Protein 6XYV (pdb70)

Structure (mmCIF, N/CA/C/O backbone):
data_6XYV
#
_entry.id   6XYV
#
loop_
_entity.id
_entity.type
_entity.pdbx_description
1 polymer PioC
2 non-polymer 'IRON/SULFUR CLUSTER'
#
loop_
_atom_site.group_PDB
_atom_site.id
_atom_site.type_symbol
_atom_site.label_atom_id
_atom_site.label_alt_id
_atom_site.label_comp_id
_atom_site.label_asym_id
_atom_site.label_entity_id
_atom_site.label_seq_id
_atom_site.pdbx_PDB_ins_code
_atom_site.Cartn_x
_atom_site.Cartn_y
_atom_site.Cartn_z
_atom_site.occupancy
_atom_site.B_iso_or_equiv
_atom_site.auth_seq_id
_atom_site.auth_comp_id
_atom_site.auth_asym_id
_atom_site.auth_atom_id
_atom_site.pdbx_PDB_model_num
ATOM 1 N N . VAL A 1 1 ? -11.434 7.835 -17.657 1.00 7.44 1 VAL A N 1
ATOM 2 C CA . VAL A 1 1 ? -10.139 8.031 -16.960 1.00 6.32 1 VAL A CA 1
ATOM 3 C C . VAL A 1 1 ? -9.618 6.710 -16.405 1.00 5.45 1 VAL A C 1
ATOM 4 O O . VAL A 1 1 ? -10.368 5.961 -15.780 1.00 5.52 1 VAL A O 1
ATOM 19 N N . THR A 1 2 ? -8.343 6.393 -16.645 1.00 4.90 2 THR A N 1
ATOM 20 C CA . THR A 1 2 ? -7.742 5.077 -16.345 1.00 4.23 2 THR A CA 1
ATOM 21 C C . THR A 1 2 ? -7.628 4.811 -14.831 1.00 3.71 2 THR A C 1
ATOM 22 O O . THR A 1 2 ? -7.323 5.722 -14.054 1.00 4.01 2 THR A O 1
ATOM 33 N N . LYS A 1 3 ? -7.850 3.563 -14.394 1.00 3.18 3 LYS A N 1
ATOM 34 C CA . LYS A 1 3 ? -7.799 3.110 -12.983 1.00 2.72 3 LYS A CA 1
ATOM 35 C C . LYS A 1 3 ? -6.459 2.432 -12.633 1.00 2.19 3 LYS A C 1
ATOM 36 O O . LYS A 1 3 ? -5.819 1.840 -13.513 1.00 2.15 3 LYS A O 1
ATOM 55 N N . LYS A 1 4 ? -6.029 2.455 -11.361 1.00 1.96 4 LYS A N 1
ATOM 56 C CA . LYS A 1 4 ? -4.911 1.620 -10.864 1.00 1.60 4 LYS A CA 1
ATOM 57 C C . LYS A 1 4 ? -5.315 0.158 -10.698 1.00 1.32 4 LYS A C 1
ATOM 58 O O . LYS A 1 4 ? -6.473 -0.229 -1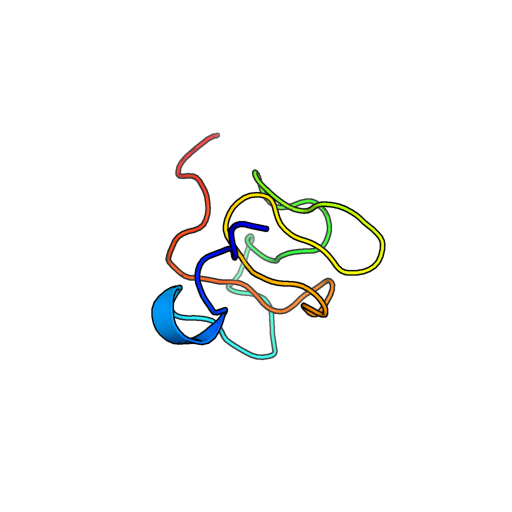0.872 1.00 1.37 4 LYS A O 1
ATOM 77 N N . ALA A 1 5 ? -4.323 -0.647 -10.349 1.00 1.14 5 ALA A N 1
ATOM 78 C CA . ALA A 1 5 ? -4.564 -1.982 -9.797 1.00 0.93 5 ALA A CA 1
ATOM 79 C C . ALA A 1 5 ? -5.307 -1.874 -8.450 1.00 0.81 5 ALA A C 1
ATOM 80 O O . ALA A 1 5 ? -5.022 -0.974 -7.651 1.00 0.82 5 ALA A O 1
ATOM 87 N N . SER A 1 6 ? -6.247 -2.783 -8.180 1.00 0.78 6 SER A N 1
ATOM 88 C CA . SER A 1 6 ? -6.866 -2.869 -6.854 1.00 0.73 6 SER A CA 1
ATOM 89 C C . SER A 1 6 ? -5.852 -3.351 -5.813 1.00 0.55 6 SER A C 1
ATOM 90 O O . SER A 1 6 ? -4.920 -4.094 -6.120 1.00 0.43 6 SER A O 1
ATOM 98 N N . HIS A 1 7 ? -6.040 -2.947 -4.556 1.00 0.63 7 HIS A N 1
ATOM 99 C CA . HIS A 1 7 ? -5.203 -3.390 -3.427 1.00 0.57 7 HIS A CA 1
ATOM 100 C C . HIS A 1 7 ? -5.232 -4.925 -3.289 1.00 0.51 7 HIS A C 1
ATOM 101 O O . HIS A 1 7 ? -4.215 -5.562 -3.010 1.00 0.60 7 HIS A O 1
ATOM 115 N N . LYS A 1 8 ? -6.382 -5.522 -3.615 1.00 0.63 8 LYS A N 1
ATOM 116 C CA . LYS A 1 8 ? -6.611 -6.965 -3.772 1.00 0.67 8 LYS A CA 1
ATOM 117 C C . LYS A 1 8 ? -5.743 -7.607 -4.850 1.00 0.54 8 LYS A C 1
ATOM 118 O O . LYS A 1 8 ? -4.977 -8.519 -4.546 1.00 0.61 8 LYS A O 1
ATOM 137 N N . ASP A 1 9 ? -5.822 -7.127 -6.089 1.00 0.49 9 ASP A N 1
ATOM 138 C CA . ASP A 1 9 ? -4.976 -7.561 -7.202 1.00 0.56 9 ASP A CA 1
ATOM 139 C C . ASP A 1 9 ? -3.475 -7.299 -6.948 1.00 0.62 9 ASP A C 1
ATOM 140 O O . ASP A 1 9 ? -2.627 -7.960 -7.555 1.00 1.03 9 ASP A O 1
ATOM 149 N N . ALA A 1 10 ? -3.139 -6.400 -6.016 1.00 0.41 10 ALA A N 1
ATOM 150 C CA . ALA A 1 10 ? -1.784 -6.136 -5.531 1.00 0.43 10 ALA A CA 1
ATOM 151 C C . ALA A 1 10 ? -1.353 -6.939 -4.285 1.00 0.47 10 ALA A C 1
ATOM 152 O O . ALA A 1 10 ? -0.218 -6.797 -3.831 1.00 0.60 10 ALA A O 1
ATOM 159 N N . GLY A 1 11 ? -2.212 -7.800 -3.735 1.00 0.54 11 GLY A N 1
ATOM 160 C CA . GLY A 1 11 ? -1.849 -8.756 -2.683 1.00 0.82 11 GLY A CA 1
ATOM 161 C C . GLY A 1 11 ? -1.722 -8.181 -1.275 1.00 0.83 11 GLY A C 1
ATOM 162 O O . GLY A 1 11 ? -0.858 -8.617 -0.511 1.00 0.97 11 GLY A O 1
ATOM 166 N N . TYR A 1 12 ? -2.543 -7.182 -0.947 1.00 0.81 12 TYR A N 1
ATOM 167 C CA . TYR A 1 12 ? -2.439 -6.422 0.301 1.00 0.89 12 TYR A CA 1
ATOM 168 C C . TYR A 1 12 ? -2.931 -7.096 1.593 1.00 1.02 12 TYR A C 1
ATOM 169 O O . TYR A 1 12 ? -3.638 -8.111 1.589 1.00 1.29 12 TYR A O 1
ATOM 187 N N . GLN A 1 13 ? -2.539 -6.487 2.713 1.00 0.87 13 GLN A N 1
ATOM 188 C CA . GLN A 1 13 ? -2.969 -6.782 4.082 1.00 0.87 13 GLN A CA 1
ATOM 189 C C . GLN A 1 13 ? -3.332 -5.491 4.841 1.00 0.79 13 GLN A C 1
ATOM 190 O O . GLN A 1 13 ? -3.064 -4.378 4.400 1.00 0.78 13 GLN A O 1
ATOM 204 N N . GLU A 1 14 ? -3.961 -5.635 6.005 1.00 0.82 14 GLU A N 1
ATOM 205 C CA . GLU A 1 14 ? -4.403 -4.519 6.866 1.00 0.81 14 GLU A CA 1
ATOM 206 C C . GLU A 1 14 ? -3.341 -3.984 7.843 1.00 0.71 14 GLU A C 1
ATOM 207 O O . GLU A 1 14 ? -3.615 -3.069 8.624 1.00 0.76 14 GLU A O 1
ATOM 219 N N . SER A 1 15 ? -2.147 -4.572 7.814 1.00 0.64 15 SER A N 1
ATOM 220 C CA . SER A 1 15 ? -0.988 -4.182 8.630 1.00 0.53 15 SER A CA 1
ATOM 221 C C . SER A 1 15 ? 0.338 -4.254 7.858 1.00 0.50 15 SER A C 1
ATOM 222 O O . SER A 1 15 ? 0.409 -4.898 6.807 1.00 0.69 15 SER A O 1
ATOM 230 N N . PRO A 1 16 ? 1.419 -3.640 8.378 1.00 0.38 16 PRO A N 1
ATOM 231 C CA . PRO A 1 16 ? 2.761 -3.784 7.819 1.00 0.33 16 PRO A CA 1
ATOM 232 C C . PRO A 1 16 ? 3.271 -5.234 7.804 1.00 0.35 16 PRO A C 1
ATOM 233 O O . PRO A 1 16 ? 2.793 -6.104 8.532 1.00 0.44 16 PRO A O 1
ATOM 244 N N . ASN A 1 17 ? 4.308 -5.469 7.011 1.00 0.46 17 ASN A N 1
ATOM 245 C CA . ASN A 1 17 ? 5.081 -6.701 6.909 1.00 0.53 17 ASN A CA 1
ATOM 246 C C . ASN A 1 17 ? 6.531 -6.402 7.346 1.00 0.57 17 ASN A C 1
ATOM 247 O O . ASN A 1 17 ? 7.376 -6.035 6.528 1.00 0.57 17 ASN A O 1
ATOM 258 N N . GLY A 1 18 ? 6.811 -6.516 8.650 1.00 0.77 18 GLY A N 1
ATOM 259 C CA . GLY A 1 18 ? 8.148 -6.308 9.223 1.00 0.92 18 GLY A CA 1
ATOM 260 C C . GLY A 1 18 ? 8.659 -4.880 9.019 1.00 0.88 18 GLY A C 1
ATOM 261 O O . GLY A 1 18 ? 8.197 -3.949 9.679 1.00 1.00 18 GLY A O 1
ATOM 265 N N . ALA A 1 19 ? 9.602 -4.699 8.090 1.00 0.89 19 ALA A N 1
ATOM 266 C CA . ALA A 1 19 ? 10.111 -3.380 7.706 1.00 0.97 19 ALA A CA 1
ATOM 267 C C . ALA A 1 19 ? 9.206 -2.614 6.717 1.00 0.81 19 ALA A C 1
ATOM 268 O O . ALA A 1 19 ? 9.386 -1.403 6.539 1.00 1.05 19 ALA A O 1
ATOM 275 N N . LYS A 1 20 ? 8.268 -3.284 6.033 1.00 0.54 20 LYS A N 1
ATOM 276 C CA . LYS A 1 20 ? 7.559 -2.744 4.859 1.00 0.51 20 LYS A CA 1
ATOM 277 C C . LYS A 1 20 ? 6.088 -2.439 5.159 1.00 0.40 20 LYS A C 1
ATOM 278 O O . LYS A 1 20 ? 5.342 -3.320 5.578 1.00 0.36 20 LYS A O 1
ATOM 297 N N . ARG A 1 21 ? 5.653 -1.203 4.911 1.00 0.43 21 ARG A N 1
ATOM 298 C CA . ARG A 1 21 ? 4.243 -0.762 4.926 1.00 0.43 21 ARG A CA 1
ATOM 299 C C . ARG A 1 21 ? 3.941 0.097 3.700 1.00 0.55 21 ARG A C 1
ATOM 300 O O . ARG A 1 21 ? 4.844 0.324 2.896 1.00 0.80 21 ARG A O 1
ATOM 321 N N . CYS A 1 22 ? 2.715 0.604 3.580 1.00 0.50 22 CYS A N 1
ATOM 322 C CA . CYS A 1 22 ? 2.442 1.830 2.831 1.00 0.60 22 CYS A CA 1
ATOM 323 C C . CYS A 1 22 ? 3.169 3.043 3.474 1.00 0.95 22 CYS A C 1
ATOM 324 O O . CYS A 1 22 ? 4.383 2.998 3.636 1.00 1.66 22 CYS A O 1
ATOM 331 N N . GLY A 1 23 ? 2.481 4.100 3.906 1.00 1.14 23 GLY A N 1
ATOM 332 C CA . GLY A 1 23 ? 3.025 5.212 4.721 1.00 1.44 23 GLY A CA 1
ATOM 333 C C . GLY A 1 23 ? 4.014 6.146 4.008 1.00 2.04 23 GLY A C 1
ATOM 334 O O . GLY A 1 23 ? 3.735 7.334 3.835 1.00 2.79 23 GLY A O 1
ATOM 338 N N . THR A 1 24 ? 5.137 5.597 3.553 1.00 2.07 24 THR A N 1
ATOM 339 C CA . THR A 1 24 ? 6.021 6.131 2.502 1.00 2.93 24 THR A CA 1
ATOM 340 C C . THR A 1 24 ? 6.340 5.034 1.464 1.00 2.64 24 THR A C 1
ATOM 341 O O . THR A 1 24 ? 6.398 5.322 0.263 1.00 3.63 24 THR A O 1
ATOM 352 N N . CYS A 1 25 ? 6.462 3.762 1.884 1.00 1.61 25 CYS A N 1
ATOM 353 C CA . CYS A 1 25 ? 6.794 2.601 1.047 1.00 1.31 25 CYS A CA 1
ATOM 354 C C . CYS A 1 25 ? 8.049 2.877 0.200 1.00 1.14 25 CYS A C 1
ATOM 355 O O . CYS A 1 25 ? 8.956 3.620 0.588 1.00 2.23 25 CYS A O 1
ATOM 362 N N . ARG A 1 26 ? 8.086 2.293 -0.989 1.00 1.21 26 ARG A N 1
ATOM 363 C CA . ARG A 1 26 ? 8.800 2.798 -2.169 1.00 1.69 26 ARG A CA 1
ATOM 364 C C . ARG A 1 26 ? 7.833 3.467 -3.161 1.00 1.41 26 ARG A C 1
ATOM 365 O O . ARG A 1 26 ? 8.283 3.949 -4.202 1.00 1.97 26 ARG A O 1
ATOM 386 N N . GLN A 1 27 ? 6.526 3.480 -2.855 1.00 0.82 27 GLN A N 1
ATOM 387 C CA . GLN A 1 27 ? 5.425 3.788 -3.784 1.00 1.01 27 GLN A CA 1
ATOM 388 C C . GLN A 1 27 ? 4.235 4.586 -3.188 1.00 0.99 27 GLN A C 1
ATOM 389 O O . GLN A 1 27 ? 3.287 4.859 -3.921 1.00 1.84 27 GLN A O 1
ATOM 403 N N . PHE A 1 28 ? 4.211 4.973 -1.904 1.00 0.79 28 PHE A N 1
ATOM 404 C CA . PHE A 1 28 ? 3.003 5.599 -1.326 1.00 0.70 28 PHE A CA 1
ATOM 405 C C . PHE A 1 28 ? 2.806 7.056 -1.792 1.00 0.73 28 PHE A C 1
ATOM 406 O O . PHE A 1 28 ? 3.777 7.774 -2.058 1.00 0.92 28 PHE A O 1
ATOM 423 N N . ARG A 1 29 ? 1.547 7.508 -1.860 1.00 0.68 29 ARG A N 1
ATOM 424 C CA . ARG A 1 29 ? 1.130 8.835 -2.350 1.00 0.71 29 ARG A CA 1
ATOM 425 C C . ARG A 1 29 ? 0.128 9.470 -1.355 1.00 0.72 29 ARG A C 1
ATOM 426 O O . ARG A 1 29 ? -1.085 9.368 -1.556 1.00 0.87 29 ARG A O 1
ATOM 447 N N . PRO A 1 30 ? 0.604 10.079 -0.248 1.00 0.80 30 PRO A N 1
ATOM 448 C CA . PRO A 1 30 ? -0.246 10.638 0.808 1.00 0.87 30 PRO A CA 1
ATOM 449 C C . PRO A 1 30 ? -1.386 11.573 0.341 1.00 0.90 30 PRO A C 1
ATOM 450 O O . PRO A 1 30 ? -1.254 12.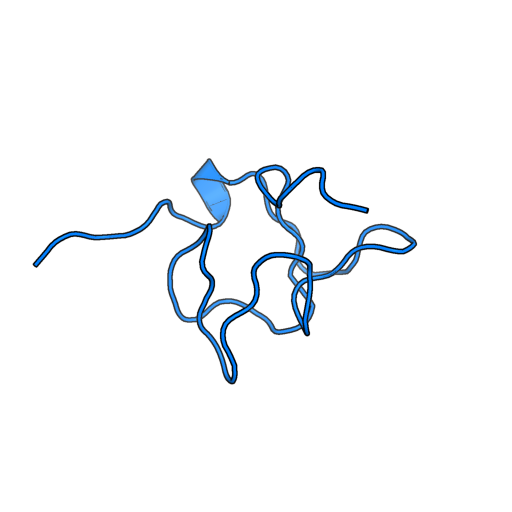265 -0.677 1.00 0.93 30 PRO A O 1
ATOM 461 N N . PRO A 1 31 ? -2.496 11.667 1.101 1.00 0.96 31 PRO A N 1
ATOM 462 C CA . PRO A 1 31 ? -2.747 10.987 2.380 1.00 0.99 31 PRO A CA 1
ATOM 463 C C . PRO A 1 31 ? -3.332 9.566 2.249 1.00 0.82 31 PRO A C 1
ATOM 464 O O . PRO A 1 31 ? -3.415 8.857 3.250 1.00 0.80 31 PRO A O 1
ATOM 475 N N . SER A 1 32 ? -3.764 9.143 1.054 1.00 0.87 32 SER A N 1
ATOM 476 C CA . SER A 1 32 ? -4.550 7.905 0.879 1.00 0.85 32 SER A CA 1
ATOM 477 C C . SER A 1 32 ? -4.456 7.255 -0.513 1.00 0.88 32 SER A C 1
ATOM 478 O O . SER A 1 32 ? -5.325 6.462 -0.879 1.00 1.00 32 SER A O 1
ATOM 486 N N . SER A 1 33 ? -3.457 7.599 -1.329 1.00 0.84 33 SER A N 1
ATOM 487 C CA . SER A 1 33 ? -3.248 7.045 -2.679 1.00 0.85 33 SER A CA 1
ATOM 488 C C . SER A 1 33 ? -1.942 6.244 -2.760 1.00 0.73 33 SER A C 1
ATOM 489 O O . SER A 1 33 ? -1.096 6.314 -1.866 1.00 0.69 33 SER A O 1
ATOM 497 N N . CYS A 1 34 ? -1.743 5.497 -3.848 1.00 0.70 34 CYS A N 1
ATOM 498 C CA . CYS A 1 34 ? -0.506 4.757 -4.105 1.00 0.57 34 CYS A CA 1
ATOM 499 C C . CYS A 1 34 ? -0.097 4.796 -5.588 1.00 0.72 34 CYS A C 1
ATOM 500 O O . CYS A 1 34 ? -0.929 4.936 -6.486 1.00 1.01 34 CYS A O 1
ATOM 507 N N . ILE A 1 35 ? 1.208 4.684 -5.841 1.00 0.70 35 ILE A N 1
ATOM 508 C CA . ILE A 1 35 ? 1.815 4.612 -7.180 1.00 0.88 35 ILE A CA 1
ATOM 509 C C . ILE A 1 35 ? 1.683 3.184 -7.744 1.00 0.71 35 ILE A C 1
ATOM 510 O O . ILE A 1 35 ? 1.669 3.006 -8.964 1.00 0.88 35 ILE A O 1
ATOM 526 N N . THR A 1 36 ? 1.487 2.166 -6.901 1.00 0.59 36 THR A N 1
ATOM 527 C CA . THR A 1 36 ? 1.115 0.803 -7.329 1.00 0.73 36 THR A CA 1
ATOM 528 C C . THR A 1 36 ? -0.409 0.621 -7.370 1.00 0.68 36 THR A C 1
ATOM 529 O O . THR A 1 36 ? -0.936 0.032 -8.318 1.00 1.00 36 THR A O 1
ATOM 540 N N . VAL A 1 37 ? -1.109 1.141 -6.355 1.00 0.55 37 VAL A N 1
ATOM 541 C CA . VAL A 1 37 ? -2.454 0.709 -5.927 1.00 0.66 37 VAL A CA 1
ATOM 542 C C . VAL A 1 37 ? -3.489 1.849 -5.929 1.00 0.68 37 VAL A C 1
ATOM 543 O O . VAL A 1 37 ? -3.152 3.027 -5.827 1.00 0.69 37 VAL A O 1
ATOM 556 N N . GLU A 1 38 ? -4.772 1.503 -6.065 1.00 0.75 38 GLU A N 1
ATOM 557 C CA . GLU A 1 38 ? -5.919 2.420 -5.953 1.00 0.81 38 GLU A CA 1
ATOM 558 C C . GLU A 1 38 ? -6.064 3.154 -4.603 1.00 0.79 38 GLU A C 1
ATOM 559 O O . GLU A 1 38 ? -5.650 2.680 -3.552 1.00 0.89 38 GLU A O 1
ATOM 571 N N . SER A 1 39 ? -6.782 4.277 -4.639 1.00 0.87 39 SER A N 1
ATOM 572 C CA . SER A 1 39 ? -7.197 5.096 -3.495 1.00 0.98 39 SER A CA 1
ATOM 573 C C . SER A 1 39 ? -8.705 4.944 -3.208 1.00 1.23 39 SER A C 1
ATOM 574 O O . SER A 1 39 ? -9.479 4.879 -4.173 1.00 1.53 39 SER A O 1
ATOM 582 N N . PRO A 1 40 ? -9.173 4.946 -1.941 1.00 1.20 40 PRO A N 1
ATOM 583 C CA . PRO A 1 40 ? -8.392 5.062 -0.707 1.00 0.97 40 PRO A CA 1
ATOM 584 C C . PRO A 1 40 ? -7.705 3.750 -0.295 1.00 0.78 40 PRO A C 1
ATOM 585 O O . PRO A 1 40 ? -8.351 2.703 -0.193 1.00 1.09 40 PRO A O 1
ATOM 596 N N . ILE A 1 41 ? -6.411 3.840 0.018 1.00 0.57 41 ILE A N 1
ATOM 597 C CA . ILE A 1 41 ? -5.558 2.787 0.597 1.00 0.59 41 ILE A CA 1
ATOM 598 C C . ILE A 1 41 ? -5.033 3.249 1.969 1.00 0.60 41 ILE A C 1
ATOM 599 O O . ILE A 1 41 ? -4.768 4.437 2.177 1.00 0.76 41 ILE A O 1
ATOM 615 N N . SER A 1 42 ? -4.929 2.325 2.926 1.00 0.80 42 SER A N 1
ATOM 616 C CA . SER A 1 42 ? -4.437 2.579 4.286 1.00 0.94 42 SER A CA 1
ATOM 617 C C . SER A 1 42 ? -2.969 2.997 4.293 1.00 0.84 42 SER A C 1
ATOM 618 O O . SER A 1 42 ? -2.143 2.423 3.591 1.00 0.72 42 SER A O 1
ATOM 626 N N . GLU A 1 43 ? -2.590 3.920 5.175 1.00 0.95 43 GLU A N 1
ATOM 627 C CA . GLU A 1 43 ? -1.198 4.362 5.311 1.00 0.91 43 GLU A CA 1
ATOM 628 C C . GLU A 1 43 ? -0.272 3.329 5.990 1.00 0.76 43 GLU A C 1
ATOM 629 O O . GLU A 1 43 ? 0.907 3.593 6.224 1.00 0.88 43 GLU A O 1
ATOM 641 N N . ASN A 1 44 ? -0.783 2.134 6.287 1.00 0.68 44 ASN A N 1
ATOM 642 C CA . ASN A 1 44 ? 0.005 0.976 6.716 1.00 0.60 44 ASN A CA 1
ATOM 643 C C . ASN A 1 44 ? -0.347 -0.350 5.996 1.00 0.69 44 ASN A C 1
ATOM 644 O O . ASN A 1 44 ? 0.247 -1.380 6.311 1.00 1.36 44 ASN A O 1
ATOM 655 N N . GLY A 1 45 ? -1.263 -0.327 5.020 1.00 0.81 45 GLY A N 1
ATOM 656 C CA . GLY A 1 45 ? -1.875 -1.507 4.389 1.00 0.92 45 GLY A CA 1
ATOM 657 C C . GLY A 1 45 ? -1.049 -2.225 3.313 1.00 1.17 45 GLY A C 1
ATOM 658 O O . GLY A 1 45 ? -1.540 -2.388 2.199 1.00 2.32 45 GLY A O 1
ATOM 662 N N . TRP A 1 46 ? 0.179 -2.644 3.645 1.00 0.70 46 TRP A N 1
ATOM 663 C CA . TRP A 1 46 ? 1.198 -3.155 2.708 1.00 0.54 46 TRP A CA 1
ATOM 664 C C . TRP A 1 46 ? 0.675 -4.106 1.615 1.00 0.43 46 TRP A C 1
ATOM 665 O O . TRP A 1 46 ? -0.027 -5.073 1.926 1.00 0.46 46 TRP A O 1
ATOM 686 N N . CYS A 1 47 ? 1.114 -3.900 0.364 1.00 0.48 47 CYS A N 1
ATOM 687 C CA . CYS A 1 47 ? 0.847 -4.771 -0.782 1.00 0.43 47 CYS A CA 1
ATOM 688 C C . CYS A 1 47 ? 2.079 -5.550 -1.261 1.00 0.39 47 CYS A C 1
ATOM 689 O O . CYS A 1 47 ? 3.227 -5.126 -1.131 1.00 0.42 47 CYS A O 1
ATOM 696 N N . ARG A 1 48 ? 1.831 -6.705 -1.882 1.00 0.43 48 ARG A N 1
ATOM 697 C CA . ARG A 1 48 ? 2.870 -7.577 -2.441 1.00 0.55 48 ARG A CA 1
ATOM 698 C C . ARG A 1 48 ? 3.501 -6.997 -3.707 1.00 0.58 48 ARG A C 1
ATOM 699 O O . ARG A 1 48 ? 4.642 -7.340 -4.011 1.00 0.80 48 ARG A O 1
ATOM 720 N N . LEU A 1 49 ? 2.797 -6.134 -4.445 1.00 0.67 49 LEU A N 1
ATOM 721 C CA . LEU A 1 49 ? 3.302 -5.547 -5.695 1.00 0.80 49 LEU A CA 1
ATOM 722 C C . LEU A 1 49 ? 4.138 -4.276 -5.505 1.00 0.87 49 LEU A C 1
ATOM 723 O O . LEU A 1 49 ? 4.612 -3.717 -6.500 1.00 1.15 49 LEU A O 1
ATOM 739 N N . TYR A 1 50 ? 4.370 -3.845 -4.263 1.00 0.79 50 TYR A N 1
ATOM 740 C CA . TYR A 1 50 ? 5.278 -2.751 -3.923 1.00 0.90 50 TYR A CA 1
ATOM 741 C C . TYR A 1 50 ? 6.695 -2.918 -4.524 1.00 1.23 50 TYR A C 1
ATOM 742 O O . TYR A 1 50 ? 7.157 -4.022 -4.839 1.00 1.80 50 TYR A O 1
ATOM 760 N N . ALA A 1 51 ? 7.395 -1.795 -4.698 1.00 1.38 51 ALA A N 1
ATOM 761 C CA . ALA A 1 51 ? 8.642 -1.760 -5.455 1.00 2.02 51 ALA A CA 1
ATOM 762 C C . ALA A 1 51 ? 9.830 -2.389 -4.697 1.00 2.42 51 ALA A C 1
ATOM 763 O O . ALA A 1 51 ? 10.141 -2.009 -3.564 1.00 2.45 51 ALA A O 1
ATOM 770 N N . GLY A 1 52 ? 10.572 -3.279 -5.368 1.00 3.47 52 GLY A N 1
ATOM 771 C CA . GLY A 1 52 ? 11.742 -4.004 -4.832 1.00 4.40 52 GLY A CA 1
ATOM 772 C C . GLY A 1 52 ? 12.972 -3.153 -4.469 1.00 4.58 52 GLY A C 1
ATOM 773 O O . GLY A 1 52 ? 13.997 -3.674 -4.016 1.00 5.61 52 GLY A O 1
ATOM 777 N N . LYS A 1 53 ? 12.864 -1.839 -4.667 1.00 4.16 53 LYS A N 1
ATOM 778 C CA . LYS A 1 53 ? 13.826 -0.777 -4.423 1.00 4.33 53 LYS A CA 1
ATOM 779 C C . LYS A 1 53 ? 14.318 -0.771 -2.982 1.00 4.52 53 LYS A C 1
ATOM 780 O O . LYS A 1 53 ? 13.585 -1.058 -2.035 1.00 4.85 53 LYS A O 1
ATOM 799 N N . ALA A 1 54 ? 15.585 -0.412 -2.887 1.00 5.07 54 ALA A N 1
ATOM 800 C CA . ALA A 1 54 ? 16.405 -0.360 -1.670 1.00 6.03 54 ALA A CA 1
ATOM 801 C C . ALA A 1 54 ? 15.807 0.546 -0.586 1.00 7.04 54 ALA A C 1
ATOM 802 O O . ALA A 1 54 ? 15.624 0.077 0.563 1.00 7.93 54 ALA A O 1
ATOM 817 N N . VAL A 1 1 ? -7.049 10.506 -16.620 1.00 5.54 1 VAL A N 2
ATOM 818 C CA . VAL A 1 1 ? -6.026 9.448 -16.449 1.00 4.74 1 VAL A CA 2
ATOM 819 C C . VAL A 1 1 ? -6.687 8.105 -16.181 1.00 4.31 1 VAL A C 2
ATOM 820 O O . VAL A 1 1 ? -7.768 8.063 -15.591 1.00 4.60 1 VAL A O 2
ATOM 835 N N . THR A 1 2 ? -6.066 7.000 -16.603 1.00 3.96 2 THR A N 2
ATOM 836 C CA . THR A 1 2 ? -6.634 5.650 -16.423 1.00 3.80 2 THR A CA 2
ATOM 837 C C . THR A 1 2 ? -6.552 5.214 -14.958 1.00 3.26 2 THR A C 2
ATOM 838 O O . THR A 1 2 ? -5.501 5.352 -14.328 1.00 3.14 2 THR A O 2
ATOM 849 N N . LYS A 1 3 ? -7.642 4.663 -14.412 1.00 3.25 3 LYS A N 2
ATOM 850 C CA . LYS A 1 3 ? -7.739 4.251 -12.999 1.00 2.89 3 LYS A CA 2
ATOM 851 C C . LYS A 1 3 ? -6.683 3.199 -12.623 1.00 2.52 3 LYS A C 2
ATOM 852 O O . LYS A 1 3 ? -6.428 2.270 -13.403 1.00 2.56 3 LYS A O 2
ATOM 871 N N . LYS A 1 4 ? -6.111 3.326 -11.420 1.00 2.28 4 LYS A N 2
ATOM 872 C CA . LYS A 1 4 ? -5.121 2.388 -10.863 1.00 2.02 4 LYS A CA 2
ATOM 873 C C . LYS A 1 4 ? -5.675 0.981 -10.693 1.00 1.84 4 LYS A C 2
ATOM 874 O O . LYS A 1 4 ? -6.885 0.746 -10.604 1.00 1.95 4 LYS A O 2
ATOM 893 N N . ALA A 1 5 ? -4.715 0.077 -10.600 1.00 1.68 5 ALA A N 2
ATOM 894 C CA . ALA A 1 5 ? -4.933 -1.325 -10.235 1.00 1.44 5 ALA A CA 2
ATOM 895 C C . ALA A 1 5 ? -5.553 -1.450 -8.832 1.00 1.11 5 ALA A C 2
ATOM 896 O O . ALA A 1 5 ? -5.319 -0.600 -7.968 1.00 1.10 5 ALA A O 2
ATOM 903 N N . SER A 1 6 ? -6.316 -2.516 -8.571 1.00 0.90 6 SER A N 2
ATOM 904 C CA . SER A 1 6 ? -6.848 -2.735 -7.222 1.00 0.70 6 SER A CA 2
ATOM 905 C C . SER A 1 6 ? -5.734 -3.127 -6.247 1.00 0.61 6 SER A C 2
ATOM 906 O O . SER A 1 6 ? -4.790 -3.847 -6.576 1.00 0.65 6 SER A O 2
ATOM 914 N N . HIS A 1 7 ? -5.854 -2.679 -5.000 1.00 0.65 7 HIS A N 2
ATOM 915 C CA . HIS A 1 7 ? -4.965 -3.115 -3.911 1.00 0.76 7 HIS A CA 2
ATOM 916 C C . HIS A 1 7 ? -5.096 -4.620 -3.631 1.00 0.65 7 HIS A C 2
ATOM 917 O O . HIS A 1 7 ? -4.138 -5.279 -3.223 1.00 0.70 7 HIS A O 2
ATOM 931 N N . LYS A 1 8 ? -6.262 -5.175 -3.960 1.00 0.70 8 LYS A N 2
ATOM 932 C CA . LYS A 1 8 ? -6.565 -6.611 -4.042 1.00 0.75 8 LYS A CA 2
ATOM 933 C C . LYS A 1 8 ? -5.701 -7.338 -5.064 1.00 0.65 8 LYS A C 2
ATOM 934 O O . LYS A 1 8 ? -4.979 -8.254 -4.674 1.00 0.71 8 LYS A O 2
ATOM 953 N N . ASP A 1 9 ? -5.727 -6.893 -6.323 1.00 0.62 9 ASP A N 2
ATOM 954 C CA . ASP A 1 9 ? -4.825 -7.379 -7.392 1.00 0.68 9 ASP A CA 2
ATOM 955 C C . ASP A 1 9 ? -3.369 -7.427 -6.908 1.00 0.54 9 ASP A C 2
ATOM 956 O O . ASP A 1 9 ? -2.710 -8.463 -7.008 1.00 0.66 9 ASP A O 2
ATOM 965 N N . ALA A 1 10 ? -2.910 -6.331 -6.303 1.00 0.50 10 ALA A N 2
ATOM 966 C CA . ALA A 1 10 ? -1.559 -6.181 -5.759 1.00 0.53 10 ALA A CA 2
ATOM 967 C C . ALA A 1 10 ? -1.261 -6.992 -4.478 1.00 0.57 10 ALA A C 2
ATOM 968 O O . ALA A 1 10 ? -0.091 -7.134 -4.120 1.00 0.79 10 ALA A O 2
ATOM 975 N N . GLY A 1 11 ? -2.266 -7.556 -3.798 1.00 0.54 11 GLY A N 2
ATOM 976 C CA . GLY A 1 11 ? -2.102 -8.497 -2.680 1.00 0.69 11 GLY A CA 2
ATOM 977 C C . GLY A 1 11 ? -2.162 -7.914 -1.258 1.00 0.63 11 GLY A C 2
ATOM 978 O O . GLY A 1 11 ? -1.681 -8.564 -0.325 1.00 0.87 11 GLY A O 2
ATOM 982 N N . TYR A 1 12 ? -2.703 -6.704 -1.084 1.00 0.53 12 TYR A N 2
ATOM 983 C CA . TYR A 1 12 ? -2.638 -5.935 0.176 1.00 0.55 12 TYR A CA 2
ATOM 984 C C . TYR A 1 12 ? -3.333 -6.549 1.412 1.00 0.63 12 TYR A C 2
ATOM 985 O O . TYR A 1 12 ? -4.183 -7.438 1.302 1.00 0.79 12 TYR A O 2
ATOM 1003 N N . GLN A 1 13 ? -2.938 -6.046 2.587 1.00 0.60 13 GLN A N 2
ATOM 1004 C CA . GLN A 1 13 ? -3.389 -6.411 3.939 1.00 0.62 13 GLN A CA 2
ATOM 1005 C C . GLN A 1 13 ? -3.656 -5.170 4.814 1.00 0.60 13 GLN A C 2
ATOM 1006 O O . GLN A 1 13 ? -3.281 -4.056 4.457 1.00 0.65 13 GLN A O 2
ATOM 1020 N N . GLU A 1 14 ? -4.279 -5.346 5.985 1.00 0.64 14 GLU A N 2
ATOM 1021 C CA . GLU A 1 14 ? -4.603 -4.217 6.876 1.00 0.67 14 GLU A CA 2
ATOM 1022 C C . GLU A 1 14 ? -3.383 -3.606 7.595 1.00 0.60 14 GLU A C 2
ATOM 1023 O O . GLU A 1 14 ? -3.536 -2.563 8.239 1.00 0.72 14 GLU A O 2
ATOM 1035 N N . SER A 1 15 ? -2.215 -4.267 7.568 1.00 0.52 15 SER A N 2
ATOM 1036 C CA . SER A 1 15 ? -1.106 -3.945 8.488 1.00 0.46 15 SER A CA 2
ATOM 1037 C C . SER A 1 15 ? 0.299 -4.332 7.988 1.00 0.55 15 SER A C 2
ATOM 1038 O O . SER A 1 15 ? 0.439 -5.327 7.273 1.00 0.97 15 SER A O 2
ATOM 1046 N N . PRO A 1 16 ? 1.364 -3.631 8.434 1.00 0.38 16 PRO A N 2
ATOM 1047 C CA . PRO A 1 16 ? 2.711 -3.759 7.872 1.00 0.32 16 PRO A CA 2
ATOM 1048 C C . PRO A 1 16 ? 3.288 -5.183 7.879 1.00 0.38 16 PRO A C 2
ATOM 1049 O O . PRO A 1 16 ? 3.199 -5.907 8.872 1.00 0.73 16 PRO A O 2
ATOM 1060 N N . ASN A 1 17 ? 3.971 -5.548 6.793 1.00 0.32 17 ASN A N 2
ATOM 1061 C CA . ASN A 1 17 ? 4.826 -6.732 6.693 1.00 0.38 17 ASN A CA 2
ATOM 1062 C C . ASN A 1 17 ? 6.194 -6.407 7.326 1.00 0.42 17 ASN A C 2
ATOM 1063 O O . ASN A 1 17 ? 7.169 -6.093 6.638 1.00 0.46 17 ASN A O 2
ATOM 1074 N N . GLY A 1 18 ? 6.224 -6.416 8.664 1.00 0.67 18 GLY A N 2
ATOM 1075 C CA . GLY A 1 18 ? 7.398 -6.133 9.493 1.00 0.89 18 GLY A CA 2
ATOM 1076 C C . GLY A 1 18 ? 8.005 -4.754 9.218 1.00 0.82 18 GLY A C 2
ATOM 1077 O O . GLY A 1 18 ? 7.481 -3.734 9.668 1.00 0.99 18 GLY A O 2
ATOM 1081 N N . ALA A 1 19 ? 9.115 -4.716 8.478 1.00 0.74 19 ALA A N 2
ATOM 1082 C CA . ALA A 1 19 ? 9.795 -3.482 8.074 1.00 0.79 19 ALA A CA 2
ATOM 1083 C C . ALA A 1 19 ? 9.126 -2.735 6.897 1.00 0.70 19 ALA A C 2
ATOM 1084 O O . ALA A 1 19 ? 9.400 -1.546 6.701 1.00 0.95 19 ALA A O 2
ATOM 1091 N N . LYS A 1 20 ? 8.279 -3.406 6.099 1.00 0.46 20 LYS A N 2
ATOM 1092 C CA . LYS A 1 20 ? 7.604 -2.835 4.923 1.00 0.45 20 LYS A CA 2
ATOM 1093 C C . LYS A 1 20 ? 6.154 -2.477 5.248 1.00 0.34 20 LYS A C 2
ATOM 1094 O O . LYS A 1 20 ? 5.385 -3.323 5.706 1.00 0.28 20 LYS A O 2
ATOM 1113 N N . ARG A 1 21 ? 5.769 -1.237 4.960 1.00 0.37 21 ARG A N 2
ATOM 1114 C CA . ARG A 1 21 ? 4.387 -0.735 5.007 1.00 0.34 21 ARG A CA 2
ATOM 1115 C C . ARG A 1 21 ? 4.085 0.006 3.699 1.00 0.49 21 ARG A C 2
ATOM 1116 O O . ARG A 1 21 ? 4.946 0.078 2.826 1.00 0.90 21 ARG A O 2
ATOM 1137 N N . CYS A 1 22 ? 2.889 0.576 3.578 1.00 0.39 22 CYS A N 2
ATOM 1138 C CA . CYS A 1 22 ? 2.678 1.729 2.699 1.00 0.41 22 CYS A CA 2
ATOM 1139 C C . CYS A 1 22 ? 3.426 2.962 3.274 1.00 0.72 22 CYS A C 2
ATOM 1140 O O . CYS A 1 22 ? 4.631 2.889 3.469 1.00 1.55 22 CYS A O 2
ATOM 1147 N N . GLY A 1 23 ? 2.746 4.051 3.639 1.00 0.93 23 GLY A N 2
ATOM 1148 C CA . GLY A 1 23 ? 3.265 5.202 4.418 1.00 1.19 23 GLY A CA 2
ATOM 1149 C C . GLY A 1 23 ? 4.379 6.037 3.771 1.00 1.76 23 GLY A C 2
ATOM 1150 O O . GLY A 1 23 ? 4.190 7.220 3.475 1.00 2.45 23 GLY A O 2
ATOM 1154 N N . THR A 1 24 ? 5.528 5.410 3.542 1.00 1.79 24 THR A N 2
ATOM 1155 C CA . THR A 1 24 ? 6.561 5.794 2.574 1.00 2.49 24 THR A CA 2
ATOM 1156 C C . THR A 1 24 ? 6.565 4.810 1.396 1.00 2.42 24 THR A C 2
ATOM 1157 O O . THR A 1 24 ? 6.345 5.230 0.254 1.00 3.62 24 THR A O 2
ATOM 1168 N N . CYS A 1 25 ? 6.767 3.507 1.656 1.00 1.31 25 CYS A N 2
ATOM 1169 C CA . CYS A 1 25 ? 7.050 2.463 0.655 1.00 1.03 25 CYS A CA 2
ATOM 1170 C C . CYS A 1 25 ? 8.147 2.936 -0.322 1.00 0.91 25 CYS A C 2
ATOM 1171 O O . CYS A 1 25 ? 8.897 3.878 -0.049 1.00 2.04 25 CYS A O 2
ATOM 1178 N N . ARG A 1 26 ? 8.220 2.343 -1.508 1.00 1.24 26 ARG A N 2
ATOM 1179 C CA . ARG A 1 26 ? 8.713 3.033 -2.709 1.00 1.62 26 ARG A CA 2
ATOM 1180 C C . ARG A 1 26 ? 7.612 3.879 -3.367 1.00 1.17 26 ARG A C 2
ATOM 1181 O O . ARG A 1 26 ? 7.934 4.802 -4.117 1.00 1.48 26 ARG A O 2
ATOM 1202 N N . GLN A 1 27 ? 6.339 3.574 -3.092 1.00 0.71 27 GLN A N 2
ATOM 1203 C CA . GLN A 1 27 ? 5.209 3.907 -3.970 1.00 0.93 27 GLN A CA 2
ATOM 1204 C C . GLN A 1 27 ? 4.069 4.712 -3.319 1.00 0.96 27 GLN A C 2
ATOM 1205 O O . GLN A 1 27 ? 3.142 5.099 -4.030 1.00 1.84 27 GLN A O 2
ATOM 1219 N N . PHE A 1 28 ? 4.075 4.964 -2.004 1.00 0.70 28 PHE A N 2
ATOM 1220 C CA . PHE A 1 28 ? 2.906 5.572 -1.351 1.00 0.63 28 PHE A CA 2
ATOM 1221 C C . PHE A 1 28 ? 2.657 7.018 -1.814 1.00 0.63 28 PHE A C 2
ATOM 1222 O O . PHE A 1 28 ? 3.603 7.768 -2.076 1.00 0.82 28 PHE A O 2
ATOM 1239 N N . ARG A 1 29 ? 1.382 7.420 -1.886 1.00 0.58 29 ARG A N 2
ATOM 1240 C CA . ARG A 1 29 ? 0.939 8.750 -2.323 1.00 0.58 29 ARG A CA 2
ATOM 1241 C C . ARG A 1 29 ? -0.047 9.329 -1.290 1.00 0.61 29 ARG A C 2
ATOM 1242 O O . ARG A 1 29 ? -1.226 8.970 -1.308 1.00 0.67 29 ARG A O 2
ATOM 1263 N N . PRO A 1 30 ? 0.397 10.209 -0.371 1.00 0.66 30 PRO A N 2
ATOM 1264 C CA . PRO A 1 30 ? -0.472 10.774 0.664 1.00 0.72 30 PRO A CA 2
ATOM 1265 C C . PRO A 1 30 ? -1.711 11.491 0.085 1.00 0.76 30 PRO A C 2
ATOM 1266 O O . PRO A 1 30 ? -1.602 12.118 -0.977 1.00 0.78 30 PRO A O 2
ATOM 1277 N N . PRO A 1 31 ? -2.877 11.453 0.763 1.00 0.86 31 PRO A N 2
ATOM 1278 C CA . PRO A 1 31 ? -3.078 10.951 2.127 1.00 0.87 31 PRO A CA 2
ATOM 1279 C C . PRO A 1 31 ? -3.411 9.453 2.237 1.00 0.83 31 PRO A C 2
ATOM 1280 O O . PRO A 1 31 ? -3.182 8.878 3.303 1.00 0.85 31 PRO A O 2
ATOM 1291 N N . SER A 1 32 ? -3.960 8.830 1.188 1.00 0.86 32 SER A N 2
ATOM 1292 C CA . SER A 1 32 ? -4.469 7.442 1.182 1.00 0.96 32 SER A CA 2
ATOM 1293 C C . SER A 1 32 ? -4.497 6.810 -0.226 1.00 0.89 32 SER A C 2
ATOM 1294 O O . SER A 1 32 ? -5.385 6.011 -0.540 1.00 1.05 32 SER A O 2
ATOM 1302 N N . SER A 1 33 ? -3.565 7.198 -1.099 1.00 0.71 33 SER A N 2
ATOM 1303 C CA . SER A 1 33 ? -3.410 6.730 -2.488 1.00 0.67 33 SER A CA 2
ATOM 1304 C C . SER A 1 33 ? -2.051 6.039 -2.682 1.00 0.61 33 SER A C 2
ATOM 1305 O O . SER A 1 33 ? -1.203 6.028 -1.788 1.00 0.57 33 SER A O 2
ATOM 1313 N N . CYS A 1 34 ? -1.810 5.464 -3.863 1.00 0.66 34 CYS A N 2
ATOM 1314 C CA . CYS A 1 34 ? -0.540 4.807 -4.190 1.00 0.58 34 CYS A CA 2
ATOM 1315 C C . CYS A 1 34 ? -0.169 4.934 -5.678 1.00 0.68 34 CYS A C 2
ATOM 1316 O O . CYS A 1 34 ? -1.022 5.173 -6.538 1.00 0.89 34 CYS A O 2
ATOM 1323 N N . ILE A 1 35 ? 1.118 4.790 -5.993 1.00 0.66 35 ILE A N 2
ATOM 1324 C CA . ILE A 1 35 ? 1.640 4.696 -7.368 1.00 0.77 35 ILE A CA 2
ATOM 1325 C C . ILE A 1 35 ? 1.388 3.281 -7.932 1.00 0.58 35 ILE A C 2
ATOM 1326 O O . ILE A 1 35 ? 1.223 3.119 -9.145 1.00 0.76 35 ILE A O 2
ATOM 1342 N N . THR A 1 36 ? 1.246 2.269 -7.070 1.00 0.53 36 THR A N 2
ATOM 1343 C CA . THR A 1 36 ? 0.827 0.910 -7.447 1.00 0.77 36 THR A CA 2
ATOM 1344 C C . THR A 1 36 ? -0.696 0.764 -7.456 1.00 0.82 36 THR A C 2
ATOM 1345 O O . THR A 1 36 ? -1.242 0.264 -8.442 1.00 1.21 36 THR A O 2
ATOM 1356 N N . VAL A 1 37 ? -1.385 1.182 -6.384 1.00 0.65 37 VAL A N 2
ATOM 1357 C CA . VAL A 1 37 ? -2.767 0.740 -6.090 1.00 0.75 37 VAL A CA 2
ATOM 1358 C C . VAL A 1 37 ? -3.808 1.858 -5.941 1.00 0.76 37 VAL A C 2
ATOM 1359 O O . VAL A 1 37 ? -3.494 3.036 -5.779 1.00 0.77 37 VAL A O 2
ATOM 1372 N N . GLU A 1 38 ? -5.079 1.462 -5.992 1.00 0.84 38 GLU A N 2
ATOM 1373 C CA . GLU A 1 38 ? -6.254 2.278 -5.673 1.00 0.91 38 GLU A CA 2
ATOM 1374 C C . GLU A 1 38 ? -6.228 2.980 -4.308 1.00 0.89 38 GLU A C 2
ATOM 1375 O O . GLU A 1 38 ? -5.607 2.528 -3.351 1.00 0.94 38 GLU A O 2
ATOM 1387 N N . SER A 1 39 ? -7.032 4.039 -4.218 1.00 0.96 39 SER A N 2
ATOM 1388 C CA . SER A 1 39 ? -7.420 4.706 -2.972 1.00 1.08 39 SER A CA 2
ATOM 1389 C C . SER A 1 39 ? -8.870 4.325 -2.597 1.00 1.24 39 SER A C 2
ATOM 1390 O O . SER A 1 39 ? -9.692 4.186 -3.512 1.00 1.40 39 SER A O 2
ATOM 1398 N N . PRO A 1 40 ? -9.247 4.187 -1.311 1.00 1.28 40 PRO A N 2
ATOM 1399 C CA . PRO A 1 40 ? -8.405 4.296 -0.123 1.00 1.23 40 PRO A CA 2
ATOM 1400 C C . PRO A 1 40 ? -7.580 3.026 0.141 1.00 1.04 40 PRO A C 2
ATOM 1401 O O . PRO A 1 40 ? -8.124 1.938 0.346 1.00 1.32 40 PRO A O 2
ATOM 1412 N N . ILE A 1 41 ? -6.260 3.208 0.200 1.00 0.89 41 ILE A N 2
ATOM 1413 C CA . ILE A 1 41 ? -5.277 2.259 0.738 1.00 0.92 41 ILE A CA 2
ATOM 1414 C C . ILE A 1 41 ? -4.784 2.788 2.093 1.00 0.95 41 ILE A C 2
ATOM 1415 O O . ILE A 1 41 ? -4.609 3.999 2.273 1.00 1.07 41 ILE A O 2
ATOM 1431 N N . SER A 1 42 ? -4.599 1.901 3.074 1.00 1.00 42 SER A N 2
ATOM 1432 C CA . SER A 1 42 ? -4.110 2.282 4.403 1.00 1.05 42 SER A CA 2
ATOM 1433 C C . SER A 1 42 ? -2.679 2.779 4.339 1.00 0.85 42 SER A C 2
ATOM 1434 O O . SER A 1 42 ? -1.818 2.158 3.722 1.00 0.79 42 SER A O 2
ATOM 1442 N N . GLU A 1 43 ? -2.373 3.839 5.078 1.00 0.84 43 GLU A N 2
ATOM 1443 C CA . GLU A 1 43 ? -1.014 4.371 5.141 1.00 0.75 43 GLU A CA 2
ATOM 1444 C C . GLU A 1 43 ? -0.043 3.482 5.941 1.00 0.59 43 GLU A C 2
ATOM 1445 O O . GLU A 1 43 ? 1.146 3.778 6.003 1.00 0.71 43 GLU A O 2
ATOM 1457 N N . ASN A 1 44 ? -0.513 2.353 6.479 1.00 0.53 44 ASN A N 2
ATOM 1458 C CA . ASN A 1 44 ? 0.300 1.262 7.025 1.00 0.53 44 ASN A CA 2
ATOM 1459 C C . ASN A 1 44 ? 0.178 -0.077 6.253 1.00 0.64 44 ASN A C 2
ATOM 1460 O O . ASN A 1 44 ? 0.802 -1.049 6.667 1.00 1.41 44 ASN A O 2
ATOM 1471 N N . GLY A 1 45 ? -0.602 -0.151 5.166 1.00 0.69 45 GLY A N 2
ATOM 1472 C CA . GLY A 1 45 ? -1.131 -1.415 4.622 1.00 0.72 45 GLY A CA 2
ATOM 1473 C C . GLY A 1 45 ? -0.101 -2.465 4.195 1.00 1.09 45 GLY A C 2
ATOM 1474 O O . GLY A 1 45 ? -0.123 -3.590 4.687 1.00 2.66 45 GLY A O 2
ATOM 1478 N N . TRP A 1 46 ? 0.818 -2.069 3.312 1.00 0.74 46 TRP A N 2
ATOM 1479 C CA . TRP A 1 46 ? 1.612 -2.941 2.438 1.00 0.52 46 TRP A CA 2
ATOM 1480 C C . TRP A 1 46 ? 0.771 -3.718 1.409 1.00 0.52 46 TRP A C 2
ATOM 1481 O O . TRP A 1 46 ? -0.079 -4.541 1.765 1.00 0.49 46 TRP A O 2
ATOM 1502 N N . CYS A 1 47 ? 1.058 -3.518 0.118 1.00 0.72 47 CYS A N 2
ATOM 1503 C CA . CYS A 1 47 ? 0.711 -4.461 -0.941 1.00 0.67 47 CYS A CA 2
ATOM 1504 C C . CYS A 1 47 ? 1.904 -5.353 -1.272 1.00 0.52 47 CYS A C 2
ATOM 1505 O O . CYS A 1 47 ? 3.070 -5.012 -1.089 1.00 0.51 47 CYS A O 2
ATOM 1512 N N . ARG A 1 48 ? 1.592 -6.525 -1.808 1.00 0.58 48 ARG A N 2
ATOM 1513 C CA . ARG A 1 48 ? 2.552 -7.598 -2.051 1.00 0.87 48 ARG A CA 2
ATOM 1514 C C . ARG A 1 48 ? 3.453 -7.350 -3.274 1.00 0.94 48 ARG A C 2
ATOM 1515 O O . ARG A 1 48 ? 4.344 -8.157 -3.560 1.00 1.37 48 ARG A O 2
ATOM 1536 N N . LEU A 1 49 ? 3.207 -6.262 -4.007 1.00 0.79 49 LEU A N 2
ATOM 1537 C CA . LEU A 1 49 ? 3.916 -5.887 -5.232 1.00 1.15 49 LEU A CA 2
ATOM 1538 C C . LEU A 1 49 ? 5.239 -5.161 -4.930 1.00 1.73 49 LEU A C 2
ATOM 1539 O O . LEU A 1 49 ? 6.214 -5.328 -5.663 1.00 2.67 49 LEU A O 2
ATOM 1555 N N . TYR A 1 50 ? 5.286 -4.380 -3.847 1.00 1.27 50 TYR A N 2
ATOM 1556 C CA . TYR A 1 50 ? 6.381 -3.448 -3.558 1.00 1.45 50 TYR A CA 2
ATOM 1557 C C . TYR A 1 50 ? 6.978 -3.606 -2.148 1.00 2.71 50 TYR A C 2
ATOM 1558 O O . TYR A 1 50 ? 6.843 -4.651 -1.504 1.00 3.93 50 TYR A O 2
ATOM 1576 N N . ALA A 1 51 ? 7.804 -2.645 -1.734 1.00 3.26 51 ALA A N 2
ATOM 1577 C CA . ALA A 1 51 ? 8.710 -2.754 -0.598 1.00 5.16 51 ALA A CA 2
ATOM 1578 C C . ALA A 1 51 ? 9.052 -1.378 -0.003 1.00 5.28 51 ALA A C 2
ATOM 1579 O O . ALA A 1 51 ? 8.992 -0.364 -0.698 1.00 4.18 51 ALA A O 2
ATOM 1586 N N . GLY A 1 52 ? 9.496 -1.362 1.255 1.00 7.27 52 GLY A N 2
ATOM 1587 C CA . GLY A 1 52 ? 10.087 -0.190 1.893 1.00 8.17 52 GLY A CA 2
ATOM 1588 C C . GLY A 1 52 ? 11.466 0.196 1.335 1.00 7.37 52 GLY A C 2
ATOM 1589 O O . GLY A 1 52 ? 12.094 -0.565 0.595 1.00 7.36 52 GLY A O 2
ATOM 1593 N N . LYS A 1 53 ? 11.977 1.366 1.731 1.00 7.04 53 LYS A N 2
ATOM 1594 C CA . LYS A 1 53 ? 13.344 1.812 1.456 1.00 6.52 53 LYS A CA 2
ATOM 1595 C C . LYS A 1 53 ? 14.343 0.953 2.227 1.00 7.29 53 LYS A C 2
ATOM 1596 O O . LYS A 1 53 ? 14.336 0.894 3.460 1.00 8.13 53 LYS A O 2
ATOM 1615 N N . ALA A 1 54 ? 15.229 0.348 1.455 1.00 7.30 54 ALA A N 2
ATOM 1616 C CA . ALA A 1 54 ? 16.489 -0.272 1.895 1.00 8.16 54 ALA A CA 2
ATOM 1617 C C . ALA A 1 54 ? 17.615 0.760 2.105 1.00 8.92 54 ALA A C 2
ATOM 1618 O O . ALA A 1 54 ? 17.466 1.920 1.655 1.00 8.92 54 ALA A O 2
ATOM 1633 N N . VAL A 1 1 ? -8.168 8.767 -18.547 1.00 5.48 1 VAL A N 3
ATOM 1634 C CA . VAL A 1 1 ? -8.306 7.417 -19.156 1.00 5.58 1 VAL A CA 3
ATOM 1635 C C . VAL A 1 1 ? -7.610 6.308 -18.360 1.00 4.62 1 VAL A C 3
ATOM 1636 O O . VAL A 1 1 ? -8.157 5.209 -18.249 1.00 4.76 1 VAL A O 3
ATOM 1651 N N . THR A 1 2 ? -6.405 6.543 -17.834 1.00 4.14 2 THR A N 3
ATOM 1652 C CA . THR A 1 2 ? -5.548 5.549 -17.157 1.00 3.66 2 THR A CA 3
ATOM 1653 C C . THR A 1 2 ? -5.967 5.312 -15.696 1.00 3.23 2 THR A C 3
ATOM 1654 O O . THR A 1 2 ? -6.421 6.243 -15.026 1.00 3.76 2 THR A O 3
ATOM 1665 N N . LYS A 1 3 ? -5.794 4.075 -15.203 1.00 2.80 3 LYS A N 3
ATOM 1666 C CA . LYS A 1 3 ? -6.043 3.668 -13.804 1.00 2.38 3 LYS A CA 3
ATOM 1667 C C . LYS A 1 3 ? -5.048 2.595 -13.332 1.00 2.02 3 LYS A C 3
ATOM 1668 O O . LYS A 1 3 ? -4.815 1.625 -14.066 1.00 2.04 3 LYS A O 3
ATOM 1687 N N . LYS A 1 4 ? -4.517 2.693 -12.104 1.00 1.82 4 LYS A N 3
ATOM 1688 C CA . LYS A 1 4 ? -3.671 1.655 -11.474 1.00 1.52 4 LYS A CA 3
ATOM 1689 C C . LYS A 1 4 ? -4.408 0.352 -11.196 1.00 1.30 4 LYS A C 3
ATOM 1690 O O . LYS A 1 4 ? -5.627 0.242 -11.333 1.00 1.39 4 LYS A O 3
ATOM 1709 N N . ALA A 1 5 ? -3.613 -0.634 -10.805 1.00 1.12 5 ALA A N 3
ATOM 1710 C CA . ALA A 1 5 ? -4.094 -1.933 -10.320 1.00 0.94 5 ALA A CA 3
ATOM 1711 C C . ALA A 1 5 ? -4.888 -1.788 -9.011 1.00 0.82 5 ALA A C 3
ATOM 1712 O O . ALA A 1 5 ? -4.650 -0.855 -8.236 1.00 0.85 5 ALA A O 3
ATOM 1719 N N . SER A 1 6 ? -5.797 -2.724 -8.719 1.00 0.76 6 SER A N 3
ATOM 1720 C CA . SER A 1 6 ? -6.424 -2.737 -7.398 1.00 0.74 6 SER A CA 3
ATOM 1721 C C . SER A 1 6 ? -5.443 -3.224 -6.330 1.00 0.66 6 SER A C 3
ATOM 1722 O O . SER A 1 6 ? -4.591 -4.089 -6.543 1.00 0.56 6 SER A O 3
ATOM 1730 N N . HIS A 1 7 ? -5.595 -2.650 -5.145 1.00 0.81 7 HIS A N 3
ATOM 1731 C CA . HIS A 1 7 ? -4.913 -3.029 -3.902 1.00 0.81 7 HIS A CA 3
ATOM 1732 C C . HIS A 1 7 ? -5.120 -4.514 -3.557 1.00 0.65 7 HIS A C 3
ATOM 1733 O O . HIS A 1 7 ? -4.197 -5.197 -3.111 1.00 0.65 7 HIS A O 3
ATOM 1747 N N . LYS A 1 8 ? -6.309 -5.035 -3.867 1.00 0.75 8 LYS A N 3
ATOM 1748 C CA . LYS A 1 8 ? -6.674 -6.455 -3.809 1.00 0.81 8 LYS A CA 3
ATOM 1749 C C . LYS A 1 8 ? -5.830 -7.331 -4.739 1.00 0.64 8 LYS A C 3
ATOM 1750 O O . LYS A 1 8 ? -5.195 -8.274 -4.266 1.00 0.70 8 LYS A O 3
ATOM 1769 N N . ASP A 1 9 ? -5.790 -7.015 -6.035 1.00 0.53 9 ASP A N 3
ATOM 1770 C CA . ASP A 1 9 ? -4.929 -7.683 -7.038 1.00 0.52 9 ASP A CA 3
ATOM 1771 C C . ASP A 1 9 ? -3.448 -7.697 -6.600 1.00 0.52 9 ASP A C 3
ATOM 1772 O O . ASP A 1 9 ? -2.761 -8.722 -6.664 1.00 0.79 9 ASP A O 3
ATOM 1781 N N . ALA A 1 10 ? -2.991 -6.565 -6.058 1.00 0.39 10 ALA A N 3
ATOM 1782 C CA . ALA A 1 10 ? -1.657 -6.343 -5.507 1.00 0.43 10 ALA A CA 3
ATOM 1783 C C . ALA A 1 10 ? -1.379 -7.021 -4.148 1.00 0.45 10 ALA A C 3
ATOM 1784 O O . ALA A 1 10 ? -0.284 -6.875 -3.602 1.00 0.56 10 ALA A O 3
ATOM 1791 N N . GLY A 1 11 ? -2.338 -7.757 -3.580 1.00 0.48 11 GLY A N 3
ATOM 1792 C CA . GLY A 1 11 ? -2.141 -8.523 -2.351 1.00 0.63 11 GLY A CA 3
ATOM 1793 C C . GLY A 1 11 ? -1.975 -7.671 -1.092 1.00 0.57 11 GLY A C 3
ATOM 1794 O O . GLY A 1 11 ? -1.120 -7.979 -0.258 1.00 0.70 11 GLY A O 3
ATOM 1798 N N . TYR A 1 12 ? -2.752 -6.594 -0.947 1.00 0.50 12 TYR A N 3
ATOM 1799 C CA . TYR A 1 12 ? -2.767 -5.782 0.278 1.00 0.53 12 TYR A CA 3
ATOM 1800 C C . TYR A 1 12 ? -3.364 -6.472 1.511 1.00 0.61 12 TYR A C 3
ATOM 1801 O O . TYR A 1 12 ? -4.156 -7.419 1.416 1.00 0.78 12 TYR A O 3
ATOM 1819 N N . GLN A 1 13 ? -2.959 -5.973 2.677 1.00 0.59 13 GLN A N 3
ATOM 1820 C CA . GLN A 1 13 ? -3.480 -6.325 4.001 1.00 0.63 13 GLN A CA 3
ATOM 1821 C C . GLN A 1 13 ? -3.793 -5.058 4.821 1.00 0.62 13 GLN A C 3
ATOM 1822 O O . GLN A 1 13 ? -3.527 -3.932 4.393 1.00 0.73 13 GLN A O 3
ATOM 1836 N N . GLU A 1 14 ? -4.356 -5.221 6.019 1.00 0.63 14 GLU A N 3
ATOM 1837 C CA . GLU A 1 14 ? -4.655 -4.108 6.943 1.00 0.67 14 GLU A CA 3
ATOM 1838 C C . GLU A 1 14 ? -3.419 -3.564 7.699 1.00 0.58 14 GLU A C 3
ATOM 1839 O O . GLU A 1 14 ? -3.527 -2.604 8.469 1.00 0.67 14 GLU A O 3
ATOM 1851 N N . SER A 1 15 ? -2.253 -4.184 7.500 1.00 0.53 15 SER A N 3
ATOM 1852 C CA . SER A 1 15 ? -1.070 -4.073 8.370 1.00 0.48 15 SER A CA 3
ATOM 1853 C C . SER A 1 15 ? 0.280 -3.934 7.641 1.00 0.56 15 SER A C 3
ATOM 1854 O O . SER A 1 15 ? 0.421 -4.318 6.477 1.00 0.96 15 SER A O 3
ATOM 1862 N N . PRO A 1 16 ? 1.328 -3.470 8.346 1.00 0.37 16 PRO A N 3
ATOM 1863 C CA . PRO A 1 16 ? 2.713 -3.636 7.913 1.00 0.36 16 PRO A CA 3
ATOM 1864 C C . PRO A 1 16 ? 3.148 -5.109 7.956 1.00 0.39 16 PRO A C 3
ATOM 1865 O O . PRO A 1 16 ? 2.670 -5.898 8.783 1.00 0.50 16 PRO A O 3
ATOM 1876 N N . ASN A 1 17 ? 4.113 -5.464 7.110 1.00 0.43 17 ASN A N 3
ATOM 1877 C CA . ASN A 1 17 ? 4.806 -6.750 7.105 1.00 0.51 17 ASN A CA 3
ATOM 1878 C C . ASN A 1 17 ? 6.303 -6.514 7.353 1.00 0.41 17 ASN A C 3
ATOM 1879 O O . ASN A 1 17 ? 7.015 -6.117 6.434 1.00 0.46 17 ASN A O 3
ATOM 1890 N N . GLY A 1 18 ? 6.776 -6.732 8.583 1.00 0.68 18 GLY A N 3
ATOM 1891 C CA . GLY A 1 18 ? 8.185 -6.584 8.955 1.00 0.92 18 GLY A CA 3
ATOM 1892 C C . GLY A 1 18 ? 8.789 -5.246 8.514 1.00 1.07 18 GLY A C 3
ATOM 1893 O O . GLY A 1 18 ? 8.349 -4.176 8.943 1.00 1.29 18 GLY A O 3
ATOM 1897 N N . ALA A 1 19 ? 9.776 -5.297 7.623 1.00 1.13 19 ALA A N 3
ATOM 1898 C CA . ALA A 1 19 ? 10.470 -4.128 7.083 1.00 1.41 19 ALA A CA 3
ATOM 1899 C C . ALA A 1 19 ? 9.659 -3.323 6.037 1.00 1.32 19 ALA A C 3
ATOM 1900 O O . ALA A 1 19 ? 10.185 -2.347 5.496 1.00 1.87 19 ALA A O 3
ATOM 1907 N N . LYS A 1 20 ? 8.411 -3.711 5.719 1.00 0.71 20 LYS A N 3
ATOM 1908 C CA . LYS A 1 20 ? 7.606 -3.115 4.644 1.00 0.68 20 LYS A CA 3
ATOM 1909 C C . LYS A 1 20 ? 6.232 -2.634 5.134 1.00 0.44 20 LYS A C 3
ATOM 1910 O O . LYS A 1 20 ? 5.509 -3.351 5.826 1.00 0.28 20 LYS A O 3
ATOM 1929 N N . ARG A 1 21 ? 5.847 -1.423 4.724 1.00 0.52 21 ARG A N 3
ATOM 1930 C CA . ARG A 1 21 ? 4.508 -0.816 4.889 1.00 0.37 21 ARG A CA 3
ATOM 1931 C C . ARG A 1 21 ? 4.216 0.080 3.683 1.00 0.42 21 ARG A C 3
ATOM 1932 O O . ARG A 1 21 ? 5.124 0.321 2.886 1.00 0.70 21 ARG A O 3
ATOM 1953 N N . CYS A 1 22 ? 3.009 0.638 3.586 1.00 0.33 22 CYS A N 3
ATOM 1954 C CA . CYS A 1 22 ? 2.770 1.859 2.815 1.00 0.45 22 CYS A CA 3
ATOM 1955 C C . CYS A 1 22 ? 3.548 3.061 3.418 1.00 0.78 22 CYS A C 3
ATOM 1956 O O . CYS A 1 22 ? 4.766 2.991 3.544 1.00 1.60 22 CYS A O 3
ATOM 1963 N N . GLY A 1 23 ? 2.883 4.137 3.845 1.00 0.87 23 GLY A N 3
ATOM 1964 C CA . GLY A 1 23 ? 3.428 5.295 4.593 1.00 1.14 23 GLY A CA 3
ATOM 1965 C C . GLY A 1 23 ? 4.414 6.214 3.847 1.00 1.82 23 GLY A C 3
ATOM 1966 O O . GLY A 1 23 ? 4.233 7.429 3.787 1.00 2.50 23 GLY A O 3
ATOM 1970 N N . THR A 1 24 ? 5.425 5.608 3.236 1.00 1.99 24 THR A N 3
ATOM 1971 C CA . THR A 1 24 ? 6.300 6.135 2.180 1.00 2.89 24 THR A CA 3
ATOM 1972 C C . THR A 1 24 ? 6.546 5.050 1.125 1.00 2.63 24 THR A C 3
ATOM 1973 O O . THR A 1 24 ? 6.476 5.347 -0.072 1.00 3.70 24 THR A O 3
ATOM 1984 N N . CYS A 1 25 ? 6.741 3.789 1.552 1.00 1.49 25 CYS A N 3
ATOM 1985 C CA . CYS A 1 25 ? 7.054 2.622 0.716 1.00 1.13 25 CYS A CA 3
ATOM 1986 C C . CYS A 1 25 ? 8.265 2.953 -0.179 1.00 0.98 25 CYS A C 3
ATOM 1987 O O . CYS A 1 25 ? 9.171 3.676 0.250 1.00 2.09 25 CYS A O 3
ATOM 1994 N N . ARG A 1 26 ? 8.257 2.515 -1.435 1.00 1.19 26 ARG A N 3
ATOM 1995 C CA . ARG A 1 26 ? 8.646 3.417 -2.538 1.00 1.46 26 ARG A CA 3
ATOM 1996 C C . ARG A 1 26 ? 7.425 4.166 -3.090 1.00 1.05 26 ARG A C 3
ATOM 1997 O O . ARG A 1 26 ? 7.571 5.207 -3.723 1.00 1.39 26 ARG A O 3
ATOM 2018 N N . GLN A 1 27 ? 6.221 3.639 -2.865 1.00 0.68 27 GLN A N 3
ATOM 2019 C CA . GLN A 1 27 ? 5.061 3.885 -3.721 1.00 0.93 27 GLN A CA 3
ATOM 2020 C C . GLN A 1 27 ? 3.864 4.547 -3.013 1.00 0.96 27 GLN A C 3
ATOM 2021 O O . GLN A 1 27 ? 2.849 4.764 -3.664 1.00 1.90 27 GLN A O 3
ATOM 2035 N N . PHE A 1 28 ? 3.926 4.901 -1.723 1.00 0.65 28 PHE A N 3
ATOM 2036 C CA . PHE A 1 28 ? 2.754 5.486 -1.053 1.00 0.59 28 PHE A CA 3
ATOM 2037 C C . PHE A 1 28 ? 2.515 6.938 -1.486 1.00 0.60 28 PHE A C 3
ATOM 2038 O O . PHE A 1 28 ? 3.469 7.673 -1.754 1.00 0.82 28 PHE A O 3
ATOM 2055 N N . ARG A 1 29 ? 1.251 7.374 -1.512 1.00 0.50 29 ARG A N 3
ATOM 2056 C CA . ARG A 1 29 ? 0.857 8.732 -1.905 1.00 0.57 29 ARG A CA 3
ATOM 2057 C C . ARG A 1 29 ? -0.218 9.281 -0.944 1.00 0.58 29 ARG A C 3
ATOM 2058 O O . ARG A 1 29 ? -1.409 9.052 -1.163 1.00 0.60 29 ARG A O 3
ATOM 2079 N N . PRO A 1 30 ? 0.168 9.983 0.143 1.00 0.80 30 PRO A N 3
ATOM 2080 C CA . PRO A 1 30 ? -0.766 10.431 1.181 1.00 0.93 30 PRO A CA 3
ATOM 2081 C C . PRO A 1 30 ? -1.884 11.355 0.655 1.00 0.91 30 PRO A C 3
ATOM 2082 O O . PRO A 1 30 ? -1.644 12.095 -0.305 1.00 0.96 30 PRO A O 3
ATOM 2093 N N . PRO A 1 31 ? -3.074 11.391 1.292 1.00 0.93 31 PRO A N 3
ATOM 2094 C CA . PRO A 1 31 ? -3.446 10.624 2.484 1.00 1.04 31 PRO A CA 3
ATOM 2095 C C . PRO A 1 31 ? -3.892 9.176 2.216 1.00 0.96 31 PRO A C 3
ATOM 2096 O O . PRO A 1 31 ? -3.776 8.357 3.127 1.00 1.14 31 PRO A O 3
ATOM 2107 N N . SER A 1 32 ? -4.392 8.823 1.024 1.00 0.84 32 SER A N 3
ATOM 2108 C CA . SER A 1 32 ? -4.973 7.485 0.778 1.00 0.95 32 SER A CA 3
ATOM 2109 C C . SER A 1 32 ? -4.781 6.918 -0.640 1.00 0.90 32 SER A C 3
ATOM 2110 O O . SER A 1 32 ? -5.533 6.036 -1.050 1.00 1.13 32 SER A O 3
ATOM 2118 N N . SER A 1 33 ? -3.761 7.362 -1.381 1.00 0.76 33 SER A N 3
ATOM 2119 C CA . SER A 1 33 ? -3.414 6.877 -2.731 1.00 0.79 33 SER A CA 3
ATOM 2120 C C . SER A 1 33 ? -2.086 6.102 -2.769 1.00 0.65 33 SER A C 3
ATOM 2121 O O . SER A 1 33 ? -1.334 6.066 -1.792 1.00 0.52 33 SER A O 3
ATOM 2129 N N . CYS A 1 34 ? -1.772 5.491 -3.916 1.00 0.73 34 CYS A N 3
ATOM 2130 C CA . CYS A 1 34 ? -0.500 4.805 -4.169 1.00 0.61 34 CYS A CA 3
ATOM 2131 C C . CYS A 1 34 ? -0.044 4.936 -5.634 1.00 0.76 34 CYS A C 3
ATOM 2132 O O . CYS A 1 34 ? -0.804 5.346 -6.515 1.00 0.97 34 CYS A O 3
ATOM 2139 N N . ILE A 1 35 ? 1.222 4.609 -5.882 1.00 0.74 35 ILE A N 3
ATOM 2140 C CA . ILE A 1 35 ? 1.890 4.559 -7.193 1.00 0.97 35 ILE A CA 3
ATOM 2141 C C . ILE A 1 35 ? 1.939 3.112 -7.729 1.00 0.93 35 ILE A C 3
ATOM 2142 O O . ILE A 1 35 ? 2.156 2.901 -8.920 1.00 1.25 35 ILE A O 3
ATOM 2158 N N . THR A 1 36 ? 1.655 2.103 -6.896 1.00 0.71 36 THR A N 3
ATOM 2159 C CA . THR A 1 36 ? 1.349 0.732 -7.351 1.00 0.79 36 THR A CA 3
ATOM 2160 C C . THR A 1 36 ? -0.160 0.507 -7.476 1.00 0.68 36 THR A C 3
ATOM 2161 O O . THR A 1 36 ? -0.597 -0.121 -8.446 1.00 0.95 36 THR A O 3
ATOM 2172 N N . VAL A 1 37 ? -0.944 1.005 -6.508 1.00 0.54 37 VAL A N 3
ATOM 2173 C CA . VAL A 1 37 ? -2.356 0.622 -6.314 1.00 0.62 37 VAL A CA 3
ATOM 2174 C C . VAL A 1 37 ? -3.338 1.800 -6.247 1.00 0.63 37 VAL A C 3
ATOM 2175 O O . VAL A 1 37 ? -2.959 2.967 -6.161 1.00 0.67 37 VAL A O 3
ATOM 2188 N N . GLU A 1 38 ? -4.625 1.473 -6.310 1.00 0.70 38 GLU A N 3
ATOM 2189 C CA . GLU A 1 38 ? -5.773 2.380 -6.179 1.00 0.78 38 GLU A CA 3
ATOM 2190 C C . GLU A 1 38 ? -5.964 3.065 -4.808 1.00 0.71 38 GLU A C 3
ATOM 2191 O O . GLU A 1 38 ? -5.362 2.684 -3.809 1.00 0.82 38 GLU A O 3
ATOM 2203 N N . SER A 1 39 ? -6.879 4.043 -4.763 1.00 0.71 39 SER A N 3
ATOM 2204 C CA . SER A 1 39 ? -7.369 4.751 -3.565 1.00 0.79 39 SER A CA 3
ATOM 2205 C C . SER A 1 39 ? -8.854 4.441 -3.271 1.00 0.99 39 SER A C 3
ATOM 2206 O O . SER A 1 39 ? -9.604 4.162 -4.215 1.00 1.16 39 SER A O 3
ATOM 2214 N N . PRO A 1 40 ? -9.337 4.514 -2.011 1.00 1.03 40 PRO A N 3
ATOM 2215 C CA . PRO A 1 40 ? -8.594 4.809 -0.781 1.00 0.89 40 PRO A CA 3
ATOM 2216 C C . PRO A 1 40 ? -7.917 3.572 -0.153 1.00 0.84 40 PRO A C 3
ATOM 2217 O O . PRO A 1 40 ? -8.557 2.535 0.050 1.00 1.24 40 PRO A O 3
ATOM 2228 N N . ILE A 1 41 ? -6.646 3.711 0.238 1.00 0.59 41 ILE A N 3
ATOM 2229 C CA . ILE A 1 41 ? -5.863 2.741 1.030 1.00 0.73 41 ILE A CA 3
ATOM 2230 C C . ILE A 1 41 ? -5.333 3.339 2.348 1.00 0.68 41 ILE A C 3
ATOM 2231 O O . ILE A 1 41 ? -5.385 4.553 2.579 1.00 0.75 41 ILE A O 3
ATOM 2247 N N . SER A 1 42 ? -4.799 2.479 3.219 1.00 0.69 42 SER A N 3
ATOM 2248 C CA . SER A 1 42 ? -4.207 2.856 4.507 1.00 0.72 42 SER A CA 3
ATOM 2249 C C . SER A 1 42 ? -2.723 3.210 4.395 1.00 0.63 42 SER A C 3
ATOM 2250 O O . SER A 1 42 ? -2.003 2.668 3.558 1.00 0.58 42 SER A O 3
ATOM 2258 N N . GLU A 1 43 ? -2.218 4.046 5.300 1.00 0.71 43 GLU A N 3
ATOM 2259 C CA . GLU A 1 43 ? -0.800 4.430 5.355 1.00 0.65 43 GLU A CA 3
ATOM 2260 C C . GLU A 1 43 ? 0.116 3.383 6.017 1.00 0.55 43 GLU A C 3
ATOM 2261 O O . GLU A 1 43 ? 1.325 3.588 6.120 1.00 0.62 43 GLU A O 3
ATOM 2273 N N . ASN A 1 44 ? -0.434 2.253 6.460 1.00 0.53 44 ASN A N 3
ATOM 2274 C CA . ASN A 1 44 ? 0.298 1.122 7.044 1.00 0.54 44 ASN A CA 3
ATOM 2275 C C . ASN A 1 44 ? 0.130 -0.203 6.268 1.00 0.64 44 ASN A C 3
ATOM 2276 O O . ASN A 1 44 ? 1.020 -1.049 6.331 1.00 1.45 44 ASN A O 3
ATOM 2287 N N . GLY A 1 45 ? -0.971 -0.383 5.535 1.00 0.69 45 GLY A N 3
ATOM 2288 C CA . GLY A 1 45 ? -1.391 -1.650 4.927 1.00 0.78 45 GLY A CA 3
ATOM 2289 C C . GLY A 1 45 ? -0.669 -2.073 3.652 1.00 0.93 45 GLY A C 3
ATOM 2290 O O . GLY A 1 45 ? -1.246 -1.988 2.570 1.00 2.14 45 GLY A O 3
ATOM 2294 N N . TRP A 1 46 ? 0.561 -2.562 3.820 1.00 0.58 46 TRP A N 3
ATOM 2295 C CA . TRP A 1 46 ? 1.438 -3.102 2.776 1.00 0.44 46 TRP A CA 3
ATOM 2296 C C . TRP A 1 46 ? 0.712 -3.951 1.719 1.00 0.40 46 TRP A C 3
ATOM 2297 O O . TRP A 1 46 ? -0.093 -4.822 2.067 1.00 0.38 46 TRP A O 3
ATOM 2318 N N . CYS A 1 47 ? 1.070 -3.767 0.444 1.00 0.53 47 CYS A N 3
ATOM 2319 C CA . CYS A 1 47 ? 0.732 -4.683 -0.642 1.00 0.49 47 CYS A CA 3
ATOM 2320 C C . CYS A 1 47 ? 1.921 -5.559 -1.029 1.00 0.52 47 CYS A C 3
ATOM 2321 O O . CYS A 1 47 ? 3.079 -5.142 -1.021 1.00 0.50 47 CYS A O 3
ATOM 2328 N N . ARG A 1 48 ? 1.640 -6.797 -1.433 1.00 0.77 48 ARG A N 3
ATOM 2329 C CA . ARG A 1 48 ? 2.676 -7.720 -1.901 1.00 0.96 48 ARG A CA 3
ATOM 2330 C C . ARG A 1 48 ? 3.342 -7.241 -3.200 1.00 0.97 48 ARG A C 3
ATOM 2331 O O . ARG A 1 48 ? 4.465 -7.660 -3.489 1.00 1.18 48 ARG A O 3
ATOM 2352 N N . LEU A 1 49 ? 2.712 -6.322 -3.937 1.00 0.92 49 LEU A N 3
ATOM 2353 C CA . LEU A 1 49 ? 3.209 -5.721 -5.182 1.00 1.01 49 LEU A CA 3
ATOM 2354 C C . LEU A 1 49 ? 4.043 -4.431 -4.972 1.00 0.99 49 LEU A C 3
ATOM 2355 O O . LEU A 1 49 ? 4.440 -3.797 -5.954 1.00 1.20 49 LEU A O 3
ATOM 2371 N N . TYR A 1 50 ? 4.354 -4.062 -3.721 1.00 0.94 50 TYR A N 3
ATOM 2372 C CA . TYR A 1 50 ? 5.263 -2.962 -3.351 1.00 0.93 50 TYR A CA 3
ATOM 2373 C C . TYR A 1 50 ? 6.612 -2.977 -4.103 1.00 1.25 50 TYR A C 3
ATOM 2374 O O . TYR A 1 50 ? 7.006 -3.984 -4.703 1.00 1.79 50 TYR A O 3
ATOM 2392 N N . ALA A 1 51 ? 7.359 -1.874 -4.025 1.00 1.40 51 ALA A N 3
ATOM 2393 C CA . ALA A 1 51 ? 8.744 -1.787 -4.499 1.00 2.05 51 ALA A CA 3
ATOM 2394 C C . ALA A 1 51 ? 9.683 -1.327 -3.368 1.00 2.49 51 ALA A C 3
ATOM 2395 O O . ALA A 1 51 ? 9.298 -0.505 -2.535 1.00 2.73 51 ALA A O 3
ATOM 2402 N N . GLY A 1 52 ? 10.906 -1.867 -3.334 1.00 3.55 52 GLY A N 3
ATOM 2403 C CA . GLY A 1 52 ? 11.877 -1.631 -2.259 1.00 4.60 52 GLY A CA 3
ATOM 2404 C C . GLY A 1 52 ? 12.412 -0.194 -2.174 1.00 4.55 52 GLY A C 3
ATOM 2405 O O . GLY A 1 52 ? 12.466 0.527 -3.178 1.00 4.66 52 GLY A O 3
ATOM 2409 N N . LYS A 1 53 ? 12.857 0.213 -0.979 1.00 4.77 53 LYS A N 3
ATOM 2410 C CA . LYS A 1 53 ? 13.507 1.486 -0.686 1.00 4.89 53 LYS A CA 3
ATOM 2411 C C . LYS A 1 53 ? 14.886 1.549 -1.346 1.00 4.97 53 LYS A C 3
ATOM 2412 O O . LYS A 1 53 ? 15.525 0.536 -1.653 1.00 4.94 53 LYS A O 3
ATOM 2431 N N . ALA A 1 54 ? 15.302 2.794 -1.495 1.00 5.74 54 ALA A N 3
ATOM 2432 C CA . ALA A 1 54 ? 16.601 3.291 -1.983 1.00 6.53 54 ALA A CA 3
ATOM 2433 C C . ALA A 1 54 ? 17.101 2.651 -3.300 1.00 6.69 54 ALA A C 3
ATOM 2434 O O . ALA A 1 54 ? 16.275 2.471 -4.226 1.00 6.92 54 ALA A O 3
ATOM 2449 N N . VAL A 1 1 ? 2.186 7.747 -18.858 1.00 9.85 1 VAL A N 4
ATOM 2450 C CA . VAL A 1 1 ? 1.516 7.250 -17.634 1.00 8.68 1 VAL A CA 4
ATOM 2451 C C . VAL A 1 1 ? 0.628 6.064 -17.982 1.00 7.96 1 VAL A C 4
ATOM 2452 O O . VAL A 1 1 ? -0.076 6.099 -18.992 1.00 8.37 1 VAL A O 4
ATOM 2467 N N . THR A 1 2 ? 0.642 5.014 -17.158 1.00 7.19 2 THR A N 4
ATOM 2468 C CA . THR A 1 2 ? -0.152 3.781 -17.317 1.00 6.54 2 THR A CA 4
ATOM 2469 C C . THR A 1 2 ? -0.869 3.390 -16.014 1.00 5.78 2 THR A C 4
ATOM 2470 O O . THR A 1 2 ? -0.372 3.673 -14.919 1.00 5.76 2 THR A O 4
ATOM 2481 N N . LYS A 1 3 ? -2.037 2.733 -16.102 1.00 5.31 3 LYS A N 4
ATOM 2482 C CA . LYS A 1 3 ? -2.822 2.310 -14.927 1.00 4.67 3 LYS A CA 4
ATOM 2483 C C . LYS A 1 3 ? -2.187 1.112 -14.223 1.00 4.21 3 LYS A C 4
ATOM 2484 O O . LYS A 1 3 ? -1.813 0.132 -14.876 1.00 4.29 3 LYS A O 4
ATOM 2503 N N . LYS A 1 4 ? -2.111 1.180 -12.894 1.00 3.77 4 LYS A N 4
ATOM 2504 C CA . LYS A 1 4 ? -1.524 0.156 -12.014 1.00 3.36 4 LYS A CA 4
ATOM 2505 C C . LYS A 1 4 ? -2.446 -1.032 -11.726 1.00 2.92 4 LYS A C 4
ATOM 2506 O O . LYS A 1 4 ? -3.628 -1.043 -12.077 1.00 2.93 4 LYS A O 4
ATOM 2525 N N . ALA A 1 5 ? -1.871 -2.040 -11.080 1.00 2.61 5 ALA A N 4
ATOM 2526 C CA . ALA A 1 5 ? -2.605 -3.126 -10.430 1.00 2.12 5 ALA A CA 4
ATOM 2527 C C . ALA A 1 5 ? -3.508 -2.587 -9.303 1.00 1.85 5 ALA A C 4
ATOM 2528 O O . ALA A 1 5 ? -3.162 -1.597 -8.651 1.00 1.96 5 ALA A O 4
ATOM 2535 N N . SER A 1 6 ? -4.647 -3.235 -9.038 1.00 1.60 6 SER A N 4
ATOM 2536 C CA . SER A 1 6 ? -5.511 -2.819 -7.933 1.00 1.53 6 SER A CA 4
ATOM 2537 C C . SER A 1 6 ? -4.958 -3.231 -6.571 1.00 1.08 6 SER A C 4
ATOM 2538 O O . SER A 1 6 ? -4.295 -4.256 -6.426 1.00 0.67 6 SER A O 4
ATOM 2546 N N . HIS A 1 7 ? -5.311 -2.454 -5.548 1.00 1.25 7 HIS A N 4
ATOM 2547 C CA . HIS A 1 7 ? -5.138 -2.782 -4.125 1.00 0.95 7 HIS A CA 4
ATOM 2548 C C . HIS A 1 7 ? -5.669 -4.185 -3.761 1.00 0.95 7 HIS A C 4
ATOM 2549 O O . HIS A 1 7 ? -5.121 -4.848 -2.879 1.00 1.05 7 HIS A O 4
ATOM 2563 N N . LYS A 1 8 ? -6.701 -4.650 -4.476 1.00 1.26 8 LYS A N 4
ATOM 2564 C CA . LYS A 1 8 ? -7.334 -5.968 -4.331 1.00 1.44 8 LYS A CA 4
ATOM 2565 C C . LYS A 1 8 ? -6.489 -7.101 -4.910 1.00 1.10 8 LYS A C 4
ATOM 2566 O O . LYS A 1 8 ? -6.139 -8.024 -4.179 1.00 1.43 8 LYS A O 4
ATOM 2585 N N . ASP A 1 9 ? -6.121 -7.017 -6.187 1.00 0.69 9 ASP A N 4
ATOM 2586 C CA . ASP A 1 9 ? -5.189 -7.929 -6.864 1.00 0.73 9 ASP A CA 4
ATOM 2587 C C . ASP A 1 9 ? -3.813 -7.980 -6.156 1.00 1.00 9 ASP A C 4
ATOM 2588 O O . ASP A 1 9 ? -3.232 -9.054 -5.973 1.00 1.53 9 ASP A O 4
ATOM 2597 N N . ALA A 1 10 ? -3.322 -6.833 -5.675 1.00 0.74 10 ALA A N 4
ATOM 2598 C CA . ALA A 1 10 ? -2.107 -6.707 -4.863 1.00 1.01 10 ALA A CA 4
ATOM 2599 C C . ALA A 1 10 ? -2.262 -7.180 -3.405 1.00 1.30 10 ALA A C 4
ATOM 2600 O O . ALA A 1 10 ? -1.282 -7.214 -2.660 1.00 1.61 10 ALA A O 4
ATOM 2607 N N . GLY A 1 11 ? -3.474 -7.542 -2.987 1.00 1.41 11 GLY A N 4
ATOM 2608 C CA . GLY A 1 11 ? -3.775 -8.136 -1.689 1.00 1.95 11 GLY A CA 4
ATOM 2609 C C . GLY A 1 11 ? -3.369 -7.313 -0.477 1.00 1.68 11 GLY A C 4
ATOM 2610 O O . GLY A 1 11 ? -2.822 -7.867 0.480 1.00 1.88 11 GLY A O 4
ATOM 2614 N N . TYR A 1 12 ? -3.643 -6.007 -0.509 1.00 1.34 12 TYR A N 4
ATOM 2615 C CA . TYR A 1 12 ? -3.333 -5.092 0.591 1.00 1.18 12 TYR A CA 4
ATOM 2616 C C . TYR A 1 12 ? -3.949 -5.566 1.925 1.00 1.34 12 TYR A C 4
ATOM 2617 O O . TYR A 1 12 ? -5.114 -5.980 1.974 1.00 1.92 12 TYR A O 4
ATOM 2635 N N . GLN A 1 13 ? -3.173 -5.516 3.010 1.00 0.89 13 GLN A N 4
ATOM 2636 C CA . GLN A 1 13 ? -3.619 -5.840 4.376 1.00 0.94 13 GLN A CA 4
ATOM 2637 C C . GLN A 1 13 ? -3.737 -4.574 5.228 1.00 0.90 13 GLN A C 4
ATOM 2638 O O . GLN A 1 13 ? -3.304 -3.500 4.830 1.00 0.87 13 GLN A O 4
ATOM 2652 N N . GLU A 1 14 ? -4.295 -4.689 6.431 1.00 0.99 14 GLU A N 4
ATOM 2653 C CA . GLU A 1 14 ? -4.486 -3.544 7.335 1.00 1.05 14 GLU A CA 4
ATOM 2654 C C . GLU A 1 14 ? -3.253 -3.176 8.179 1.00 0.92 14 GLU A C 4
ATOM 2655 O O . GLU A 1 14 ? -3.347 -2.307 9.050 1.00 1.01 14 GLU A O 4
ATOM 2667 N N . SER A 1 15 ? -2.116 -3.837 7.935 1.00 0.78 15 SER A N 4
ATOM 2668 C CA . SER A 1 15 ? -0.861 -3.651 8.699 1.00 0.70 15 SER A CA 4
ATOM 2669 C C . SER A 1 15 ? 0.455 -3.757 7.896 1.00 0.70 15 SER A C 4
ATOM 2670 O O . SER A 1 15 ? 0.500 -4.340 6.810 1.00 0.90 15 SER A O 4
ATOM 2678 N N . PRO A 1 16 ? 1.581 -3.266 8.449 1.00 0.59 16 PRO A N 4
ATOM 2679 C CA . PRO A 1 16 ? 2.921 -3.505 7.906 1.00 0.51 16 PRO A CA 4
ATOM 2680 C C . PRO A 1 16 ? 3.309 -4.994 7.892 1.00 0.45 16 PRO A C 4
ATOM 2681 O O . PRO A 1 16 ? 2.824 -5.784 8.709 1.00 0.52 16 PRO A O 4
ATOM 2692 N N . ASN A 1 17 ? 4.236 -5.365 7.011 1.00 0.44 17 ASN A N 4
ATOM 2693 C CA . ASN A 1 17 ? 4.778 -6.715 6.841 1.00 0.38 17 ASN A CA 4
ATOM 2694 C C . ASN A 1 17 ? 6.297 -6.696 7.067 1.00 0.47 17 ASN A C 4
ATOM 2695 O O . ASN A 1 17 ? 7.043 -6.241 6.200 1.00 0.58 17 ASN A O 4
ATOM 2706 N N . GLY A 1 18 ? 6.762 -7.163 8.230 1.00 0.83 18 GLY A N 4
ATOM 2707 C CA . GLY A 1 18 ? 8.177 -7.124 8.608 1.00 1.18 18 GLY A CA 4
ATOM 2708 C C . GLY A 1 18 ? 8.749 -5.710 8.481 1.00 1.15 18 GLY A C 4
ATOM 2709 O O . GLY A 1 18 ? 8.262 -4.774 9.117 1.00 1.20 18 GLY A O 4
ATOM 2713 N N . ALA A 1 19 ? 9.740 -5.549 7.608 1.00 1.20 19 ALA A N 4
ATOM 2714 C CA . ALA A 1 19 ? 10.389 -4.269 7.306 1.00 1.26 19 ALA A CA 4
ATOM 2715 C C . ALA A 1 19 ? 9.659 -3.381 6.262 1.00 1.17 19 ALA A C 4
ATOM 2716 O O . ALA A 1 19 ? 10.216 -2.361 5.841 1.00 1.65 19 ALA A O 4
ATOM 2723 N N . LYS A 1 20 ? 8.449 -3.747 5.800 1.00 0.67 20 LYS A N 4
ATOM 2724 C CA . LYS A 1 20 ? 7.714 -3.070 4.715 1.00 0.62 20 LYS A CA 4
ATOM 2725 C C . LYS A 1 20 ? 6.375 -2.476 5.167 1.00 0.41 20 LYS A C 4
ATOM 2726 O O . LYS A 1 20 ? 5.572 -3.161 5.798 1.00 0.31 20 LYS A O 4
ATOM 2745 N N . ARG A 1 21 ? 6.078 -1.240 4.750 1.00 0.51 21 ARG A N 4
ATOM 2746 C CA . ARG A 1 21 ? 4.723 -0.655 4.757 1.00 0.47 21 ARG A CA 4
ATOM 2747 C C . ARG A 1 21 ? 4.552 0.340 3.604 1.00 0.50 21 ARG A C 4
ATOM 2748 O O . ARG A 1 21 ? 5.531 0.704 2.959 1.00 0.66 21 ARG A O 4
ATOM 2769 N N . CYS A 1 22 ? 3.345 0.858 3.410 1.00 0.46 22 CYS A N 4
ATOM 2770 C CA . CYS A 1 22 ? 3.058 1.909 2.441 1.00 0.48 22 CYS A CA 4
ATOM 2771 C C . CYS A 1 22 ? 3.843 3.213 2.642 1.00 0.68 22 CYS A C 4
ATOM 2772 O O . CYS A 1 22 ? 4.543 3.678 1.745 1.00 1.30 22 CYS A O 4
ATOM 2779 N N . GLY A 1 23 ? 3.792 3.780 3.847 1.00 0.83 23 GLY A N 4
ATOM 2780 C CA . GLY A 1 23 ? 4.576 4.943 4.270 1.00 1.01 23 GLY A CA 4
ATOM 2781 C C . GLY A 1 23 ? 6.107 4.813 4.142 1.00 1.59 23 GLY A C 4
ATOM 2782 O O . GLY A 1 23 ? 6.803 5.821 4.284 1.00 2.30 23 GLY A O 4
ATOM 2786 N N . THR A 1 24 ? 6.633 3.620 3.827 1.00 1.62 24 THR A N 4
ATOM 2787 C CA . THR A 1 24 ? 7.966 3.438 3.229 1.00 2.21 24 THR A CA 4
ATOM 2788 C C . THR A 1 24 ? 7.837 3.214 1.716 1.00 1.75 24 THR A C 4
ATOM 2789 O O . THR A 1 24 ? 7.939 4.186 0.965 1.00 2.48 24 THR A O 4
ATOM 2800 N N . CYS A 1 25 ? 7.539 1.983 1.274 1.00 1.42 25 CYS A N 4
ATOM 2801 C CA . CYS A 1 25 ? 7.278 1.545 -0.116 1.00 1.07 25 CYS A CA 4
ATOM 2802 C C . CYS A 1 25 ? 8.110 2.268 -1.191 1.00 1.05 25 CYS A C 4
ATOM 2803 O O . CYS A 1 25 ? 9.247 2.667 -0.953 1.00 1.64 25 CYS A O 4
ATOM 2810 N N . ARG A 1 26 ? 7.527 2.488 -2.366 1.00 1.67 26 ARG A N 4
ATOM 2811 C CA . ARG A 1 26 ? 7.979 3.429 -3.385 1.00 1.86 26 ARG A CA 4
ATOM 2812 C C . ARG A 1 26 ? 6.985 4.578 -3.535 1.00 1.24 26 ARG A C 4
ATOM 2813 O O . ARG A 1 26 ? 7.444 5.719 -3.586 1.00 1.55 26 ARG A O 4
ATOM 2834 N N . GLN A 1 27 ? 5.665 4.319 -3.588 1.00 1.12 27 GLN A N 4
ATOM 2835 C CA . GLN A 1 27 ? 4.692 5.382 -3.928 1.00 1.41 27 GLN A CA 4
ATOM 2836 C C . GLN A 1 27 ? 3.332 5.315 -3.194 1.00 1.19 27 GLN A C 4
ATOM 2837 O O . GLN A 1 27 ? 2.276 5.359 -3.828 1.00 2.08 27 GLN A O 4
ATOM 2851 N N . PHE A 1 28 ? 3.322 5.334 -1.856 1.00 0.76 28 PHE A N 4
ATOM 2852 C CA . PHE A 1 28 ? 2.101 5.697 -1.111 1.00 0.67 28 PHE A CA 4
ATOM 2853 C C . PHE A 1 28 ? 1.684 7.146 -1.417 1.00 0.85 28 PHE A C 4
ATOM 2854 O O . PHE A 1 28 ? 2.542 8.017 -1.607 1.00 1.12 28 PHE A O 4
ATOM 2871 N N . ARG A 1 29 ? 0.375 7.431 -1.430 1.00 0.85 29 ARG A N 4
ATOM 2872 C CA . ARG A 1 29 ? -0.206 8.734 -1.788 1.00 1.04 29 ARG A CA 4
ATOM 2873 C C . ARG A 1 29 ? -1.150 9.237 -0.675 1.00 1.10 29 ARG A C 4
ATOM 2874 O O . ARG A 1 29 ? -2.340 8.920 -0.683 1.00 1.15 29 ARG A O 4
ATOM 2895 N N . PRO A 1 30 ? -0.649 10.032 0.289 1.00 1.16 30 PRO A N 4
ATOM 2896 C CA . PRO A 1 30 ? -1.475 10.642 1.332 1.00 1.18 30 PRO A CA 4
ATOM 2897 C C . PRO A 1 30 ? -2.631 11.493 0.761 1.00 1.16 30 PRO A C 4
ATOM 2898 O O . PRO A 1 30 ? -2.446 12.120 -0.293 1.00 1.15 30 PRO A O 4
ATOM 2909 N N . PRO A 1 31 ? -3.787 11.586 1.450 1.00 1.20 31 PRO A N 4
ATOM 2910 C CA . PRO A 1 31 ? -4.065 11.014 2.772 1.00 1.24 31 PRO A CA 4
ATOM 2911 C C . PRO A 1 31 ? -4.541 9.548 2.792 1.00 1.24 31 PRO A C 4
ATOM 2912 O O . PRO A 1 31 ? -4.467 8.940 3.863 1.00 1.36 31 PRO A O 4
ATOM 2923 N N . SER A 1 32 ? -5.036 8.978 1.681 1.00 1.16 32 SER A N 4
ATOM 2924 C CA . SER A 1 32 ? -5.717 7.663 1.689 1.00 1.21 32 SER A CA 4
ATOM 2925 C C . SER A 1 32 ? -5.614 6.857 0.381 1.00 1.19 32 SER A C 4
ATOM 2926 O O . SER A 1 32 ? -6.558 6.160 -0.005 1.00 1.24 32 SER A O 4
ATOM 2934 N N . SER A 1 33 ? -4.498 6.960 -0.342 1.00 1.17 33 SER A N 4
ATOM 2935 C CA . SER A 1 33 ? -4.348 6.415 -1.699 1.00 1.14 33 SER A CA 4
ATOM 2936 C C . SER A 1 33 ? -2.963 5.807 -1.940 1.00 0.94 33 SER A C 4
ATOM 2937 O O . SER A 1 33 ? -2.059 5.931 -1.119 1.00 0.86 33 SER A O 4
ATOM 2945 N N . CYS A 1 34 ? -2.775 5.147 -3.084 1.00 0.90 34 CYS A N 4
ATOM 2946 C CA . CYS A 1 34 ? -1.475 4.668 -3.552 1.00 0.76 34 CYS A CA 4
ATOM 2947 C C . CYS A 1 34 ? -1.255 5.044 -5.023 1.00 0.89 34 CYS A C 4
ATOM 2948 O O . CYS A 1 34 ? -2.214 5.356 -5.734 1.00 1.10 34 CYS A O 4
ATOM 2955 N N . ILE A 1 35 ? 0.003 5.033 -5.461 1.00 0.88 35 ILE A N 4
ATOM 2956 C CA . ILE A 1 35 ? 0.445 5.163 -6.860 1.00 1.01 35 ILE A CA 4
ATOM 2957 C C . ILE A 1 35 ? 1.389 3.997 -7.250 1.00 0.90 35 ILE A C 4
ATOM 2958 O O . ILE A 1 35 ? 1.704 3.830 -8.430 1.00 1.10 35 ILE A O 4
ATOM 2974 N N . THR A 1 36 ? 1.782 3.123 -6.313 1.00 1.18 36 THR A N 4
ATOM 2975 C CA . THR A 1 36 ? 2.341 1.785 -6.619 1.00 1.76 36 THR A CA 4
ATOM 2976 C C . THR A 1 36 ? 1.248 0.708 -6.758 1.00 1.80 36 THR A C 4
ATOM 2977 O O . THR A 1 36 ? 1.454 -0.269 -7.483 1.00 2.45 36 THR A O 4
ATOM 2988 N N . VAL A 1 37 ? 0.042 0.957 -6.231 1.00 1.26 37 VAL A N 4
ATOM 2989 C CA . VAL A 1 37 ? -1.237 0.302 -6.594 1.00 1.40 37 VAL A CA 4
ATOM 2990 C C . VAL A 1 37 ? -2.356 1.338 -6.794 1.00 1.45 37 VAL A C 4
ATOM 2991 O O . VAL A 1 37 ? -2.125 2.542 -6.680 1.00 1.41 37 VAL A O 4
ATOM 3004 N N . GLU A 1 38 ? -3.575 0.913 -7.136 1.00 1.60 38 GLU A N 4
ATOM 3005 C CA . GLU A 1 38 ? -4.759 1.785 -7.104 1.00 1.69 38 GLU A CA 4
ATOM 3006 C C . GLU A 1 38 ? -5.160 2.231 -5.687 1.00 1.49 38 GLU A C 4
ATOM 3007 O O . GLU A 1 38 ? -4.897 1.567 -4.688 1.00 1.54 38 GLU A O 4
ATOM 3019 N N . SER A 1 39 ? -5.894 3.336 -5.629 1.00 1.51 39 SER A N 4
ATOM 3020 C CA . SER A 1 39 ? -6.600 3.850 -4.447 1.00 1.47 39 SER A CA 4
ATOM 3021 C C . SER A 1 39 ? -7.928 3.111 -4.180 1.00 1.89 39 SER A C 4
ATOM 3022 O O . SER A 1 39 ? -8.528 2.588 -5.129 1.00 2.18 39 SER A O 4
ATOM 3030 N N . PRO A 1 40 ? -8.459 3.105 -2.936 1.00 1.95 40 PRO A N 4
ATOM 3031 C CA . PRO A 1 40 ? -7.911 3.682 -1.697 1.00 1.63 40 PRO A CA 4
ATOM 3032 C C . PRO A 1 40 ? -7.010 2.707 -0.906 1.00 1.36 40 PRO A C 4
ATOM 3033 O O . PRO A 1 40 ? -7.195 1.489 -0.968 1.00 1.56 40 PRO A O 4
ATOM 3044 N N . ILE A 1 41 ? -6.060 3.267 -0.144 1.00 0.98 41 ILE A N 4
ATOM 3045 C CA . ILE A 1 41 ? -5.012 2.593 0.659 1.00 0.81 41 ILE A CA 4
ATOM 3046 C C . ILE A 1 41 ? -4.759 3.385 1.968 1.00 0.60 41 ILE A C 4
ATOM 3047 O O . ILE A 1 41 ? -5.274 4.490 2.141 1.00 0.72 41 ILE A O 4
ATOM 3063 N N . SER A 1 42 ? -3.998 2.832 2.917 1.00 0.79 42 SER A N 4
ATOM 3064 C CA . SER A 1 42 ? -3.605 3.448 4.200 1.00 0.81 42 SER A CA 4
ATOM 3065 C C . SER A 1 42 ? -2.078 3.548 4.311 1.00 0.70 42 SER A C 4
ATOM 3066 O O . SER A 1 42 ? -1.388 2.710 3.743 1.00 0.69 42 SER A O 4
ATOM 3074 N N . GLU A 1 43 ? -1.508 4.476 5.093 1.00 0.76 43 GLU A N 4
ATOM 3075 C CA . GLU A 1 43 ? -0.038 4.567 5.250 1.00 0.75 43 GLU A CA 4
ATOM 3076 C C . GLU A 1 43 ? 0.606 3.328 5.912 1.00 0.62 43 GLU A C 4
ATOM 3077 O O . GLU A 1 43 ? 1.826 3.158 5.866 1.00 0.75 43 GLU A O 4
ATOM 3089 N N . ASN A 1 44 ? -0.215 2.447 6.489 1.00 0.55 44 ASN A N 4
ATOM 3090 C CA . ASN A 1 44 ? 0.158 1.150 7.053 1.00 0.52 44 ASN A CA 4
ATOM 3091 C C . ASN A 1 44 ? -0.304 -0.056 6.202 1.00 0.59 44 ASN A C 4
ATOM 3092 O O . ASN A 1 44 ? -0.081 -1.194 6.604 1.00 1.40 44 ASN A O 4
ATOM 3103 N N . GLY A 1 45 ? -0.957 0.175 5.060 1.00 0.82 45 GLY A N 4
ATOM 3104 C CA . GLY A 1 45 ? -1.768 -0.800 4.325 1.00 1.10 45 GLY A CA 4
ATOM 3105 C C . GLY A 1 45 ? -1.023 -1.756 3.383 1.00 1.22 45 GLY A C 4
ATOM 3106 O O . GLY A 1 45 ? -1.434 -1.891 2.234 1.00 2.36 45 GLY A O 4
ATOM 3110 N N . TRP A 1 46 ? 0.066 -2.396 3.822 1.00 0.77 46 TRP A N 4
ATOM 3111 C CA . TRP A 1 46 ? 1.029 -3.043 2.915 1.00 0.70 46 TRP A CA 4
ATOM 3112 C C . TRP A 1 46 ? 0.412 -4.020 1.891 1.00 0.64 46 TRP A C 4
ATOM 3113 O O . TRP A 1 46 ? -0.350 -4.934 2.242 1.00 0.60 46 TRP A O 4
ATOM 3134 N N . CYS A 1 47 ? 0.828 -3.890 0.628 1.00 0.71 47 CYS A N 4
ATOM 3135 C CA . CYS A 1 47 ? 0.453 -4.771 -0.475 1.00 0.71 47 CYS A CA 4
ATOM 3136 C C . CYS A 1 47 ? 1.672 -5.432 -1.135 1.00 0.69 47 CYS A C 4
ATOM 3137 O O . CYS A 1 47 ? 2.818 -5.000 -1.008 1.00 0.71 47 CYS A O 4
ATOM 3144 N N . ARG A 1 48 ? 1.403 -6.474 -1.924 1.00 0.74 48 ARG A N 4
ATOM 3145 C CA . ARG A 1 48 ? 2.409 -7.251 -2.662 1.00 0.83 48 ARG A CA 4
ATOM 3146 C C . ARG A 1 48 ? 3.100 -6.463 -3.780 1.00 0.86 48 ARG A C 4
ATOM 3147 O O . ARG A 1 48 ? 4.122 -6.922 -4.296 1.00 1.00 48 ARG A O 4
ATOM 3168 N N . LEU A 1 49 ? 2.558 -5.311 -4.181 1.00 0.87 49 LEU A N 4
ATOM 3169 C CA . LEU A 1 49 ? 3.107 -4.452 -5.237 1.00 1.03 49 LEU A CA 4
ATOM 3170 C C . LEU A 1 49 ? 4.000 -3.324 -4.694 1.00 1.16 49 LEU A C 4
ATOM 3171 O O . LEU A 1 49 ? 4.588 -2.590 -5.490 1.00 1.48 49 LEU A O 4
ATOM 3187 N N . TYR A 1 50 ? 4.223 -3.279 -3.376 1.00 1.06 50 TYR A N 4
ATOM 3188 C CA . TYR A 1 50 ? 5.392 -2.655 -2.748 1.00 1.14 50 TYR A CA 4
ATOM 3189 C C . TYR A 1 50 ? 6.674 -2.847 -3.584 1.00 1.35 50 TYR A C 4
ATOM 3190 O O . TYR A 1 50 ? 6.911 -3.928 -4.146 1.00 1.86 50 TYR A O 4
ATOM 3208 N N . ALA A 1 51 ? 7.533 -1.828 -3.618 1.00 1.55 51 ALA A N 4
ATOM 3209 C CA . ALA A 1 51 ? 8.860 -1.895 -4.230 1.00 2.20 51 ALA A CA 4
ATOM 3210 C C . ALA A 1 51 ? 9.924 -1.237 -3.333 1.00 2.54 51 ALA A C 4
ATOM 3211 O O . ALA A 1 51 ? 9.628 -0.306 -2.584 1.00 2.74 51 ALA A O 4
ATOM 3218 N N . GLY A 1 52 ? 11.162 -1.735 -3.398 1.00 3.56 52 GLY A N 4
ATOM 3219 C CA . GLY A 1 52 ? 12.258 -1.325 -2.523 1.00 4.50 52 GLY A CA 4
ATOM 3220 C C . GLY A 1 52 ? 12.850 0.050 -2.850 1.00 4.24 52 GLY A C 4
ATOM 3221 O O . GLY A 1 52 ? 12.681 0.582 -3.952 1.00 4.33 52 GLY A O 4
ATOM 3225 N N . LYS A 1 53 ? 13.568 0.621 -1.880 1.00 4.39 53 LYS A N 4
ATOM 3226 C CA . LYS A 1 53 ? 14.180 1.957 -1.895 1.00 4.42 53 LYS A CA 4
ATOM 3227 C C . LYS A 1 53 ? 15.601 1.927 -2.492 1.00 4.83 53 LYS A C 4
ATOM 3228 O O . LYS A 1 53 ? 16.570 1.598 -1.797 1.00 5.47 53 LYS A O 4
ATOM 3247 N N . ALA A 1 54 ? 15.699 2.243 -3.787 1.00 5.04 54 ALA A N 4
ATOM 3248 C CA . ALA A 1 54 ? 16.921 2.206 -4.615 1.00 5.91 54 ALA A CA 4
ATOM 3249 C C . ALA A 1 54 ? 16.807 3.037 -5.906 1.00 7.05 54 ALA A C 4
ATOM 3250 O O . ALA A 1 54 ? 17.513 4.063 -6.039 1.00 8.10 54 ALA A O 4
ATOM 3265 N N . VAL A 1 1 ? -7.421 9.188 -15.489 1.00 5.63 1 VAL A N 5
ATOM 3266 C CA . VAL A 1 1 ? -8.587 8.819 -16.333 1.00 5.46 1 VAL A CA 5
ATOM 3267 C C . VAL A 1 1 ? -9.175 7.447 -16.000 1.00 5.28 1 VAL A C 5
ATOM 3268 O O . VAL A 1 1 ? -10.401 7.309 -15.995 1.00 5.61 1 VAL A O 5
ATOM 3283 N N . THR A 1 2 ? -8.356 6.421 -15.740 1.00 5.02 2 THR A N 5
ATOM 3284 C CA . THR A 1 2 ? -8.801 5.055 -15.393 1.00 5.03 2 THR A CA 5
ATOM 3285 C C . THR A 1 2 ? -8.229 4.593 -14.043 1.00 4.21 2 THR A C 5
ATOM 3286 O O . THR A 1 2 ? -7.510 5.345 -13.377 1.00 4.17 2 THR A O 5
ATOM 3297 N N . LYS A 1 3 ? -8.589 3.388 -13.592 1.00 3.79 3 LYS A N 5
ATOM 3298 C CA . LYS A 1 3 ? -8.341 2.880 -12.231 1.00 3.26 3 LYS A CA 5
ATOM 3299 C C . LYS A 1 3 ? -7.023 2.094 -12.113 1.00 2.62 3 LYS A C 5
ATOM 3300 O O . LYS A 1 3 ? -6.567 1.453 -13.065 1.00 2.54 3 LYS A O 5
ATOM 3319 N N . LYS A 1 4 ? -6.413 2.126 -10.925 1.00 2.30 4 LYS A N 5
ATOM 3320 C CA . LYS A 1 4 ? -5.246 1.305 -10.552 1.00 1.84 4 LYS A CA 5
ATOM 3321 C C . LYS A 1 4 ? -5.616 -0.166 -10.364 1.00 1.56 4 LYS A C 5
ATOM 3322 O O . LYS A 1 4 ? -6.776 -0.565 -10.502 1.00 1.64 4 LYS A O 5
ATOM 3341 N N . ALA A 1 5 ? -4.606 -0.975 -10.073 1.00 1.31 5 ALA A N 5
ATOM 3342 C CA . ALA A 1 5 ? -4.807 -2.359 -9.650 1.00 1.05 5 ALA A CA 5
ATOM 3343 C C . ALA A 1 5 ? -5.528 -2.390 -8.291 1.00 0.97 5 ALA A C 5
ATOM 3344 O O . ALA A 1 5 ? -5.352 -1.481 -7.471 1.00 1.04 5 ALA A O 5
ATOM 3351 N N . SER A 1 6 ? -6.332 -3.423 -8.027 1.00 0.93 6 SER A N 5
ATOM 3352 C CA . SER A 1 6 ? -6.892 -3.579 -6.686 1.00 0.98 6 SER A CA 5
ATOM 3353 C C . SER A 1 6 ? -5.789 -3.852 -5.662 1.00 0.74 6 SER A C 5
ATOM 3354 O O . SER A 1 6 ? -4.726 -4.398 -5.962 1.00 0.49 6 SER A O 5
ATOM 3362 N N . HIS A 1 7 ? -6.078 -3.473 -4.425 1.00 0.89 7 HIS A N 5
ATOM 3363 C CA . HIS A 1 7 ? -5.316 -3.806 -3.216 1.00 0.81 7 HIS A CA 5
ATOM 3364 C C . HIS A 1 7 ? -4.941 -5.295 -3.207 1.00 0.83 7 HIS A C 5
ATOM 3365 O O . HIS A 1 7 ? -3.764 -5.643 -3.204 1.00 0.96 7 HIS A O 5
ATOM 3379 N N . LYS A 1 8 ? -5.941 -6.167 -3.297 1.00 1.18 8 LYS A N 5
ATOM 3380 C CA . LYS A 1 8 ? -5.803 -7.630 -3.410 1.00 1.41 8 LYS A CA 5
ATOM 3381 C C . LYS A 1 8 ? -4.903 -8.063 -4.571 1.00 1.14 8 LYS A C 5
ATOM 3382 O O . LYS A 1 8 ? -3.971 -8.834 -4.363 1.00 1.29 8 LYS A O 5
ATOM 3401 N N . ASP A 1 9 ? -5.166 -7.565 -5.773 1.00 0.88 9 ASP A N 5
ATOM 3402 C CA . ASP A 1 9 ? -4.384 -7.837 -6.996 1.00 0.69 9 ASP A CA 5
ATOM 3403 C C . ASP A 1 9 ? -2.894 -7.461 -6.856 1.00 0.70 9 ASP A C 5
ATOM 3404 O O . ASP A 1 9 ? -2.011 -8.136 -7.384 1.00 1.02 9 ASP A O 5
ATOM 3413 N N . ALA A 1 10 ? -2.614 -6.407 -6.090 1.00 0.57 10 ALA A N 5
ATOM 3414 C CA . ALA A 1 10 ? -1.270 -5.984 -5.686 1.00 0.70 10 ALA A CA 5
ATOM 3415 C C . ALA A 1 10 ? -0.705 -6.725 -4.452 1.00 0.94 10 ALA A C 5
ATOM 3416 O O . ALA A 1 10 ? 0.458 -6.534 -4.101 1.00 1.13 10 ALA A O 5
ATOM 3423 N N . GLY A 1 11 ? -1.496 -7.554 -3.767 1.00 1.05 11 GLY A N 5
ATOM 3424 C CA . GLY A 1 11 ? -1.107 -8.287 -2.556 1.00 1.32 11 GLY A CA 5
ATOM 3425 C C . GLY A 1 11 ? -1.217 -7.499 -1.241 1.00 1.07 11 GLY A C 5
ATOM 3426 O O . GLY A 1 11 ? -0.608 -7.909 -0.252 1.00 1.02 11 GLY A O 5
ATOM 3430 N N . TYR A 1 12 ? -1.952 -6.380 -1.214 1.00 0.98 12 TYR A N 5
ATOM 3431 C CA . TYR A 1 12 ? -2.182 -5.540 -0.028 1.00 0.77 12 TYR A CA 5
ATOM 3432 C C . TYR A 1 12 ? -2.996 -6.254 1.062 1.00 0.79 12 TYR A C 5
ATOM 3433 O O . TYR A 1 12 ? -3.862 -7.092 0.783 1.00 1.04 12 TYR A O 5
ATOM 3451 N N . GLN A 1 13 ? -2.726 -5.882 2.312 1.00 0.67 13 GLN A N 5
ATOM 3452 C CA . GLN A 1 13 ? -3.280 -6.458 3.538 1.00 0.77 13 GLN A CA 5
ATOM 3453 C C . GLN A 1 13 ? -3.630 -5.387 4.571 1.00 0.74 13 GLN A C 5
ATOM 3454 O O . GLN A 1 13 ? -3.099 -4.280 4.556 1.00 0.74 13 GLN A O 5
ATOM 3468 N N . GLU A 1 14 ? -4.472 -5.756 5.534 1.00 0.96 14 GLU A N 5
ATOM 3469 C CA . GLU A 1 14 ? -4.902 -4.880 6.630 1.00 1.10 14 GLU A CA 5
ATOM 3470 C C . GLU A 1 14 ? -3.780 -4.294 7.506 1.00 0.99 14 GLU A C 5
ATOM 3471 O O . GLU A 1 14 ? -3.999 -3.278 8.176 1.00 1.02 14 GLU A O 5
ATOM 3483 N N . SER A 1 15 ? -2.605 -4.926 7.561 1.00 0.92 15 SER A N 5
ATOM 3484 C CA . SER A 1 15 ? -1.529 -4.511 8.470 1.00 0.80 15 SER A CA 5
ATOM 3485 C C . SER A 1 15 ? -0.106 -4.852 7.986 1.00 0.93 15 SER A C 5
ATOM 3486 O O . SER A 1 15 ? 0.064 -5.874 7.323 1.00 1.37 15 SER A O 5
ATOM 3494 N N . PRO A 1 16 ? 0.911 -4.036 8.347 1.00 0.70 16 PRO A N 5
ATOM 3495 C CA . PRO A 1 16 ? 2.292 -4.115 7.843 1.00 0.59 16 PRO A CA 5
ATOM 3496 C C . PRO A 1 16 ? 2.989 -5.485 7.903 1.00 0.47 16 PRO A C 5
ATOM 3497 O O . PRO A 1 16 ? 2.758 -6.286 8.819 1.00 0.57 16 PRO A O 5
ATOM 3508 N N . ASN A 1 17 ? 3.942 -5.687 6.984 1.00 0.39 17 ASN A N 5
ATOM 3509 C CA . ASN A 1 17 ? 4.823 -6.855 6.894 1.00 0.41 17 ASN A CA 5
ATOM 3510 C C . ASN A 1 17 ? 6.221 -6.519 7.440 1.00 0.41 17 ASN A C 5
ATOM 3511 O O . ASN A 1 17 ? 7.018 -5.890 6.742 1.00 0.56 17 ASN A O 5
ATOM 3522 N N . GLY A 1 18 ? 6.530 -6.942 8.672 1.00 0.57 18 GLY A N 5
ATOM 3523 C CA . GLY A 1 18 ? 7.859 -6.803 9.279 1.00 0.70 18 GLY A CA 5
ATOM 3524 C C . GLY A 1 18 ? 8.385 -5.363 9.272 1.00 0.64 18 GLY A C 5
ATOM 3525 O O . GLY A 1 18 ? 7.947 -4.528 10.071 1.00 0.88 18 GLY A O 5
ATOM 3529 N N . ALA A 1 19 ? 9.314 -5.075 8.358 1.00 0.60 19 ALA A N 5
ATOM 3530 C CA . ALA A 1 19 ? 9.953 -3.770 8.196 1.00 0.70 19 ALA A CA 5
ATOM 3531 C C . ALA A 1 19 ? 9.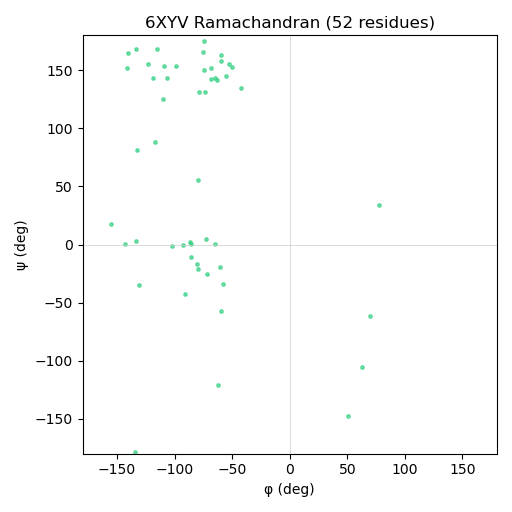244 -2.811 7.209 1.00 0.69 19 ALA A C 5
ATOM 3532 O O . ALA A 1 19 ? 9.658 -1.649 7.108 1.00 0.93 19 ALA A O 5
ATOM 3539 N N . LYS A 1 20 ? 8.202 -3.244 6.478 1.00 0.57 20 LYS A N 5
ATOM 3540 C CA . LYS A 1 20 ? 7.513 -2.448 5.440 1.00 0.70 20 LYS A CA 5
ATOM 3541 C C . LYS A 1 20 ? 6.023 -2.221 5.728 1.00 0.56 20 LYS A C 5
ATOM 3542 O O . LYS A 1 20 ? 5.290 -3.152 6.068 1.00 0.38 20 LYS A O 5
ATOM 3561 N N . ARG A 1 21 ? 5.555 -0.998 5.462 1.00 0.67 21 ARG A N 5
ATOM 3562 C CA . ARG A 1 21 ? 4.142 -0.621 5.256 1.00 0.53 21 ARG A CA 5
ATOM 3563 C C . ARG A 1 21 ? 4.036 0.305 4.041 1.00 0.51 21 ARG A C 5
ATOM 3564 O O . ARG A 1 21 ? 5.056 0.788 3.572 1.00 0.74 21 ARG A O 5
ATOM 3585 N N . CYS A 1 22 ? 2.828 0.643 3.593 1.00 0.41 22 CYS A N 5
ATOM 3586 C CA . CYS A 1 22 ? 2.580 1.640 2.545 1.00 0.45 22 CYS A CA 5
ATOM 3587 C C . CYS A 1 22 ? 3.380 2.949 2.721 1.00 0.63 22 CYS A C 5
ATOM 3588 O O . CYS A 1 22 ? 4.232 3.292 1.906 1.00 1.18 22 CYS A O 5
ATOM 3595 N N . GLY A 1 23 ? 3.220 3.629 3.855 1.00 0.72 23 GLY A N 5
ATOM 3596 C CA . GLY A 1 23 ? 3.995 4.808 4.262 1.00 0.86 23 GLY A CA 5
ATOM 3597 C C . GLY A 1 23 ? 5.523 4.641 4.356 1.00 1.52 23 GLY A C 5
ATOM 3598 O O . GLY A 1 23 ? 6.203 5.618 4.661 1.00 2.24 23 GLY A O 5
ATOM 3602 N N . THR A 1 24 ? 6.081 3.453 4.097 1.00 1.68 24 THR A N 5
ATOM 3603 C CA . THR A 1 24 ? 7.528 3.180 3.976 1.00 2.45 24 THR A CA 5
ATOM 3604 C C . THR A 1 24 ? 7.889 2.327 2.742 1.00 2.32 24 THR A C 5
ATOM 3605 O O . THR A 1 24 ? 9.031 1.879 2.609 1.00 3.41 24 THR A O 5
ATOM 3616 N N . CYS A 1 25 ? 6.949 2.100 1.814 1.00 1.25 25 CYS A N 5
ATOM 3617 C CA . CYS A 1 25 ? 7.099 1.229 0.643 1.00 1.08 25 CYS A CA 5
ATOM 3618 C C . CYS A 1 25 ? 7.716 1.915 -0.587 1.00 1.03 25 CYS A C 5
ATOM 3619 O O . CYS A 1 25 ? 8.077 1.231 -1.541 1.00 2.45 25 CYS A O 5
ATOM 3626 N N . ARG A 1 26 ? 7.840 3.252 -0.576 1.00 1.32 26 ARG A N 5
ATOM 3627 C CA . ARG A 1 26 ? 8.307 4.114 -1.687 1.00 1.56 26 ARG A CA 5
ATOM 3628 C C . ARG A 1 26 ? 7.364 4.170 -2.900 1.00 1.05 26 ARG A C 5
ATOM 3629 O O . ARG A 1 26 ? 7.777 4.600 -3.982 1.00 1.48 26 ARG A O 5
ATOM 3650 N N . GLN A 1 27 ? 6.117 3.735 -2.731 1.00 0.69 27 GLN A N 5
ATOM 3651 C CA . GLN A 1 27 ? 5.070 3.676 -3.759 1.00 1.03 27 GLN A CA 5
ATOM 3652 C C . GLN A 1 27 ? 3.727 4.276 -3.277 1.00 1.15 27 GLN A C 5
ATOM 3653 O O . GLN A 1 27 ? 2.882 4.621 -4.101 1.00 2.05 27 GLN A O 5
ATOM 3667 N N . PHE A 1 28 ? 3.554 4.521 -1.970 1.00 0.69 28 PHE A N 5
ATOM 3668 C CA . PHE A 1 28 ? 2.459 5.333 -1.413 1.00 0.57 28 PHE A CA 5
ATOM 3669 C C . PHE A 1 28 ? 2.414 6.761 -1.987 1.00 0.62 28 PHE A C 5
ATOM 3670 O O . PHE A 1 28 ? 3.448 7.338 -2.356 1.00 0.87 28 PHE A O 5
ATOM 3687 N N . ARG A 1 29 ? 1.213 7.353 -2.020 1.00 0.57 29 ARG A N 5
ATOM 3688 C CA . ARG A 1 29 ? 0.919 8.676 -2.586 1.00 0.69 29 ARG A CA 5
ATOM 3689 C C . ARG A 1 29 ? 0.083 9.516 -1.588 1.00 0.78 29 ARG A C 5
ATOM 3690 O O . ARG A 1 29 ? -1.147 9.427 -1.586 1.00 0.86 29 ARG A O 5
ATOM 3711 N N . PRO A 1 30 ? 0.722 10.318 -0.712 1.00 0.93 30 PRO A N 5
ATOM 3712 C CA . PRO A 1 30 ? 0.035 11.027 0.375 1.00 1.06 30 PRO A CA 5
ATOM 3713 C C . PRO A 1 30 ? -1.026 12.041 -0.102 1.00 1.20 30 PRO A C 5
ATOM 3714 O O . PRO A 1 30 ? -0.797 12.726 -1.105 1.00 1.31 30 PRO A O 5
ATOM 3725 N N . PRO A 1 31 ? -2.145 12.231 0.629 1.00 1.27 31 PRO A N 5
ATOM 3726 C CA . PRO A 1 31 ? -2.447 11.667 1.952 1.00 1.24 31 PRO A CA 5
ATOM 3727 C C . PRO A 1 31 ? -3.260 10.358 1.940 1.00 1.05 31 PRO A C 5
ATOM 3728 O O . PRO A 1 31 ? -3.431 9.750 3.000 1.00 1.00 31 PRO A O 5
ATOM 3739 N N . SER A 1 32 ? -3.816 9.941 0.796 1.00 1.15 32 SER A N 5
ATOM 3740 C CA . SER A 1 32 ? -4.837 8.875 0.738 1.00 1.27 32 SER A CA 5
ATOM 3741 C C . SER A 1 32 ? -4.818 8.007 -0.529 1.00 1.09 32 SER A C 5
ATOM 3742 O O . SER A 1 32 ? -5.798 7.317 -0.803 1.00 1.11 32 SER A O 5
ATOM 3750 N N . SER A 1 33 ? -3.730 8.007 -1.300 1.00 0.93 33 SER A N 5
ATOM 3751 C CA . SER A 1 33 ? -3.608 7.256 -2.560 1.00 0.77 33 SER A CA 5
ATOM 3752 C C . SER A 1 33 ? -2.352 6.377 -2.594 1.00 0.57 33 SER A C 5
ATOM 3753 O O . SER A 1 33 ? -1.490 6.434 -1.717 1.00 0.54 33 SER A O 5
ATOM 3761 N N . CYS A 1 34 ? -2.228 5.561 -3.638 1.00 0.48 34 CYS A N 5
ATOM 3762 C CA . CYS A 1 34 ? -1.051 4.743 -3.940 1.00 0.37 34 CYS A CA 5
ATOM 3763 C C . CYS A 1 34 ? -0.665 4.856 -5.430 1.00 0.47 34 CYS A C 5
ATOM 3764 O O . CYS A 1 34 ? -1.485 5.260 -6.262 1.00 0.65 34 CYS A O 5
ATOM 3771 N N . ILE A 1 35 ? 0.583 4.543 -5.783 1.00 0.47 35 ILE A N 5
ATOM 3772 C CA . ILE A 1 35 ? 1.059 4.485 -7.182 1.00 0.64 35 ILE A CA 5
ATOM 3773 C C . ILE A 1 35 ? 0.871 3.068 -7.760 1.00 0.76 35 ILE A C 5
ATOM 3774 O O . ILE A 1 35 ? 0.860 2.909 -8.978 1.00 0.90 35 ILE A O 5
ATOM 3790 N N . THR A 1 36 ? 0.596 2.052 -6.932 1.00 0.95 36 THR A N 5
ATOM 3791 C CA . THR A 1 36 ? 0.196 0.703 -7.381 1.00 1.25 36 THR A CA 5
ATOM 3792 C C . THR A 1 36 ? -1.289 0.407 -7.141 1.00 1.29 36 THR A C 5
ATOM 3793 O O . THR A 1 36 ? -1.934 -0.160 -8.023 1.00 1.64 36 THR A O 5
ATOM 3804 N N . VAL A 1 37 ? -1.854 0.805 -5.997 1.00 1.10 37 VAL A N 5
ATOM 3805 C CA . VAL A 1 37 ? -3.195 0.384 -5.541 1.00 1.20 37 VAL A CA 5
ATOM 3806 C C . VAL A 1 37 ? -4.276 1.460 -5.740 1.00 1.10 37 VAL A C 5
ATOM 3807 O O . VAL A 1 37 ? -3.983 2.654 -5.781 1.00 1.04 37 VAL A O 5
ATOM 3820 N N . GLU A 1 38 ? -5.542 1.036 -5.847 1.00 1.15 38 GLU A N 5
ATOM 3821 C CA . GLU A 1 38 ? -6.758 1.870 -5.759 1.00 1.14 38 GLU A CA 5
ATOM 3822 C C . GLU A 1 38 ? -6.716 2.934 -4.647 1.00 0.98 38 GLU A C 5
ATOM 3823 O O . GLU A 1 38 ? -6.167 2.716 -3.566 1.00 1.14 38 GLU A O 5
ATOM 3835 N N . SER A 1 39 ? -7.440 4.033 -4.857 1.00 0.90 39 SER A N 5
ATOM 3836 C CA . SER A 1 39 ? -7.713 5.059 -3.833 1.00 1.00 39 SER A CA 5
ATOM 3837 C C . SER A 1 39 ? -9.214 5.122 -3.467 1.00 1.41 39 SER A C 5
ATOM 3838 O O . SER A 1 39 ? -10.056 4.869 -4.339 1.00 1.61 39 SER A O 5
ATOM 3846 N N . PRO A 1 40 ? -9.588 5.493 -2.224 1.00 1.61 40 PRO A N 5
ATOM 3847 C CA . PRO A 1 40 ? -8.704 5.842 -1.111 1.00 1.50 40 PRO A CA 5
ATOM 3848 C C . PRO A 1 40 ? -8.021 4.616 -0.484 1.00 1.40 40 PRO A C 5
ATOM 3849 O O . PRO A 1 40 ? -8.554 3.504 -0.521 1.00 1.59 40 PRO A O 5
ATOM 3860 N N . ILE A 1 41 ? -6.839 4.821 0.093 1.00 1.18 41 ILE A N 5
ATOM 3861 C CA . ILE A 1 41 ? -6.032 3.807 0.789 1.00 1.13 41 ILE A CA 5
ATOM 3862 C C . ILE A 1 41 ? -5.423 4.395 2.073 1.00 1.09 41 ILE A C 5
ATOM 3863 O O . ILE A 1 41 ? -5.356 5.617 2.252 1.00 1.15 41 ILE A O 5
ATOM 3879 N N . SER A 1 42 ? -4.983 3.522 2.976 1.00 1.10 42 SER A N 5
ATOM 3880 C CA . SER A 1 42 ? -4.302 3.883 4.223 1.00 1.06 42 SER A CA 5
ATOM 3881 C C . SER A 1 42 ? -2.794 4.103 4.033 1.00 0.98 42 SER A C 5
ATOM 3882 O O . SER A 1 42 ? -2.198 3.568 3.103 1.00 1.20 42 SER A O 5
ATOM 3890 N N . GLU A 1 43 ? -2.133 4.797 4.966 1.00 0.77 43 GLU A N 5
ATOM 3891 C CA . GLU A 1 43 ? -0.663 4.826 5.038 1.00 0.61 43 GLU A CA 5
ATOM 3892 C C . GLU A 1 43 ? -0.045 3.553 5.650 1.00 0.60 43 GLU A C 5
ATOM 3893 O O . GLU A 1 43 ? 1.175 3.444 5.782 1.00 0.64 43 GLU A O 5
ATOM 3905 N N . ASN A 1 44 ? -0.873 2.581 6.032 1.00 0.75 44 ASN A N 5
ATOM 3906 C CA . ASN A 1 44 ? -0.478 1.280 6.561 1.00 0.91 44 ASN A CA 5
ATOM 3907 C C . ASN A 1 44 ? -1.077 0.112 5.755 1.00 1.21 44 ASN A C 5
ATOM 3908 O O . ASN A 1 44 ? -2.134 0.241 5.139 1.00 3.26 44 ASN A O 5
ATOM 3919 N N . GLY A 1 45 ? -0.375 -1.025 5.754 1.00 1.21 45 GLY A N 5
ATOM 3920 C CA . GLY A 1 45 ? -0.735 -2.211 4.969 1.00 1.27 45 GLY A CA 5
ATOM 3921 C C . GLY A 1 45 ? 0.463 -2.981 4.424 1.00 1.67 45 GLY A C 5
ATOM 3922 O O . GLY A 1 45 ? 0.769 -4.054 4.938 1.00 3.33 45 GLY A O 5
ATOM 3926 N N . TRP A 1 46 ? 1.192 -2.380 3.476 1.00 0.83 46 TRP A N 5
ATOM 3927 C CA . TRP A 1 46 ? 2.114 -3.068 2.550 1.00 0.77 46 TRP A CA 5
ATOM 3928 C C . TRP A 1 46 ? 1.386 -3.931 1.511 1.00 0.68 46 TRP A C 5
ATOM 3929 O O . TRP A 1 46 ? 0.420 -4.620 1.839 1.00 0.61 46 TRP A O 5
ATOM 3950 N N . CYS A 1 47 ? 1.891 -3.935 0.277 1.00 0.74 47 CYS A N 5
ATOM 3951 C CA . CYS A 1 47 ? 1.510 -4.827 -0.811 1.00 0.69 47 CYS A CA 5
ATOM 3952 C C . CYS A 1 47 ? 2.754 -5.443 -1.464 1.00 0.73 47 CYS A C 5
ATOM 3953 O O . CYS A 1 47 ? 3.875 -4.956 -1.315 1.00 0.75 47 CYS A O 5
ATOM 3960 N N . ARG A 1 48 ? 2.561 -6.513 -2.234 1.00 0.82 48 ARG A N 5
ATOM 3961 C CA . ARG A 1 48 ? 3.646 -7.221 -2.927 1.00 0.98 48 ARG A CA 5
ATOM 3962 C C . ARG A 1 48 ? 4.123 -6.496 -4.191 1.00 0.95 48 ARG A C 5
ATOM 3963 O O . ARG A 1 48 ? 5.249 -6.737 -4.623 1.00 1.25 48 ARG A O 5
ATOM 3984 N N . LEU A 1 49 ? 3.318 -5.599 -4.769 1.00 0.77 49 LEU A N 5
ATOM 3985 C CA . LEU A 1 49 ? 3.635 -4.835 -5.992 1.00 0.85 49 LEU A CA 5
ATOM 3986 C C . LEU A 1 49 ? 4.082 -3.380 -5.696 1.00 1.06 49 LEU A C 5
ATOM 3987 O O . LEU A 1 49 ? 4.038 -2.503 -6.569 1.00 1.67 49 LEU A O 5
ATOM 4003 N N . TYR A 1 50 ? 4.574 -3.148 -4.477 1.00 0.91 50 TYR A N 5
ATOM 4004 C CA . TYR A 1 50 ? 5.287 -1.945 -4.043 1.00 1.15 50 TYR A CA 5
ATOM 4005 C C . TYR A 1 50 ? 6.604 -1.685 -4.810 1.00 1.43 50 TYR A C 5
ATOM 4006 O O . TYR A 1 50 ? 6.970 -2.425 -5.736 1.00 2.08 50 TYR A O 5
ATOM 4024 N N . ALA A 1 51 ? 7.321 -0.614 -4.443 1.00 1.46 51 ALA A N 5
ATOM 4025 C CA . ALA A 1 51 ? 8.508 -0.137 -5.155 1.00 2.05 51 ALA A CA 5
ATOM 4026 C C . ALA A 1 51 ? 9.616 -1.193 -5.314 1.00 2.14 51 ALA A C 5
ATOM 4027 O O . ALA A 1 51 ? 9.746 -2.124 -4.518 1.00 2.42 51 ALA A O 5
ATOM 4034 N N . GLY A 1 52 ? 10.478 -1.002 -6.315 1.00 3.07 52 GLY A N 5
ATOM 4035 C CA . GLY A 1 52 ? 11.521 -1.954 -6.709 1.00 3.92 52 GLY A CA 5
ATOM 4036 C C . GLY A 1 52 ? 12.676 -2.196 -5.727 1.00 4.09 52 GLY A C 5
ATOM 4037 O O . GLY A 1 52 ? 13.604 -2.942 -6.050 1.00 4.89 52 GLY A O 5
ATOM 4041 N N . LYS A 1 53 ? 12.637 -1.577 -4.545 1.00 3.98 53 LYS A N 5
ATOM 4042 C CA . LYS A 1 53 ? 13.544 -1.753 -3.408 1.00 4.73 53 LYS A CA 5
ATOM 4043 C C . LYS A 1 53 ? 13.872 -3.229 -3.151 1.00 5.78 53 LYS A C 5
ATOM 4044 O O . LYS A 1 53 ? 12.974 -4.041 -2.903 1.00 6.33 53 LYS A O 5
ATOM 4063 N N . ALA A 1 54 ? 15.180 -3.486 -3.184 1.00 6.48 54 ALA A N 5
ATOM 4064 C CA . ALA A 1 54 ? 15.928 -4.725 -2.895 1.00 7.69 54 ALA A CA 5
ATOM 4065 C C . ALA A 1 54 ? 15.609 -5.972 -3.744 1.00 9.04 54 ALA A C 5
ATOM 4066 O O . ALA A 1 54 ? 14.430 -6.342 -3.943 1.00 9.59 54 ALA A O 5
ATOM 4081 N N . VAL A 1 1 ? -5.463 11.096 -15.631 1.00 5.99 1 VAL A N 6
ATOM 4082 C CA . VAL A 1 1 ? -4.979 9.696 -15.619 1.00 5.07 1 VAL A CA 6
ATOM 4083 C C . VAL A 1 1 ? -6.027 8.734 -15.078 1.00 4.79 1 VAL A C 6
ATOM 4084 O O . VAL A 1 1 ? -6.860 9.091 -14.246 1.00 5.44 1 VAL A O 6
ATOM 4099 N N . THR A 1 2 ? -5.961 7.489 -15.547 1.00 4.24 2 THR A N 6
ATOM 4100 C CA . THR A 1 2 ? -6.867 6.384 -15.212 1.00 4.27 2 THR A CA 6
ATOM 4101 C C . THR A 1 2 ? -6.704 5.856 -13.775 1.00 3.73 2 THR A C 6
ATOM 4102 O O . THR A 1 2 ? -5.715 6.148 -13.087 1.00 3.62 2 THR A O 6
ATOM 4113 N N . LYS A 1 3 ? -7.675 5.053 -13.322 1.00 3.64 3 LYS A N 6
ATOM 4114 C CA . LYS A 1 3 ? -7.664 4.337 -12.042 1.00 3.14 3 LYS A CA 6
ATOM 4115 C C . LYS A 1 3 ? -6.515 3.319 -11.982 1.00 2.63 3 LYS A C 6
ATOM 4116 O O . LYS A 1 3 ? -6.251 2.635 -12.972 1.00 2.70 3 LYS A O 6
ATOM 4135 N N . LYS A 1 4 ? -5.855 3.195 -10.827 1.00 2.25 4 LYS A N 6
ATOM 4136 C CA . LYS A 1 4 ? -4.779 2.213 -10.587 1.00 1.83 4 LYS A CA 6
ATOM 4137 C C . LYS A 1 4 ? -5.283 0.768 -10.541 1.00 1.57 4 LYS A C 6
ATOM 4138 O O . LYS A 1 4 ? -6.483 0.498 -10.458 1.00 1.68 4 LYS A O 6
ATOM 4157 N N . ALA A 1 5 ? -4.326 -0.153 -10.551 1.00 1.37 5 ALA A N 6
ATOM 4158 C CA . ALA A 1 5 ? -4.550 -1.575 -10.276 1.00 1.14 5 ALA A CA 6
ATOM 4159 C C . ALA A 1 5 ? -5.191 -1.787 -8.891 1.00 0.80 5 ALA A C 6
ATOM 4160 O O . ALA A 1 5 ? -5.047 -0.950 -7.996 1.00 0.80 5 ALA A O 6
ATOM 4167 N N . SER A 1 6 ? -5.908 -2.891 -8.680 1.00 0.68 6 SER A N 6
ATOM 4168 C CA . SER A 1 6 ? -6.611 -3.086 -7.410 1.00 0.64 6 SER A CA 6
ATOM 4169 C C . SER A 1 6 ? -5.669 -3.465 -6.259 1.00 0.52 6 SER A C 6
ATOM 4170 O O . SER A 1 6 ? -4.686 -4.191 -6.411 1.00 0.44 6 SER A O 6
ATOM 4178 N N . HIS A 1 7 ? -6.018 -2.989 -5.065 1.00 0.59 7 HIS A N 6
ATOM 4179 C CA . HIS A 1 7 ? -5.456 -3.401 -3.767 1.00 0.55 7 HIS A CA 6
ATOM 4180 C C . HIS A 1 7 ? -5.424 -4.936 -3.600 1.00 0.52 7 HIS A C 6
ATOM 4181 O O . HIS A 1 7 ? -4.454 -5.516 -3.114 1.00 0.56 7 HIS A O 6
ATOM 4195 N N . LYS A 1 8 ? -6.472 -5.583 -4.110 1.00 0.66 8 LYS A N 6
ATOM 4196 C CA . LYS A 1 8 ? -6.649 -7.028 -4.288 1.00 0.78 8 LYS A CA 6
ATOM 4197 C C . LYS A 1 8 ? -5.568 -7.637 -5.177 1.00 0.66 8 LYS A C 6
ATOM 4198 O O . LYS A 1 8 ? -4.891 -8.566 -4.749 1.00 0.70 8 LYS A O 6
ATOM 4217 N N . ASP A 1 9 ? -5.391 -7.119 -6.388 1.00 0.65 9 ASP A N 6
ATOM 4218 C CA . ASP A 1 9 ? -4.436 -7.606 -7.387 1.00 0.70 9 ASP A CA 6
ATOM 4219 C C . ASP A 1 9 ? -2.978 -7.481 -6.905 1.00 0.64 9 ASP A C 6
ATOM 4220 O O . ASP A 1 9 ? -2.129 -8.309 -7.255 1.00 0.84 9 ASP A O 6
ATOM 4229 N N . ALA A 1 10 ? -2.690 -6.499 -6.049 1.00 0.49 10 ALA A N 6
ATOM 4230 C CA . ALA A 1 10 ? -1.409 -6.352 -5.358 1.00 0.53 10 ALA A CA 6
ATOM 4231 C C . ALA A 1 10 ? -1.279 -7.182 -4.062 1.00 0.53 10 ALA A C 6
ATOM 4232 O O . ALA A 1 10 ? -0.224 -7.174 -3.431 1.00 0.67 10 ALA A O 6
ATOM 4239 N N . GLY A 1 11 ? -2.323 -7.898 -3.637 1.00 0.53 11 GLY A N 6
ATOM 4240 C CA . GLY A 1 11 ? -2.296 -8.757 -2.449 1.00 0.70 11 GLY A CA 6
ATOM 4241 C C . GLY A 1 11 ? -2.195 -8.001 -1.121 1.00 0.66 11 GLY A C 6
ATOM 4242 O O . GLY A 1 11 ? -1.462 -8.439 -0.233 1.00 0.73 11 GLY A O 6
ATOM 4246 N N . TYR A 1 12 ? -2.873 -6.855 -0.980 1.00 0.60 12 TYR A N 6
ATOM 4247 C CA . TYR A 1 12 ? -2.753 -6.004 0.213 1.00 0.59 12 TYR A CA 6
ATOM 4248 C C . TYR A 1 12 ? -3.353 -6.592 1.505 1.00 0.64 12 TYR A C 6
ATOM 4249 O O . TYR A 1 12 ? -4.211 -7.484 1.468 1.00 0.81 12 TYR A O 6
ATOM 4267 N N . GLN A 1 13 ? -2.888 -6.084 2.648 1.00 0.60 13 GLN A N 6
ATOM 4268 C CA . GLN A 1 13 ? -3.336 -6.414 4.008 1.00 0.62 13 GLN A CA 6
ATOM 4269 C C . GLN A 1 13 ? -3.582 -5.143 4.840 1.00 0.60 13 GLN A C 6
ATOM 4270 O O . GLN A 1 13 ? -3.255 -4.031 4.429 1.00 0.65 13 GLN A O 6
ATOM 4284 N N . GLU A 1 14 ? -4.223 -5.271 6.002 1.00 0.63 14 GLU A N 6
ATOM 4285 C CA . GLU A 1 14 ? -4.538 -4.143 6.901 1.00 0.67 14 GLU A CA 6
ATOM 4286 C C . GLU A 1 14 ? -3.330 -3.628 7.710 1.00 0.60 14 GLU A C 6
ATOM 4287 O O . GLU A 1 14 ? -3.443 -2.640 8.443 1.00 0.69 14 GLU A O 6
ATOM 4299 N N . SER A 1 15 ? -2.184 -4.291 7.570 1.00 0.53 15 SER A N 6
ATOM 4300 C CA . SER A 1 15 ? -0.980 -4.106 8.385 1.00 0.51 15 SER A CA 6
ATOM 4301 C C . SER A 1 15 ? 0.321 -4.027 7.577 1.00 0.55 15 SER A C 6
ATOM 4302 O O . SER A 1 15 ? 0.386 -4.477 6.431 1.00 0.89 15 SER A O 6
ATOM 4310 N N . PRO A 1 16 ? 1.410 -3.534 8.192 1.00 0.40 16 PRO A N 6
ATOM 4311 C CA . PRO A 1 16 ? 2.766 -3.738 7.693 1.00 0.34 16 PRO A CA 6
ATOM 4312 C C . PRO A 1 16 ? 3.159 -5.230 7.667 1.00 0.33 16 PRO A C 6
ATOM 4313 O O . PRO A 1 16 ? 2.555 -6.066 8.346 1.00 0.52 16 PRO A O 6
ATOM 4324 N N . ASN A 1 17 ? 4.209 -5.569 6.916 1.00 0.37 17 ASN A N 6
ATOM 4325 C CA . ASN A 1 17 ? 4.819 -6.903 6.871 1.00 0.41 17 ASN A CA 6
ATOM 4326 C C . ASN A 1 17 ? 6.283 -6.834 7.331 1.00 0.46 17 ASN A C 6
ATOM 4327 O O . ASN A 1 17 ? 7.135 -6.319 6.608 1.00 0.43 17 ASN A O 6
ATOM 4338 N N . GLY A 1 18 ? 6.588 -7.369 8.516 1.00 0.80 18 GLY A N 6
ATOM 4339 C CA . GLY A 1 18 ? 7.939 -7.331 9.080 1.00 0.99 18 GLY A CA 6
ATOM 4340 C C . GLY A 1 18 ? 8.372 -5.885 9.320 1.00 0.88 18 GLY A C 6
ATOM 4341 O O . GLY A 1 18 ? 7.816 -5.198 10.184 1.00 1.23 18 GLY A O 6
ATOM 4345 N N . ALA A 1 19 ? 9.322 -5.397 8.527 1.00 0.67 19 ALA A N 6
ATOM 4346 C CA . ALA A 1 19 ? 9.690 -3.985 8.500 1.00 0.82 19 ALA A CA 6
ATOM 4347 C C . ALA A 1 19 ? 8.844 -3.135 7.528 1.00 0.89 19 ALA A C 6
ATOM 4348 O O . ALA A 1 19 ? 8.810 -1.913 7.678 1.00 1.38 19 ALA A O 6
ATOM 4355 N N . LYS A 1 20 ? 8.180 -3.725 6.524 1.00 0.54 20 LYS A N 6
ATOM 4356 C CA . LYS A 1 20 ? 7.740 -3.027 5.306 1.00 0.50 20 LYS A CA 6
ATOM 4357 C C . LYS A 1 20 ? 6.321 -2.476 5.410 1.00 0.33 20 LYS A C 6
ATOM 4358 O O . LYS A 1 20 ? 5.425 -3.173 5.885 1.00 0.27 20 LYS A O 6
ATOM 4377 N N . ARG A 1 21 ? 6.095 -1.251 4.923 1.00 0.44 21 ARG A N 6
ATOM 4378 C CA . ARG A 1 21 ? 4.759 -0.633 4.827 1.00 0.45 21 ARG A CA 6
ATOM 4379 C C . ARG A 1 21 ? 4.682 0.391 3.695 1.00 0.56 21 ARG A C 6
ATOM 4380 O O . ARG A 1 21 ? 5.705 0.937 3.288 1.00 0.80 21 ARG A O 6
ATOM 4401 N N . CYS A 1 22 ? 3.470 0.740 3.272 1.00 0.56 22 CYS A N 6
ATOM 4402 C CA . CYS A 1 22 ? 3.183 1.736 2.244 1.00 0.61 22 CYS A CA 6
ATOM 4403 C C . CYS A 1 22 ? 3.998 3.045 2.336 1.00 0.87 22 CYS A C 6
ATOM 4404 O O . CYS A 1 22 ? 4.649 3.453 1.374 1.00 1.48 22 CYS A O 6
ATOM 4411 N N . GLY A 1 23 ? 4.033 3.683 3.507 1.00 1.02 23 GLY A N 6
ATOM 4412 C CA . GLY A 1 23 ? 4.814 4.900 3.746 1.00 1.27 23 GLY A CA 6
ATOM 4413 C C . GLY A 1 23 ? 6.315 4.789 3.419 1.00 1.74 23 GLY A C 6
ATOM 4414 O O . GLY A 1 23 ? 6.895 5.732 2.879 1.00 2.43 23 GLY A O 6
ATOM 4418 N N . THR A 1 24 ? 6.951 3.638 3.674 1.00 1.73 24 THR A N 6
ATOM 4419 C CA . THR A 1 24 ? 8.390 3.413 3.403 1.00 2.40 24 THR A CA 6
ATOM 4420 C C . THR A 1 24 ? 8.660 2.702 2.074 1.00 2.21 24 THR A C 6
ATOM 4421 O O . THR A 1 24 ? 9.753 2.854 1.524 1.00 2.98 24 THR A O 6
ATOM 4432 N N . CYS A 1 25 ? 7.645 2.040 1.500 1.00 1.39 25 CYS A N 6
ATOM 4433 C CA . CYS A 1 25 ? 7.568 1.544 0.114 1.00 1.03 25 CYS A CA 6
ATOM 4434 C C . CYS A 1 25 ? 7.779 2.635 -0.952 1.00 0.90 25 CYS A C 6
ATOM 4435 O O . CYS A 1 25 ? 7.982 2.322 -2.120 1.00 2.28 25 CYS A O 6
ATOM 4442 N N . ARG A 1 26 ? 7.761 3.922 -0.575 1.00 1.68 26 ARG A N 6
ATOM 4443 C CA . ARG A 1 26 ? 7.825 5.108 -1.462 1.00 2.24 26 ARG A CA 6
ATOM 4444 C C . ARG A 1 26 ? 6.563 5.315 -2.307 1.00 1.88 26 ARG A C 6
ATOM 4445 O O . ARG A 1 26 ? 6.237 6.457 -2.631 1.00 2.72 26 ARG A O 6
ATOM 4466 N N . GLN A 1 27 ? 5.838 4.243 -2.628 1.00 0.89 27 GLN A N 6
ATOM 4467 C CA . GLN A 1 27 ? 4.686 4.279 -3.532 1.00 0.94 27 GLN A CA 6
ATOM 4468 C C . GLN A 1 27 ? 3.400 4.800 -2.864 1.00 1.07 27 GLN A C 6
ATOM 4469 O O . GLN A 1 27 ? 2.474 5.168 -3.584 1.00 1.94 27 GLN A O 6
ATOM 4483 N N . PHE A 1 28 ? 3.342 4.940 -1.532 1.00 0.75 28 PHE A N 6
ATOM 4484 C CA . PHE A 1 28 ? 2.220 5.621 -0.877 1.00 0.69 28 PHE A CA 6
ATOM 4485 C C . PHE A 1 28 ? 2.145 7.101 -1.263 1.00 0.69 28 PHE A C 6
ATOM 4486 O O . PHE A 1 28 ? 3.160 7.810 -1.294 1.00 1.07 28 PHE A O 6
ATOM 4503 N N . ARG A 1 29 ? 0.922 7.566 -1.514 1.00 0.48 29 ARG A N 6
ATOM 4504 C CA . ARG A 1 29 ? 0.600 8.864 -2.102 1.00 0.47 29 ARG A CA 6
ATOM 4505 C C . ARG A 1 29 ? -0.476 9.553 -1.241 1.00 0.56 29 ARG A C 6
ATOM 4506 O O . ARG A 1 29 ? -1.656 9.229 -1.374 1.00 0.66 29 ARG A O 6
ATOM 4527 N N . PRO A 1 30 ? -0.110 10.487 -0.340 1.00 0.64 30 PRO A N 6
ATOM 4528 C CA . PRO A 1 30 ? -1.068 11.182 0.525 1.00 0.81 30 PRO A CA 6
ATOM 4529 C C . PRO A 1 30 ? -2.215 11.858 -0.255 1.00 0.90 30 PRO A C 6
ATOM 4530 O O . PRO A 1 30 ? -1.970 12.348 -1.367 1.00 0.90 30 PRO A O 6
ATOM 4541 N N . PRO A 1 31 ? -3.444 11.930 0.299 1.00 1.07 31 PRO A N 6
ATOM 4542 C CA . PRO A 1 31 ? -3.838 11.477 1.642 1.00 1.18 31 PRO A CA 6
ATOM 4543 C C . PRO A 1 31 ? -4.159 9.975 1.762 1.00 1.02 31 PRO A C 6
ATOM 4544 O O . PRO A 1 31 ? -4.073 9.425 2.865 1.00 1.08 31 PRO A O 6
ATOM 4555 N N . SER A 1 32 ? -4.559 9.313 0.672 1.00 0.93 32 SER A N 6
ATOM 4556 C CA . SER A 1 32 ? -5.080 7.936 0.699 1.00 0.89 32 SER A CA 6
ATOM 4557 C C . SER A 1 32 ? -4.968 7.200 -0.646 1.00 0.84 32 SER A C 6
ATOM 4558 O O . SER A 1 32 ? -5.777 6.328 -0.957 1.00 0.92 32 SER A O 6
ATOM 4566 N N . SER A 1 33 ? -3.960 7.526 -1.452 1.00 0.81 33 SER A N 6
ATOM 4567 C CA . SER A 1 33 ? -3.680 6.904 -2.749 1.00 0.75 33 SER A CA 6
ATOM 4568 C C . SER A 1 33 ? -2.385 6.087 -2.724 1.00 0.55 33 SER A C 6
ATOM 4569 O O . SER A 1 33 ? -1.594 6.142 -1.779 1.00 0.49 33 SER A O 6
ATOM 4577 N N . CYS A 1 34 ? -2.133 5.361 -3.809 1.00 0.52 34 CYS A N 6
ATOM 4578 C CA . CYS A 1 34 ? -0.877 4.666 -4.068 1.00 0.39 34 CYS A CA 6
ATOM 4579 C C . CYS A 1 34 ? -0.451 4.770 -5.545 1.00 0.55 34 CYS A C 6
ATOM 4580 O O . CYS A 1 34 ? -1.262 5.017 -6.444 1.00 0.84 34 CYS A O 6
ATOM 4587 N N . ILE A 1 35 ? 0.845 4.597 -5.794 1.00 0.49 35 ILE A N 6
ATOM 4588 C CA . ILE A 1 35 ? 1.464 4.505 -7.126 1.00 0.70 35 ILE A CA 6
ATOM 4589 C C . ILE A 1 35 ? 1.467 3.047 -7.634 1.00 0.70 35 ILE A C 6
ATOM 4590 O O . ILE A 1 35 ? 1.644 2.812 -8.829 1.00 0.97 35 ILE A O 6
ATOM 4606 N N . THR A 1 36 ? 1.156 2.065 -6.781 1.00 0.66 36 THR A N 6
ATOM 4607 C CA . THR A 1 36 ? 0.762 0.710 -7.205 1.00 0.89 36 THR A CA 6
ATOM 4608 C C . THR A 1 36 ? -0.755 0.574 -7.306 1.00 0.84 36 THR A C 6
ATOM 4609 O O . THR A 1 36 ? -1.236 0.128 -8.349 1.00 1.15 36 THR A O 6
ATOM 4620 N N . VAL A 1 37 ? -1.498 0.939 -6.250 1.00 0.72 37 VAL A N 6
ATOM 4621 C CA . VAL A 1 37 ? -2.902 0.515 -6.066 1.00 0.79 37 VAL A CA 6
ATOM 4622 C C . VAL A 1 37 ? -3.938 1.643 -6.023 1.00 0.76 37 VAL A C 6
ATOM 4623 O O . VAL A 1 37 ? -3.620 2.816 -5.838 1.00 0.76 37 VAL A O 6
ATOM 4636 N N . GLU A 1 38 ? -5.203 1.263 -6.202 1.00 0.80 38 GLU A N 6
ATOM 4637 C CA . GLU A 1 38 ? -6.414 2.057 -5.960 1.00 0.83 38 GLU A CA 6
ATOM 4638 C C . GLU A 1 38 ? -6.470 2.794 -4.604 1.00 0.80 38 GLU A C 6
ATOM 4639 O O . GLU A 1 38 ? -5.935 2.344 -3.587 1.00 0.95 38 GLU A O 6
ATOM 4651 N N . SER A 1 39 ? -7.284 3.851 -4.573 1.00 0.81 39 SER A N 6
ATOM 4652 C CA . SER A 1 39 ? -7.694 4.622 -3.384 1.00 0.90 39 SER A CA 6
ATOM 4653 C C . SER A 1 39 ? -9.137 4.279 -2.934 1.00 1.11 39 SER A C 6
ATOM 4654 O O . SER A 1 39 ? -9.958 3.896 -3.780 1.00 1.29 39 SER A O 6
ATOM 4662 N N . PRO A 1 40 ? -9.513 4.430 -1.645 1.00 1.14 40 PRO A N 6
ATOM 4663 C CA . PRO A 1 40 ? -8.685 4.844 -0.512 1.00 0.99 40 PRO A CA 6
ATOM 4664 C C . PRO A 1 40 ? -7.781 3.717 0.020 1.00 0.88 40 PRO A C 6
ATOM 4665 O O . PRO A 1 40 ? -8.138 2.534 0.003 1.00 1.05 40 PRO A O 6
ATOM 4676 N N . ILE A 1 41 ? -6.596 4.088 0.498 1.00 0.68 41 ILE A N 6
ATOM 4677 C CA . ILE A 1 41 ? -5.560 3.199 1.030 1.00 0.62 41 ILE A CA 6
ATOM 4678 C C . ILE A 1 41 ? -4.920 3.829 2.281 1.00 0.61 41 ILE A C 6
ATOM 4679 O O . ILE A 1 41 ? -4.885 5.055 2.442 1.00 0.74 41 ILE A O 6
ATOM 4695 N N . SER A 1 42 ? -4.402 2.984 3.169 1.00 0.65 42 SER A N 6
ATOM 4696 C CA . SER A 1 42 ? -3.668 3.394 4.365 1.00 0.74 42 SER A CA 6
ATOM 4697 C C . SER A 1 42 ? -2.175 3.561 4.092 1.00 0.65 42 SER A C 6
ATOM 4698 O O . SER A 1 42 ? -1.573 2.752 3.395 1.00 0.57 42 SER A O 6
ATOM 4706 N N . GLU A 1 43 ? -1.533 4.514 4.764 1.00 0.79 43 GLU A N 6
ATOM 4707 C CA . GLU A 1 43 ? -0.066 4.662 4.787 1.00 0.79 43 GLU A CA 6
ATOM 4708 C C . GLU A 1 43 ? 0.682 3.484 5.452 1.00 0.74 43 GLU A C 6
ATOM 4709 O O . GLU A 1 43 ? 1.913 3.438 5.446 1.00 0.84 43 GLU A O 6
ATOM 4721 N N . ASN A 1 44 ? -0.060 2.511 5.987 1.00 0.67 44 ASN A N 6
ATOM 4722 C CA . ASN A 1 44 ? 0.414 1.241 6.545 1.00 0.63 44 ASN A CA 6
ATOM 4723 C C . ASN A 1 44 ? -0.245 -0.022 5.930 1.00 0.61 44 ASN A C 6
ATOM 4724 O O . ASN A 1 44 ? -0.010 -1.120 6.430 1.00 1.33 44 ASN A O 6
ATOM 4735 N N . GLY A 1 45 ? -1.050 0.106 4.868 1.00 0.88 45 GLY A N 6
ATOM 4736 C CA . GLY A 1 45 ? -1.848 -0.980 4.266 1.00 1.06 45 GLY A CA 6
ATOM 4737 C C . GLY A 1 45 ? -1.103 -1.899 3.286 1.00 1.25 45 GLY A C 6
ATOM 4738 O O . GLY A 1 45 ? -1.602 -2.116 2.183 1.00 2.39 45 GLY A O 6
ATOM 4742 N N . TRP A 1 46 ? 0.075 -2.400 3.675 1.00 0.73 46 TRP A N 6
ATOM 4743 C CA . TRP A 1 46 ? 1.090 -3.003 2.791 1.00 0.62 46 TRP A CA 6
ATOM 4744 C C . TRP A 1 46 ? 0.560 -4.028 1.772 1.00 0.49 46 TRP A C 6
ATOM 4745 O O . TRP A 1 46 ? -0.265 -4.888 2.101 1.00 0.48 46 TRP A O 6
ATOM 4766 N N . CYS A 1 47 ? 1.123 -4.008 0.558 1.00 0.50 47 CYS A N 6
ATOM 4767 C CA . CYS A 1 47 ? 0.872 -4.979 -0.507 1.00 0.46 47 CYS A CA 6
ATOM 4768 C C . CYS A 1 47 ? 2.159 -5.625 -1.043 1.00 0.43 47 CYS A C 6
ATOM 4769 O O . CYS A 1 47 ? 3.275 -5.155 -0.830 1.00 0.50 47 CYS A O 6
ATOM 4776 N N . ARG A 1 48 ? 2.013 -6.725 -1.785 1.00 0.46 48 ARG A N 6
ATOM 4777 C CA . ARG A 1 48 ? 3.126 -7.558 -2.277 1.00 0.62 48 ARG A CA 6
ATOM 4778 C C . ARG A 1 48 ? 3.894 -6.899 -3.435 1.00 0.74 48 ARG A C 6
ATOM 4779 O O . ARG A 1 48 ? 4.991 -7.354 -3.771 1.00 1.01 48 ARG A O 6
ATOM 4800 N N . LEU A 1 49 ? 3.371 -5.811 -4.015 1.00 0.68 49 LEU A N 6
ATOM 4801 C CA . LEU A 1 49 ? 3.954 -5.057 -5.144 1.00 0.88 49 LEU A CA 6
ATOM 4802 C C . LEU A 1 49 ? 4.652 -3.743 -4.713 1.00 0.96 49 LEU A C 6
ATOM 4803 O O . LEU A 1 49 ? 5.162 -2.995 -5.553 1.00 1.28 49 LEU A O 6
ATOM 4819 N N . TYR A 1 50 ? 4.771 -3.515 -3.403 1.00 0.92 50 TYR A N 6
ATOM 4820 C CA . TYR A 1 50 ? 5.631 -2.511 -2.765 1.00 1.11 50 TYR A CA 6
ATOM 4821 C C . TYR A 1 50 ? 7.100 -2.496 -3.276 1.00 1.50 50 TYR A C 6
ATOM 4822 O O . TYR A 1 50 ? 7.575 -3.487 -3.850 1.00 1.86 50 TYR A O 6
ATOM 4840 N N . ALA A 1 51 ? 7.846 -1.404 -3.058 1.00 1.87 51 ALA A N 6
ATOM 4841 C CA . ALA A 1 51 ? 9.266 -1.297 -3.450 1.00 2.56 51 ALA A CA 6
ATOM 4842 C C . ALA A 1 51 ? 10.230 -1.999 -2.467 1.00 3.31 51 ALA A C 6
ATOM 4843 O O . ALA A 1 51 ? 9.923 -2.164 -1.291 1.00 3.74 51 ALA A O 6
ATOM 4850 N N . GLY A 1 52 ? 11.448 -2.338 -2.908 1.00 4.05 52 GLY A N 6
ATOM 4851 C CA . GLY A 1 52 ? 12.471 -3.124 -2.180 1.00 5.06 52 GLY A CA 6
ATOM 4852 C C . GLY A 1 52 ? 13.092 -2.530 -0.906 1.00 5.89 52 GLY A C 6
ATOM 4853 O O . GLY A 1 52 ? 14.097 -3.033 -0.391 1.00 7.25 52 GLY A O 6
ATOM 4857 N N . LYS A 1 53 ? 12.489 -1.450 -0.425 1.00 5.37 53 LYS A N 6
ATOM 4858 C CA . LYS A 1 53 ? 12.777 -0.668 0.769 1.00 6.17 53 LYS A CA 6
ATOM 4859 C C . LYS A 1 53 ? 12.223 -1.378 2.003 1.00 7.63 53 LYS A C 6
ATOM 4860 O O . LYS A 1 53 ? 11.134 -1.959 1.975 1.00 7.89 53 LYS A O 6
ATOM 4879 N N . ALA A 1 54 ? 12.985 -1.233 3.075 1.00 9.02 54 ALA A N 6
ATOM 4880 C CA . ALA A 1 54 ? 12.837 -1.820 4.422 1.00 10.83 54 ALA A CA 6
ATOM 4881 C C . ALA A 1 54 ? 13.179 -3.311 4.549 1.00 11.67 54 ALA A C 6
ATOM 4882 O O . ALA A 1 54 ? 12.827 -4.118 3.655 1.00 11.47 54 ALA A O 6
ATOM 4897 N N . VAL A 1 1 ? -3.233 8.281 -17.434 1.00 5.67 1 VAL A N 7
ATOM 4898 C CA . VAL A 1 1 ? -4.693 8.281 -17.692 1.00 4.59 1 VAL A CA 7
ATOM 4899 C C . VAL A 1 1 ? -5.387 7.093 -17.026 1.00 4.03 1 VAL A C 7
ATOM 4900 O O . VAL A 1 1 ? -6.328 7.295 -16.263 1.00 4.18 1 VAL A O 7
ATOM 4915 N N . THR A 1 2 ? -4.975 5.858 -17.325 1.00 3.80 2 THR A N 7
ATOM 4916 C CA . THR A 1 2 ? -5.667 4.617 -16.911 1.00 3.53 2 THR A CA 7
ATOM 4917 C C . THR A 1 2 ? -5.611 4.366 -15.390 1.00 2.99 2 THR A C 7
ATOM 4918 O O . THR A 1 2 ? -4.701 4.839 -14.698 1.00 3.09 2 THR A O 7
ATOM 4929 N N . LYS A 1 3 ? -6.591 3.626 -14.851 1.00 2.71 3 LYS A N 7
ATOM 4930 C CA . LYS A 1 3 ? -6.694 3.269 -13.422 1.00 2.29 3 LYS A CA 7
ATOM 4931 C C . LYS A 1 3 ? -5.655 2.214 -13.005 1.00 1.90 3 LYS A C 7
ATOM 4932 O O . LYS A 1 3 ? -5.327 1.326 -13.796 1.00 1.98 3 LYS A O 7
ATOM 4951 N N . LYS A 1 4 ? -5.153 2.306 -11.768 1.00 1.63 4 LYS A N 7
ATOM 4952 C CA . LYS A 1 4 ? -4.124 1.418 -11.184 1.00 1.35 4 LYS A CA 7
ATOM 4953 C C . LYS A 1 4 ? -4.613 -0.010 -10.967 1.00 1.15 4 LYS A C 7
ATOM 4954 O O . LYS A 1 4 ? -5.789 -0.340 -11.123 1.00 1.23 4 LYS A O 7
ATOM 4973 N N . ALA A 1 5 ? -3.668 -0.831 -10.534 1.00 1.03 5 ALA A N 7
ATOM 4974 C CA . ALA A 1 5 ? -3.927 -2.166 -9.978 1.00 0.88 5 ALA A CA 7
ATOM 4975 C C . ALA A 1 5 ? -4.866 -2.090 -8.761 1.00 0.69 5 ALA A C 7
ATOM 4976 O O . ALA A 1 5 ? -4.686 -1.220 -7.907 1.00 0.68 5 ALA A O 7
ATOM 4983 N N . SER A 1 6 ? -5.838 -2.998 -8.637 1.00 0.66 6 SER A N 7
ATOM 4984 C CA . SER A 1 6 ? -6.689 -3.069 -7.443 1.00 0.65 6 SER A CA 7
ATOM 4985 C C . SER A 1 6 ? -5.878 -3.406 -6.184 1.00 0.51 6 SER A C 7
ATOM 4986 O O . SER A 1 6 ? -4.788 -3.983 -6.258 1.00 0.45 6 SER A O 7
ATOM 4994 N N . HIS A 1 7 ? -6.414 -3.073 -5.004 1.00 0.71 7 HIS A N 7
ATOM 4995 C CA . HIS A 1 7 ? -5.774 -3.396 -3.715 1.00 0.67 7 HIS A CA 7
ATOM 4996 C C . HIS A 1 7 ? -5.495 -4.915 -3.607 1.00 0.53 7 HIS A C 7
ATOM 4997 O O . HIS A 1 7 ? -4.472 -5.363 -3.089 1.00 0.55 7 HIS A O 7
ATOM 5011 N N . LYS A 1 8 ? -6.406 -5.696 -4.185 1.00 0.72 8 LYS A N 7
ATOM 5012 C CA . LYS A 1 8 ? -6.412 -7.156 -4.350 1.00 0.88 8 LYS A CA 7
ATOM 5013 C C . LYS A 1 8 ? -5.350 -7.670 -5.325 1.00 0.83 8 LYS A C 7
ATOM 5014 O O . LYS A 1 8 ? -4.561 -8.527 -4.938 1.00 0.93 8 LYS A O 7
ATOM 5033 N N . ASP A 1 9 ? -5.313 -7.148 -6.549 1.00 0.78 9 ASP A N 7
ATOM 5034 C CA . ASP A 1 9 ? -4.288 -7.430 -7.579 1.00 0.93 9 ASP A CA 7
ATOM 5035 C C . ASP A 1 9 ? -2.867 -7.260 -7.009 1.00 0.82 9 ASP A C 7
ATOM 5036 O O . ASP A 1 9 ? -2.001 -8.124 -7.184 1.00 0.95 9 ASP A O 7
ATOM 5045 N N . ALA A 1 10 ? -2.679 -6.178 -6.248 1.00 0.63 10 ALA A N 7
ATOM 5046 C CA . ALA A 1 10 ? -1.447 -5.851 -5.531 1.00 0.62 10 ALA A CA 7
ATOM 5047 C C . ALA A 1 10 ? -1.147 -6.750 -4.311 1.00 0.59 10 ALA A C 7
ATOM 5048 O O . ALA A 1 10 ? 0.022 -6.957 -3.971 1.00 0.72 10 ALA A O 7
ATOM 5055 N N . GLY A 1 11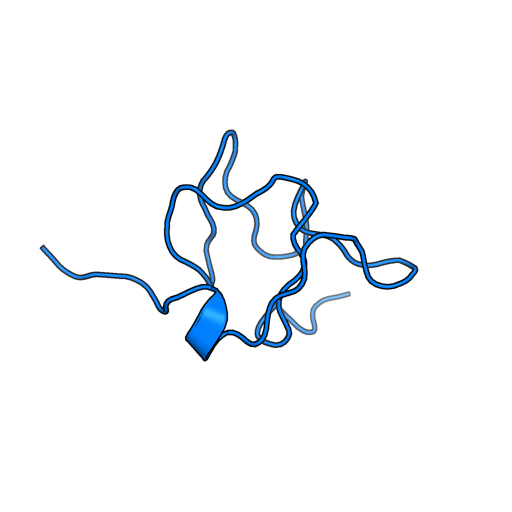 ? -2.170 -7.319 -3.667 1.00 0.64 11 GLY A N 7
ATOM 5056 C CA . GLY A 1 11 ? -2.039 -8.210 -2.505 1.00 0.72 11 GLY A CA 7
ATOM 5057 C C . GLY A 1 11 ? -2.016 -7.497 -1.148 1.00 0.62 11 GLY A C 7
ATOM 5058 O O . GLY A 1 11 ? -1.280 -7.912 -0.252 1.00 0.71 11 GLY A O 7
ATOM 5062 N N . TYR A 1 12 ? -2.770 -6.401 -1.010 1.00 0.54 12 TYR A N 7
ATOM 5063 C CA . TYR A 1 12 ? -2.820 -5.573 0.207 1.00 0.57 12 TYR A CA 7
ATOM 5064 C C . TYR A 1 12 ? -3.418 -6.255 1.458 1.00 0.63 12 TYR A C 7
ATOM 5065 O O . TYR A 1 12 ? -4.186 -7.222 1.362 1.00 0.76 12 TYR A O 7
ATOM 5083 N N . GLN A 1 13 ? -3.089 -5.699 2.626 1.00 0.67 13 GLN A N 7
ATOM 5084 C CA . GLN A 1 13 ? -3.621 -6.040 3.952 1.00 0.73 13 GLN A CA 7
ATOM 5085 C C . GLN A 1 13 ? -3.927 -4.778 4.788 1.00 0.74 13 GLN A C 7
ATOM 5086 O O . GLN A 1 13 ? -3.590 -3.652 4.418 1.00 0.82 13 GLN A O 7
ATOM 5100 N N . GLU A 1 14 ? -4.572 -4.954 5.943 1.00 0.74 14 GLU A N 7
ATOM 5101 C CA . GLU A 1 14 ? -4.930 -3.875 6.883 1.00 0.78 14 GLU A CA 7
ATOM 5102 C C . GLU A 1 14 ? -3.747 -3.296 7.685 1.00 0.74 14 GLU A C 7
ATOM 5103 O O . GLU A 1 14 ? -3.918 -2.335 8.444 1.00 0.80 14 GLU A O 7
ATOM 5115 N N . SER A 1 15 ? -2.555 -3.885 7.553 1.00 0.70 15 SER A N 7
ATOM 5116 C CA . SER A 1 15 ? -1.392 -3.612 8.411 1.00 0.67 15 SER A CA 7
ATOM 5117 C C . SER A 1 15 ? -0.041 -3.686 7.687 1.00 0.73 15 SER A C 7
ATOM 5118 O O . SER A 1 15 ? 0.050 -4.223 6.576 1.00 1.00 15 SER A O 7
ATOM 5126 N N . PRO A 1 16 ? 1.040 -3.177 8.313 1.00 0.60 16 PRO A N 7
ATOM 5127 C CA . PRO A 1 16 ? 2.402 -3.394 7.842 1.00 0.53 16 PRO A CA 7
ATOM 5128 C C . PRO A 1 16 ? 2.751 -4.882 7.765 1.00 0.58 16 PRO A C 7
ATOM 5129 O O . PRO A 1 16 ? 2.132 -5.731 8.412 1.00 0.81 16 PRO A O 7
ATOM 5140 N N . ASN A 1 17 ? 3.790 -5.205 7.004 1.00 0.53 17 ASN A N 7
ATOM 5141 C CA . ASN A 1 17 ? 4.385 -6.532 6.960 1.00 0.61 17 ASN A CA 7
ATOM 5142 C C . ASN A 1 17 ? 5.812 -6.466 7.527 1.00 0.56 17 ASN A C 7
ATOM 5143 O O . ASN A 1 17 ? 6.799 -6.507 6.790 1.00 0.60 17 ASN A O 7
ATOM 5154 N N . GLY A 1 18 ? 5.926 -6.321 8.851 1.00 0.87 18 GLY A N 7
ATOM 5155 C CA . GLY A 1 18 ? 7.199 -6.302 9.571 1.00 0.89 18 GLY A CA 7
ATOM 5156 C C . GLY A 1 18 ? 8.061 -5.101 9.197 1.00 0.62 18 GLY A C 7
ATOM 5157 O O . GLY A 1 18 ? 7.780 -3.985 9.636 1.00 0.83 18 GLY A O 7
ATOM 5161 N N . ALA A 1 19 ? 9.084 -5.334 8.372 1.00 0.63 19 ALA A N 7
ATOM 5162 C CA . ALA A 1 19 ? 10.035 -4.335 7.889 1.00 0.87 19 ALA A CA 7
ATOM 5163 C C . ALA A 1 19 ? 9.546 -3.475 6.704 1.00 0.92 19 ALA A C 7
ATOM 5164 O O . ALA A 1 19 ? 10.289 -2.594 6.262 1.00 1.54 19 ALA A O 7
ATOM 5171 N N . LYS A 1 20 ? 8.350 -3.750 6.159 1.00 0.48 20 LYS A N 7
ATOM 5172 C CA . LYS A 1 20 ? 7.775 -3.062 4.995 1.00 0.49 20 LYS A CA 7
ATOM 5173 C C . LYS A 1 20 ? 6.360 -2.539 5.268 1.00 0.37 20 LYS A C 7
ATOM 5174 O O . LYS A 1 20 ? 5.517 -3.275 5.787 1.00 0.27 20 LYS A O 7
ATOM 5193 N N . ARG A 1 21 ? 6.067 -1.306 4.846 1.00 0.46 21 ARG A N 7
ATOM 5194 C CA . ARG A 1 21 ? 4.719 -0.704 4.816 1.00 0.44 21 ARG A CA 7
ATOM 5195 C C . ARG A 1 21 ? 4.613 0.332 3.692 1.00 0.50 21 ARG A C 7
ATOM 5196 O O . ARG A 1 21 ? 5.628 0.763 3.157 1.00 0.69 21 ARG A O 7
ATOM 5217 N N . CYS A 1 22 ? 3.415 0.809 3.369 1.00 0.50 22 CYS A N 7
ATOM 5218 C CA . CYS A 1 22 ? 3.214 1.858 2.366 1.00 0.58 22 CYS A CA 7
ATOM 5219 C C . CYS A 1 22 ? 4.086 3.109 2.576 1.00 0.80 22 CYS A C 7
ATOM 5220 O O . CYS A 1 22 ? 4.795 3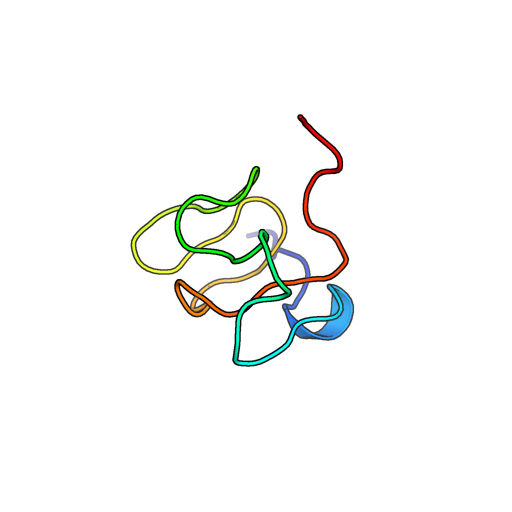.562 1.677 1.00 1.33 22 CYS A O 7
ATOM 5227 N N . GLY A 1 23 ? 4.123 3.620 3.802 1.00 1.08 23 GLY A N 7
ATOM 5228 C CA . GLY A 1 23 ? 5.001 4.702 4.241 1.00 1.33 23 GLY A CA 7
ATOM 5229 C C . GLY A 1 23 ? 6.524 4.480 4.093 1.00 1.95 23 GLY A C 7
ATOM 5230 O O . GLY A 1 23 ? 7.283 5.449 4.153 1.00 2.67 23 GLY A O 7
ATOM 5234 N N . THR A 1 24 ? 6.986 3.248 3.841 1.00 1.96 24 THR A N 7
ATOM 5235 C CA . THR A 1 24 ? 8.390 2.881 3.528 1.00 2.70 24 THR A CA 7
ATOM 5236 C C . THR A 1 24 ? 8.571 2.310 2.107 1.00 2.36 24 THR A C 7
ATOM 5237 O O . THR A 1 24 ? 9.677 1.917 1.726 1.00 3.34 24 THR A O 7
ATOM 5248 N N . CYS A 1 25 ? 7.495 2.298 1.309 1.00 1.23 25 CYS A N 7
ATOM 5249 C CA . CYS A 1 25 ? 7.415 1.789 -0.063 1.00 1.00 25 CYS A CA 7
ATOM 5250 C C . CYS A 1 25 ? 8.025 2.736 -1.104 1.00 0.97 25 CYS A C 7
ATOM 5251 O O . CYS A 1 25 ? 8.214 3.929 -0.855 1.00 2.02 25 CYS A O 7
ATOM 5258 N N . ARG A 1 26 ? 8.245 2.217 -2.316 1.00 1.70 26 ARG A N 7
ATOM 5259 C CA . ARG A 1 26 ? 8.601 2.968 -3.536 1.00 2.04 26 ARG A CA 7
ATOM 5260 C C . ARG A 1 26 ? 7.579 4.043 -3.902 1.00 1.37 26 ARG A C 7
ATOM 5261 O O . ARG A 1 26 ? 7.943 4.988 -4.600 1.00 1.64 26 ARG A O 7
ATOM 5282 N N . GLN A 1 27 ? 6.333 3.889 -3.447 1.00 0.79 27 GLN A N 7
ATOM 5283 C CA . GLN A 1 27 ? 5.212 4.781 -3.748 1.00 0.91 27 GLN A CA 7
ATOM 5284 C C . GLN A 1 27 ? 4.507 5.274 -2.462 1.00 1.21 27 GLN A C 7
ATOM 5285 O O . GLN A 1 27 ? 5.136 6.002 -1.689 1.00 3.04 27 GLN A O 7
ATOM 5299 N N . PHE A 1 28 ? 3.238 4.897 -2.233 1.00 0.76 28 PHE A N 7
ATOM 5300 C CA . PHE A 1 28 ? 2.230 5.572 -1.387 1.00 0.59 28 PHE A CA 7
ATOM 5301 C C . PHE A 1 28 ? 1.892 7.019 -1.811 1.00 0.65 28 PHE A C 7
ATOM 5302 O O . PHE A 1 28 ? 2.758 7.771 -2.265 1.00 0.87 28 PHE A O 7
ATOM 5319 N N . ARG A 1 29 ? 0.624 7.426 -1.640 1.00 0.62 29 ARG A N 7
ATOM 5320 C CA . ARG A 1 29 ? 0.103 8.741 -2.040 1.00 0.74 29 ARG A CA 7
ATOM 5321 C C . ARG A 1 29 ? -0.817 9.357 -0.960 1.00 0.75 29 ARG A C 7
ATOM 5322 O O . ARG A 1 29 ? -1.896 8.819 -0.710 1.00 0.89 29 ARG A O 7
ATOM 5343 N N . PRO A 1 30 ? -0.459 10.507 -0.358 1.00 0.85 30 PRO A N 7
ATOM 5344 C CA . PRO A 1 30 ? -1.344 11.237 0.556 1.00 0.98 30 PRO A CA 7
ATOM 5345 C C . PRO A 1 30 ? -2.666 11.697 -0.100 1.00 1.08 30 PRO A C 7
ATOM 5346 O O . PRO A 1 30 ? -2.656 12.070 -1.277 1.00 1.25 30 PRO A O 7
ATOM 5357 N N . PRO A 1 31 ? -3.791 11.757 0.644 1.00 1.11 31 PRO A N 7
ATOM 5358 C CA . PRO A 1 31 ? -3.908 11.451 2.073 1.00 1.05 31 PRO A CA 7
ATOM 5359 C C . PRO A 1 31 ? -4.011 9.947 2.382 1.00 0.79 31 PRO A C 7
ATOM 5360 O O . PRO A 1 31 ? -3.380 9.491 3.336 1.00 0.83 31 PRO A O 7
ATOM 5371 N N . SER A 1 32 ? -4.749 9.168 1.584 1.00 0.93 32 SER A N 7
ATOM 5372 C CA . SER A 1 32 ? -4.870 7.710 1.738 1.00 0.91 32 SER A CA 7
ATOM 5373 C C . SER A 1 32 ? -5.132 7.013 0.395 1.00 0.94 32 SER A C 7
ATOM 5374 O O . SER A 1 32 ? -6.215 6.476 0.150 1.00 1.10 32 SER A O 7
ATOM 5382 N N . SER A 1 33 ? -4.130 7.039 -0.480 1.00 0.90 33 SER A N 7
ATOM 5383 C CA . SER A 1 33 ? -4.109 6.436 -1.817 1.00 0.95 33 SER A CA 7
ATOM 5384 C C . SER A 1 33 ? -2.732 5.807 -2.089 1.00 0.73 33 SER A C 7
ATOM 5385 O O . SER A 1 33 ? -1.822 5.888 -1.265 1.00 0.66 33 SER A O 7
ATOM 5393 N N . CYS A 1 34 ? -2.531 5.196 -3.260 1.00 0.66 34 CYS A N 7
ATOM 5394 C CA . CYS A 1 34 ? -1.199 4.779 -3.712 1.00 0.49 34 CYS A CA 7
ATOM 5395 C C . CYS A 1 34 ? -0.868 5.291 -5.123 1.00 0.65 34 CYS A C 7
ATOM 5396 O O . CYS A 1 34 ? -1.702 5.883 -5.810 1.00 0.88 34 CYS A O 7
ATOM 5403 N N . ILE A 1 35 ? 0.373 5.047 -5.541 1.00 0.62 35 ILE A N 7
ATOM 5404 C CA . ILE A 1 35 ? 0.886 5.288 -6.902 1.00 0.80 35 ILE A CA 7
ATOM 5405 C C . ILE A 1 35 ? 1.296 3.962 -7.576 1.00 0.74 35 ILE A C 7
ATOM 5406 O O . ILE A 1 35 ? 1.578 3.946 -8.768 1.00 1.01 35 ILE A O 7
ATOM 5422 N N . THR A 1 36 ? 1.257 2.828 -6.867 1.00 0.65 36 THR A N 7
ATOM 5423 C CA . THR A 1 36 ? 1.260 1.479 -7.475 1.00 0.80 36 THR A CA 7
ATOM 5424 C C . THR A 1 36 ? -0.130 0.833 -7.465 1.00 0.72 36 THR A C 7
ATOM 5425 O O . THR A 1 36 ? -0.353 -0.122 -8.205 1.00 0.96 36 THR A O 7
ATOM 5436 N N . VAL A 1 37 ? -1.073 1.358 -6.670 1.00 0.68 37 VAL A N 7
ATOM 5437 C CA . VAL A 1 37 ? -2.348 0.698 -6.318 1.00 0.65 37 VAL A CA 7
ATOM 5438 C C . VAL A 1 37 ? -3.535 1.685 -6.343 1.00 0.62 37 VAL A C 7
ATOM 5439 O O . VAL A 1 37 ? -3.353 2.900 -6.229 1.00 0.64 37 VAL A O 7
ATOM 5452 N N . GLU A 1 38 ? -4.753 1.163 -6.503 1.00 0.65 38 GLU A N 7
ATOM 5453 C CA . GLU A 1 38 ? -6.056 1.831 -6.325 1.00 0.68 38 GLU A CA 7
ATOM 5454 C C . GLU A 1 38 ? -6.219 2.523 -4.947 1.00 0.69 38 GLU A C 7
ATOM 5455 O O . GLU A 1 38 ? -5.397 2.364 -4.048 1.00 0.79 38 GLU A O 7
ATOM 5467 N N . SER A 1 39 ? -7.309 3.278 -4.757 1.00 0.91 39 SER A N 7
ATOM 5468 C CA . SER A 1 39 ? -7.641 4.007 -3.519 1.00 0.99 39 SER A CA 7
ATOM 5469 C C . SER A 1 39 ? -9.038 3.622 -2.991 1.00 1.21 39 SER A C 7
ATOM 5470 O O . SER A 1 39 ? -9.883 3.206 -3.791 1.00 1.44 39 SER A O 7
ATOM 5478 N N . PRO A 1 40 ? -9.317 3.734 -1.678 1.00 1.23 40 PRO A N 7
ATOM 5479 C CA . PRO A 1 40 ? -8.411 4.179 -0.618 1.00 1.03 40 PRO A CA 7
ATOM 5480 C C . PRO A 1 40 ? -7.371 3.117 -0.216 1.00 0.88 40 PRO A C 7
ATOM 5481 O O . PRO A 1 40 ? -7.665 1.921 -0.194 1.00 1.08 40 PRO A O 7
ATOM 5492 N N . ILE A 1 41 ? -6.171 3.576 0.143 1.00 0.69 41 ILE A N 7
ATOM 5493 C CA . ILE A 1 41 ? -5.053 2.790 0.692 1.00 0.71 41 ILE A CA 7
ATOM 5494 C C . ILE A 1 41 ? -4.521 3.509 1.936 1.00 0.72 41 ILE A C 7
ATOM 5495 O O . ILE A 1 41 ? -4.277 4.712 1.915 1.00 1.10 41 ILE A O 7
ATOM 5511 N N . SER A 1 42 ? -4.331 2.780 3.032 1.00 0.59 42 SER A N 7
ATOM 5512 C CA . SER A 1 42 ? -3.773 3.327 4.272 1.00 0.68 42 SER A CA 7
ATOM 5513 C C . SER A 1 42 ? -2.251 3.388 4.227 1.00 0.58 42 SER A C 7
ATOM 5514 O O . SER A 1 42 ? -1.617 2.481 3.694 1.00 0.61 42 SER A O 7
ATOM 5522 N N . GLU A 1 43 ? -1.652 4.386 4.880 1.00 0.66 43 GLU A N 7
ATOM 5523 C CA . GLU A 1 43 ? -0.193 4.618 4.881 1.00 0.68 43 GLU A CA 7
ATOM 5524 C C . GLU A 1 43 ? 0.627 3.555 5.644 1.00 0.64 43 GLU A C 7
ATOM 5525 O O . GLU A 1 43 ? 1.861 3.567 5.628 1.00 0.72 43 GLU A O 7
ATOM 5537 N N . ASN A 1 44 ? -0.058 2.589 6.257 1.00 0.62 44 ASN A N 7
ATOM 5538 C CA . ASN A 1 44 ? 0.507 1.412 6.906 1.00 0.61 44 ASN A CA 7
ATOM 5539 C C . ASN A 1 44 ? 0.150 0.074 6.221 1.00 0.64 44 ASN A C 7
ATOM 5540 O O . ASN A 1 44 ? 0.851 -0.909 6.442 1.00 1.37 44 ASN A O 7
ATOM 5551 N N . GLY A 1 45 ? -0.908 0.000 5.411 1.00 0.69 45 GLY A N 7
ATOM 5552 C CA . GLY A 1 45 ? -1.491 -1.263 4.932 1.00 0.79 45 GLY A CA 7
ATOM 5553 C C . GLY A 1 45 ? -0.840 -1.855 3.681 1.00 1.04 45 GLY A C 7
ATOM 5554 O O . GLY A 1 45 ? -1.437 -1.833 2.605 1.00 2.24 45 GLY A O 7
ATOM 5558 N N . TRP A 1 46 ? 0.373 -2.378 3.862 1.00 0.62 46 TRP A N 7
ATOM 5559 C CA . TRP A 1 46 ? 1.252 -2.957 2.839 1.00 0.53 46 TRP A CA 7
ATOM 5560 C C . TRP A 1 46 ? 0.557 -3.884 1.826 1.00 0.52 46 TRP A C 7
ATOM 5561 O O . TRP A 1 46 ? -0.318 -4.672 2.192 1.00 0.54 46 TRP A O 7
ATOM 5582 N N . CYS A 1 47 ? 1.045 -3.887 0.584 1.00 0.55 47 CYS A N 7
ATOM 5583 C CA . CYS A 1 47 ? 0.745 -4.880 -0.445 1.00 0.51 47 CYS A CA 7
ATOM 5584 C C . CYS A 1 47 ? 2.030 -5.487 -1.022 1.00 0.48 47 CYS A C 7
ATOM 5585 O O . CYS A 1 47 ? 3.111 -4.907 -0.937 1.00 0.56 47 CYS A O 7
ATOM 5592 N N . ARG A 1 48 ? 1.937 -6.666 -1.643 1.00 0.52 48 ARG A N 7
ATOM 5593 C CA . ARG A 1 48 ? 3.120 -7.375 -2.162 1.00 0.69 48 ARG A CA 7
ATOM 5594 C C . ARG A 1 48 ? 3.707 -6.738 -3.431 1.00 0.69 48 ARG A C 7
ATOM 5595 O O . ARG A 1 48 ? 4.856 -7.033 -3.777 1.00 1.01 48 ARG A O 7
ATOM 5616 N N . LEU A 1 49 ? 2.984 -5.816 -4.074 1.00 0.56 49 LEU A N 7
ATOM 5617 C CA . LEU A 1 49 ? 3.479 -4.984 -5.181 1.00 0.72 49 LEU A CA 7
ATOM 5618 C C . LEU A 1 49 ? 4.509 -3.924 -4.724 1.00 0.90 49 LEU A C 7
ATOM 5619 O O . LEU A 1 49 ? 5.227 -3.372 -5.559 1.00 1.23 49 LEU A O 7
ATOM 5635 N N . TYR A 1 50 ? 4.648 -3.702 -3.411 1.00 0.91 50 TYR A N 7
ATOM 5636 C CA . TYR A 1 50 ? 5.734 -2.957 -2.762 1.00 1.19 50 TYR A CA 7
ATOM 5637 C C . TYR A 1 50 ? 7.126 -3.226 -3.358 1.00 1.68 50 TYR A C 7
ATOM 5638 O O . TYR A 1 50 ? 7.464 -4.363 -3.714 1.00 2.24 50 TYR A O 7
ATOM 5656 N N . ALA A 1 51 ? 7.972 -2.198 -3.348 1.00 1.94 51 ALA A N 7
ATOM 5657 C CA . ALA A 1 51 ? 9.422 -2.310 -3.490 1.00 2.89 51 ALA A CA 7
ATOM 5658 C C . ALA A 1 51 ? 10.118 -1.335 -2.522 1.00 3.13 51 ALA A C 7
ATOM 5659 O O . ALA A 1 51 ? 9.702 -0.185 -2.395 1.00 2.90 51 ALA A O 7
ATOM 5666 N N . GLY A 1 52 ? 11.163 -1.787 -1.827 1.00 4.62 52 GLY A N 7
ATOM 5667 C CA . GLY A 1 52 ? 11.856 -1.019 -0.795 1.00 5.68 52 GLY A CA 7
ATOM 5668 C C . GLY A 1 52 ? 12.805 0.057 -1.329 1.00 5.18 52 GLY A C 7
ATOM 5669 O O . GLY A 1 52 ? 13.195 0.049 -2.502 1.00 5.03 52 GLY A O 7
ATOM 5673 N N . LYS A 1 53 ? 13.216 0.966 -0.441 1.00 5.27 53 LYS A N 7
ATOM 5674 C CA . LYS A 1 53 ? 14.232 2.001 -0.679 1.00 5.08 53 LYS A CA 7
ATOM 5675 C C . LYS A 1 53 ? 15.637 1.431 -0.398 1.00 5.62 53 LYS A C 7
ATOM 5676 O O . LYS A 1 53 ? 16.021 1.271 0.765 1.00 6.37 53 LYS A O 7
ATOM 5695 N N . ALA A 1 54 ? 16.390 1.154 -1.466 1.00 5.63 54 ALA A N 7
ATOM 5696 C CA . ALA A 1 54 ? 17.774 0.631 -1.505 1.00 6.36 54 ALA A CA 7
ATOM 5697 C C . ALA A 1 54 ? 18.079 -0.538 -0.542 1.00 7.51 54 ALA A C 7
ATOM 5698 O O . ALA A 1 54 ? 17.458 -1.618 -0.700 1.00 7.75 54 ALA A O 7
ATOM 5713 N N . VAL A 1 1 ? -6.611 10.519 -16.231 1.00 5.57 1 VAL A N 8
ATOM 5714 C CA . VAL A 1 1 ? -6.088 9.759 -15.075 1.00 5.24 1 VAL A CA 8
ATOM 5715 C C . VAL A 1 1 ? -6.440 8.287 -15.202 1.00 4.59 1 VAL A C 8
ATOM 5716 O O . VAL A 1 1 ? -7.612 7.914 -15.255 1.00 4.61 1 VAL A O 8
ATOM 5731 N N . THR A 1 2 ? -5.420 7.432 -15.266 1.00 4.25 2 THR A N 8
ATOM 5732 C CA . THR A 1 2 ? -5.592 5.985 -15.451 1.00 3.78 2 THR A CA 8
ATOM 5733 C C . THR A 1 2 ? -5.862 5.329 -14.098 1.00 3.25 2 THR A C 8
ATOM 5734 O O . THR A 1 2 ? -5.137 5.577 -13.134 1.00 3.35 2 THR A O 8
ATOM 5745 N N . LYS A 1 3 ? -6.881 4.471 -14.012 1.00 2.95 3 LYS A N 8
ATOM 5746 C CA . LYS A 1 3 ? -7.224 3.717 -12.798 1.00 2.54 3 LYS A CA 8
ATOM 5747 C C . LYS A 1 3 ? -6.087 2.759 -12.418 1.00 2.13 3 LYS A C 8
ATOM 5748 O O . LYS A 1 3 ? -5.442 2.160 -13.292 1.00 2.17 3 LYS A O 8
ATOM 5767 N N . LYS A 1 4 ? -5.835 2.590 -11.121 1.00 1.94 4 LYS A N 8
ATOM 5768 C CA . LYS A 1 4 ? -4.818 1.669 -10.593 1.00 1.63 4 LYS A CA 8
ATOM 5769 C C . LYS A 1 4 ? -5.372 0.267 -10.391 1.00 1.44 4 LYS A C 8
ATOM 5770 O O . LYS A 1 4 ? -6.582 0.015 -10.460 1.00 1.55 4 LYS A O 8
ATOM 5789 N N . ALA A 1 5 ? -4.441 -0.648 -10.176 1.00 1.23 5 ALA A N 8
ATOM 5790 C CA . ALA A 1 5 ? -4.728 -2.019 -9.773 1.00 1.00 5 ALA A CA 8
ATOM 5791 C C . ALA A 1 5 ? -5.379 -2.027 -8.385 1.00 0.83 5 ALA A C 8
ATOM 5792 O O . ALA A 1 5 ? -5.082 -1.168 -7.547 1.00 0.84 5 ALA A O 8
ATOM 5799 N N . SER A 1 6 ? -6.260 -2.991 -8.119 1.00 0.77 6 SER A N 8
ATOM 5800 C CA . SER A 1 6 ? -6.814 -3.108 -6.770 1.00 0.74 6 SER A CA 8
ATOM 5801 C C . SER A 1 6 ? -5.732 -3.528 -5.771 1.00 0.55 6 SER A C 8
ATOM 5802 O O . SER A 1 6 ? -4.768 -4.226 -6.091 1.00 0.40 6 SER A O 8
ATOM 5810 N N . HIS A 1 7 ? -5.925 -3.117 -4.524 1.00 0.67 7 HIS A N 8
ATOM 5811 C CA . HIS A 1 7 ? -5.141 -3.553 -3.364 1.00 0.65 7 HIS A CA 8
ATOM 5812 C C . HIS A 1 7 ? -5.132 -5.091 -3.231 1.00 0.61 7 HIS A C 8
ATOM 5813 O O . HIS A 1 7 ? -4.103 -5.688 -2.924 1.00 0.69 7 HIS A O 8
ATOM 5827 N N . LYS A 1 8 ? -6.242 -5.746 -3.579 1.00 0.72 8 LYS A N 8
ATOM 5828 C CA . LYS A 1 8 ? -6.387 -7.212 -3.688 1.00 0.80 8 LYS A CA 8
ATOM 5829 C C . LYS A 1 8 ? -5.445 -7.838 -4.718 1.00 0.66 8 LYS A C 8
ATOM 5830 O O . LYS A 1 8 ? -4.696 -8.754 -4.380 1.00 0.73 8 LYS A O 8
ATOM 5849 N N . ASP A 1 9 ? -5.481 -7.338 -5.954 1.00 0.56 9 ASP A N 8
ATOM 5850 C CA . ASP A 1 9 ? -4.596 -7.734 -7.074 1.00 0.54 9 ASP A CA 8
ATOM 5851 C C . ASP A 1 9 ? -3.107 -7.539 -6.714 1.00 0.54 9 ASP A C 8
ATOM 5852 O O . ASP A 1 9 ? -2.263 -8.411 -6.942 1.00 0.70 9 ASP A O 8
ATOM 5861 N N . ALA A 1 10 ? -2.803 -6.423 -6.047 1.00 0.43 10 ALA A N 8
ATOM 5862 C CA . ALA A 1 10 ? -1.488 -6.107 -5.485 1.00 0.48 10 ALA A CA 8
ATOM 5863 C C . ALA A 1 10 ? -1.104 -6.935 -4.237 1.00 0.55 10 ALA A C 8
ATOM 5864 O O . ALA A 1 10 ? 0.004 -6.792 -3.720 1.00 0.65 10 ALA A O 8
ATOM 5871 N N . GLY A 1 11 ? -1.988 -7.806 -3.743 1.00 0.65 11 GLY A N 8
ATOM 5872 C CA . GLY A 1 11 ? -1.713 -8.733 -2.644 1.00 0.87 11 GLY A CA 8
ATOM 5873 C C . GLY A 1 11 ? -1.685 -8.108 -1.252 1.00 0.80 11 GLY A C 8
ATOM 5874 O O . GLY A 1 11 ? -0.931 -8.578 -0.399 1.00 0.89 11 GLY A O 8
ATOM 5878 N N . TYR A 1 12 ? -2.461 -7.046 -1.018 1.00 0.73 12 TYR A N 8
ATOM 5879 C CA . TYR A 1 12 ? -2.427 -6.295 0.237 1.00 0.79 12 TYR A CA 8
ATOM 5880 C C . TYR A 1 12 ? -3.024 -7.012 1.448 1.00 0.92 12 TYR A C 8
ATOM 5881 O O . TYR A 1 12 ? -3.834 -7.939 1.329 1.00 1.09 12 TYR A O 8
ATOM 5899 N N . GLN A 1 13 ? -2.616 -6.537 2.620 1.00 0.89 13 GLN A N 8
ATOM 5900 C CA . GLN A 1 13 ? -3.109 -6.934 3.934 1.00 0.92 13 GLN A CA 8
ATOM 5901 C C . GLN A 1 13 ? -3.409 -5.708 4.798 1.00 0.92 13 GLN A C 8
ATOM 5902 O O . GLN A 1 13 ? -2.920 -4.607 4.557 1.00 0.96 13 GLN A O 8
ATOM 5916 N N . GLU A 1 14 ? -4.186 -5.919 5.857 1.00 0.96 14 GLU A N 8
ATOM 5917 C CA . GLU A 1 14 ? -4.590 -4.869 6.797 1.00 1.01 14 GLU A CA 8
ATOM 5918 C C . GLU A 1 14 ? -3.448 -4.231 7.604 1.00 0.86 14 GLU A C 8
ATOM 5919 O O . GLU A 1 14 ? -3.700 -3.265 8.332 1.00 0.89 14 GLU A O 8
ATOM 5931 N N . SER A 1 15 ? -2.226 -4.761 7.527 1.00 0.73 15 SER A N 8
ATOM 5932 C CA . SER A 1 15 ? -1.103 -4.319 8.365 1.00 0.57 15 SER A CA 8
ATOM 5933 C C . SER A 1 15 ? 0.279 -4.460 7.701 1.00 0.57 15 SER A C 8
ATOM 5934 O O . SER A 1 15 ? 0.431 -5.195 6.724 1.00 0.78 15 SER A O 8
ATOM 5942 N N . PRO A 1 16 ? 1.318 -3.791 8.242 1.00 0.42 16 PRO A N 8
ATOM 5943 C CA . PRO A 1 16 ? 2.697 -3.926 7.772 1.00 0.36 16 PRO A CA 8
ATOM 5944 C C . PRO A 1 16 ? 3.213 -5.373 7.823 1.00 0.38 16 PRO A C 8
ATOM 5945 O O . PRO A 1 16 ? 2.893 -6.119 8.749 1.00 0.50 16 PRO A O 8
ATOM 5956 N N . ASN A 1 17 ? 4.061 -5.749 6.868 1.00 0.39 17 ASN A N 8
ATOM 5957 C CA . ASN A 1 17 ? 4.790 -7.017 6.848 1.00 0.45 17 ASN A CA 8
ATOM 5958 C C . ASN A 1 17 ? 6.219 -6.776 7.355 1.00 0.42 17 ASN A C 8
ATOM 5959 O O . ASN A 1 17 ? 7.096 -6.371 6.587 1.00 0.44 17 ASN A O 8
ATOM 5970 N N . GLY A 1 18 ? 6.447 -6.992 8.654 1.00 0.55 18 GLY A N 8
ATOM 5971 C CA . GLY A 1 18 ? 7.750 -6.778 9.291 1.00 0.65 18 GLY A CA 8
ATOM 5972 C C . GLY A 1 18 ? 8.242 -5.341 9.094 1.00 0.59 18 GLY A C 8
ATOM 5973 O O . GLY A 1 18 ? 7.642 -4.400 9.623 1.00 0.72 18 GLY A O 8
ATOM 5977 N N . ALA A 1 19 ? 9.296 -5.179 8.291 1.00 0.60 19 ALA A N 8
ATOM 5978 C CA . ALA A 1 19 ? 9.902 -3.894 7.944 1.00 0.70 19 ALA A CA 8
ATOM 5979 C C . ALA A 1 19 ? 9.089 -3.039 6.943 1.00 0.63 19 ALA A C 8
ATOM 5980 O O . ALA A 1 19 ? 9.342 -1.837 6.834 1.00 0.87 19 ALA A O 8
ATOM 5987 N N . LYS A 1 20 ? 8.147 -3.626 6.185 1.00 0.44 20 LYS A N 8
ATOM 5988 C CA . LYS A 1 20 ? 7.492 -2.963 5.043 1.00 0.46 20 LYS A CA 8
ATOM 5989 C C . LYS A 1 20 ? 6.040 -2.584 5.329 1.00 0.38 20 LYS A C 8
ATOM 5990 O O . LYS A 1 20 ? 5.248 -3.404 5.789 1.00 0.33 20 LYS A O 8
ATOM 6009 N N . ARG A 1 21 ? 5.676 -1.353 4.969 1.00 0.43 21 ARG A N 8
ATOM 6010 C CA . ARG A 1 21 ? 4.294 -0.836 4.928 1.00 0.42 21 ARG A CA 8
ATOM 6011 C C . ARG A 1 21 ? 4.077 0.040 3.689 1.00 0.49 21 ARG A C 8
ATOM 6012 O O . ARG A 1 21 ? 5.012 0.221 2.901 1.00 0.76 21 ARG A O 8
ATOM 6033 N N . CYS A 1 22 ? 2.881 0.608 3.557 1.00 0.38 22 CYS A N 8
ATOM 6034 C CA . CYS A 1 22 ? 2.644 1.831 2.795 1.00 0.47 22 CYS A CA 8
ATOM 6035 C C . CYS A 1 22 ? 3.394 3.029 3.425 1.00 0.82 22 CYS A C 8
ATOM 6036 O O . CYS A 1 22 ? 4.616 2.987 3.508 1.00 1.56 22 CYS A O 8
ATOM 6043 N N . GLY A 1 23 ? 2.712 4.066 3.917 1.00 0.97 23 GLY A N 8
ATOM 6044 C CA . GLY A 1 23 ? 3.279 5.185 4.704 1.00 1.26 23 GLY A CA 8
ATOM 6045 C C . GLY A 1 23 ? 4.161 6.156 3.911 1.00 1.94 23 GLY A C 8
ATOM 6046 O O . GLY A 1 23 ? 3.841 7.335 3.769 1.00 2.71 23 GLY A O 8
ATOM 6050 N N . THR A 1 24 ? 5.247 5.635 3.349 1.00 2.06 24 THR A N 8
ATOM 6051 C CA . THR A 1 24 ? 6.021 6.224 2.246 1.00 3.04 24 THR A CA 8
ATOM 6052 C C . THR A 1 24 ? 6.418 5.154 1.210 1.00 2.73 24 THR A C 8
ATOM 6053 O O . THR A 1 24 ? 6.419 5.441 0.009 1.00 3.76 24 THR A O 8
ATOM 6064 N N . CYS A 1 25 ? 6.622 3.892 1.633 1.00 1.61 25 CYS A N 8
ATOM 6065 C CA . CYS A 1 25 ? 6.934 2.738 0.778 1.00 1.26 25 CYS A CA 8
ATOM 6066 C C . CYS A 1 25 ? 8.137 3.060 -0.133 1.00 1.04 25 CYS A C 8
ATOM 6067 O O . CYS A 1 25 ? 9.086 3.725 0.287 1.00 2.13 25 CYS A O 8
ATOM 6074 N N . ARG A 1 26 ? 8.099 2.608 -1.382 1.00 1.10 26 ARG A N 8
ATOM 6075 C CA . ARG A 1 26 ? 8.616 3.397 -2.519 1.00 1.44 26 ARG A CA 8
ATOM 6076 C C . ARG A 1 26 ? 7.472 4.021 -3.329 1.00 1.10 26 ARG A C 8
ATOM 6077 O O . ARG A 1 26 ? 7.732 4.765 -4.272 1.00 1.50 26 ARG A O 8
ATOM 6098 N N . GLN A 1 27 ? 6.218 3.687 -3.010 1.00 0.65 27 GLN A N 8
ATOM 6099 C CA . GLN A 1 27 ? 5.053 3.932 -3.867 1.00 0.90 27 GLN A CA 8
ATOM 6100 C C . GLN A 1 27 ? 3.844 4.550 -3.142 1.00 0.97 27 GLN A C 8
ATOM 6101 O O . GLN A 1 27 ? 2.836 4.791 -3.798 1.00 1.92 27 GLN A O 8
ATOM 6115 N N . PHE A 1 28 ? 3.905 4.869 -1.843 1.00 0.61 28 PHE A N 8
ATOM 6116 C CA . PHE A 1 28 ? 2.769 5.540 -1.193 1.00 0.55 28 PHE A CA 8
ATOM 6117 C C . PHE A 1 28 ? 2.655 6.990 -1.681 1.00 0.62 28 PHE A C 8
ATOM 6118 O O . PHE A 1 28 ? 3.667 7.626 -1.994 1.00 0.86 28 PHE A O 8
ATOM 6135 N N . ARG A 1 29 ? 1.430 7.516 -1.749 1.00 0.57 29 ARG A N 8
ATOM 6136 C CA . ARG A 1 29 ? 1.129 8.821 -2.341 1.00 0.70 29 ARG A CA 8
ATOM 6137 C C . ARG A 1 29 ? 0.157 9.604 -1.435 1.00 0.78 29 ARG A C 8
ATOM 6138 O O . ARG A 1 29 ? -1.059 9.433 -1.546 1.00 0.90 29 ARG A O 8
ATOM 6159 N N . PRO A 1 30 ? 0.669 10.428 -0.498 1.00 0.83 30 PRO A N 8
ATOM 6160 C CA . PRO A 1 30 ? -0.146 11.070 0.538 1.00 0.91 30 PRO A CA 8
ATOM 6161 C C . PRO A 1 30 ? -1.288 11.968 0.011 1.00 0.99 30 PRO A C 8
ATOM 6162 O O . PRO A 1 30 ? -1.157 12.560 -1.070 1.00 1.02 30 PRO A O 8
ATOM 6173 N N . PRO A 1 31 ? -2.394 12.127 0.771 1.00 1.06 31 PRO A N 8
ATOM 6174 C CA . PRO A 1 31 ? -2.625 11.561 2.107 1.00 1.08 31 PRO A CA 8
ATOM 6175 C C . PRO A 1 31 ? -3.054 10.081 2.139 1.00 1.01 31 PRO A C 8
ATOM 6176 O O . PRO A 1 31 ? -2.822 9.429 3.157 1.00 1.06 31 PRO A O 8
ATOM 6187 N N . SER A 1 32 ? -3.678 9.542 1.084 1.00 0.97 32 SER A N 8
ATOM 6188 C CA . SER A 1 32 ? -4.329 8.216 1.122 1.00 0.96 32 SER A CA 8
ATOM 6189 C C . SER A 1 32 ? -4.392 7.484 -0.229 1.00 0.87 32 SER A C 8
ATOM 6190 O O . SER A 1 32 ? -5.296 6.681 -0.448 1.00 0.95 32 SER A O 8
ATOM 6198 N N . SER A 1 33 ? -3.459 7.749 -1.146 1.00 0.82 33 SER A N 8
ATOM 6199 C CA . SER A 1 33 ? -3.359 7.097 -2.462 1.00 0.73 33 SER A CA 8
ATOM 6200 C C . SER A 1 33 ? -2.053 6.302 -2.600 1.00 0.62 33 SER A C 8
ATOM 6201 O O . SER A 1 33 ? -1.174 6.353 -1.739 1.00 0.60 33 SER A O 8
ATOM 6209 N N . CYS A 1 34 ? -1.902 5.572 -3.706 1.00 0.57 34 CYS A N 8
ATOM 6210 C CA . CYS A 1 34 ? -0.679 4.844 -4.049 1.00 0.44 34 CYS A CA 8
ATOM 6211 C C . CYS A 1 34 ? -0.305 4.966 -5.541 1.00 0.54 34 CYS A C 8
ATOM 6212 O O . CYS A 1 34 ? -1.130 5.289 -6.407 1.00 0.75 34 CYS A O 8
ATOM 6219 N N . ILE A 1 35 ? 0.970 4.727 -5.834 1.00 0.52 35 ILE A N 8
ATOM 6220 C CA . ILE A 1 35 ? 1.561 4.647 -7.179 1.00 0.69 35 ILE A CA 8
ATOM 6221 C C . ILE A 1 35 ? 1.456 3.202 -7.708 1.00 0.60 35 ILE A C 8
ATOM 6222 O O . ILE A 1 35 ? 1.460 2.988 -8.917 1.00 0.80 35 ILE A O 8
ATOM 6238 N N . THR A 1 36 ? 1.253 2.207 -6.838 1.00 0.55 36 THR A N 8
ATOM 6239 C CA . THR A 1 36 ? 0.944 0.812 -7.213 1.00 0.78 36 THR A CA 8
ATOM 6240 C C . THR A 1 36 ? -0.559 0.528 -7.207 1.00 0.76 36 THR A C 8
ATOM 6241 O O . THR A 1 36 ? -1.064 -0.164 -8.093 1.00 1.03 36 THR A O 8
ATOM 6252 N N . VAL A 1 37 ? -1.268 1.054 -6.206 1.00 0.62 37 VAL A N 8
ATOM 6253 C CA . VAL A 1 37 ? -2.596 0.587 -5.778 1.00 0.73 37 VAL A CA 8
ATOM 6254 C C . VAL A 1 37 ? -3.676 1.670 -5.906 1.00 0.67 37 VAL A C 8
ATOM 6255 O O . VAL A 1 37 ? -3.381 2.861 -5.983 1.00 0.62 37 VAL A O 8
ATOM 6268 N N . GLU A 1 38 ? -4.934 1.230 -5.938 1.00 0.75 38 GLU A N 8
ATOM 6269 C CA . GLU A 1 38 ? -6.178 2.004 -5.786 1.00 0.77 38 GLU A CA 8
ATOM 6270 C C . GLU A 1 38 ? -6.174 3.069 -4.672 1.00 0.74 38 GLU A C 8
ATOM 6271 O O . GLU A 1 38 ? -5.306 3.109 -3.802 1.00 1.06 38 GLU A O 8
ATOM 6283 N N . SER A 1 39 ? -7.210 3.911 -4.675 1.00 0.75 39 SER A N 8
ATOM 6284 C CA . SER A 1 39 ? -7.425 4.952 -3.666 1.00 0.87 39 SER A CA 8
ATOM 6285 C C . SER A 1 39 ? -8.894 4.973 -3.184 1.00 1.26 39 SER A C 8
ATOM 6286 O O . SER A 1 39 ? -9.800 4.844 -4.015 1.00 1.55 39 SER A O 8
ATOM 6294 N N . PRO A 1 40 ? -9.180 5.156 -1.879 1.00 1.33 40 PRO A N 8
ATOM 6295 C CA . PRO A 1 40 ? -8.220 5.242 -0.786 1.00 1.07 40 PRO A CA 8
ATOM 6296 C C . PRO A 1 40 ? -7.540 3.900 -0.477 1.00 0.83 40 PRO A C 8
ATOM 6297 O O . PRO A 1 40 ? -8.113 2.827 -0.687 1.00 1.05 40 PRO A O 8
ATOM 6308 N N . ILE A 1 41 ? -6.327 4.001 0.062 1.00 0.59 41 ILE A N 8
ATOM 6309 C CA . ILE A 1 41 ? -5.510 2.925 0.636 1.00 0.54 41 ILE A CA 8
ATOM 6310 C C . ILE A 1 41 ? -4.826 3.449 1.909 1.00 0.58 41 ILE A C 8
ATOM 6311 O O . ILE A 1 41 ? -4.549 4.647 2.035 1.00 0.87 41 ILE A O 8
ATOM 6327 N N . SER A 1 42 ? -4.629 2.583 2.904 1.00 0.59 42 SER A N 8
ATOM 6328 C CA . SER A 1 42 ? -4.129 2.980 4.225 1.00 0.65 42 SER A CA 8
ATOM 6329 C C . SER A 1 42 ? -2.635 3.282 4.227 1.00 0.56 42 SER A C 8
ATOM 6330 O O . SER A 1 42 ? -1.852 2.555 3.627 1.00 0.57 42 SER A O 8
ATOM 6338 N N . GLU A 1 43 ? -2.197 4.247 5.039 1.00 0.61 43 GLU A N 8
ATOM 6339 C CA . GLU A 1 43 ? -0.770 4.476 5.306 1.00 0.62 43 GLU A CA 8
ATOM 6340 C C . GLU A 1 43 ? -0.054 3.314 6.040 1.00 0.64 43 GLU A C 8
ATOM 6341 O O . GLU A 1 43 ? 1.144 3.398 6.311 1.00 0.79 43 GLU A O 8
ATOM 6353 N N . ASN A 1 44 ? -0.756 2.219 6.350 1.00 0.64 44 ASN A N 8
ATOM 6354 C CA . ASN A 1 44 ? -0.207 0.981 6.919 1.00 0.69 44 ASN A CA 8
ATOM 6355 C C . ASN A 1 44 ? -0.504 -0.307 6.104 1.00 0.73 44 ASN A C 8
ATOM 6356 O O . ASN A 1 44 ? -0.046 -1.380 6.501 1.00 1.43 44 ASN A O 8
ATOM 6367 N N . GLY A 1 45 ? -1.260 -0.226 5.001 1.00 0.81 45 GLY A N 8
ATOM 6368 C CA . GLY A 1 45 ? -1.873 -1.372 4.308 1.00 0.94 45 GLY A CA 8
ATOM 6369 C C . GLY A 1 45 ? -0.989 -2.087 3.279 1.00 1.16 45 GLY A C 8
ATOM 6370 O O . GLY A 1 45 ? -1.373 -2.158 2.116 1.00 2.33 45 GLY A O 8
ATOM 6374 N N . TRP A 1 46 ? 0.177 -2.597 3.694 1.00 0.69 46 TRP A N 8
ATOM 6375 C CA . TRP A 1 46 ? 1.216 -3.143 2.800 1.00 0.54 46 TRP A CA 8
ATOM 6376 C C . TRP A 1 46 ? 0.693 -4.067 1.685 1.00 0.41 46 TRP A C 8
ATOM 6377 O O . TRP A 1 46 ? -0.072 -4.996 1.965 1.00 0.42 46 TRP A O 8
ATOM 6398 N N . CYS A 1 47 ? 1.211 -3.904 0.460 1.00 0.44 47 CYS A N 8
ATOM 6399 C CA . CYS A 1 47 ? 0.982 -4.798 -0.676 1.00 0.38 47 CYS A CA 8
ATOM 6400 C C . CYS A 1 47 ? 2.253 -5.521 -1.148 1.00 0.39 47 CYS A C 8
ATOM 6401 O O . CYS A 1 47 ? 3.378 -5.036 -1.030 1.00 0.43 47 CYS A O 8
ATOM 6408 N N . ARG A 1 48 ? 2.067 -6.699 -1.751 1.00 0.47 48 ARG A N 8
ATOM 6409 C CA . ARG A 1 48 ? 3.148 -7.514 -2.329 1.00 0.59 48 ARG A CA 8
ATOM 6410 C C . ARG A 1 48 ? 3.733 -6.918 -3.607 1.00 0.61 48 ARG A C 8
ATOM 6411 O O . ARG A 1 48 ? 4.836 -7.314 -3.992 1.00 0.85 48 ARG A O 8
ATOM 6432 N N . LEU A 1 49 ? 3.013 -6.013 -4.272 1.00 0.55 49 LEU A N 8
ATOM 6433 C CA . LEU A 1 49 ? 3.385 -5.408 -5.556 1.00 0.70 49 LEU A CA 8
ATOM 6434 C C . LEU A 1 49 ? 4.214 -4.114 -5.406 1.00 0.76 49 LEU A C 8
ATOM 6435 O O . LEU A 1 49 ? 4.629 -3.524 -6.411 1.00 1.08 49 LEU A O 8
ATOM 6451 N N . TYR A 1 50 ? 4.506 -3.705 -4.165 1.00 0.69 50 TYR A N 8
ATOM 6452 C CA . TYR A 1 50 ? 5.382 -2.583 -3.829 1.00 0.82 50 TYR A CA 8
ATOM 6453 C C . TYR A 1 50 ? 6.713 -2.598 -4.605 1.00 1.15 50 TYR A C 8
ATOM 6454 O O . TYR A 1 50 ? 7.281 -3.657 -4.910 1.00 1.66 50 TYR A O 8
ATOM 6472 N N . ALA A 1 51 ? 7.235 -1.408 -4.912 1.00 1.39 51 ALA A N 8
ATOM 6473 C CA . ALA A 1 51 ? 8.519 -1.276 -5.593 1.00 1.92 51 ALA A CA 8
ATOM 6474 C C . ALA A 1 51 ? 9.693 -1.517 -4.624 1.00 2.09 51 ALA A C 8
ATOM 6475 O O . ALA A 1 51 ? 9.666 -1.060 -3.478 1.00 2.22 51 ALA A O 8
ATOM 6482 N N . GLY A 1 52 ? 10.730 -2.226 -5.081 1.00 3.01 52 GLY A N 8
ATOM 6483 C CA . GLY A 1 52 ? 11.896 -2.573 -4.261 1.00 3.83 52 GLY A CA 8
ATOM 6484 C C . GLY A 1 52 ? 12.603 -1.347 -3.667 1.00 3.91 52 GLY A C 8
ATOM 6485 O O . GLY A 1 52 ? 12.741 -0.318 -4.337 1.00 4.10 52 GLY A O 8
ATOM 6489 N N . LYS A 1 53 ? 13.056 -1.446 -2.408 1.00 4.29 53 LYS A N 8
ATOM 6490 C CA . LYS A 1 53 ? 13.750 -0.359 -1.695 1.00 4.54 53 LYS A CA 8
ATOM 6491 C C . LYS A 1 53 ? 15.165 -0.180 -2.249 1.00 4.65 53 LYS A C 8
ATOM 6492 O O . LYS A 1 53 ? 16.104 -0.893 -1.879 1.00 5.15 53 LYS A O 8
ATOM 6511 N N . ALA A 1 54 ? 15.266 0.792 -3.148 1.00 4.82 54 ALA A N 8
ATOM 6512 C CA . ALA A 1 54 ? 16.487 1.299 -3.775 1.00 5.58 54 ALA A CA 8
ATOM 6513 C C . ALA A 1 54 ? 16.336 2.795 -4.057 1.00 6.62 54 ALA A C 8
ATOM 6514 O O . ALA A 1 54 ? 17.080 3.601 -3.452 1.00 7.47 54 ALA A O 8
ATOM 6529 N N . VAL A 1 1 ? -5.945 10.731 -16.573 1.00 5.54 1 VAL A N 9
ATOM 6530 C CA . VAL A 1 1 ? -5.546 9.880 -15.433 1.00 5.14 1 VAL A CA 9
ATOM 6531 C C . VAL A 1 1 ? -5.653 8.409 -15.809 1.00 4.44 1 VAL A C 9
ATOM 6532 O O . VAL A 1 1 ? -6.572 8.031 -16.538 1.00 4.38 1 VAL A O 9
ATOM 6547 N N . THR A 1 2 ? -4.734 7.564 -15.328 1.00 4.31 2 THR A N 9
ATOM 6548 C CA . THR A 1 2 ? -4.805 6.101 -15.515 1.00 3.85 2 THR A CA 9
ATOM 6549 C C . THR A 1 2 ? -5.403 5.377 -14.302 1.00 3.18 2 THR A C 9
ATOM 6550 O O . THR A 1 2 ? -5.111 5.724 -13.152 1.00 3.37 2 THR A O 9
ATOM 6561 N N . LYS A 1 3 ? -6.221 4.346 -14.553 1.00 2.76 3 LYS A N 9
ATOM 6562 C CA . LYS A 1 3 ? -6.767 3.448 -13.525 1.00 2.32 3 LYS A CA 9
ATOM 6563 C C . LYS A 1 3 ? -5.739 2.377 -13.148 1.00 1.94 3 LYS A C 9
ATOM 6564 O O . LYS A 1 3 ? -5.194 1.677 -14.006 1.00 2.03 3 LYS A O 9
ATOM 6583 N N . LYS A 1 4 ? -5.495 2.234 -11.849 1.00 1.70 4 LYS A N 9
ATOM 6584 C CA . LYS A 1 4 ? -4.432 1.384 -11.289 1.00 1.39 4 LYS A CA 9
ATOM 6585 C C . LYS A 1 4 ? -4.816 -0.085 -11.270 1.00 1.21 4 LYS A C 9
ATOM 6586 O O . LYS A 1 4 ? -5.957 -0.487 -11.526 1.00 1.34 4 LYS A O 9
ATOM 6605 N N . ALA A 1 5 ? -3.820 -0.862 -10.888 1.00 1.08 5 ALA A N 9
ATOM 6606 C CA . ALA A 1 5 ? -4.034 -2.202 -10.331 1.00 0.90 5 ALA A CA 9
ATOM 6607 C C . ALA A 1 5 ? -4.806 -2.085 -9.003 1.00 0.77 5 ALA A C 9
ATOM 6608 O O . ALA A 1 5 ? -4.517 -1.183 -8.215 1.00 0.79 5 ALA A O 9
ATOM 6615 N N . SER A 1 6 ? -5.787 -2.948 -8.722 1.00 0.70 6 SER A N 9
ATOM 6616 C CA . SER A 1 6 ? -6.500 -2.858 -7.439 1.00 0.69 6 SER A CA 9
ATOM 6617 C C . SER A 1 6 ? -5.610 -3.261 -6.260 1.00 0.57 6 SER A C 9
ATOM 6618 O O . SER A 1 6 ? -4.749 -4.132 -6.367 1.00 0.42 6 SER A O 9
ATOM 6626 N N . HIS A 1 7 ? -5.840 -2.638 -5.102 1.00 0.71 7 HIS A N 9
ATOM 6627 C CA . HIS A 1 7 ? -5.188 -2.997 -3.830 1.00 0.68 7 HIS A CA 9
ATOM 6628 C C . HIS A 1 7 ? -5.398 -4.488 -3.490 1.00 0.60 7 HIS A C 9
ATOM 6629 O O . HIS A 1 7 ? -4.495 -5.166 -3.000 1.00 0.59 7 HIS A O 9
ATOM 6643 N N . LYS A 1 8 ? -6.557 -5.026 -3.877 1.00 0.76 8 LYS A N 9
ATOM 6644 C CA . LYS A 1 8 ? -6.917 -6.450 -3.850 1.00 0.85 8 LYS A CA 9
ATOM 6645 C C . LYS A 1 8 ? -6.006 -7.318 -4.720 1.00 0.70 8 LYS A C 9
ATOM 6646 O O . LYS A 1 8 ? -5.364 -8.229 -4.205 1.00 0.80 8 LYS A O 9
ATOM 6665 N N . ASP A 1 9 ? -5.900 -7.025 -6.012 1.00 0.55 9 ASP A N 9
ATOM 6666 C CA . ASP A 1 9 ? -4.971 -7.677 -6.950 1.00 0.56 9 ASP A CA 9
ATOM 6667 C C . ASP A 1 9 ? -3.497 -7.571 -6.515 1.00 0.55 9 ASP A C 9
ATOM 6668 O O . ASP A 1 9 ? -2.695 -8.475 -6.764 1.00 0.68 9 ASP A O 9
ATOM 6677 N N . ALA A 1 10 ? -3.144 -6.487 -5.827 1.00 0.46 10 ALA A N 9
ATOM 6678 C CA . ALA A 1 10 ? -1.830 -6.263 -5.236 1.00 0.50 10 ALA A CA 9
ATOM 6679 C C . ALA A 1 10 ? -1.601 -7.008 -3.906 1.00 0.57 10 ALA A C 9
ATOM 6680 O O . ALA A 1 10 ? -0.491 -6.993 -3.379 1.00 0.68 10 ALA A O 9
ATOM 6687 N N . GLY A 1 11 ? -2.626 -7.648 -3.340 1.00 0.61 11 GLY A N 9
ATOM 6688 C CA . GLY A 1 11 ? -2.516 -8.411 -2.097 1.00 0.79 11 GLY A CA 9
ATOM 6689 C C . GLY A 1 11 ? -2.285 -7.542 -0.861 1.00 0.70 11 GLY A C 9
ATOM 6690 O O . GLY A 1 11 ? -1.526 -7.937 0.025 1.00 0.78 11 GLY A O 9
ATOM 6694 N N . TYR A 1 12 ? -2.910 -6.361 -0.809 1.00 0.61 12 TYR A N 9
ATOM 6695 C CA . TYR A 1 12 ? -2.832 -5.447 0.335 1.00 0.64 12 TYR A CA 9
ATOM 6696 C C . TYR A 1 12 ? -3.425 -6.034 1.631 1.00 0.72 12 TYR A C 9
ATOM 6697 O O . TYR A 1 12 ? -4.121 -7.061 1.618 1.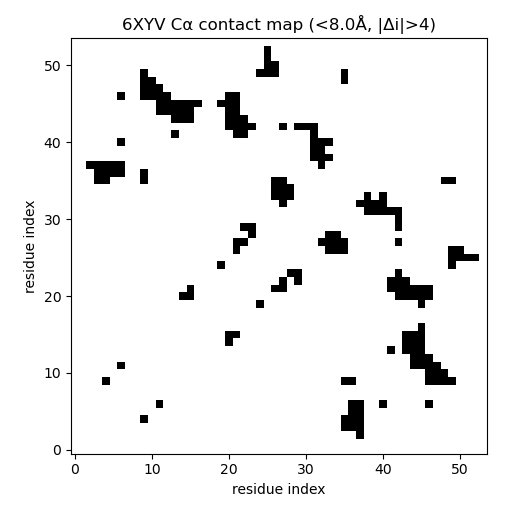00 0.81 12 TYR A O 9
ATOM 6715 N N . GLN A 1 13 ? -3.145 -5.378 2.757 1.00 0.87 13 GLN A N 9
ATOM 6716 C CA . GLN A 1 13 ? -3.633 -5.737 4.096 1.00 0.90 13 GLN A CA 9
ATOM 6717 C C . GLN A 1 13 ? -3.857 -4.483 4.961 1.00 0.89 13 GLN A C 9
ATOM 6718 O O . GLN A 1 13 ? -3.517 -3.364 4.572 1.00 0.94 13 GLN A O 9
ATOM 6732 N N . GLU A 1 14 ? -4.462 -4.633 6.141 1.00 0.92 14 GLU A N 9
ATOM 6733 C CA . GLU A 1 14 ? -4.707 -3.502 7.052 1.00 0.96 14 GLU A CA 9
ATOM 6734 C C . GLU A 1 14 ? -3.449 -2.997 7.780 1.00 0.88 14 GLU A C 9
ATOM 6735 O O . GLU A 1 14 ? -3.483 -1.915 8.373 1.00 1.06 14 GLU A O 9
ATOM 6747 N N . SER A 1 15 ? -2.369 -3.784 7.768 1.00 0.73 15 SER A N 9
ATOM 6748 C CA . SER A 1 15 ? -1.157 -3.583 8.569 1.00 0.64 15 SER A CA 9
ATOM 6749 C C . SER A 1 15 ? 0.129 -3.974 7.818 1.00 0.52 15 SER A C 9
ATOM 6750 O O . SER A 1 15 ? 0.073 -4.729 6.843 1.00 0.73 15 SER A O 9
ATOM 6758 N N . PRO A 1 16 ? 1.305 -3.499 8.278 1.00 0.36 16 PRO A N 9
ATOM 6759 C CA . PRO A 1 16 ? 2.599 -3.792 7.658 1.00 0.33 16 PRO A CA 9
ATOM 6760 C C . PRO A 1 16 ? 2.944 -5.287 7.556 1.00 0.41 16 PRO A C 9
ATOM 6761 O O . PRO A 1 16 ? 2.432 -6.125 8.305 1.00 0.59 16 PRO A O 9
ATOM 6772 N N . ASN A 1 17 ? 3.901 -5.600 6.681 1.00 0.38 17 ASN A N 9
ATOM 6773 C CA . ASN A 1 17 ? 4.594 -6.887 6.599 1.00 0.44 17 ASN A CA 9
ATOM 6774 C C . ASN A 1 17 ? 5.983 -6.741 7.253 1.00 0.44 17 ASN A C 9
ATOM 6775 O O . ASN A 1 17 ? 6.976 -6.457 6.579 1.00 0.48 17 ASN A O 9
ATOM 6786 N N . GLY A 1 18 ? 6.044 -6.899 8.579 1.00 0.59 18 GLY A N 9
ATOM 6787 C CA . GLY A 1 18 ? 7.279 -6.874 9.369 1.00 0.74 18 GLY A CA 9
ATOM 6788 C C . GLY A 1 18 ? 8.050 -5.559 9.242 1.00 0.66 18 GLY A C 9
ATOM 6789 O O . GLY A 1 18 ? 7.684 -4.552 9.855 1.00 0.76 18 GLY A O 9
ATOM 6793 N N . ALA A 1 19 ? 9.119 -5.567 8.445 1.00 0.74 19 ALA A N 9
ATOM 6794 C CA . ALA A 1 19 ? 9.916 -4.385 8.125 1.00 0.85 19 ALA A CA 9
ATOM 6795 C C . ALA A 1 19 ? 9.274 -3.454 7.073 1.00 0.77 19 ALA A C 9
ATOM 6796 O O . ALA A 1 19 ? 9.660 -2.286 7.003 1.00 0.98 19 ALA A O 9
ATOM 6803 N N . LYS A 1 20 ? 8.324 -3.926 6.249 1.00 0.57 20 LYS A N 9
ATOM 6804 C CA . LYS A 1 20 ? 7.791 -3.200 5.078 1.00 0.56 20 LYS A CA 9
ATOM 6805 C C . LYS A 1 20 ? 6.389 -2.624 5.311 1.00 0.40 20 LYS A C 9
ATOM 6806 O O . LYS A 1 20 ? 5.478 -3.358 5.701 1.00 0.30 20 LYS A O 9
ATOM 6825 N N . ARG A 1 21 ? 6.174 -1.345 4.973 1.00 0.50 21 ARG A N 9
ATOM 6826 C CA . ARG A 1 21 ? 4.841 -0.704 4.918 1.00 0.48 21 ARG A CA 9
ATOM 6827 C C . ARG A 1 21 ? 4.727 0.262 3.733 1.00 0.56 21 ARG A C 9
ATOM 6828 O O . ARG A 1 21 ? 5.743 0.661 3.178 1.00 0.74 21 ARG A O 9
ATOM 6849 N N . CYS A 1 22 ? 3.520 0.710 3.389 1.00 0.56 22 CYS A N 9
ATOM 6850 C CA . CYS A 1 22 ? 3.278 1.672 2.309 1.00 0.64 22 CYS A CA 9
ATOM 6851 C C . CYS A 1 22 ? 4.108 2.974 2.370 1.00 0.91 22 CYS A C 9
ATOM 6852 O O . CYS A 1 22 ? 4.663 3.426 1.369 1.00 1.48 22 CYS A O 9
ATOM 6859 N N . GLY A 1 23 ? 4.273 3.555 3.557 1.00 1.22 23 GLY A N 9
ATOM 6860 C CA . GLY A 1 23 ? 5.189 4.672 3.784 1.00 1.56 23 GLY A CA 9
ATOM 6861 C C . GLY A 1 23 ? 6.651 4.390 3.382 1.00 2.11 23 GLY A C 9
ATOM 6862 O O . GLY A 1 23 ? 7.231 5.155 2.608 1.00 2.93 23 GLY A O 9
ATOM 6866 N N . THR A 1 24 ? 7.227 3.259 3.818 1.00 2.08 24 THR A N 9
ATOM 6867 C CA . THR A 1 24 ? 8.624 2.866 3.512 1.00 2.82 24 THR A CA 9
ATOM 6868 C C . THR A 1 24 ? 8.801 2.220 2.132 1.00 2.52 24 THR A C 9
ATOM 6869 O O . THR A 1 24 ? 9.916 2.189 1.603 1.00 3.31 24 THR A O 9
ATOM 6880 N N . CYS A 1 25 ? 7.700 1.776 1.518 1.00 1.58 25 CYS A N 9
ATOM 6881 C CA . CYS A 1 25 ? 7.565 1.484 0.089 1.00 1.06 25 CYS A CA 9
ATOM 6882 C C . CYS A 1 25 ? 7.772 2.738 -0.775 1.00 0.85 25 CYS A C 9
ATOM 6883 O O . CYS A 1 25 ? 8.317 2.674 -1.876 1.00 1.99 25 CYS A O 9
ATOM 6890 N N . ARG A 1 26 ? 7.371 3.909 -0.258 1.00 1.89 26 ARG A N 9
ATOM 6891 C CA . ARG A 1 26 ? 7.430 5.214 -0.944 1.00 2.66 26 ARG A CA 9
ATOM 6892 C C . ARG A 1 26 ? 6.556 5.301 -2.200 1.00 1.92 26 ARG A C 9
ATOM 6893 O O . ARG A 1 26 ? 6.699 6.242 -2.978 1.00 2.23 26 ARG A O 9
ATOM 6914 N N . GLN A 1 27 ? 5.659 4.334 -2.399 1.00 1.13 27 GLN A N 9
ATOM 6915 C CA . GLN A 1 27 ? 4.593 4.396 -3.404 1.00 1.03 27 GLN A CA 9
ATOM 6916 C C . GLN A 1 27 ? 3.294 4.972 -2.817 1.00 1.14 27 GLN A C 9
ATOM 6917 O O . GLN A 1 27 ? 2.444 5.429 -3.577 1.00 1.95 27 GLN A O 9
ATOM 6931 N N . PHE A 1 28 ? 3.159 5.028 -1.485 1.00 0.88 28 PHE A N 9
ATOM 6932 C CA . PHE A 1 28 ? 2.051 5.704 -0.809 1.00 0.83 28 PHE A CA 9
ATOM 6933 C C . PHE A 1 28 ? 1.923 7.165 -1.254 1.00 0.79 28 PHE A C 9
ATOM 6934 O O . PHE A 1 28 ? 2.920 7.875 -1.408 1.00 1.03 28 PHE A O 9
ATOM 6951 N N . ARG A 1 29 ? 0.681 7.617 -1.430 1.00 0.64 29 ARG A N 9
ATOM 6952 C CA . ARG A 1 29 ? 0.336 8.926 -1.982 1.00 0.60 29 ARG A CA 9
ATOM 6953 C C . ARG A 1 29 ? -0.826 9.522 -1.161 1.00 0.73 29 ARG A C 9
ATOM 6954 O O . ARG A 1 29 ? -1.952 9.041 -1.276 1.00 0.76 29 ARG A O 9
ATOM 6975 N N . PRO A 1 30 ? -0.591 10.524 -0.293 1.00 0.94 30 PRO A N 9
ATOM 6976 C CA . PRO A 1 30 ? -1.605 10.986 0.658 1.00 1.11 30 PRO A CA 9
ATOM 6977 C C . PRO A 1 30 ? -2.825 11.636 -0.033 1.00 1.19 30 PRO A C 9
ATOM 6978 O O . PRO A 1 30 ? -2.678 12.201 -1.120 1.00 1.20 30 PRO A O 9
ATOM 6989 N N . PRO A 1 31 ? -4.022 11.604 0.592 1.00 1.31 31 PRO A N 9
ATOM 6990 C CA . PRO A 1 31 ? -4.303 11.068 1.932 1.00 1.36 31 PRO A CA 9
ATOM 6991 C C . PRO A 1 31 ? -4.477 9.538 1.995 1.00 1.13 31 PRO A C 9
ATOM 6992 O O . PRO A 1 31 ? -4.153 8.938 3.021 1.00 1.06 31 PRO A O 9
ATOM 7003 N N . SER A 1 32 ? -4.981 8.905 0.928 1.00 1.10 32 SER A N 9
ATOM 7004 C CA . SER A 1 32 ? -5.380 7.487 0.922 1.00 1.01 32 SER A CA 9
ATOM 7005 C C . SER A 1 32 ? -5.202 6.814 -0.456 1.00 0.90 32 SER A C 9
ATOM 7006 O O . SER A 1 32 ? -5.975 5.935 -0.832 1.00 1.06 32 SER A O 9
ATOM 7014 N N . SER A 1 33 ? -4.191 7.223 -1.229 1.00 0.78 33 SER A N 9
ATOM 7015 C CA . SER A 1 33 ? -3.861 6.688 -2.561 1.00 0.68 33 SER A CA 9
ATOM 7016 C C . SER A 1 33 ? -2.478 6.023 -2.585 1.00 0.50 33 SER A C 9
ATOM 7017 O O . SER A 1 33 ? -1.716 6.071 -1.616 1.00 0.48 33 SER A O 9
ATOM 7025 N N . CYS A 1 34 ? -2.129 5.410 -3.715 1.00 0.47 34 CYS A N 9
ATOM 7026 C CA . CYS A 1 34 ? -0.799 4.871 -4.005 1.00 0.39 34 CYS A CA 9
ATOM 7027 C C . CYS A 1 34 ? -0.382 5.171 -5.461 1.00 0.51 34 CYS A C 9
ATOM 7028 O O . CYS A 1 34 ? -1.126 5.760 -6.253 1.00 0.76 34 CYS A O 9
ATOM 7035 N N . ILE A 1 35 ? 0.844 4.790 -5.803 1.00 0.45 35 ILE A N 9
ATOM 7036 C CA . ILE A 1 35 ? 1.441 4.850 -7.145 1.00 0.60 35 ILE A CA 9
ATOM 7037 C C . ILE A 1 35 ? 1.442 3.445 -7.779 1.00 0.53 35 ILE A C 9
ATOM 7038 O O . ILE A 1 35 ? 1.363 3.320 -9.005 1.00 0.71 35 ILE A O 9
ATOM 7054 N N . THR A 1 36 ? 1.427 2.377 -6.977 1.00 0.51 36 THR A N 9
ATOM 7055 C CA . THR A 1 36 ? 1.326 0.991 -7.472 1.00 0.70 36 THR A CA 9
ATOM 7056 C C . THR A 1 36 ? -0.100 0.444 -7.423 1.00 0.70 36 THR A C 9
ATOM 7057 O O . THR A 1 36 ? -0.428 -0.424 -8.233 1.00 0.99 36 THR A O 9
ATOM 7068 N N . VAL A 1 37 ? -0.958 0.955 -6.529 1.00 0.55 37 VAL A N 9
ATOM 7069 C CA . VAL A 1 37 ? -2.322 0.429 -6.315 1.00 0.62 37 VAL A CA 9
ATOM 7070 C C . VAL A 1 37 ? -3.421 1.499 -6.316 1.00 0.60 37 VAL A C 9
ATOM 7071 O O . VAL A 1 37 ? -3.161 2.691 -6.160 1.00 0.59 37 VAL A O 9
ATOM 7084 N N . GLU A 1 38 ? -4.666 1.061 -6.502 1.00 0.66 38 GLU A N 9
ATOM 7085 C CA . GLU A 1 38 ? -5.891 1.844 -6.289 1.00 0.66 38 GLU A CA 9
ATOM 7086 C C . GLU A 1 38 ? -6.014 2.445 -4.879 1.00 0.69 38 GLU A C 9
ATOM 7087 O O . GLU A 1 38 ? -5.570 1.868 -3.888 1.00 0.95 38 GLU A O 9
ATOM 7099 N N . SER A 1 39 ? -6.783 3.529 -4.792 1.00 0.68 39 SER A N 9
ATOM 7100 C CA . SER A 1 39 ? -7.366 4.037 -3.546 1.00 0.91 39 SER A CA 9
ATOM 7101 C C . SER A 1 39 ? -8.721 3.350 -3.257 1.00 1.29 39 SER A C 9
ATOM 7102 O O . SER A 1 39 ? -9.382 2.898 -4.206 1.00 1.49 39 SER A O 9
ATOM 7110 N N . PRO A 1 40 ? -9.176 3.262 -1.989 1.00 1.46 40 PRO A N 9
ATOM 7111 C CA . PRO A 1 40 ? -8.523 3.746 -0.767 1.00 1.27 40 PRO A CA 9
ATOM 7112 C C . PRO A 1 40 ? -7.422 2.804 -0.241 1.00 1.06 40 PRO A C 9
ATOM 7113 O O . PRO A 1 40 ? -7.534 1.581 -0.339 1.00 1.28 40 PRO A O 9
ATOM 7124 N N . ILE A 1 41 ? -6.384 3.384 0.367 1.00 0.75 41 ILE A N 9
ATOM 7125 C CA . ILE A 1 41 ? -5.230 2.699 0.977 1.00 0.67 41 ILE A CA 9
ATOM 7126 C C . ILE A 1 41 ? -4.750 3.443 2.246 1.00 0.58 41 ILE A C 9
ATOM 7127 O O . ILE A 1 41 ? -5.107 4.601 2.464 1.00 0.64 41 ILE A O 9
ATOM 7143 N N . SER A 1 42 ? -3.932 2.805 3.084 1.00 0.83 42 SER A N 9
ATOM 7144 C CA . SER A 1 42 ? -3.380 3.371 4.328 1.00 0.89 42 SER A CA 9
ATOM 7145 C C . SER A 1 42 ? -1.874 3.608 4.221 1.00 0.85 42 SER A C 9
ATOM 7146 O O . SER A 1 42 ? -1.187 2.858 3.534 1.00 0.80 42 SER A O 9
ATOM 7154 N N . GLU A 1 43 ? -1.311 4.547 4.993 1.00 0.91 43 GLU A N 9
ATOM 7155 C CA . GLU A 1 43 ? 0.149 4.749 5.066 1.00 0.90 43 GLU A CA 9
ATOM 7156 C C . GLU A 1 43 ? 0.924 3.526 5.597 1.00 0.86 43 GLU A C 9
ATOM 7157 O O . GLU A 1 43 ? 2.154 3.501 5.550 1.00 0.95 43 GLU A O 9
ATOM 7169 N N . ASN A 1 44 ? 0.225 2.504 6.102 1.00 0.82 44 ASN A N 9
ATOM 7170 C CA . ASN A 1 44 ? 0.779 1.247 6.600 1.00 0.81 44 ASN A CA 9
ATOM 7171 C C . ASN A 1 44 ? 0.244 -0.020 5.887 1.00 0.70 44 ASN A C 9
ATOM 7172 O O . ASN A 1 44 ? 0.629 -1.124 6.269 1.00 1.31 44 ASN A O 9
ATOM 7183 N N . GLY A 1 45 ? -0.614 0.122 4.870 1.00 0.89 45 GLY A N 9
ATOM 7184 C CA . GLY A 1 45 ? -1.467 -0.940 4.311 1.00 0.93 45 GLY A CA 9
ATOM 7185 C C . GLY A 1 45 ? -0.820 -1.964 3.364 1.00 1.07 45 GLY A C 9
ATOM 7186 O O . GLY A 1 45 ? -1.479 -2.381 2.415 1.00 2.20 45 GLY A O 9
ATOM 7190 N N . TRP A 1 46 ? 0.441 -2.334 3.613 1.00 0.54 46 TRP A N 9
ATOM 7191 C CA . TRP A 1 46 ? 1.379 -3.003 2.692 1.00 0.45 46 TRP A CA 9
ATOM 7192 C C . TRP A 1 46 ? 0.765 -3.959 1.653 1.00 0.38 46 TRP A C 9
ATOM 7193 O O . TRP A 1 46 ? 0.031 -4.882 2.013 1.00 0.37 46 TRP A O 9
ATOM 7214 N N . CYS A 1 47 ? 1.182 -3.825 0.388 1.00 0.46 47 CYS A N 9
ATOM 7215 C CA . CYS A 1 47 ? 0.879 -4.756 -0.699 1.00 0.41 47 CYS A CA 9
ATOM 7216 C C . CYS A 1 47 ? 2.136 -5.450 -1.255 1.00 0.39 47 CYS A C 9
ATOM 7217 O O . CYS A 1 47 ? 3.277 -5.034 -1.045 1.00 0.43 47 CYS A O 9
ATOM 7224 N N . ARG A 1 48 ? 1.913 -6.527 -2.014 1.00 0.43 48 ARG A N 9
ATOM 7225 C CA . ARG A 1 48 ? 2.949 -7.404 -2.584 1.00 0.52 48 ARG A CA 9
ATOM 7226 C C . ARG A 1 48 ? 3.660 -6.805 -3.800 1.00 0.56 48 ARG A C 9
ATOM 7227 O O . ARG A 1 48 ? 4.677 -7.362 -4.232 1.00 0.76 48 ARG A O 9
ATOM 7248 N N . LEU A 1 49 ? 3.141 -5.714 -4.372 1.00 0.51 49 LEU A N 9
ATOM 7249 C CA . LEU A 1 49 ? 3.728 -5.054 -5.543 1.00 0.66 49 LEU A CA 9
ATOM 7250 C C . LEU A 1 49 ? 4.868 -4.114 -5.134 1.00 0.90 49 LEU A C 9
ATOM 7251 O O . LEU A 1 49 ? 5.944 -4.184 -5.736 1.00 1.76 49 LEU A O 9
ATOM 7267 N N . TYR A 1 50 ? 4.668 -3.331 -4.069 1.00 0.69 50 TYR A N 9
ATOM 7268 C CA . TYR A 1 50 ? 5.713 -2.618 -3.318 1.00 0.80 50 TYR A CA 9
ATOM 7269 C C . TYR A 1 50 ? 6.593 -1.639 -4.139 1.00 1.32 50 TYR A C 9
ATOM 7270 O O . TYR A 1 50 ? 6.301 -1.313 -5.294 1.00 2.70 50 TYR A O 9
ATOM 7288 N N . ALA A 1 51 ? 7.679 -1.157 -3.524 1.00 1.54 51 ALA A N 9
ATOM 7289 C CA . ALA A 1 51 ? 8.502 -0.039 -3.982 1.00 2.32 51 ALA A CA 9
ATOM 7290 C C . ALA A 1 51 ? 8.987 -0.163 -5.438 1.00 2.46 51 ALA A C 9
ATOM 7291 O O . ALA A 1 51 ? 9.551 -1.190 -5.835 1.00 2.80 51 ALA A O 9
ATOM 7298 N N . GLY A 1 52 ? 8.863 0.924 -6.207 1.00 4.03 52 GLY A N 9
ATOM 7299 C CA . GLY A 1 52 ? 9.613 1.172 -7.432 1.00 5.31 52 GLY A CA 9
ATOM 7300 C C . GLY A 1 52 ? 11.082 1.526 -7.162 1.00 4.88 52 GLY A C 9
ATOM 7301 O O . GLY A 1 52 ? 11.960 1.258 -7.984 1.00 5.03 52 GLY A O 9
ATOM 7305 N N . LYS A 1 53 ? 11.361 2.084 -5.977 1.00 4.69 53 LYS A N 9
ATOM 7306 C CA . LYS A 1 53 ? 12.677 2.366 -5.413 1.00 4.45 53 LYS A CA 9
ATOM 7307 C C . LYS A 1 53 ? 13.410 1.067 -5.064 1.00 4.62 53 LYS A C 9
ATOM 7308 O O . LYS A 1 53 ? 12.980 0.299 -4.192 1.00 4.86 53 LYS A O 9
ATOM 7327 N N . ALA A 1 54 ? 14.526 0.876 -5.762 1.00 5.08 54 ALA A N 9
ATOM 7328 C CA . ALA A 1 54 ? 15.419 -0.298 -5.758 1.00 5.84 54 ALA A CA 9
ATOM 7329 C C . ALA A 1 54 ? 14.765 -1.633 -6.167 1.00 7.02 54 ALA A C 9
ATOM 7330 O O . ALA A 1 54 ? 13.606 -1.645 -6.644 1.00 7.79 54 ALA A O 9
ATOM 7345 N N . VAL A 1 1 ? -10.473 6.773 -19.169 1.00 7.11 1 VAL A N 10
ATOM 7346 C CA . VAL A 1 1 ? -9.539 7.231 -18.111 1.00 6.02 1 VAL A CA 10
ATOM 7347 C C . VAL A 1 1 ? -8.950 6.032 -17.378 1.00 5.08 1 VAL A C 10
ATOM 7348 O O . VAL A 1 1 ? -9.639 5.040 -17.147 1.00 5.19 1 VAL A O 10
ATOM 7363 N N . THR A 1 2 ? -7.681 6.129 -16.985 1.00 4.50 2 THR A N 10
ATOM 7364 C CA . THR A 1 2 ? -6.963 5.155 -16.143 1.00 3.84 2 THR A CA 10
ATOM 7365 C C . THR A 1 2 ? -7.615 4.907 -14.770 1.00 3.72 2 THR A C 10
ATOM 7366 O O . THR A 1 2 ? -8.338 5.754 -14.238 1.00 4.72 2 THR A O 10
ATOM 7377 N N . LYS A 1 3 ? -7.326 3.740 -14.183 1.00 2.94 3 LYS A N 10
ATOM 7378 C CA . LYS A 1 3 ? -7.637 3.317 -12.811 1.00 2.66 3 LYS A CA 10
ATOM 7379 C C . LYS A 1 3 ? -6.439 2.529 -12.259 1.00 2.26 3 LYS A C 10
ATOM 7380 O O . LYS A 1 3 ? -5.836 1.746 -13.006 1.00 2.21 3 LYS A O 10
ATOM 7399 N N . LYS A 1 4 ? -6.067 2.701 -10.985 1.00 2.12 4 LYS A N 10
ATOM 7400 C CA . LYS A 1 4 ? -4.937 1.961 -10.377 1.00 1.85 4 LYS A CA 10
ATOM 7401 C C . LYS A 1 4 ? -5.259 0.487 -10.162 1.00 1.56 4 LYS A C 10
ATOM 7402 O O . LYS A 1 4 ? -6.412 0.063 -10.231 1.00 1.59 4 LYS A O 10
ATOM 7421 N N . ALA A 1 5 ? -4.210 -0.289 -9.930 1.00 1.38 5 ALA A N 10
ATOM 7422 C CA . ALA A 1 5 ? -4.332 -1.730 -9.680 1.00 1.03 5 ALA A CA 10
ATOM 7423 C C . ALA A 1 5 ? -5.085 -1.993 -8.362 1.00 0.76 5 ALA A C 10
ATOM 7424 O O . ALA A 1 5 ? -4.913 -1.255 -7.391 1.00 0.87 5 ALA A O 10
ATOM 7431 N N . SER A 1 6 ? -5.926 -3.026 -8.295 1.00 0.64 6 SER A N 10
ATOM 7432 C CA . SER A 1 6 ? -6.678 -3.290 -7.061 1.00 0.65 6 SER A CA 10
ATOM 7433 C C . SER A 1 6 ? -5.772 -3.735 -5.906 1.00 0.57 6 SER A C 10
ATOM 7434 O O . SER A 1 6 ? -4.757 -4.405 -6.090 1.00 0.44 6 SER A O 10
ATOM 7442 N N . HIS A 1 7 ? -6.186 -3.422 -4.677 1.00 0.77 7 HIS A N 10
ATOM 7443 C CA . HIS A 1 7 ? -5.607 -3.945 -3.422 1.00 0.87 7 HIS A CA 10
ATOM 7444 C C . HIS A 1 7 ? -5.597 -5.487 -3.365 1.00 0.84 7 HIS A C 10
ATOM 7445 O O . HIS A 1 7 ? -4.792 -6.105 -2.669 1.00 0.97 7 HIS A O 10
ATOM 7459 N N . LYS A 1 8 ? -6.465 -6.105 -4.159 1.00 0.94 8 LYS A N 10
ATOM 7460 C CA . LYS A 1 8 ? -6.551 -7.537 -4.471 1.00 1.11 8 LYS A CA 10
ATOM 7461 C C . LYS A 1 8 ? -5.410 -7.995 -5.383 1.00 0.93 8 LYS A C 10
ATOM 7462 O O . LYS A 1 8 ? -4.617 -8.846 -4.989 1.00 1.00 8 LYS A O 10
ATOM 7481 N N . ASP A 1 9 ? -5.273 -7.397 -6.563 1.00 0.84 9 ASP A N 10
ATOM 7482 C CA . ASP A 1 9 ? -4.224 -7.701 -7.546 1.00 0.91 9 ASP A CA 10
ATOM 7483 C C . ASP A 1 9 ? -2.817 -7.393 -7.004 1.00 0.81 9 ASP A C 10
ATOM 7484 O O . ASP A 1 9 ? -1.844 -8.073 -7.341 1.00 1.12 9 ASP A O 10
ATOM 7493 N N . ALA A 1 10 ? -2.698 -6.386 -6.141 1.00 0.52 10 ALA A N 10
ATOM 7494 C CA . ALA A 1 10 ? -1.459 -6.040 -5.460 1.00 0.52 10 ALA A CA 10
ATOM 7495 C C . ALA A 1 10 ? -1.155 -6.964 -4.266 1.00 0.54 10 ALA A C 10
ATOM 7496 O O . ALA A 1 10 ? 0.013 -7.234 -3.988 1.00 0.80 10 ALA A O 10
ATOM 7503 N N . GLY A 1 11 ? -2.176 -7.502 -3.588 1.00 0.55 11 GLY A N 10
ATOM 7504 C CA . GLY A 1 11 ? -2.020 -8.291 -2.357 1.00 0.69 11 GLY A CA 10
ATOM 7505 C C . GLY A 1 11 ? -1.804 -7.427 -1.107 1.00 0.70 11 GLY A C 10
ATOM 7506 O O . GLY A 1 11 ? -0.960 -7.745 -0.271 1.00 0.87 11 GLY A O 10
ATOM 7510 N N . TYR A 1 12 ? -2.517 -6.303 -1.013 1.00 0.61 12 TYR A N 10
ATOM 7511 C CA . TYR A 1 12 ? -2.513 -5.370 0.119 1.00 0.65 12 TYR A CA 10
ATOM 7512 C C . TYR A 1 12 ? -3.313 -5.900 1.330 1.00 0.78 12 TYR A C 10
ATOM 7513 O O . TYR A 1 12 ? -4.256 -6.688 1.176 1.00 0.98 12 TYR A O 10
ATOM 7531 N N . GLN A 1 13 ? -2.938 -5.445 2.530 1.00 0.76 13 GLN A N 10
ATOM 7532 C CA . GLN A 1 13 ? -3.457 -5.864 3.840 1.00 0.76 13 GLN A CA 10
ATOM 7533 C C . GLN A 1 13 ? -3.627 -4.676 4.804 1.00 0.70 13 GLN A C 10
ATOM 7534 O O . GLN A 1 13 ? -2.975 -3.647 4.669 1.00 0.75 13 GLN A O 10
ATOM 7548 N N . GLU A 1 14 ? -4.455 -4.851 5.835 1.00 0.76 14 GLU A N 10
ATOM 7549 C CA . GLU A 1 14 ? -4.765 -3.832 6.854 1.00 0.75 14 GLU A CA 10
ATOM 7550 C C . GLU A 1 14 ? -3.640 -3.521 7.860 1.00 0.64 14 GLU A C 10
ATOM 7551 O O . GLU A 1 14 ? -3.827 -2.686 8.752 1.00 0.73 14 GLU A O 10
ATOM 7563 N N . SER A 1 15 ? -2.514 -4.235 7.797 1.00 0.58 15 SER A N 10
ATOM 7564 C CA . SER A 1 15 ? -1.378 -4.018 8.709 1.00 0.57 15 SER A CA 10
ATOM 7565 C C . SER A 1 15 ? -0.021 -4.442 8.118 1.00 0.68 15 SER A C 10
ATOM 7566 O O . SER A 1 15 ? 0.005 -5.425 7.380 1.00 1.10 15 SER A O 10
ATOM 7574 N N . PRO A 1 16 ? 1.096 -3.748 8.445 1.00 0.45 16 PRO A N 10
ATOM 7575 C CA . PRO A 1 16 ? 2.419 -3.927 7.826 1.00 0.41 16 PRO A CA 10
ATOM 7576 C C . PRO A 1 16 ? 2.974 -5.360 7.750 1.00 0.37 16 PRO A C 10
ATOM 7577 O O . PRO A 1 16 ? 2.706 -6.212 8.601 1.00 0.47 16 PRO A O 10
ATOM 7588 N N . ASN A 1 17 ? 3.857 -5.577 6.770 1.00 0.36 17 ASN A N 10
ATOM 7589 C CA . ASN A 1 17 ? 4.746 -6.734 6.659 1.00 0.39 17 ASN A CA 10
ATOM 7590 C C . ASN A 1 17 ? 6.087 -6.405 7.340 1.00 0.43 17 ASN A C 10
ATOM 7591 O O . ASN A 1 17 ? 7.059 -6.023 6.689 1.00 0.48 17 ASN A O 10
ATOM 7602 N N . GLY A 1 18 ? 6.116 -6.507 8.674 1.00 0.65 18 GLY A N 10
ATOM 7603 C CA . GLY A 1 18 ? 7.333 -6.358 9.478 1.00 0.79 18 GLY A CA 10
ATOM 7604 C C . GLY A 1 18 ? 8.011 -4.994 9.322 1.00 0.70 18 GLY A C 10
ATOM 7605 O O . GLY A 1 18 ? 7.526 -3.984 9.843 1.00 0.84 18 GLY A O 10
ATOM 7609 N N . ALA A 1 19 ? 9.136 -4.964 8.606 1.00 0.66 19 ALA A N 10
ATOM 7610 C CA . ALA A 1 19 ? 9.888 -3.743 8.310 1.00 0.73 19 ALA A CA 10
ATOM 7611 C C . ALA A 1 19 ? 9.321 -2.917 7.134 1.00 0.66 19 ALA A C 10
ATOM 7612 O O . ALA A 1 19 ? 9.762 -1.781 6.937 1.00 0.91 19 ALA A O 10
ATOM 7619 N N . LYS A 1 20 ? 8.364 -3.452 6.353 1.00 0.46 20 LYS A N 10
ATOM 7620 C CA . LYS A 1 20 ? 7.739 -2.755 5.217 1.00 0.46 20 LYS A CA 10
ATOM 7621 C C . LYS A 1 20 ? 6.262 -2.440 5.473 1.00 0.33 20 LYS A C 10
ATOM 7622 O O . LYS A 1 20 ? 5.477 -3.299 5.879 1.00 0.27 20 LYS A O 10
ATOM 7641 N N . ARG A 1 21 ? 5.864 -1.217 5.133 1.00 0.37 21 ARG A N 10
ATOM 7642 C CA . ARG A 1 21 ? 4.480 -0.731 5.031 1.00 0.31 21 ARG A CA 10
ATOM 7643 C C . ARG A 1 21 ? 4.353 0.124 3.765 1.00 0.38 21 ARG A C 10
ATOM 7644 O O . ARG A 1 21 ? 5.357 0.475 3.153 1.00 0.56 21 ARG A O 10
ATOM 7665 N N . CYS A 1 22 ? 3.148 0.555 3.417 1.00 0.36 22 CYS A N 10
ATOM 7666 C CA . CYS A 1 22 ? 2.895 1.435 2.279 1.00 0.56 22 CYS A CA 10
ATOM 7667 C C . CYS A 1 22 ? 3.745 2.730 2.253 1.00 0.90 22 CYS A C 10
ATOM 7668 O O . CYS A 1 22 ? 4.410 3.025 1.261 1.00 1.56 22 CYS A O 10
ATOM 7675 N N . GLY A 1 23 ? 3.843 3.450 3.371 1.00 1.00 23 GLY A N 10
ATOM 7676 C CA . GLY A 1 23 ? 4.742 4.602 3.535 1.00 1.37 23 GLY A CA 10
ATOM 7677 C C . GLY A 1 23 ? 6.247 4.326 3.345 1.00 1.91 23 GLY A C 10
ATOM 7678 O O . GLY A 1 23 ? 6.980 5.236 2.968 1.00 2.62 23 GLY A O 10
ATOM 7682 N N . THR A 1 24 ? 6.728 3.094 3.556 1.00 1.95 24 THR A N 10
ATOM 7683 C CA . THR A 1 24 ? 8.164 2.723 3.468 1.00 2.71 24 THR A CA 10
ATOM 7684 C C . THR A 1 24 ? 8.517 1.906 2.218 1.00 2.59 24 THR A C 10
ATOM 7685 O O . THR A 1 24 ? 9.660 1.940 1.763 1.00 3.33 24 THR A O 10
ATOM 7696 N N . CYS A 1 25 ? 7.510 1.308 1.570 1.00 1.85 25 CYS A N 10
ATOM 7697 C CA . CYS A 1 25 ? 7.424 1.119 0.114 1.00 1.21 25 CYS A CA 10
ATOM 7698 C C . CYS A 1 25 ? 7.521 2.459 -0.639 1.00 0.92 25 CYS A C 10
ATOM 7699 O O . CYS A 1 25 ? 8.090 2.548 -1.728 1.00 1.98 25 CYS A O 10
ATOM 7706 N N . ARG A 1 26 ? 7.003 3.526 -0.018 1.00 1.99 26 ARG A N 10
ATOM 7707 C CA . ARG A 1 26 ? 6.957 4.911 -0.516 1.00 2.96 26 ARG A CA 10
ATOM 7708 C C . ARG A 1 26 ? 6.082 5.116 -1.753 1.00 2.33 26 ARG A C 10
ATOM 7709 O O . ARG A 1 26 ? 5.956 6.256 -2.204 1.00 3.02 26 ARG A O 10
ATOM 7730 N N . GLN A 1 27 ? 5.457 4.062 -2.287 1.00 1.24 27 GLN A N 10
ATOM 7731 C CA . GLN A 1 27 ? 4.421 4.189 -3.315 1.00 1.18 27 GLN A CA 10
ATOM 7732 C C . GLN A 1 27 ? 3.122 4.749 -2.714 1.00 1.29 27 GLN A C 10
ATOM 7733 O O . GLN A 1 27 ? 2.330 5.318 -3.459 1.00 2.00 27 GLN A O 10
ATOM 7747 N N . PHE A 1 28 ? 2.930 4.697 -1.388 1.00 1.11 28 PHE A N 10
ATOM 7748 C CA . PHE A 1 28 ? 1.879 5.462 -0.712 1.00 1.00 28 PHE A CA 10
ATOM 7749 C C . PHE A 1 28 ? 1.972 6.942 -1.085 1.00 0.88 28 PHE A C 10
ATOM 7750 O O . PHE A 1 28 ? 3.042 7.553 -1.013 1.00 1.31 28 PHE A O 10
ATOM 7767 N N . ARG A 1 29 ? 0.834 7.504 -1.478 1.00 0.52 29 ARG A N 10
ATOM 7768 C CA . ARG A 1 29 ? 0.718 8.776 -2.179 1.00 0.46 29 ARG A CA 10
ATOM 7769 C C . ARG A 1 29 ? -0.310 9.634 -1.422 1.00 0.61 29 ARG A C 10
ATOM 7770 O O . ARG A 1 29 ? -1.512 9.423 -1.588 1.00 0.80 29 ARG A O 10
ATOM 7791 N N . PRO A 1 30 ? 0.129 10.535 -0.519 1.00 0.65 30 PRO A N 10
ATOM 7792 C CA . PRO A 1 30 ? -0.769 11.196 0.429 1.00 0.77 30 PRO A CA 10
ATOM 7793 C C . PRO A 1 30 ? -1.897 12.009 -0.234 1.00 0.86 30 PRO A C 10
ATOM 7794 O O . PRO A 1 30 ? -1.684 12.579 -1.313 1.00 0.89 30 PRO A O 10
ATOM 7805 N N . PRO A 1 31 ? -3.081 12.115 0.406 1.00 0.96 31 PRO A N 10
ATOM 7806 C CA . PRO A 1 31 ? -3.413 11.596 1.740 1.00 1.01 31 PRO A CA 10
ATOM 7807 C C . PRO A 1 31 ? -3.942 10.148 1.755 1.00 0.99 31 PRO A C 10
ATOM 7808 O O . PRO A 1 31 ? -3.915 9.515 2.809 1.00 1.06 31 PRO A O 10
ATOM 7819 N N . SER A 1 32 ? -4.445 9.627 0.629 1.00 1.00 32 SER A N 10
ATOM 7820 C CA . SER A 1 32 ? -5.205 8.361 0.586 1.00 1.08 32 SER A CA 10
ATOM 7821 C C . SER A 1 32 ? -5.038 7.552 -0.712 1.00 0.94 32 SER A C 10
ATOM 7822 O O . SER A 1 32 ? -5.894 6.731 -1.039 1.00 0.95 32 SER A O 10
ATOM 7830 N N . SER A 1 33 ? -3.955 7.761 -1.465 1.00 0.89 33 SER A N 10
ATOM 7831 C CA . SER A 1 33 ? -3.684 7.090 -2.748 1.00 0.79 33 SER A CA 10
ATOM 7832 C C . SER A 1 33 ? -2.427 6.211 -2.695 1.00 0.55 33 SER A C 10
ATOM 7833 O O . SER A 1 33 ? -1.671 6.229 -1.722 1.00 0.50 33 SER A O 10
ATOM 7841 N N . CYS A 1 34 ? -2.170 5.448 -3.760 1.00 0.49 34 CYS A N 10
ATOM 7842 C CA . CYS A 1 34 ? -0.918 4.714 -3.977 1.00 0.34 34 CYS A CA 10
ATOM 7843 C C . CYS A 1 34 ? -0.472 4.810 -5.450 1.00 0.49 34 CYS A C 10
ATOM 7844 O O . CYS A 1 34 ? -1.287 4.941 -6.362 1.00 0.84 34 CYS A O 10
ATOM 7851 N N . ILE A 1 35 ? 0.834 4.765 -5.700 1.00 0.45 35 ILE A N 10
ATOM 7852 C CA . ILE A 1 35 ? 1.459 4.797 -7.035 1.00 0.62 35 ILE A CA 10
ATOM 7853 C C . ILE A 1 35 ? 1.400 3.418 -7.716 1.00 0.52 35 ILE A C 10
ATOM 7854 O O . ILE A 1 35 ? 1.616 3.312 -8.927 1.00 0.79 35 ILE A O 10
ATOM 7870 N N . THR A 1 36 ? 1.001 2.363 -7.000 1.00 0.58 36 THR A N 10
ATOM 7871 C CA . THR A 1 36 ? 0.553 1.097 -7.607 1.00 0.93 36 THR A CA 10
ATOM 7872 C C . THR A 1 36 ? -0.948 0.870 -7.400 1.00 1.01 36 THR A C 10
ATOM 7873 O O . THR A 1 36 ? -1.632 0.488 -8.351 1.00 1.53 36 THR A O 10
ATOM 7884 N N . VAL A 1 37 ? -1.476 1.139 -6.201 1.00 0.73 37 VAL A N 10
ATOM 7885 C CA . VAL A 1 37 ? -2.773 0.608 -5.747 1.00 0.82 37 VAL A CA 10
ATOM 7886 C C . VAL A 1 37 ? -3.916 1.641 -5.765 1.00 0.83 37 VAL A C 10
ATOM 7887 O O . VAL A 1 37 ? -3.702 2.853 -5.700 1.00 0.86 37 VAL A O 10
ATOM 7900 N N . GLU A 1 38 ? -5.155 1.158 -5.885 1.00 0.86 38 GLU A N 10
ATOM 7901 C CA . GLU A 1 38 ? -6.407 1.915 -5.743 1.00 0.89 38 GLU A CA 10
ATOM 7902 C C . GLU A 1 38 ? -6.480 2.813 -4.503 1.00 0.84 38 GLU A C 10
ATOM 7903 O O . GLU A 1 38 ? -5.992 2.477 -3.421 1.00 1.04 38 GLU A O 10
ATOM 7915 N N . SER A 1 39 ? -7.240 3.895 -4.655 1.00 0.77 39 SER A N 10
ATOM 7916 C CA . SER A 1 39 ? -7.672 4.781 -3.564 1.00 0.87 39 SER A CA 10
ATOM 7917 C C . SER A 1 39 ? -9.138 4.484 -3.186 1.00 1.07 39 SER A C 10
ATOM 7918 O O . SER A 1 39 ? -9.912 4.087 -4.065 1.00 1.22 39 SER A O 10
ATOM 7926 N N . PRO A 1 40 ? -9.562 4.678 -1.921 1.00 1.13 40 PRO A N 10
ATOM 7927 C CA . PRO A 1 40 ? -8.769 5.119 -0.770 1.00 1.03 40 PRO A CA 10
ATOM 7928 C C . PRO A 1 40 ? -7.896 4.004 -0.158 1.00 0.95 40 PRO A C 10
ATOM 7929 O O . PRO A 1 40 ? -8.291 2.835 -0.110 1.00 1.13 40 PRO A O 10
ATOM 7940 N N . ILE A 1 41 ? -6.711 4.359 0.343 1.00 0.79 41 ILE A N 10
ATOM 7941 C CA . ILE A 1 41 ? -5.735 3.459 0.990 1.00 0.78 41 ILE A CA 10
ATOM 7942 C C . ILE A 1 41 ? -5.115 4.110 2.242 1.00 0.78 41 ILE A C 10
ATOM 7943 O O . ILE A 1 41 ? -5.241 5.320 2.453 1.00 0.90 41 ILE A O 10
ATOM 7959 N N . SER A 1 42 ? -4.442 3.307 3.068 1.00 0.83 42 SER A N 10
ATOM 7960 C CA . SER A 1 42 ? -3.701 3.753 4.255 1.00 0.94 42 SER A CA 10
ATOM 7961 C C . SER A 1 42 ? -2.218 3.993 3.964 1.00 0.90 42 SER A C 10
ATOM 7962 O O . SER A 1 42 ? -1.645 3.416 3.042 1.00 1.04 42 SER A O 10
ATOM 7970 N N . GLU A 1 43 ? -1.558 4.743 4.843 1.00 0.84 43 GLU A N 10
ATOM 7971 C CA . GLU A 1 43 ? -0.094 4.814 4.915 1.00 0.76 43 GLU A CA 10
ATOM 7972 C C . GLU A 1 43 ? 0.557 3.529 5.447 1.00 0.68 43 GLU A C 10
ATOM 7973 O O . GLU A 1 43 ? 1.781 3.387 5.372 1.00 0.82 43 GLU A O 10
ATOM 7985 N N . ASN A 1 44 ? -0.227 2.590 5.985 1.00 0.62 44 ASN A N 10
ATOM 7986 C CA . ASN A 1 44 ? 0.239 1.287 6.451 1.00 0.65 44 ASN A CA 10
ATOM 7987 C C . ASN A 1 44 ? -0.443 0.130 5.696 1.00 0.81 44 ASN A C 10
ATOM 7988 O O . ASN A 1 44 ? -1.551 0.268 5.174 1.00 2.82 44 ASN A O 10
ATOM 7999 N N . GLY A 1 45 ? 0.218 -1.026 5.650 1.00 1.51 45 GLY A N 10
ATOM 8000 C CA . GLY A 1 45 ? -0.292 -2.201 4.946 1.00 1.53 45 GLY A CA 10
ATOM 8001 C C . GLY A 1 45 ? 0.808 -3.057 4.354 1.00 1.89 45 GLY A C 10
ATOM 8002 O O . GLY A 1 45 ? 1.086 -4.131 4.880 1.00 3.49 45 GLY A O 10
ATOM 8006 N N . TRP A 1 46 ? 1.500 -2.524 3.345 1.00 1.11 46 TRP A N 10
ATOM 8007 C CA . TRP A 1 46 ? 2.307 -3.299 2.396 1.00 1.00 46 TRP A CA 10
ATOM 8008 C C . TRP A 1 46 ? 1.452 -4.177 1.466 1.00 0.77 46 TRP A C 10
ATOM 8009 O O . TRP A 1 46 ? 0.418 -4.715 1.865 1.00 0.58 46 TRP A O 10
ATOM 8030 N N . CYS A 1 47 ? 1.911 -4.350 0.228 1.00 0.87 47 CYS A N 10
ATOM 8031 C CA . CYS A 1 47 ? 1.383 -5.298 -0.741 1.00 0.73 47 CYS A CA 10
ATOM 8032 C C . CYS A 1 47 ? 2.523 -5.983 -1.501 1.00 0.70 47 CYS A C 10
ATOM 8033 O O . CYS A 1 47 ? 3.676 -5.548 -1.474 1.00 0.77 47 CYS A O 10
ATOM 8040 N N . ARG A 1 48 ? 2.215 -7.064 -2.221 1.00 0.70 48 ARG A N 10
ATOM 8041 C CA . ARG A 1 48 ? 3.239 -7.886 -2.881 1.00 0.78 48 ARG A CA 10
ATOM 8042 C C . ARG A 1 48 ? 3.853 -7.240 -4.129 1.00 0.80 48 ARG A C 10
ATOM 8043 O O . ARG A 1 48 ? 4.810 -7.791 -4.683 1.00 1.00 48 ARG A O 10
ATOM 8064 N N . LEU A 1 49 ? 3.335 -6.082 -4.547 1.00 0.69 49 LEU A N 10
ATOM 8065 C CA . LEU A 1 49 ? 3.775 -5.308 -5.714 1.00 0.74 49 LEU A CA 10
ATOM 8066 C C . LEU A 1 49 ? 4.386 -3.939 -5.333 1.00 0.71 49 LEU A C 10
ATOM 8067 O O . LEU A 1 49 ? 4.448 -3.013 -6.154 1.00 1.16 49 LEU A O 10
ATOM 8083 N N . TYR A 1 50 ? 4.854 -3.826 -4.084 1.00 0.74 50 TYR A N 10
ATOM 8084 C CA . TYR A 1 50 ? 5.566 -2.673 -3.529 1.00 0.75 50 TYR A CA 10
ATOM 8085 C C . TYR A 1 50 ? 6.870 -2.323 -4.279 1.00 1.07 50 TYR A C 10
ATOM 8086 O O . TYR A 1 50 ? 7.336 -3.074 -5.145 1.00 1.65 50 TYR A O 10
ATOM 8104 N N . ALA A 1 51 ? 7.482 -1.185 -3.950 1.00 1.32 51 ALA A N 10
ATOM 8105 C CA . ALA A 1 51 ? 8.733 -0.720 -4.559 1.00 1.92 51 ALA A CA 10
ATOM 8106 C C . ALA A 1 51 ? 9.952 -1.652 -4.349 1.00 2.20 51 ALA A C 10
ATOM 8107 O O . ALA A 1 51 ? 9.954 -2.566 -3.523 1.00 2.69 51 ALA A O 10
ATOM 8114 N N . GLY A 1 52 ? 11.056 -1.355 -5.041 1.00 2.96 52 GLY A N 10
ATOM 8115 C CA . GLY A 1 52 ? 12.399 -1.828 -4.701 1.00 3.74 52 GLY A CA 10
ATOM 8116 C C . GLY A 1 52 ? 12.901 -1.345 -3.328 1.00 4.08 52 GLY A C 10
ATOM 8117 O O . GLY A 1 52 ? 13.843 -1.932 -2.787 1.00 5.23 52 GLY A O 10
ATOM 8121 N N . LYS A 1 53 ? 12.252 -0.317 -2.755 1.00 3.82 53 LYS A N 10
ATOM 8122 C CA . LYS A 1 53 ? 12.540 0.341 -1.467 1.00 4.50 53 LYS A CA 10
ATOM 8123 C C . LYS A 1 53 ? 12.496 -0.634 -0.276 1.00 5.79 53 LYS A C 10
ATOM 8124 O O . LYS A 1 53 ? 11.452 -0.807 0.359 1.00 6.49 53 LYS A O 10
ATOM 8143 N N . ALA A 1 54 ? 13.652 -1.235 0.022 1.00 6.65 54 ALA A N 10
ATOM 8144 C CA . ALA A 1 54 ? 13.936 -2.139 1.147 1.00 8.21 54 ALA A CA 10
ATOM 8145 C C . ALA A 1 54 ? 12.831 -3.174 1.455 1.00 9.59 54 ALA A C 10
ATOM 8146 O O . ALA A 1 54 ? 12.356 -3.242 2.613 1.00 10.58 54 ALA A O 10
ATOM 8161 N N . VAL A 1 1 ? -10.845 8.498 -16.807 1.00 7.02 1 VAL A N 11
ATOM 8162 C CA . VAL A 1 1 ? -9.395 8.280 -16.575 1.00 5.83 1 VAL A CA 11
ATOM 8163 C C . VAL A 1 1 ? -9.079 6.829 -16.210 1.00 5.11 1 VAL A C 11
ATOM 8164 O O . VAL A 1 1 ? -9.875 6.156 -15.554 1.00 5.23 1 VAL A O 11
ATOM 8179 N N . THR A 1 2 ? -7.901 6.356 -16.624 1.00 4.62 2 THR A N 11
ATOM 8180 C CA . THR A 1 2 ? -7.361 5.003 -16.393 1.00 4.02 2 THR A CA 11
ATOM 8181 C C . THR A 1 2 ? -7.275 4.658 -14.899 1.00 3.49 2 THR A C 11
ATOM 8182 O O . THR A 1 2 ? -6.840 5.483 -14.085 1.00 3.68 2 THR A O 11
ATOM 8193 N N . LYS A 1 3 ? -7.635 3.426 -14.523 1.00 3.06 3 LYS A N 11
ATOM 8194 C CA . LYS A 1 3 ? -7.623 2.940 -13.131 1.00 2.62 3 LYS A CA 11
ATOM 8195 C C . LYS A 1 3 ? -6.325 2.201 -12.785 1.00 2.10 3 LYS A C 11
ATOM 8196 O O . LYS A 1 3 ? -5.763 1.511 -13.639 1.00 2.08 3 LYS A O 11
ATOM 8215 N N . LYS A 1 4 ? -5.881 2.297 -11.528 1.00 1.85 4 LYS A N 11
ATOM 8216 C CA . LYS A 1 4 ? -4.733 1.548 -10.977 1.00 1.49 4 LYS A CA 11
ATOM 8217 C C . LYS A 1 4 ? -4.987 0.037 -10.922 1.00 1.17 4 LYS A C 11
ATOM 8218 O O . LYS A 1 4 ? -6.057 -0.484 -11.262 1.00 1.27 4 LYS A O 11
ATOM 8237 N N . ALA A 1 5 ? -3.983 -0.647 -10.400 1.00 1.05 5 ALA A N 11
ATOM 8238 C CA . ALA A 1 5 ? -4.129 -2.024 -9.899 1.00 0.86 5 ALA A CA 11
ATOM 8239 C C . ALA A 1 5 ? -5.023 -2.037 -8.647 1.00 0.67 5 ALA A C 11
ATOM 8240 O O . ALA A 1 5 ? -4.937 -1.107 -7.844 1.00 0.71 5 ALA A O 11
ATOM 8247 N N . SER A 1 6 ? -5.867 -3.053 -8.433 1.00 0.62 6 SER A N 11
ATOM 8248 C CA . SER A 1 6 ? -6.663 -3.082 -7.195 1.00 0.59 6 SER A CA 11
ATOM 8249 C C . SER A 1 6 ? -5.817 -3.527 -6.002 1.00 0.48 6 SER A C 11
ATOM 8250 O O . SER A 1 6 ? -4.896 -4.334 -6.123 1.00 0.41 6 SER A O 11
ATOM 8258 N N . HIS A 1 7 ? -6.157 -3.022 -4.816 1.00 0.57 7 HIS A N 11
ATOM 8259 C CA . HIS A 1 7 ? -5.542 -3.441 -3.539 1.00 0.56 7 HIS A CA 11
ATOM 8260 C C . HIS A 1 7 ? -5.720 -4.946 -3.294 1.00 0.59 7 HIS A C 11
ATOM 8261 O O . HIS A 1 7 ? -4.848 -5.610 -2.740 1.00 0.71 7 HIS A O 11
ATOM 8275 N N . LYS A 1 8 ? -6.815 -5.483 -3.825 1.00 0.70 8 LYS A N 11
ATOM 8276 C CA . LYS A 1 8 ? -7.167 -6.905 -3.855 1.00 0.83 8 LYS A CA 11
ATOM 8277 C C . LYS A 1 8 ? -6.159 -7.714 -4.673 1.00 0.71 8 LYS A C 11
ATOM 8278 O O . LYS A 1 8 ? -5.452 -8.564 -4.133 1.00 0.80 8 LYS A O 11
ATOM 8297 N N . ASP A 1 9 ? -6.048 -7.405 -5.962 1.00 0.63 9 ASP A N 11
ATOM 8298 C CA . ASP A 1 9 ? -5.139 -8.037 -6.918 1.00 0.70 9 ASP A CA 11
ATOM 8299 C C . ASP A 1 9 ? -3.650 -7.830 -6.578 1.00 0.64 9 ASP A C 11
ATOM 8300 O O . ASP A 1 9 ? -2.821 -8.678 -6.925 1.00 0.73 9 ASP A O 11
ATOM 8309 N N . ALA A 1 10 ? -3.300 -6.749 -5.874 1.00 0.57 10 ALA A N 11
ATOM 8310 C CA . ALA A 1 10 ? -1.957 -6.496 -5.346 1.00 0.57 10 ALA A CA 11
ATOM 8311 C C . ALA A 1 10 ? -1.655 -7.225 -4.016 1.00 0.60 10 ALA A C 11
ATOM 8312 O O . ALA A 1 10 ? -0.516 -7.209 -3.547 1.00 0.69 10 ALA A O 11
ATOM 8319 N N . GLY A 1 11 ? -2.653 -7.854 -3.384 1.00 0.63 11 GLY A N 11
ATOM 8320 C CA . GLY A 1 11 ? -2.493 -8.549 -2.103 1.00 0.76 11 GLY A CA 11
ATOM 8321 C C . GLY A 1 11 ? -2.246 -7.620 -0.907 1.00 0.65 11 GLY A C 11
ATOM 8322 O O . GLY A 1 11 ? -1.605 -8.041 0.059 1.00 0.79 11 GLY A O 11
ATOM 8326 N N . TYR A 1 12 ? -2.720 -6.368 -0.969 1.00 0.54 12 TYR A N 11
ATOM 8327 C CA . TYR A 1 12 ? -2.602 -5.385 0.113 1.00 0.63 12 TYR A CA 11
ATOM 8328 C C . TYR A 1 12 ? -3.354 -5.866 1.365 1.00 0.79 12 TYR A C 11
ATOM 8329 O O . TYR A 1 12 ? -4.535 -6.238 1.310 1.00 1.34 12 TYR A O 11
ATOM 8347 N N . GLN A 1 13 ? -2.633 -5.890 2.485 1.00 0.62 13 GLN A N 11
ATOM 8348 C CA . GLN A 1 13 ? -3.072 -6.387 3.792 1.00 0.68 13 GLN A CA 11
ATOM 8349 C C . GLN A 1 13 ? -3.453 -5.238 4.733 1.00 0.64 13 GLN A C 11
ATOM 8350 O O . GLN A 1 13 ? -3.139 -4.079 4.486 1.00 0.65 13 GLN A O 11
ATOM 8364 N N . GLU A 1 14 ? -4.168 -5.538 5.820 1.00 0.73 14 GLU A N 11
ATOM 8365 C CA . GLU A 1 14 ? -4.574 -4.504 6.787 1.00 0.78 14 GLU A CA 11
ATOM 8366 C C . GLU A 1 14 ? -3.439 -4.055 7.734 1.00 0.73 14 GLU A C 11
ATOM 8367 O O . GLU A 1 14 ? -3.608 -3.078 8.470 1.00 0.77 14 GLU A O 11
ATOM 8379 N N . SER A 1 15 ? -2.311 -4.777 7.755 1.00 0.74 15 SER A N 11
ATOM 8380 C CA . SER A 1 15 ? -1.157 -4.497 8.626 1.00 0.70 15 SER A CA 11
ATOM 8381 C C . SER A 1 15 ? 0.190 -4.790 7.934 1.00 0.81 15 SER A C 11
ATOM 8382 O O . SER A 1 15 ? 0.252 -5.723 7.133 1.00 1.17 15 SER A O 11
ATOM 8390 N N . PRO A 1 16 ? 1.280 -4.069 8.281 1.00 0.61 16 PRO A N 11
ATOM 8391 C CA . PRO A 1 16 ? 2.603 -4.166 7.643 1.00 0.54 16 PRO A CA 11
ATOM 8392 C C . PRO A 1 16 ? 3.231 -5.568 7.602 1.00 0.52 16 PRO A C 11
ATOM 8393 O O . PRO A 1 16 ? 2.884 -6.452 8.389 1.00 0.67 16 PRO A O 11
ATOM 8404 N N . ASN A 1 17 ? 4.221 -5.765 6.728 1.00 0.47 17 ASN A N 11
ATOM 8405 C CA . ASN A 1 17 ? 5.050 -6.975 6.670 1.00 0.54 17 ASN A CA 11
ATOM 8406 C C . ASN A 1 17 ? 6.408 -6.710 7.338 1.00 0.47 17 ASN A C 11
ATOM 8407 O O . ASN A 1 17 ? 7.330 -6.185 6.709 1.00 0.52 17 ASN A O 11
ATOM 8418 N N . GLY A 1 18 ? 6.528 -7.072 8.619 1.00 0.60 18 GLY A N 11
ATOM 8419 C CA . GLY A 1 18 ? 7.695 -6.766 9.447 1.00 0.66 18 GLY A CA 11
ATOM 8420 C C . GLY A 1 18 ? 7.988 -5.264 9.459 1.00 0.69 18 GLY A C 11
ATOM 8421 O O . GLY A 1 18 ? 7.218 -4.484 10.022 1.00 0.91 18 GLY A O 11
ATOM 8425 N N . ALA A 1 19 ? 9.077 -4.859 8.802 1.00 0.79 19 ALA A N 11
ATOM 8426 C CA . ALA A 1 19 ? 9.455 -3.455 8.639 1.00 1.06 19 ALA A CA 11
ATOM 8427 C C . ALA A 1 19 ? 8.817 -2.748 7.422 1.00 0.88 19 ALA A C 11
ATOM 8428 O O . ALA A 1 19 ? 8.821 -1.510 7.366 1.00 1.27 19 ALA A O 11
ATOM 8435 N N . LYS A 1 20 ? 8.303 -3.486 6.422 1.00 0.46 20 LYS A N 11
ATOM 8436 C CA . LYS A 1 20 ? 7.805 -2.915 5.161 1.00 0.45 20 LYS A CA 11
ATOM 8437 C C . LYS A 1 20 ? 6.332 -2.539 5.273 1.00 0.36 20 LYS A C 11
ATOM 8438 O O . LYS A 1 20 ? 5.498 -3.338 5.697 1.00 0.30 20 LYS A O 11
ATOM 8457 N N . ARG A 1 21 ? 6.022 -1.312 4.858 1.00 0.44 21 ARG A N 11
ATOM 8458 C CA . ARG A 1 21 ? 4.721 -0.645 5.016 1.00 0.38 21 ARG A CA 11
ATOM 8459 C C . ARG A 1 21 ? 4.497 0.343 3.879 1.00 0.42 21 ARG A C 11
ATOM 8460 O O . ARG A 1 21 ? 5.468 0.896 3.367 1.00 0.70 21 ARG A O 11
ATOM 8481 N N . CYS A 1 22 ? 3.249 0.625 3.522 1.00 0.35 22 CYS A N 11
ATOM 8482 C CA . CYS A 1 22 ? 2.901 1.561 2.454 1.00 0.42 22 CYS A CA 11
ATOM 8483 C C . CYS A 1 22 ? 3.613 2.914 2.597 1.00 0.63 22 CYS A C 11
ATOM 8484 O O . CYS A 1 22 ? 4.355 3.350 1.718 1.00 1.25 22 CYS A O 11
ATOM 8491 N N . GLY A 1 23 ? 3.498 3.523 3.770 1.00 0.76 23 GLY A N 11
ATOM 8492 C CA . GLY A 1 23 ? 4.142 4.783 4.123 1.00 0.88 23 GLY A CA 11
ATOM 8493 C C . GLY A 1 23 ? 5.684 4.822 4.092 1.00 1.41 23 GLY A C 11
ATOM 8494 O O . GLY A 1 23 ? 6.249 5.912 4.206 1.00 2.00 23 GLY A O 11
ATOM 8498 N N . THR A 1 24 ? 6.363 3.676 3.907 1.00 1.53 24 THR A N 11
ATOM 8499 C CA . THR A 1 24 ? 7.818 3.554 3.638 1.00 2.19 24 THR A CA 11
ATOM 8500 C C . THR A 1 24 ? 8.141 2.912 2.271 1.00 1.95 24 THR A C 11
ATOM 8501 O O . THR A 1 24 ? 9.261 3.046 1.777 1.00 2.74 24 THR A O 11
ATOM 8512 N N . CYS A 1 25 ? 7.154 2.293 1.604 1.00 1.13 25 CYS A N 11
ATOM 8513 C CA . CYS A 1 25 ? 7.194 1.805 0.216 1.00 0.85 25 CYS A CA 11
ATOM 8514 C C . CYS A 1 25 ? 7.490 2.920 -0.794 1.00 1.05 25 CYS A C 11
ATOM 8515 O O . CYS A 1 25 ? 8.089 2.709 -1.850 1.00 2.04 25 CYS A O 11
ATOM 8522 N N . ARG A 1 26 ? 7.057 4.142 -0.466 1.00 2.07 26 ARG A N 11
ATOM 8523 C CA . ARG A 1 26 ? 7.120 5.340 -1.324 1.00 2.71 26 ARG A CA 11
ATOM 8524 C C . ARG A 1 26 ? 6.265 5.245 -2.594 1.00 1.90 26 ARG A C 11
ATOM 8525 O O . ARG A 1 26 ? 6.125 6.243 -3.298 1.00 2.46 26 ARG A O 11
ATOM 8546 N N . GLN A 1 27 ? 5.605 4.104 -2.840 1.00 0.91 27 GLN A N 11
ATOM 8547 C CA . GLN A 1 27 ? 4.415 4.074 -3.690 1.00 1.12 27 GLN A CA 11
ATOM 8548 C C . GLN A 1 27 ? 3.227 4.770 -2.999 1.00 1.18 27 GLN A C 11
ATOM 8549 O O . GLN A 1 27 ? 2.380 5.327 -3.689 1.00 2.00 27 GLN A O 11
ATOM 8563 N N . PHE A 1 28 ? 3.185 4.830 -1.660 1.00 0.79 28 PHE A N 11
ATOM 8564 C CA . PHE A 1 28 ? 2.165 5.595 -0.940 1.00 0.69 28 PHE A CA 11
ATOM 8565 C C . PHE A 1 28 ? 2.223 7.097 -1.260 1.00 0.68 28 PHE A C 11
ATOM 8566 O O . PHE A 1 28 ? 3.285 7.738 -1.257 1.00 1.10 28 PHE A O 11
ATOM 8583 N N . ARG A 1 29 ? 1.040 7.653 -1.513 1.00 0.48 29 ARG A N 11
ATOM 8584 C CA . ARG A 1 29 ? 0.809 8.939 -2.164 1.00 0.51 29 ARG A CA 11
ATOM 8585 C C . ARG A 1 29 ? -0.265 9.708 -1.367 1.00 0.62 29 ARG A C 11
ATOM 8586 O O . ARG A 1 29 ? -1.458 9.497 -1.594 1.00 0.84 29 ARG A O 11
ATOM 8607 N N . PRO A 1 30 ? 0.121 10.548 -0.386 1.00 0.62 30 PRO A N 11
ATOM 8608 C CA . PRO A 1 30 ? -0.797 11.103 0.615 1.00 0.69 30 PRO A CA 11
ATOM 8609 C C . PRO A 1 30 ? -1.874 12.034 0.021 1.00 0.78 30 PRO A C 11
ATOM 8610 O O . PRO A 1 30 ? -1.644 12.625 -1.039 1.00 0.82 30 PRO A O 11
ATOM 8621 N N . PRO A 1 31 ? -3.035 12.202 0.690 1.00 0.88 31 PRO A N 11
ATOM 8622 C CA . PRO A 1 31 ? -3.396 11.606 1.983 1.00 0.91 31 PRO A CA 11
ATOM 8623 C C . PRO A 1 31 ? -3.876 10.142 1.921 1.00 0.89 31 PRO A C 11
ATOM 8624 O O . PRO A 1 31 ? -3.767 9.442 2.926 1.00 0.92 31 PRO A O 11
ATOM 8635 N N . SER A 1 32 ? -4.395 9.659 0.783 1.00 0.92 32 SER A N 11
ATOM 8636 C CA . SER A 1 32 ? -4.953 8.299 0.660 1.00 0.97 32 SER A CA 11
ATOM 8637 C C . SER A 1 32 ? -4.989 7.800 -0.797 1.00 1.10 32 SER A C 11
ATOM 8638 O O . SER A 1 32 ? -6.050 7.597 -1.392 1.00 1.60 32 SER A O 11
ATOM 8646 N N . SER A 1 33 ? -3.810 7.613 -1.394 1.00 0.78 33 SER A N 11
ATOM 8647 C CA . SER A 1 33 ? -3.604 6.977 -2.705 1.00 0.73 33 SER A CA 11
ATOM 8648 C C . SER A 1 33 ? -2.310 6.163 -2.706 1.00 0.54 33 SER A C 11
ATOM 8649 O O . SER A 1 33 ? -1.445 6.346 -1.847 1.00 0.56 33 SER A O 11
ATOM 8657 N N . CYS A 1 34 ? -2.148 5.292 -3.700 1.00 0.47 34 CYS A N 11
ATOM 8658 C CA . CYS A 1 34 ? -0.879 4.644 -4.032 1.00 0.38 34 CYS A CA 11
ATOM 8659 C C . CYS A 1 34 ? -0.524 4.858 -5.518 1.00 0.48 34 CYS A C 11
ATOM 8660 O O . CYS A 1 34 ? -1.379 5.198 -6.343 1.00 0.70 34 CYS A O 11
ATOM 8667 N N . ILE A 1 35 ? 0.753 4.708 -5.867 1.00 0.44 35 ILE A N 11
ATOM 8668 C CA . ILE A 1 35 ? 1.264 4.866 -7.236 1.00 0.55 35 ILE A CA 11
ATOM 8669 C C . ILE A 1 35 ? 1.117 3.576 -8.038 1.00 0.62 35 ILE A C 11
ATOM 8670 O O . ILE A 1 35 ? 0.862 3.657 -9.241 1.00 0.93 35 ILE A O 11
ATOM 8686 N N . THR A 1 36 ? 1.192 2.399 -7.409 1.00 0.68 36 THR A N 11
ATOM 8687 C CA . THR A 1 36 ? 0.849 1.135 -8.087 1.00 1.01 36 THR A CA 11
ATOM 8688 C C . THR A 1 36 ? -0.618 0.768 -7.868 1.00 0.93 36 THR A C 11
ATOM 8689 O O . THR A 1 36 ? -1.276 0.332 -8.817 1.00 1.37 36 THR A O 11
ATOM 8700 N N . VAL A 1 37 ? -1.128 0.985 -6.652 1.00 0.58 37 VAL A N 11
ATOM 8701 C CA . VAL A 1 37 ? -2.418 0.472 -6.163 1.00 0.58 37 VAL A CA 11
ATOM 8702 C C . VAL A 1 37 ? -3.512 1.557 -6.138 1.00 0.57 37 VAL A C 11
ATOM 8703 O O . VAL A 1 37 ? -3.230 2.749 -6.062 1.00 0.57 37 VAL A O 11
ATOM 8716 N N . GLU A 1 38 ? -4.776 1.149 -6.234 1.00 0.62 38 GLU A N 11
ATOM 8717 C CA . GLU A 1 38 ? -5.992 1.971 -6.117 1.00 0.63 38 GLU A CA 11
ATOM 8718 C C . GLU A 1 38 ? -6.078 2.831 -4.842 1.00 0.63 38 GLU A C 11
ATOM 8719 O O . GLU A 1 38 ? -5.391 2.606 -3.849 1.00 0.79 38 GLU A O 11
ATOM 8731 N N . SER A 1 39 ? -7.000 3.792 -4.878 1.00 0.64 39 SER A N 11
ATOM 8732 C CA . SER A 1 39 ? -7.401 4.653 -3.756 1.00 0.75 39 SER A CA 11
ATOM 8733 C C . SER A 1 39 ? -8.873 4.393 -3.365 1.00 0.97 39 SER A C 11
ATOM 8734 O O . SER A 1 39 ? -9.669 4.037 -4.243 1.00 1.13 39 SER A O 11
ATOM 8742 N N . PRO A 1 40 ? -9.295 4.576 -2.097 1.00 1.03 40 PRO A N 11
ATOM 8743 C CA . PRO A 1 40 ? -8.496 4.978 -0.937 1.00 0.90 40 PRO A CA 11
ATOM 8744 C C . PRO A 1 40 ? -7.572 3.865 -0.420 1.00 0.80 40 PRO A C 11
ATOM 8745 O O . PRO A 1 40 ? -7.876 2.673 -0.503 1.00 0.95 40 PRO A O 11
ATOM 8756 N N . ILE A 1 41 ? -6.441 4.275 0.152 1.00 0.68 41 ILE A N 11
ATOM 8757 C CA . ILE A 1 41 ? -5.409 3.398 0.722 1.00 0.67 41 ILE A CA 11
ATOM 8758 C C . ILE A 1 41 ? -4.874 3.988 2.038 1.00 0.69 41 ILE A C 11
ATOM 8759 O O . ILE A 1 41 ? -4.923 5.205 2.240 1.00 0.81 41 ILE A O 11
ATOM 8775 N N . SER A 1 42 ? -4.355 3.145 2.925 1.00 0.73 42 SER A N 11
ATOM 8776 C CA . SER A 1 42 ? -3.742 3.577 4.185 1.00 0.82 42 SER A CA 11
ATOM 8777 C C . SER A 1 42 ? -2.232 3.765 4.054 1.00 0.72 42 SER A C 11
ATOM 8778 O O . SER A 1 42 ? -1.580 3.130 3.228 1.00 0.77 42 SER A O 11
ATOM 8786 N N . GLU A 1 43 ? -1.637 4.562 4.939 1.00 0.70 43 GLU A N 11
ATOM 8787 C CA . GLU A 1 43 ? -0.184 4.617 5.084 1.00 0.64 43 GLU A CA 11
ATOM 8788 C C . GLU A 1 43 ? 0.416 3.402 5.821 1.00 0.51 43 GLU A C 11
ATOM 8789 O O . GLU A 1 43 ? 1.637 3.337 5.942 1.00 0.60 43 GLU A O 11
ATOM 8801 N N . ASN A 1 44 ? -0.394 2.452 6.315 1.00 0.48 44 ASN A N 11
ATOM 8802 C CA . ASN A 1 44 ? 0.075 1.211 6.955 1.00 0.51 44 ASN A CA 11
ATOM 8803 C C . ASN A 1 44 ? 0.281 0.048 5.958 1.00 0.71 44 ASN A C 11
ATOM 8804 O O . ASN A 1 44 ? 1.414 -0.177 5.534 1.00 1.97 44 ASN A O 11
ATOM 8815 N N . GLY A 1 45 ? -0.779 -0.651 5.556 1.00 0.78 45 GLY A N 11
ATOM 8816 C CA . GLY A 1 45 ? -0.835 -1.538 4.392 1.00 0.90 45 GLY A CA 11
ATOM 8817 C C . GLY A 1 45 ? 0.294 -2.561 4.233 1.00 1.32 45 GLY A C 11
ATOM 8818 O O . GLY A 1 45 ? 0.397 -3.516 5.000 1.00 2.98 45 GLY A O 11
ATOM 8822 N N . TRP A 1 46 ? 1.140 -2.317 3.228 1.00 0.87 46 TRP A N 11
ATOM 8823 C CA . TRP A 1 46 ? 1.978 -3.276 2.497 1.00 0.70 46 TRP A CA 11
ATOM 8824 C C . TRP A 1 46 ? 1.199 -4.203 1.550 1.00 0.57 46 TRP A C 11
ATOM 8825 O O . TRP A 1 46 ? 0.151 -4.746 1.902 1.00 0.40 46 TRP A O 11
ATOM 8846 N N . CYS A 1 47 ? 1.754 -4.426 0.356 1.00 0.79 47 CYS A N 11
ATOM 8847 C CA . CYS A 1 47 ? 1.262 -5.337 -0.675 1.00 0.69 47 CYS A CA 11
ATOM 8848 C C . CYS A 1 47 ? 2.422 -6.022 -1.419 1.00 0.66 47 CYS A C 11
ATOM 8849 O O . CYS A 1 47 ? 3.589 -5.651 -1.281 1.00 0.73 47 CYS A O 11
ATOM 8856 N N . ARG A 1 48 ? 2.109 -7.004 -2.273 1.00 0.65 48 ARG A N 11
ATOM 8857 C CA . ARG A 1 48 ? 3.108 -7.749 -3.062 1.00 0.78 48 ARG A CA 11
ATOM 8858 C C . ARG A 1 48 ? 3.674 -6.966 -4.256 1.00 0.73 48 ARG A C 11
ATOM 8859 O O . ARG A 1 48 ? 4.493 -7.515 -5.004 1.00 1.07 48 ARG A O 11
ATOM 8880 N N . LEU A 1 49 ? 3.296 -5.697 -4.432 1.00 0.58 49 LEU A N 11
ATOM 8881 C CA . LEU A 1 49 ? 3.830 -4.787 -5.455 1.00 0.79 49 LEU A CA 11
ATOM 8882 C C . LEU A 1 49 ? 4.875 -3.791 -4.901 1.00 0.95 49 LEU A C 11
ATOM 8883 O O . LEU A 1 49 ? 5.400 -2.987 -5.678 1.00 1.30 49 LEU A O 11
ATOM 8899 N N . TYR A 1 50 ? 5.238 -3.902 -3.617 1.00 1.05 50 TYR A N 11
ATOM 8900 C CA . TYR A 1 50 ? 6.220 -3.079 -2.891 1.00 1.32 50 TYR A CA 11
ATOM 8901 C C . TYR A 1 50 ? 7.514 -2.724 -3.660 1.00 1.48 50 TYR A C 11
ATOM 8902 O O . TYR A 1 50 ? 8.018 -3.482 -4.500 1.00 1.83 50 TYR A O 11
ATOM 8920 N N . ALA A 1 51 ? 8.073 -1.556 -3.347 1.00 1.78 51 ALA A N 11
ATOM 8921 C CA . ALA A 1 51 ? 9.194 -0.946 -4.061 1.00 2.19 51 ALA A CA 11
ATOM 8922 C C . ALA A 1 51 ? 10.585 -1.587 -3.832 1.00 2.56 51 ALA A C 11
ATOM 8923 O O . ALA A 1 51 ? 10.840 -2.312 -2.870 1.00 3.04 51 ALA A O 11
ATOM 8930 N N . GLY A 1 52 ? 11.537 -1.219 -4.694 1.00 3.19 52 GLY A N 11
ATOM 8931 C CA . GLY A 1 52 ? 12.954 -1.602 -4.676 1.00 3.94 52 GLY A CA 11
ATOM 8932 C C . GLY A 1 52 ? 13.839 -0.904 -3.638 1.00 4.21 52 GLY A C 11
ATOM 8933 O O . GLY A 1 52 ? 15.061 -0.814 -3.789 1.00 5.04 52 GLY A O 11
ATOM 8937 N N . LYS A 1 53 ? 13.200 -0.310 -2.637 1.00 3.95 53 LYS A N 11
ATOM 8938 C CA . LYS A 1 53 ? 13.789 0.499 -1.556 1.00 4.43 53 LYS A CA 11
ATOM 8939 C C . LYS A 1 53 ? 14.501 -0.428 -0.555 1.00 5.35 53 LYS A C 11
ATOM 8940 O O . LYS A 1 53 ? 13.847 -1.017 0.314 1.00 5.83 53 LYS A O 11
ATOM 8959 N N . ALA A 1 54 ? 15.809 -0.629 -0.733 1.00 6.02 54 ALA A N 11
ATOM 8960 C CA . ALA A 1 54 ? 16.582 -1.694 -0.069 1.00 7.15 54 ALA A CA 11
ATOM 8961 C C . ALA A 1 54 ? 18.086 -1.394 0.034 1.00 7.96 54 ALA A C 11
ATOM 8962 O O . ALA A 1 54 ? 18.606 -1.321 1.173 1.00 8.96 54 ALA A O 11
ATOM 8977 N N . VAL A 1 1 ? -5.558 9.045 -18.019 1.00 4.99 1 VAL A N 12
ATOM 8978 C CA . VAL A 1 1 ? -4.557 8.124 -17.420 1.00 4.59 1 VAL A CA 12
ATOM 8979 C C . VAL A 1 1 ? -5.059 6.681 -17.389 1.00 4.12 1 VAL A C 12
ATOM 8980 O O . VAL A 1 1 ? -6.267 6.453 -17.373 1.00 4.15 1 VAL A O 12
ATOM 8995 N N . THR A 1 2 ? -4.144 5.706 -17.370 1.00 3.98 2 THR A N 12
ATOM 8996 C CA . THR A 1 2 ? -4.429 4.257 -17.277 1.00 3.77 2 THR A CA 12
ATOM 8997 C C . THR A 1 2 ? -4.493 3.803 -15.815 1.00 3.31 2 THR A C 12
ATOM 8998 O O . THR A 1 2 ? -3.568 4.084 -15.050 1.00 3.54 2 THR A O 12
ATOM 9009 N N . LYS A 1 3 ? -5.535 3.060 -15.423 1.00 2.93 3 LYS A N 12
ATOM 9010 C CA . LYS A 1 3 ? -5.729 2.605 -14.033 1.00 2.54 3 LYS A CA 12
ATOM 9011 C C . LYS A 1 3 ? -4.781 1.456 -13.658 1.00 2.28 3 LYS A C 12
ATOM 9012 O O . LYS A 1 3 ? -4.565 0.548 -14.472 1.00 2.37 3 LYS A O 12
ATOM 9031 N N . LYS A 1 4 ? -4.226 1.473 -12.439 1.00 2.12 4 LYS A N 12
ATOM 9032 C CA . LYS A 1 4 ? -3.366 0.419 -11.862 1.00 1.97 4 LYS A CA 12
ATOM 9033 C C . LYS A 1 4 ? -4.095 -0.881 -11.522 1.00 1.70 4 LYS A C 12
ATOM 9034 O O . LYS A 1 4 ? -5.286 -1.073 -11.780 1.00 1.77 4 LYS A O 12
ATOM 9053 N N . ALA A 1 5 ? -3.326 -1.773 -10.914 1.00 1.48 5 ALA A N 12
ATOM 9054 C CA . ALA A 1 5 ? -3.828 -2.913 -10.145 1.00 1.15 5 ALA A CA 12
ATOM 9055 C C . ALA A 1 5 ? -4.740 -2.466 -8.985 1.00 0.85 5 ALA A C 12
ATOM 9056 O O . ALA A 1 5 ? -4.478 -1.453 -8.331 1.00 0.88 5 ALA A O 12
ATOM 9063 N N . SER A 1 6 ? -5.777 -3.253 -8.684 1.00 0.72 6 SER A N 12
ATOM 9064 C CA . SER A 1 6 ? -6.525 -3.104 -7.429 1.00 0.66 6 SER A CA 12
ATOM 9065 C C . SER A 1 6 ? -5.659 -3.436 -6.210 1.00 0.50 6 SER A C 12
ATOM 9066 O O . SER A 1 6 ? -4.703 -4.202 -6.307 1.00 0.40 6 SER A O 12
ATOM 9074 N N . HIS A 1 7 ? -6.029 -2.932 -5.029 1.00 0.57 7 HIS A N 12
ATOM 9075 C CA . HIS A 1 7 ? -5.400 -3.301 -3.741 1.00 0.53 7 HIS A CA 12
ATOM 9076 C C . HIS A 1 7 ? -5.454 -4.809 -3.452 1.00 0.47 7 HIS A C 12
ATOM 9077 O O . HIS A 1 7 ? -4.569 -5.380 -2.821 1.00 0.54 7 HIS A O 12
ATOM 9091 N N . LYS A 1 8 ? -6.458 -5.461 -4.021 1.00 0.62 8 LYS A N 12
ATOM 9092 C CA . LYS A 1 8 ? -6.681 -6.915 -4.045 1.00 0.68 8 LYS A CA 12
ATOM 9093 C C . LYS A 1 8 ? -5.657 -7.648 -4.911 1.00 0.55 8 LYS A C 12
ATOM 9094 O O . LYS A 1 8 ? -4.957 -8.537 -4.430 1.00 0.61 8 LYS A O 12
ATOM 9113 N N . ASP A 1 9 ? -5.557 -7.256 -6.181 1.00 0.51 9 ASP A N 12
ATOM 9114 C CA . ASP A 1 9 ? -4.571 -7.787 -7.143 1.00 0.56 9 ASP A CA 12
ATOM 9115 C C . ASP A 1 9 ? -3.122 -7.541 -6.714 1.00 0.54 9 ASP A C 12
ATOM 9116 O O . ASP A 1 9 ? -2.252 -8.398 -6.885 1.00 0.71 9 ASP A O 12
ATOM 9125 N N . ALA A 1 10 ? -2.896 -6.373 -6.120 1.00 0.42 10 ALA A N 12
ATOM 9126 C CA . ALA A 1 10 ? -1.645 -5.988 -5.481 1.00 0.48 10 ALA A CA 12
ATOM 9127 C C . ALA A 1 10 ? -1.370 -6.734 -4.160 1.00 0.52 10 ALA A C 12
ATOM 9128 O O . ALA A 1 10 ? -0.263 -6.649 -3.641 1.00 0.63 10 ALA A O 12
ATOM 9135 N N . GLY A 1 11 ? -2.337 -7.466 -3.601 1.00 0.53 11 GLY A N 12
ATOM 9136 C CA . GLY A 1 11 ? -2.167 -8.267 -2.386 1.00 0.67 11 GLY A CA 12
ATOM 9137 C C . GLY A 1 11 ? -1.917 -7.447 -1.115 1.00 0.66 11 GLY A C 12
ATOM 9138 O O . GLY A 1 11 ? -1.060 -7.821 -0.311 1.00 0.80 11 GLY A O 12
ATOM 9142 N N . TYR A 1 12 ? -2.627 -6.326 -0.958 1.00 0.57 12 TYR A N 12
ATOM 9143 C CA . TYR A 1 12 ? -2.577 -5.448 0.218 1.00 0.59 12 TYR A CA 12
ATOM 9144 C C . TYR A 1 12 ? -3.159 -6.084 1.492 1.00 0.67 12 TYR A C 12
ATOM 9145 O O . TYR A 1 12 ? -3.756 -7.164 1.454 1.00 0.85 12 TYR A O 12
ATOM 9163 N N . GLN A 1 13 ? -2.985 -5.403 2.623 1.00 0.79 13 GLN A N 12
ATOM 9164 C CA . GLN A 1 13 ? -3.497 -5.794 3.939 1.00 0.81 13 GLN A CA 12
ATOM 9165 C C . GLN A 1 13 ? -3.853 -4.550 4.775 1.00 0.82 13 GLN A C 12
ATOM 9166 O O . GLN A 1 13 ? -3.522 -3.419 4.411 1.00 0.91 13 GLN A O 12
ATOM 9180 N N . GLU A 1 14 ? -4.539 -4.728 5.906 1.00 0.84 14 GLU A N 12
ATOM 9181 C CA . GLU A 1 14 ? -4.945 -3.609 6.782 1.00 0.92 14 GLU A CA 12
ATOM 9182 C C . GLU A 1 14 ? -3.807 -3.032 7.651 1.00 0.92 14 GLU A C 12
ATOM 9183 O O . GLU A 1 14 ? -4.023 -2.082 8.413 1.00 0.99 14 GLU A O 12
ATOM 9195 N N . SER A 1 15 ? -2.618 -3.634 7.551 1.00 0.89 15 SER A N 12
ATOM 9196 C CA . SER A 1 15 ? -1.445 -3.431 8.411 1.00 0.81 15 SER A CA 12
ATOM 9197 C C . SER A 1 15 ? -0.112 -3.743 7.694 1.00 0.72 15 SER A C 12
ATOM 9198 O O . SER A 1 15 ? -0.105 -4.392 6.644 1.00 0.94 15 SER A O 12
ATOM 9206 N N . PRO A 1 16 ? 1.039 -3.330 8.263 1.00 0.51 16 PRO A N 12
ATOM 9207 C CA . PRO A 1 16 ? 2.373 -3.600 7.711 1.00 0.44 16 PRO A CA 12
ATOM 9208 C C . PRO A 1 16 ? 2.738 -5.088 7.582 1.00 0.53 16 PRO A C 12
ATOM 9209 O O . PRO A 1 16 ? 2.119 -5.963 8.197 1.00 0.85 16 PRO A O 12
ATOM 9220 N N . ASN A 1 17 ? 3.815 -5.362 6.844 1.00 0.40 17 ASN A N 12
ATOM 9221 C CA . ASN A 1 17 ? 4.506 -6.653 6.750 1.00 0.46 17 ASN A CA 12
ATOM 9222 C C . ASN A 1 17 ? 5.895 -6.521 7.403 1.00 0.47 17 ASN A C 12
ATOM 9223 O O . ASN A 1 17 ? 6.857 -6.112 6.749 1.00 0.50 17 ASN A O 12
ATOM 9234 N N . GLY A 1 18 ? 5.998 -6.847 8.696 1.00 0.62 18 GLY A N 12
ATOM 9235 C CA . GLY A 1 18 ? 7.238 -6.725 9.466 1.00 0.75 18 GLY A CA 12
ATOM 9236 C C . GLY A 1 18 ? 7.779 -5.295 9.438 1.00 0.76 18 GLY A C 12
ATOM 9237 O O . GLY A 1 18 ? 7.136 -4.365 9.937 1.00 0.92 18 GLY A O 12
ATOM 9241 N N . ALA A 1 19 ? 8.941 -5.123 8.805 1.00 0.78 19 ALA A N 12
ATOM 9242 C CA . ALA A 1 19 ? 9.568 -3.821 8.590 1.00 0.89 19 ALA A CA 12
ATOM 9243 C C . ALA A 1 19 ? 8.938 -2.976 7.457 1.00 0.80 19 ALA A C 12
ATOM 9244 O O . ALA A 1 19 ? 9.180 -1.762 7.421 1.00 1.08 19 ALA A O 12
ATOM 9251 N N . LYS A 1 20 ? 8.164 -3.563 6.524 1.00 0.51 20 LYS A N 12
ATOM 9252 C CA . LYS A 1 20 ? 7.632 -2.862 5.340 1.00 0.48 20 LYS A CA 12
ATOM 9253 C C . LYS A 1 20 ? 6.214 -2.342 5.546 1.00 0.37 20 LYS A C 12
ATOM 9254 O O . LYS A 1 20 ? 5.337 -3.068 6.015 1.00 0.38 20 LYS A O 12
ATOM 9273 N N . ARG A 1 21 ? 5.972 -1.109 5.098 1.00 0.39 21 ARG A N 12
ATOM 9274 C CA . ARG A 1 21 ? 4.673 -0.418 5.134 1.00 0.45 21 ARG A CA 12
ATOM 9275 C C . ARG A 1 21 ? 4.534 0.477 3.902 1.00 0.50 21 ARG A C 12
ATOM 9276 O O . ARG A 1 21 ? 5.552 0.918 3.375 1.00 0.74 21 ARG A O 12
ATOM 9297 N N . CYS A 1 22 ? 3.308 0.820 3.497 1.00 0.41 22 CYS A N 12
ATOM 9298 C CA . CYS A 1 22 ? 3.042 1.716 2.366 1.00 0.47 22 CYS A CA 12
ATOM 9299 C C . CYS A 1 22 ? 3.908 2.995 2.361 1.00 0.82 22 CYS A C 12
ATOM 9300 O O . CYS A 1 22 ? 4.694 3.215 1.441 1.00 1.42 22 CYS A O 12
ATOM 9307 N N . GLY A 1 23 ? 3.865 3.787 3.437 1.00 0.92 23 GLY A N 12
ATOM 9308 C CA . GLY A 1 23 ? 4.680 4.993 3.662 1.00 1.22 23 GLY A CA 12
ATOM 9309 C C . GLY A 1 23 ? 6.208 4.802 3.707 1.00 1.62 23 GLY A C 12
ATOM 9310 O O . GLY A 1 23 ? 6.929 5.750 4.031 1.00 2.33 23 GLY A O 12
ATOM 9314 N N . THR A 1 24 ? 6.727 3.599 3.422 1.00 1.66 24 THR A N 12
ATOM 9315 C CA . THR A 1 24 ? 8.159 3.345 3.183 1.00 2.31 24 THR A CA 12
ATOM 9316 C C . THR A 1 24 ? 8.442 2.225 2.150 1.00 2.36 24 THR A C 12
ATOM 9317 O O . THR A 1 24 ? 9.563 1.712 2.088 1.00 3.49 24 THR A O 12
ATOM 9328 N N . CYS A 1 25 ? 7.467 1.824 1.313 1.00 1.48 25 CYS A N 12
ATOM 9329 C CA . CYS A 1 25 ? 7.647 0.780 0.286 1.00 1.49 25 CYS A CA 12
ATOM 9330 C C . CYS A 1 25 ? 8.616 1.272 -0.801 1.00 1.63 25 CYS A C 12
ATOM 9331 O O . CYS A 1 25 ? 9.786 0.893 -0.831 1.00 2.68 25 CYS A O 12
ATOM 9338 N N . ARG A 1 26 ? 8.131 2.215 -1.605 1.00 1.30 26 ARG A N 12
ATOM 9339 C CA . ARG A 1 26 ? 8.838 3.181 -2.460 1.00 1.55 26 ARG A CA 12
ATOM 9340 C C . ARG A 1 26 ? 7.919 4.357 -2.826 1.00 1.22 26 ARG A C 12
ATOM 9341 O O . ARG A 1 26 ? 8.429 5.444 -3.112 1.00 1.79 26 ARG A O 12
ATOM 9362 N N . GLN A 1 27 ? 6.593 4.157 -2.832 1.00 0.81 27 GLN A N 12
ATOM 9363 C CA . GLN A 1 27 ? 5.611 5.168 -3.241 1.00 1.36 27 GLN A CA 12
ATOM 9364 C C . GLN A 1 27 ? 4.688 5.625 -2.096 1.00 1.63 27 GLN A C 12
ATOM 9365 O O . GLN A 1 27 ? 5.077 6.551 -1.378 1.00 3.36 27 GLN A O 12
ATOM 9379 N N . PHE A 1 28 ? 3.497 5.029 -1.919 1.00 0.58 28 PHE A N 12
ATOM 9380 C CA . PHE A 1 28 ? 2.343 5.624 -1.206 1.00 0.53 28 PHE A CA 12
ATOM 9381 C C . PHE A 1 28 ? 1.915 6.996 -1.779 1.00 0.63 28 PHE A C 12
ATOM 9382 O O . PHE A 1 28 ? 2.631 7.619 -2.569 1.00 1.06 28 PHE A O 12
ATOM 9399 N N . ARG A 1 29 ? 0.717 7.483 -1.429 1.00 0.60 29 ARG A N 12
ATOM 9400 C CA . ARG A 1 29 ? 0.247 8.826 -1.792 1.00 0.72 29 ARG A CA 12
ATOM 9401 C C . ARG A 1 29 ? -0.746 9.388 -0.757 1.00 0.78 29 ARG A C 12
ATOM 9402 O O . ARG A 1 29 ? -1.851 8.864 -0.625 1.00 0.91 29 ARG A O 12
ATOM 9423 N N . PRO A 1 30 ? -0.414 10.484 -0.051 1.00 0.84 30 PRO A N 12
ATOM 9424 C CA . PRO A 1 30 ? -1.372 11.178 0.805 1.00 0.96 30 PRO A CA 12
ATOM 9425 C C . PRO A 1 30 ? -2.619 11.668 0.034 1.00 1.02 30 PRO A C 12
ATOM 9426 O O . PRO A 1 30 ? -2.538 11.929 -1.172 1.00 1.17 30 PRO A O 12
ATOM 9437 N N . PRO A 1 31 ? -3.778 11.812 0.707 1.00 1.08 31 PRO A N 12
ATOM 9438 C CA . PRO A 1 31 ? -4.017 11.550 2.132 1.00 1.13 31 PRO A CA 12
ATOM 9439 C C . PRO A 1 31 ? -4.313 10.074 2.469 1.00 1.01 31 PRO A C 12
ATOM 9440 O O . PRO A 1 31 ? -4.209 9.690 3.635 1.00 1.23 31 PRO A O 12
ATOM 9451 N N . SER A 1 32 ? -4.711 9.263 1.478 1.00 0.86 32 SER A N 12
ATOM 9452 C CA . SER A 1 32 ? -5.255 7.902 1.662 1.00 0.91 32 SER A CA 12
ATOM 9453 C C . SER A 1 32 ? -5.240 7.075 0.363 1.00 0.94 32 SER A C 12
ATOM 9454 O O . SER A 1 32 ? -6.221 6.407 0.027 1.00 1.03 32 SER A O 12
ATOM 9462 N N . SER A 1 33 ? -4.151 7.161 -0.404 1.00 0.91 33 SER A N 12
ATOM 9463 C CA . SER A 1 33 ? -4.016 6.631 -1.769 1.00 0.87 33 SER A CA 12
ATOM 9464 C C . SER A 1 33 ? -2.652 5.966 -1.993 1.00 0.70 33 SER A C 12
ATOM 9465 O O . SER A 1 33 ? -1.781 5.976 -1.122 1.00 0.69 33 SER A O 12
ATOM 9473 N N . CYS A 1 34 ? -2.441 5.387 -3.176 1.00 0.63 34 CYS A N 12
ATOM 9474 C CA . CYS A 1 34 ? -1.124 4.940 -3.632 1.00 0.53 34 CYS A CA 12
ATOM 9475 C C . CYS A 1 34 ? -0.815 5.476 -5.040 1.00 0.77 34 CYS A C 12
ATOM 9476 O O . CYS A 1 34 ? -1.573 6.261 -5.614 1.00 1.18 34 CYS A O 12
ATOM 9483 N N . ILE A 1 35 ? 0.324 5.066 -5.589 1.00 0.64 35 ILE A N 12
ATOM 9484 C CA . ILE A 1 35 ? 0.729 5.318 -6.981 1.00 0.87 35 ILE A CA 12
ATOM 9485 C C . ILE A 1 35 ? 0.821 3.993 -7.747 1.00 0.87 35 ILE A C 12
ATOM 9486 O O . ILE A 1 35 ? 0.367 3.920 -8.887 1.00 1.30 35 ILE A O 12
ATOM 9502 N N . THR A 1 36 ? 1.303 2.923 -7.102 1.00 0.72 36 THR A N 12
ATOM 9503 C CA . THR A 1 36 ? 1.387 1.569 -7.678 1.00 0.92 36 THR A CA 12
ATOM 9504 C C . THR A 1 36 ? 0.052 0.808 -7.653 1.00 0.82 36 THR A C 12
ATOM 9505 O O . THR A 1 36 ? -0.068 -0.235 -8.303 1.00 1.10 36 THR A O 12
ATOM 9516 N N . VAL A 1 37 ? -0.936 1.313 -6.900 1.00 0.79 37 VAL A N 12
ATOM 9517 C CA . VAL A 1 37 ? -2.174 0.614 -6.507 1.00 0.74 37 VAL A CA 12
ATOM 9518 C C . VAL A 1 37 ? -3.381 1.575 -6.482 1.00 0.67 37 VAL A C 12
ATOM 9519 O O . VAL A 1 37 ? -3.228 2.774 -6.226 1.00 0.60 37 VAL A O 12
ATOM 9532 N N . GLU A 1 38 ? -4.589 1.052 -6.723 1.00 0.78 38 GLU A N 12
ATOM 9533 C CA . GLU A 1 38 ? -5.877 1.729 -6.466 1.00 0.76 38 GLU A CA 12
ATOM 9534 C C . GLU A 1 38 ? -6.034 2.283 -5.034 1.00 0.81 38 GLU A C 12
ATOM 9535 O O . GLU A 1 38 ? -5.387 1.827 -4.096 1.00 1.00 38 GLU A O 12
ATOM 9547 N N . SER A 1 39 ? -6.974 3.213 -4.860 1.00 0.84 39 SER A N 12
ATOM 9548 C CA . SER A 1 39 ? -7.465 3.748 -3.597 1.00 1.10 39 SER A CA 12
ATOM 9549 C C . SER A 1 39 ? -8.744 3.030 -3.108 1.00 1.55 39 SER A C 12
ATOM 9550 O O . SER A 1 39 ? -9.422 2.372 -3.910 1.00 1.93 39 SER A O 12
ATOM 9558 N N . PRO A 1 40 ? -9.140 3.170 -1.825 1.00 1.55 40 PRO A N 12
ATOM 9559 C CA . PRO A 1 40 ? -8.426 3.845 -0.737 1.00 1.21 40 PRO A CA 12
ATOM 9560 C C . PRO A 1 40 ? -7.355 2.950 -0.089 1.00 1.01 40 PRO A C 12
ATOM 9561 O O . PRO A 1 40 ? -7.437 1.721 -0.139 1.00 1.28 40 PRO A O 12
ATOM 9572 N N . ILE A 1 41 ? -6.362 3.582 0.535 1.00 0.72 41 ILE A N 12
ATOM 9573 C CA . ILE A 1 41 ? -5.134 2.975 1.077 1.00 0.69 41 ILE A CA 12
ATOM 9574 C C . ILE A 1 41 ? -4.848 3.517 2.490 1.00 0.65 41 ILE A C 12
ATOM 9575 O O . ILE A 1 41 ? -5.267 4.624 2.843 1.00 0.83 41 ILE A O 12
ATOM 9591 N N . SER A 1 42 ? -4.142 2.730 3.307 1.00 0.74 42 SER A N 12
ATOM 9592 C CA . SER A 1 42 ? -3.556 3.137 4.596 1.00 0.79 42 SER A CA 12
ATOM 9593 C C . SER A 1 42 ? -2.093 3.539 4.392 1.00 0.70 42 SER A C 12
ATOM 9594 O O . SER A 1 42 ? -1.394 2.888 3.618 1.00 0.68 42 SER A O 12
ATOM 9602 N N . GLU A 1 43 ? -1.562 4.513 5.143 1.00 0.74 43 GLU A N 12
ATOM 9603 C CA . GLU A 1 43 ? -0.125 4.821 5.104 1.00 0.72 43 GLU A CA 12
ATOM 9604 C C . GLU A 1 43 ? 0.750 3.668 5.629 1.00 0.75 43 GLU A C 12
ATOM 9605 O O . GLU A 1 43 ? 1.973 3.747 5.539 1.00 0.86 43 GLU A O 12
ATOM 9617 N N . ASN A 1 44 ? 0.157 2.588 6.153 1.00 0.77 44 ASN A N 12
ATOM 9618 C CA . ASN A 1 44 ? 0.862 1.423 6.685 1.00 0.88 44 ASN A CA 12
ATOM 9619 C C . ASN A 1 44 ? 0.566 0.075 5.978 1.00 0.91 44 ASN A C 12
ATOM 9620 O O . ASN A 1 44 ? 1.342 -0.867 6.135 1.00 1.63 44 ASN A O 12
ATOM 9631 N N . GLY A 1 45 ? -0.522 -0.037 5.211 1.00 0.75 45 GLY A N 12
ATOM 9632 C CA . GLY A 1 45 ? -1.134 -1.317 4.819 1.00 0.76 45 GLY A CA 12
ATOM 9633 C C . GLY A 1 45 ? -0.502 -2.007 3.605 1.00 0.92 45 GLY A C 12
ATOM 9634 O O . GLY A 1 45 ? -1.169 -2.155 2.579 1.00 2.08 45 GLY A O 12
ATOM 9638 N N . TRP A 1 46 ? 0.775 -2.379 3.737 1.00 0.57 46 TRP A N 12
ATOM 9639 C CA . TRP A 1 46 ? 1.668 -2.915 2.696 1.00 0.48 46 TRP A CA 12
ATOM 9640 C C . TRP A 1 46 ? 1.010 -3.863 1.679 1.00 0.42 46 TRP A C 12
ATOM 9641 O O . TRP A 1 46 ? 0.248 -4.755 2.057 1.00 0.45 46 TRP A O 12
ATOM 9662 N N . CYS A 1 47 ? 1.394 -3.744 0.404 1.00 0.47 47 CYS A N 12
ATOM 9663 C CA . CYS A 1 47 ? 1.006 -4.653 -0.671 1.00 0.43 47 CYS A CA 12
ATOM 9664 C C . CYS A 1 47 ? 2.176 -5.466 -1.232 1.00 0.39 47 CYS A C 12
ATOM 9665 O O . CYS A 1 47 ? 3.350 -5.103 -1.167 1.00 0.42 47 CYS A O 12
ATOM 9672 N N . ARG A 1 48 ? 1.817 -6.591 -1.841 1.00 0.45 48 ARG A N 12
ATOM 9673 C CA . ARG A 1 48 ? 2.708 -7.574 -2.460 1.00 0.60 48 ARG A CA 12
ATOM 9674 C C . ARG A 1 48 ? 3.272 -7.140 -3.818 1.00 0.70 48 ARG A C 12
ATOM 9675 O O . ARG A 1 48 ? 4.165 -7.816 -4.339 1.00 1.00 48 ARG A O 12
ATOM 9696 N N . LEU A 1 49 ? 2.774 -6.039 -4.387 1.00 0.62 49 LEU A N 12
ATOM 9697 C CA . LEU A 1 49 ? 3.084 -5.568 -5.744 1.00 0.90 49 LEU A CA 12
ATOM 9698 C C . LEU A 1 49 ? 3.696 -4.154 -5.775 1.00 1.15 49 LEU A C 12
ATOM 9699 O O . LEU A 1 49 ? 3.755 -3.522 -6.836 1.00 1.68 49 LEU A O 12
ATOM 9715 N N . TYR A 1 50 ? 4.188 -3.672 -4.626 1.00 1.01 50 TYR A N 12
ATOM 9716 C CA . TYR A 1 50 ? 4.883 -2.390 -4.495 1.00 1.41 50 TYR A CA 12
ATOM 9717 C C . TYR A 1 50 ? 6.026 -2.225 -5.508 1.00 1.85 50 TYR A C 12
ATOM 9718 O O . TYR A 1 50 ? 6.651 -3.205 -5.943 1.00 2.10 50 TYR A O 12
ATOM 9736 N N . ALA A 1 51 ? 6.315 -0.980 -5.890 1.00 2.32 51 ALA A N 12
ATOM 9737 C CA . ALA A 1 51 ? 7.408 -0.664 -6.803 1.00 2.82 51 ALA A CA 12
ATOM 9738 C C . ALA A 1 51 ? 8.762 -0.991 -6.148 1.00 2.62 51 ALA A C 12
ATOM 9739 O O . ALA A 1 51 ? 9.111 -0.412 -5.119 1.00 2.54 51 ALA A O 12
ATOM 9746 N N . GLY A 1 52 ? 9.526 -1.916 -6.738 1.00 3.33 52 GLY A N 12
ATOM 9747 C CA . GLY A 1 52 ? 10.812 -2.363 -6.196 1.00 3.82 52 GLY A CA 12
ATOM 9748 C C . GLY A 1 52 ? 11.806 -1.212 -6.035 1.00 3.85 52 GLY A C 12
ATOM 9749 O O . GLY A 1 52 ? 11.849 -0.300 -6.868 1.00 4.25 52 GLY A O 12
ATOM 9753 N N . LYS A 1 53 ? 12.594 -1.245 -4.958 1.00 3.93 53 LYS A N 12
ATOM 9754 C CA . LYS A 1 53 ? 13.605 -0.286 -4.540 1.00 4.13 53 LYS A CA 12
ATOM 9755 C C . LYS A 1 53 ? 14.787 -0.246 -5.508 1.00 4.84 53 LYS A C 12
ATOM 9756 O O . LYS A 1 53 ? 15.081 -1.211 -6.222 1.00 5.77 53 LYS A O 12
ATOM 9775 N N . ALA A 1 54 ? 15.459 0.890 -5.450 1.00 5.02 54 ALA A N 12
ATOM 9776 C CA . ALA A 1 54 ? 16.688 1.288 -6.160 1.00 6.06 54 ALA A CA 12
ATOM 9777 C C . ALA A 1 54 ? 16.695 0.978 -7.669 1.00 7.33 54 ALA A C 12
ATOM 9778 O O . ALA A 1 54 ? 17.649 0.343 -8.177 1.00 8.18 54 ALA A O 12
ATOM 9793 N N . VAL A 1 1 ? -9.217 4.815 -19.995 1.00 7.38 1 VAL A N 13
ATOM 9794 C CA . VAL A 1 1 ? -7.832 4.578 -19.525 1.00 6.46 1 VAL A CA 13
ATOM 9795 C C . VAL A 1 1 ? -7.819 3.533 -18.421 1.00 5.70 1 VAL A C 13
ATOM 9796 O O . VAL A 1 1 ? -8.776 3.428 -17.657 1.00 5.53 1 VAL A O 13
ATOM 9811 N N . THR A 1 2 ? -6.753 2.737 -18.325 1.00 5.48 2 THR A N 13
ATOM 9812 C CA . THR A 1 2 ? -6.719 1.554 -17.452 1.00 5.09 2 THR A CA 13
ATOM 9813 C C . THR A 1 2 ? -6.375 1.949 -16.018 1.00 4.13 2 THR A C 13
ATOM 9814 O O . THR A 1 2 ? -5.268 2.425 -15.738 1.00 4.23 2 THR A O 13
ATOM 9825 N N . LYS A 1 3 ? -7.332 1.778 -15.103 1.00 3.50 3 LYS A N 13
ATOM 9826 C CA . LYS A 1 3 ? -7.199 2.128 -13.684 1.00 2.68 3 LYS A CA 13
ATOM 9827 C C . LYS A 1 3 ? -6.245 1.167 -12.967 1.00 2.31 3 LYS A C 13
ATOM 9828 O O . LYS A 1 3 ? -6.176 -0.016 -13.315 1.00 2.66 3 LYS A O 13
ATOM 9847 N N . LYS A 1 4 ? -5.540 1.675 -11.950 1.00 1.81 4 LYS A N 13
ATOM 9848 C CA . LYS A 1 4 ? -4.578 0.911 -11.138 1.00 1.46 4 LYS A CA 13
ATOM 9849 C C . LYS A 1 4 ? -5.123 -0.416 -10.626 1.00 1.28 4 LYS A C 13
ATOM 9850 O O . LYS A 1 4 ? -6.324 -0.588 -10.381 1.00 1.48 4 LYS A O 13
ATOM 9869 N N . ALA A 1 5 ? -4.179 -1.326 -10.412 1.00 1.10 5 ALA A N 13
ATOM 9870 C CA . ALA A 1 5 ? -4.444 -2.628 -9.821 1.00 0.93 5 ALA A CA 13
ATOM 9871 C C . ALA A 1 5 ? -5.097 -2.430 -8.449 1.00 0.77 5 ALA A C 13
ATOM 9872 O O . ALA A 1 5 ? -4.656 -1.596 -7.651 1.00 0.82 5 ALA A O 13
ATOM 9879 N N . SER A 1 6 ? -6.169 -3.175 -8.182 1.00 0.72 6 SER A N 13
ATOM 9880 C CA . SER A 1 6 ? -6.822 -3.109 -6.881 1.00 0.68 6 SER A CA 13
ATOM 9881 C C . SER A 1 6 ? -5.851 -3.553 -5.792 1.00 0.55 6 SER A C 13
ATOM 9882 O O . SER A 1 6 ? -4.990 -4.408 -5.995 1.00 0.51 6 SER A O 13
ATOM 9890 N N . HIS A 1 7 ? -6.015 -2.987 -4.601 1.00 0.60 7 HIS A N 13
ATOM 9891 C CA . HIS A 1 7 ? -5.320 -3.425 -3.384 1.00 0.57 7 HIS A CA 13
ATOM 9892 C C . HIS A 1 7 ? -5.533 -4.925 -3.112 1.00 0.57 7 HIS A C 13
ATOM 9893 O O . HIS A 1 7 ? -4.634 -5.610 -2.633 1.00 0.65 7 HIS A O 13
ATOM 9907 N N . LYS A 1 8 ? -6.671 -5.451 -3.563 1.00 0.68 8 LYS A N 13
ATOM 9908 C CA . LYS A 1 8 ? -6.998 -6.883 -3.666 1.00 0.77 8 LYS A CA 13
ATOM 9909 C C . LYS A 1 8 ? -6.059 -7.654 -4.602 1.00 0.67 8 LYS A C 13
ATOM 9910 O O . LYS A 1 8 ? -5.378 -8.577 -4.161 1.00 0.75 8 LYS A O 13
ATOM 9929 N N . ASP A 1 9 ? -6.009 -7.281 -5.882 1.00 0.60 9 ASP A N 13
ATOM 9930 C CA . ASP A 1 9 ? -5.139 -7.906 -6.902 1.00 0.66 9 ASP A CA 13
ATOM 9931 C C . ASP A 1 9 ? -3.657 -7.828 -6.496 1.00 0.67 9 ASP A C 13
ATOM 9932 O O . ASP A 1 9 ? -2.911 -8.803 -6.614 1.00 0.88 9 ASP A O 13
ATOM 9941 N N . ALA A 1 10 ? -3.259 -6.685 -5.934 1.00 0.51 10 ALA A N 13
ATOM 9942 C CA . ALA A 1 10 ? -1.934 -6.407 -5.386 1.00 0.52 10 ALA A CA 13
ATOM 9943 C C . ALA A 1 10 ? -1.601 -7.171 -4.086 1.00 0.54 10 ALA A C 13
ATOM 9944 O O . ALA A 1 10 ? -0.483 -7.063 -3.587 1.00 0.62 10 ALA A O 13
ATOM 9951 N N . GLY A 1 11 ? -2.538 -7.931 -3.512 1.00 0.58 11 GLY A N 13
ATOM 9952 C CA . GLY A 1 11 ? -2.300 -8.736 -2.311 1.00 0.69 11 GLY A CA 13
ATOM 9953 C C . GLY A 1 11 ? -2.053 -7.925 -1.038 1.00 0.61 11 GLY A C 13
ATOM 9954 O O . GLY A 1 11 ? -1.290 -8.360 -0.176 1.00 0.69 11 GLY A O 13
ATOM 9958 N N . TYR A 1 12 ? -2.667 -6.746 -0.905 1.00 0.53 12 TYR A N 13
ATOM 9959 C CA . TYR A 1 12 ? -2.524 -5.914 0.291 1.00 0.55 12 TYR A CA 13
ATOM 9960 C C . TYR A 1 12 ? -3.138 -6.559 1.543 1.00 0.64 12 TYR A C 13
ATOM 9961 O O . TYR A 1 12 ? -4.038 -7.405 1.458 1.00 0.78 12 TYR A O 13
ATOM 9979 N N . GLN A 1 13 ? -2.646 -6.134 2.702 1.00 0.64 13 GLN A N 13
ATOM 9980 C CA . GLN A 1 13 ? -3.099 -6.530 4.037 1.00 0.68 13 GLN A CA 13
ATOM 9981 C C . GLN A 1 13 ? -3.420 -5.291 4.884 1.00 0.66 13 GLN A C 13
ATOM 9982 O O . GLN A 1 13 ? -2.928 -4.200 4.624 1.00 0.73 13 GLN A O 13
ATOM 9996 N N . GLU A 1 14 ? -4.249 -5.446 5.916 1.00 0.66 14 GLU A N 13
ATOM 9997 C CA . GLU A 1 14 ? -4.668 -4.336 6.793 1.00 0.70 14 GLU A CA 13
ATOM 9998 C C . GLU A 1 14 ? -3.587 -3.874 7.796 1.00 0.65 14 GLU A C 13
ATOM 9999 O O . GLU A 1 14 ? -3.842 -2.987 8.621 1.00 0.75 14 GLU A O 13
ATOM 10011 N N . SER A 1 15 ? -2.416 -4.517 7.780 1.00 0.60 15 SER A N 13
ATOM 10012 C CA . SER A 1 15 ? -1.286 -4.205 8.661 1.00 0.55 15 SER A CA 13
ATOM 10013 C C . SER A 1 15 ? 0.086 -4.599 8.077 1.00 0.72 15 SER A C 13
ATOM 10014 O O . SER A 1 15 ? 0.167 -5.597 7.349 1.00 1.16 15 SER A O 13
ATOM 10022 N N . PRO A 1 16 ? 1.168 -3.865 8.425 1.00 0.48 16 PRO A N 13
ATOM 10023 C CA . PRO A 1 16 ? 2.495 -3.961 7.796 1.00 0.39 16 PRO A CA 13
ATOM 10024 C C . PRO A 1 16 ? 3.137 -5.356 7.753 1.00 0.34 16 PRO A C 13
ATOM 10025 O O . PRO A 1 16 ? 2.884 -6.210 8.605 1.00 0.49 16 PRO A O 13
ATOM 10036 N N . ASN A 1 17 ? 4.046 -5.560 6.795 1.00 0.31 17 ASN A N 13
ATOM 10037 C CA . ASN A 1 17 ? 4.857 -6.770 6.637 1.00 0.40 17 ASN A CA 13
ATOM 10038 C C . ASN A 1 17 ? 6.233 -6.579 7.300 1.00 0.37 17 ASN A C 13
ATOM 10039 O O . ASN A 1 17 ? 7.242 -6.323 6.634 1.00 0.46 17 ASN A O 13
ATOM 10050 N N . GLY A 1 18 ? 6.268 -6.671 8.632 1.00 0.54 18 GLY A N 13
ATOM 10051 C CA . GLY A 1 18 ? 7.487 -6.502 9.431 1.00 0.68 18 GLY A CA 13
ATOM 10052 C C . GLY A 1 18 ? 8.066 -5.092 9.294 1.00 0.64 18 GLY A C 13
ATOM 10053 O O . GLY A 1 18 ? 7.521 -4.152 9.874 1.00 0.78 18 GLY A O 13
ATOM 10057 N N . ALA A 1 19 ? 9.143 -4.955 8.515 1.00 0.64 19 ALA A N 13
ATOM 10058 C CA . ALA A 1 19 ? 9.805 -3.683 8.224 1.00 0.72 19 ALA A CA 13
ATOM 10059 C C . ALA A 1 19 ? 9.240 -2.919 7.003 1.00 0.63 19 ALA A C 13
ATOM 10060 O O . ALA A 1 19 ? 9.570 -1.740 6.827 1.00 0.87 19 ALA A O 13
ATOM 10067 N N . LYS A 1 20 ? 8.405 -3.545 6.153 1.00 0.44 20 LYS A N 13
ATOM 10068 C CA . LYS A 1 20 ? 7.767 -2.886 4.996 1.00 0.44 20 LYS A CA 13
ATOM 10069 C C . LYS A 1 20 ? 6.315 -2.503 5.287 1.00 0.34 20 LYS A C 13
ATOM 10070 O O . LYS A 1 20 ? 5.528 -3.314 5.778 1.00 0.28 20 LYS A O 13
ATOM 10089 N N . ARG A 1 21 ? 5.961 -1.270 4.926 1.00 0.38 21 ARG A N 13
ATOM 10090 C CA . ARG A 1 21 ? 4.626 -0.656 5.038 1.00 0.33 21 ARG A CA 13
ATOM 10091 C C . ARG A 1 21 ? 4.345 0.191 3.794 1.00 0.36 21 ARG A C 13
ATOM 10092 O O . ARG A 1 21 ? 5.294 0.536 3.084 1.00 0.56 21 ARG A O 13
ATOM 10113 N N . CYS A 1 22 ? 3.080 0.579 3.604 1.00 0.34 22 CYS A N 13
ATOM 10114 C CA . CYS A 1 22 ? 2.681 1.745 2.809 1.00 0.46 22 CYS A CA 13
ATOM 10115 C C . CYS A 1 22 ? 3.309 3.034 3.398 1.00 0.83 22 CYS A C 13
ATOM 10116 O O . CYS A 1 22 ? 4.525 3.097 3.534 1.00 1.57 22 CYS A O 13
ATOM 10123 N N . GLY A 1 23 ? 2.532 4.043 3.797 1.00 1.08 23 GLY A N 13
ATOM 10124 C CA . GLY A 1 23 ? 2.953 5.280 4.503 1.00 1.45 23 GLY A CA 13
ATOM 10125 C C . GLY A 1 23 ? 3.891 6.250 3.758 1.00 2.17 23 GLY A C 13
ATOM 10126 O O . GLY A 1 23 ? 3.653 7.457 3.734 1.00 2.89 23 GLY A O 13
ATOM 10130 N N . THR A 1 24 ? 4.929 5.703 3.136 1.00 2.31 24 THR A N 13
ATOM 10131 C CA . THR A 1 24 ? 5.827 6.250 2.109 1.00 3.19 24 THR A CA 13
ATOM 10132 C C . THR A 1 24 ? 6.166 5.172 1.057 1.00 2.90 24 THR A C 13
ATOM 10133 O O . THR A 1 24 ? 6.238 5.501 -0.133 1.00 3.93 24 THR A O 13
ATOM 10144 N N . CYS A 1 25 ? 6.289 3.891 1.461 1.00 1.74 25 CYS A N 13
ATOM 10145 C CA . CYS A 1 25 ? 6.677 2.731 0.636 1.00 1.30 25 CYS A CA 13
ATOM 10146 C C . CYS A 1 25 ? 7.907 3.068 -0.221 1.00 1.01 25 CYS A C 13
ATOM 10147 O O . CYS A 1 25 ? 8.747 3.888 0.166 1.00 2.13 25 CYS A O 13
ATOM 10154 N N . ARG A 1 26 ? 8.001 2.469 -1.401 1.00 1.13 26 ARG A N 13
ATOM 10155 C CA . ARG A 1 26 ? 8.696 3.076 -2.542 1.00 1.56 26 ARG A CA 13
ATOM 10156 C C . ARG A 1 26 ? 7.746 3.888 -3.435 1.00 1.23 26 ARG A C 13
ATOM 10157 O O . ARG A 1 26 ? 8.234 4.707 -4.217 1.00 1.61 26 ARG A O 13
ATOM 10178 N N . GLN A 1 27 ? 6.426 3.688 -3.332 1.00 0.77 27 GLN A N 13
ATOM 10179 C CA . GLN A 1 27 ? 5.410 4.313 -4.201 1.00 0.95 27 GLN A CA 13
ATOM 10180 C C . GLN A 1 27 ? 4.052 4.594 -3.494 1.00 1.07 27 GLN A C 13
ATOM 10181 O O . GLN A 1 27 ? 3.005 4.609 -4.139 1.00 2.05 27 GLN A O 13
ATOM 10195 N N . PHE A 1 28 ? 4.035 4.880 -2.183 1.00 0.72 28 PHE A N 13
ATOM 10196 C CA . PHE A 1 28 ? 2.819 5.392 -1.513 1.00 0.66 28 PHE A CA 13
ATOM 10197 C C . PHE A 1 28 ? 2.523 6.841 -1.928 1.00 0.62 28 PHE A C 13
ATOM 10198 O O . PHE A 1 28 ? 3.454 7.608 -2.195 1.00 0.77 28 PHE A O 13
ATOM 10215 N N . ARG A 1 29 ? 1.247 7.243 -1.890 1.00 0.56 29 ARG A N 13
ATOM 10216 C CA . ARG A 1 29 ? 0.767 8.590 -2.220 1.00 0.53 29 ARG A CA 13
ATOM 10217 C C . ARG A 1 29 ? 0.015 9.220 -1.027 1.00 0.66 29 ARG A C 13
ATOM 10218 O O . ARG A 1 29 ? -1.140 8.869 -0.781 1.00 0.81 29 ARG A O 13
ATOM 10239 N N . PRO A 1 30 ? 0.620 10.159 -0.276 1.00 0.79 30 PRO A N 13
ATOM 10240 C CA . PRO A 1 30 ? -0.051 10.804 0.853 1.00 0.96 30 PRO A CA 13
ATOM 10241 C C . PRO A 1 30 ? -1.222 11.692 0.380 1.00 1.00 30 PRO A C 13
ATOM 10242 O O . PRO A 1 30 ? -1.128 12.290 -0.699 1.00 1.00 30 PRO A O 13
ATOM 10253 N N . PRO A 1 31 ? -2.307 11.831 1.167 1.00 1.09 31 PRO A N 13
ATOM 10254 C CA . PRO A 1 31 ? -2.447 11.354 2.547 1.00 1.19 31 PRO A CA 13
ATOM 10255 C C . PRO A 1 31 ? -2.826 9.868 2.697 1.00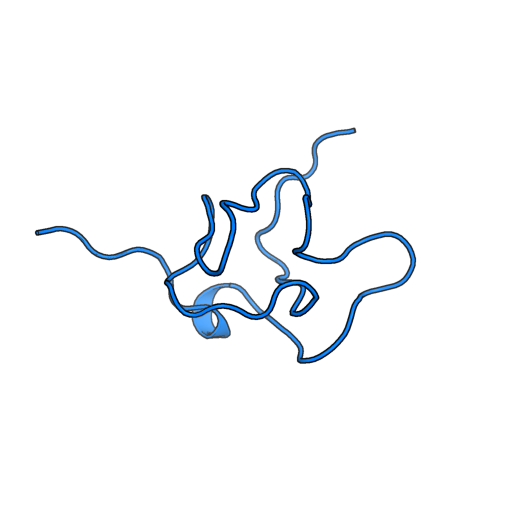 1.20 31 PRO A C 13
ATOM 10256 O O . PRO A 1 31 ? -2.430 9.255 3.689 1.00 1.38 31 PRO A O 13
ATOM 10267 N N . SER A 1 32 ? -3.580 9.282 1.761 1.00 1.12 32 SER A N 13
ATOM 10268 C CA . SER A 1 32 ? -4.215 7.964 1.942 1.00 1.24 32 SER A CA 13
ATOM 10269 C C . SER A 1 32 ? -4.453 7.222 0.618 1.00 1.12 32 SER A C 13
ATOM 10270 O O . SER A 1 32 ? -5.556 6.738 0.362 1.00 1.22 32 SER A O 13
ATOM 10278 N N . SER A 1 33 ? -3.442 7.153 -0.250 1.00 1.04 33 SER A N 13
ATOM 10279 C CA . SER A 1 33 ? -3.516 6.550 -1.590 1.00 0.96 33 SER A CA 13
ATOM 10280 C C . SER A 1 33 ? -2.215 5.845 -1.977 1.00 0.69 33 SER A C 13
ATOM 10281 O O . SER A 1 33 ? -1.203 5.971 -1.294 1.00 0.59 33 SER A O 13
ATOM 10289 N N . CYS A 1 34 ? -2.214 5.110 -3.088 1.00 0.67 34 CYS A N 13
ATOM 10290 C CA . CYS A 1 34 ? -1.006 4.517 -3.661 1.00 0.49 34 CYS A CA 13
ATOM 10291 C C . CYS A 1 34 ? -0.737 5.016 -5.095 1.00 0.54 34 CYS A C 13
ATOM 10292 O O . CYS A 1 34 ? -1.655 5.490 -5.780 1.00 0.76 34 CYS A O 13
ATOM 10299 N N . ILE A 1 35 ? 0.524 4.948 -5.536 1.00 0.52 35 ILE A N 13
ATOM 10300 C CA . ILE A 1 35 ? 0.948 5.194 -6.929 1.00 0.72 35 ILE A CA 13
ATOM 10301 C C . ILE A 1 35 ? 1.047 3.862 -7.685 1.00 0.69 35 ILE A C 13
ATOM 10302 O O . ILE A 1 35 ? 0.664 3.800 -8.853 1.00 1.04 35 ILE A O 13
ATOM 10318 N N . THR A 1 36 ? 1.485 2.784 -7.025 1.00 0.64 36 THR A N 13
ATOM 10319 C CA . THR A 1 36 ? 1.571 1.410 -7.566 1.00 0.88 36 THR A CA 13
ATOM 10320 C C . THR A 1 36 ? 0.247 0.646 -7.504 1.00 0.85 36 THR A C 13
ATOM 10321 O O . THR A 1 36 ? 0.011 -0.237 -8.332 1.00 1.14 36 THR A O 13
ATOM 10332 N N . VAL A 1 37 ? -0.632 1.009 -6.569 1.00 0.70 37 VAL A N 13
ATOM 10333 C CA . VAL A 1 37 ? -1.905 0.336 -6.249 1.00 0.78 37 VAL A CA 13
ATOM 10334 C C . VAL A 1 37 ? -3.060 1.362 -6.249 1.00 0.74 37 VAL A C 13
ATOM 10335 O O . VAL A 1 37 ? -2.858 2.549 -6.503 1.00 0.84 37 VAL A O 13
ATOM 10348 N N . GLU A 1 38 ? -4.300 0.921 -6.049 1.00 0.82 38 GLU A N 13
ATOM 10349 C CA . GLU A 1 38 ? -5.516 1.749 -5.981 1.00 0.81 38 GLU A CA 13
ATOM 10350 C C . GLU A 1 38 ? -5.538 2.895 -4.937 1.00 0.83 38 GLU A C 13
ATOM 10351 O O . GLU A 1 38 ? -4.701 3.000 -4.039 1.00 1.26 38 GLU A O 13
ATOM 10363 N N . SER A 1 39 ? -6.550 3.760 -5.066 1.00 0.76 39 SER A N 13
ATOM 10364 C CA . SER A 1 39 ? -6.791 4.953 -4.244 1.00 1.16 39 SER A CA 13
ATOM 10365 C C . SER A 1 39 ? -8.298 5.161 -3.987 1.00 1.59 39 SER A C 13
ATOM 10366 O O . SER A 1 39 ? -9.061 5.156 -4.961 1.00 1.94 39 SER A O 13
ATOM 10374 N N . PRO A 1 40 ? -8.758 5.410 -2.739 1.00 1.71 40 PRO A N 13
ATOM 10375 C CA . PRO A 1 40 ? -7.988 5.470 -1.486 1.00 1.40 40 PRO A CA 13
ATOM 10376 C C . PRO A 1 40 ? -7.504 4.103 -0.967 1.00 1.12 40 PRO A C 13
ATOM 10377 O O . PRO A 1 40 ? -7.996 3.051 -1.387 1.00 1.48 40 PRO A O 13
ATOM 10388 N N . ILE A 1 41 ? -6.550 4.128 -0.032 1.00 0.66 41 ILE A N 13
ATOM 10389 C CA . ILE A 1 41 ? -5.813 2.975 0.518 1.00 0.68 41 ILE A CA 13
ATOM 10390 C C . ILE A 1 41 ? -5.466 3.208 2.016 1.00 0.78 41 ILE A C 13
ATOM 10391 O O . ILE A 1 41 ? -5.697 4.298 2.559 1.00 1.02 41 ILE A O 13
ATOM 10407 N N . SER A 1 42 ? -4.905 2.202 2.698 1.00 0.92 42 SER A N 13
ATOM 10408 C CA . SER A 1 42 ? -4.343 2.324 4.055 1.00 1.10 42 SER A CA 13
ATOM 10409 C C . SER A 1 42 ? -2.923 2.894 4.033 1.00 0.88 42 SER A C 13
ATOM 10410 O O . SER A 1 42 ? -2.074 2.454 3.268 1.00 0.72 42 SER A O 13
ATOM 10418 N N . GLU A 1 43 ? -2.615 3.820 4.939 1.00 1.00 43 GLU A N 13
ATOM 10419 C CA . GLU A 1 43 ? -1.248 4.321 5.112 1.00 0.94 43 GLU A CA 13
ATOM 10420 C C . GLU A 1 43 ? -0.303 3.381 5.882 1.00 0.76 43 GLU A C 13
ATOM 10421 O O . GLU A 1 43 ? 0.859 3.721 6.102 1.00 0.90 43 GLU A O 13
ATOM 10433 N N . ASN A 1 44 ? -0.779 2.218 6.319 1.00 0.65 44 ASN A N 13
ATOM 10434 C CA . ASN A 1 44 ? -0.011 1.188 6.991 1.00 0.55 44 ASN A CA 13
ATOM 10435 C C . ASN A 1 44 ? 0.190 -0.011 6.052 1.00 0.64 44 ASN A C 13
ATOM 10436 O O . ASN A 1 44 ? 1.331 -0.317 5.710 1.00 1.80 44 ASN A O 13
ATOM 10447 N N . GLY A 1 45 ? -0.914 -0.603 5.585 1.00 0.77 45 GLY A N 13
ATOM 10448 C CA . GLY A 1 45 ? -1.001 -1.508 4.433 1.00 0.80 45 GLY A CA 13
ATOM 10449 C C . GLY A 1 45 ? 0.128 -2.537 4.260 1.00 1.23 45 GLY A C 13
ATOM 10450 O O . GLY A 1 45 ? 0.214 -3.515 5.002 1.00 2.91 45 GLY A O 13
ATOM 10454 N N . TRP A 1 46 ? 0.994 -2.272 3.277 1.00 0.76 46 TRP A N 13
ATOM 10455 C CA . TRP A 1 46 ? 1.847 -3.209 2.532 1.00 0.58 46 TRP A CA 13
ATOM 10456 C C . TRP A 1 46 ? 1.094 -4.099 1.528 1.00 0.47 46 TRP A C 13
ATOM 10457 O O . TRP A 1 46 ? 0.056 -4.681 1.855 1.00 0.39 46 TRP A O 13
ATOM 10478 N N . CYS A 1 47 ? 1.671 -4.265 0.331 1.00 0.65 47 CYS A N 13
ATOM 10479 C CA . CYS A 1 47 ? 1.220 -5.165 -0.732 1.00 0.56 47 CYS A CA 13
ATOM 10480 C C . CYS A 1 47 ? 2.380 -5.898 -1.436 1.00 0.57 47 CYS A C 13
ATOM 10481 O O . CYS A 1 47 ? 3.565 -5.590 -1.269 1.00 0.67 47 CYS A O 13
ATOM 10488 N N . ARG A 1 48 ? 2.025 -6.847 -2.310 1.00 0.58 48 ARG A N 13
ATOM 10489 C CA . ARG A 1 48 ? 2.956 -7.582 -3.181 1.00 0.81 48 ARG A CA 13
ATOM 10490 C C . ARG A 1 48 ? 3.402 -6.765 -4.413 1.00 0.85 48 ARG A C 13
ATOM 10491 O O . ARG A 1 48 ? 4.200 -7.272 -5.199 1.00 1.26 48 ARG A O 13
ATOM 10512 N N . LEU A 1 49 ? 2.917 -5.529 -4.603 1.00 0.64 49 LEU A N 13
ATOM 10513 C CA . LEU A 1 49 ? 3.232 -4.649 -5.748 1.00 0.84 49 LEU A CA 13
ATOM 10514 C C . LEU A 1 49 ? 4.217 -3.510 -5.423 1.00 0.85 49 LEU A C 13
ATOM 10515 O O . LEU A 1 49 ? 4.684 -2.845 -6.353 1.00 1.18 49 LEU A O 13
ATOM 10531 N N . TYR A 1 50 ? 4.579 -3.343 -4.145 1.00 0.70 50 TYR A N 13
ATOM 10532 C CA . TYR A 1 50 ? 5.700 -2.545 -3.621 1.00 0.76 50 TYR A CA 13
ATOM 10533 C C . TYR A 1 50 ? 6.875 -2.453 -4.618 1.00 1.14 50 TYR A C 13
ATOM 10534 O O . TYR A 1 50 ? 7.406 -3.473 -5.085 1.00 1.67 50 TYR A O 13
ATOM 10552 N N . ALA A 1 51 ? 7.253 -1.228 -4.997 1.00 1.43 51 ALA A N 13
ATOM 10553 C CA . ALA A 1 51 ? 8.117 -0.986 -6.157 1.00 2.19 51 ALA A CA 13
ATOM 10554 C C . ALA A 1 51 ? 9.587 -1.404 -5.946 1.00 2.41 51 ALA A C 13
ATOM 10555 O O . ALA A 1 51 ? 10.139 -1.306 -4.850 1.00 2.36 51 ALA A O 13
ATOM 10562 N N . GLY A 1 52 ? 10.254 -1.796 -7.037 1.00 3.40 52 GLY A N 13
ATOM 10563 C CA . GLY A 1 52 ? 11.627 -2.325 -7.086 1.00 4.17 52 GLY A CA 13
ATOM 10564 C C . GLY A 1 52 ? 12.771 -1.349 -6.793 1.00 4.23 52 GLY A C 13
ATOM 10565 O O . GLY A 1 52 ? 13.938 -1.685 -6.990 1.00 4.68 52 GLY A O 13
ATOM 10569 N N . LYS A 1 53 ? 12.436 -0.143 -6.337 1.00 4.28 53 LYS A N 13
ATOM 10570 C CA . LYS A 1 53 ? 13.322 0.987 -5.976 1.00 4.47 53 LYS A CA 13
ATOM 10571 C C . LYS A 1 53 ? 14.113 0.769 -4.662 1.00 4.42 53 LYS A C 13
ATOM 10572 O O . LYS A 1 53 ? 14.431 1.726 -3.956 1.00 4.91 53 LYS A O 13
ATOM 10591 N N . ALA A 1 54 ? 14.426 -0.490 -4.345 1.00 4.93 54 ALA A N 13
ATOM 10592 C CA . ALA A 1 54 ? 14.980 -0.981 -3.072 1.00 5.78 54 ALA A CA 13
ATOM 10593 C C . ALA A 1 54 ? 14.249 -0.411 -1.840 1.00 6.79 54 ALA A C 13
ATOM 10594 O O . ALA A 1 54 ? 13.105 -0.857 -1.597 1.00 7.55 54 ALA A O 13
ATOM 10609 N N . VAL A 1 1 ? -8.624 8.222 -17.907 1.00 5.60 1 VAL A N 14
ATOM 10610 C CA . VAL A 1 1 ? -7.450 7.329 -17.757 1.00 4.82 1 VAL A CA 14
ATOM 10611 C C . VAL A 1 1 ? -7.854 5.980 -17.180 1.00 4.47 1 VAL A C 14
ATOM 10612 O O . VAL A 1 1 ? -8.845 5.888 -16.452 1.00 4.56 1 VAL A O 14
ATOM 10627 N N . THR A 1 2 ? -7.084 4.933 -17.482 1.00 4.38 2 THR A N 14
ATOM 10628 C CA . THR A 1 2 ? -7.294 3.581 -16.939 1.00 4.19 2 THR A CA 14
ATOM 10629 C C . THR A 1 2 ? -7.062 3.566 -15.428 1.00 3.51 2 THR A C 14
ATOM 10630 O O . THR A 1 2 ? -6.116 4.187 -14.935 1.00 3.41 2 THR A O 14
ATOM 10641 N N . LYS A 1 3 ? -7.902 2.842 -14.684 1.00 3.29 3 LYS A N 14
ATOM 10642 C CA . LYS A 1 3 ? -7.802 2.686 -13.227 1.00 2.75 3 LYS A CA 14
ATOM 10643 C C . LYS A 1 3 ? -6.493 1.994 -12.813 1.00 2.18 3 LYS A C 14
ATOM 10644 O O . LYS A 1 3 ? -5.932 1.207 -13.589 1.00 2.13 3 LYS A O 14
ATOM 10663 N N . LYS A 1 4 ? -6.013 2.228 -11.585 1.00 1.91 4 LYS A N 14
ATOM 10664 C CA . LYS A 1 4 ? -4.886 1.464 -11.013 1.00 1.55 4 LYS A CA 14
ATOM 10665 C C . LYS A 1 4 ? -5.211 -0.014 -10.860 1.00 1.24 4 LYS A C 14
ATOM 10666 O O . LYS A 1 4 ? -6.367 -0.438 -10.906 1.00 1.32 4 LYS A O 14
ATOM 10685 N N . ALA A 1 5 ? -4.152 -0.777 -10.634 1.00 1.05 5 ALA A N 14
ATOM 10686 C CA . ALA A 1 5 ? -4.292 -2.163 -10.180 1.00 0.83 5 ALA A CA 14
ATOM 10687 C C . ALA A 1 5 ? -5.053 -2.204 -8.845 1.00 0.68 5 ALA A C 14
ATOM 10688 O O . ALA A 1 5 ? -4.882 -1.309 -8.011 1.00 0.69 5 ALA A O 14
ATOM 10695 N N . SER A 1 6 ? -5.898 -3.212 -8.612 1.00 0.66 6 SER A N 14
ATOM 10696 C CA . SER A 1 6 ? -6.622 -3.261 -7.339 1.00 0.65 6 SER A CA 14
ATOM 10697 C C . SER A 1 6 ? -5.698 -3.651 -6.184 1.00 0.53 6 SER A C 14
ATOM 10698 O O . SER A 1 6 ? -4.789 -4.470 -6.311 1.00 0.46 6 SER A O 14
ATOM 10706 N N . HIS A 1 7 ? -5.967 -3.045 -5.031 1.00 0.58 7 HIS A N 14
ATOM 10707 C CA . HIS A 1 7 ? -5.404 -3.365 -3.710 1.00 0.52 7 HIS A CA 14
ATOM 10708 C C . HIS A 1 7 ? -5.348 -4.885 -3.459 1.00 0.47 7 HIS A C 14
ATOM 10709 O O . HIS A 1 7 ? -4.314 -5.443 -3.089 1.00 0.56 7 HIS A O 14
ATOM 10723 N N . LYS A 1 8 ? -6.450 -5.562 -3.773 1.00 0.59 8 LYS A N 14
ATOM 10724 C CA . LYS A 1 8 ? -6.630 -7.021 -3.788 1.00 0.67 8 LYS A CA 14
ATOM 10725 C C . LYS A 1 8 ? -5.720 -7.752 -4.779 1.00 0.56 8 LYS A C 14
ATOM 10726 O O . LYS A 1 8 ? -5.077 -8.730 -4.405 1.00 0.64 8 LYS A O 14
ATOM 10745 N N . ASP A 1 9 ? -5.662 -7.320 -6.034 1.00 0.49 9 ASP A N 14
ATOM 10746 C CA . ASP A 1 9 ? -4.745 -7.888 -7.049 1.00 0.53 9 ASP A CA 14
ATOM 10747 C C . ASP A 1 9 ? -3.264 -7.795 -6.634 1.00 0.54 9 ASP A C 14
ATOM 10748 O O . ASP A 1 9 ? -2.491 -8.727 -6.865 1.00 0.70 9 ASP A O 14
ATOM 10757 N N . ALA A 1 10 ? -2.875 -6.703 -5.969 1.00 0.46 10 ALA A N 14
ATOM 10758 C CA . ALA A 1 10 ? -1.548 -6.517 -5.374 1.00 0.55 10 ALA A CA 14
ATOM 10759 C C . ALA A 1 10 ? -1.368 -7.231 -4.015 1.00 0.55 10 ALA A C 14
ATOM 10760 O O . ALA A 1 10 ? -0.277 -7.222 -3.451 1.00 0.68 10 ALA A O 14
ATOM 10767 N N . GLY A 1 11 ? -2.415 -7.865 -3.485 1.00 0.53 11 GLY A N 14
ATOM 10768 C CA . GLY A 1 11 ? -2.374 -8.682 -2.271 1.00 0.70 11 GLY A CA 14
ATOM 10769 C C . GLY A 1 11 ? -2.229 -7.922 -0.957 1.00 0.65 11 GLY A C 14
ATOM 10770 O O . GLY A 1 11 ? -1.547 -8.414 -0.055 1.00 0.77 11 GLY A O 14
ATOM 10774 N N . TYR A 1 12 ? -2.847 -6.742 -0.861 1.00 0.56 12 TYR A N 14
ATOM 10775 C CA . TYR A 1 12 ? -2.798 -5.871 0.317 1.00 0.56 12 TYR A CA 14
ATOM 10776 C C . TYR A 1 12 ? -3.416 -6.454 1.604 1.00 0.64 12 TYR A C 14
ATOM 10777 O O . TYR A 1 12 ? -4.199 -7.407 1.575 1.00 0.80 12 TYR A O 14
ATOM 10795 N N . GLN A 1 13 ? -3.091 -5.833 2.738 1.00 0.65 13 GLN A N 14
ATOM 10796 C CA . GLN A 1 13 ? -3.629 -6.149 4.068 1.00 0.71 13 GLN A CA 14
ATOM 10797 C C . GLN A 1 13 ? -3.917 -4.876 4.891 1.00 0.71 13 GLN A C 14
ATOM 10798 O O . GLN A 1 13 ? -3.725 -3.753 4.424 1.00 0.87 13 GLN A O 14
ATOM 10812 N N . GLU A 1 14 ? -4.389 -5.032 6.131 1.00 0.70 14 GLU A N 14
ATOM 10813 C CA . GLU A 1 14 ? -4.623 -3.913 7.068 1.00 0.74 14 GLU A CA 14
ATOM 10814 C C . GLU A 1 14 ? -3.346 -3.368 7.747 1.00 0.66 14 GLU A C 14
ATOM 10815 O O . GLU A 1 14 ? -3.399 -2.361 8.463 1.00 0.78 14 GLU A O 14
ATOM 10827 N N . SER A 1 15 ? -2.201 -4.033 7.549 1.00 0.58 15 SER A N 14
ATOM 10828 C CA . SER A 1 15 ? -0.987 -3.842 8.361 1.00 0.53 15 SER A CA 14
ATOM 10829 C C . SER A 1 15 ? 0.348 -3.898 7.604 1.00 0.60 15 SER A C 14
ATOM 10830 O O . SER A 1 15 ? 0.417 -4.379 6.470 1.00 0.92 15 SER A O 14
ATOM 10838 N N . PRO A 1 16 ? 1.449 -3.454 8.239 1.00 0.42 16 PRO A N 14
ATOM 10839 C CA . PRO A 1 16 ? 2.799 -3.746 7.767 1.00 0.35 16 PRO A CA 14
ATOM 10840 C C . PRO A 1 16 ? 3.114 -5.255 7.791 1.00 0.32 16 PRO A C 14
ATOM 10841 O O . PRO A 1 16 ? 2.582 -6.013 8.612 1.00 0.45 16 PRO A O 14
ATOM 10852 N N . ASN A 1 17 ? 4.028 -5.683 6.926 1.00 0.36 17 ASN A N 14
ATOM 10853 C CA . ASN A 1 17 ? 4.607 -7.025 6.859 1.00 0.48 17 ASN A CA 14
ATOM 10854 C C . ASN A 1 17 ? 6.093 -6.954 7.246 1.00 0.53 17 ASN A C 14
ATOM 10855 O O . ASN A 1 17 ? 6.914 -6.459 6.470 1.00 0.52 17 ASN A O 14
ATOM 10866 N N . GLY A 1 18 ? 6.446 -7.460 8.432 1.00 0.85 18 GLY A N 14
ATOM 10867 C CA . GLY A 1 18 ? 7.834 -7.529 8.894 1.00 1.17 18 GLY A CA 14
ATOM 10868 C C . GLY A 1 18 ? 8.451 -6.144 9.101 1.00 1.09 18 GLY A C 14
ATOM 10869 O O . GLY A 1 18 ? 8.244 -5.521 10.145 1.00 1.58 18 GLY A O 14
ATOM 10873 N N . ALA A 1 19 ? 9.211 -5.661 8.115 1.00 0.84 19 ALA A N 14
ATOM 10874 C CA . ALA A 1 19 ? 9.788 -4.315 8.063 1.00 0.82 19 ALA A CA 14
ATOM 10875 C C . ALA A 1 19 ? 9.131 -3.384 7.016 1.00 0.72 19 ALA A C 14
ATOM 10876 O O . ALA A 1 19 ? 9.488 -2.201 6.955 1.00 0.93 19 ALA A O 14
ATOM 10883 N N . LYS A 1 20 ? 8.198 -3.878 6.181 1.00 0.54 20 LYS A N 14
ATOM 10884 C CA . LYS A 1 20 ? 7.614 -3.133 5.050 1.00 0.50 20 LYS A CA 14
ATOM 10885 C C . LYS A 1 20 ? 6.173 -2.705 5.342 1.00 0.41 20 LYS A C 14
ATOM 10886 O O . LYS A 1 20 ? 5.358 -3.520 5.765 1.00 0.37 20 LYS A O 14
ATOM 10905 N N . ARG A 1 21 ? 5.831 -1.452 5.043 1.00 0.43 21 ARG A N 14
ATOM 10906 C CA . ARG A 1 21 ? 4.455 -0.907 5.068 1.00 0.40 21 ARG A CA 14
ATOM 10907 C C . ARG A 1 21 ? 4.140 -0.187 3.755 1.00 0.59 21 ARG A C 14
ATOM 10908 O O . ARG A 1 21 ? 5.008 -0.144 2.878 1.00 1.01 21 ARG A O 14
ATOM 10929 N N . CYS A 1 22 ? 2.953 0.415 3.641 1.00 0.45 22 CYS A N 14
ATOM 10930 C CA . CYS A 1 22 ? 2.747 1.573 2.762 1.00 0.45 22 CYS A CA 14
ATOM 10931 C C . CYS A 1 22 ? 3.648 2.750 3.212 1.00 0.71 22 CYS A C 14
ATOM 10932 O O . CYS A 1 22 ? 4.862 2.581 3.268 1.00 1.55 22 CYS A O 14
ATOM 10939 N N . GLY A 1 23 ? 3.120 3.919 3.582 1.00 0.72 23 GLY A N 14
ATOM 10940 C CA . GLY A 1 23 ? 3.866 5.024 4.223 1.00 0.86 23 GLY A CA 14
ATOM 10941 C C . GLY A 1 23 ? 5.189 5.416 3.542 1.00 1.29 23 GLY A C 14
ATOM 10942 O O . GLY A 1 23 ? 5.206 6.203 2.602 1.00 2.11 23 GLY A O 14
ATOM 10946 N N . THR A 1 24 ? 6.300 4.833 3.996 1.00 1.44 24 THR A N 14
ATOM 10947 C CA . THR A 1 24 ? 7.669 4.940 3.447 1.00 1.99 24 THR A CA 14
ATOM 10948 C C . THR A 1 24 ? 7.938 4.119 2.164 1.00 1.86 24 THR A C 14
ATOM 10949 O O . THR A 1 24 ? 9.071 4.092 1.686 1.00 2.65 24 THR A O 14
ATOM 10960 N N . CYS A 1 25 ? 6.928 3.440 1.602 1.00 1.24 25 CYS A N 14
ATOM 10961 C CA . CYS A 1 25 ? 7.024 2.452 0.512 1.00 1.00 25 CYS A CA 14
ATOM 10962 C C . CYS A 1 25 ? 7.731 2.906 -0.779 1.00 0.93 25 CYS A C 14
ATOM 10963 O O . CYS A 1 25 ? 8.259 2.073 -1.517 1.00 1.94 25 CYS A O 14
ATOM 10970 N N . ARG A 1 26 ? 7.728 4.210 -1.064 1.00 1.79 26 ARG A N 14
ATOM 10971 C CA . ARG A 1 26 ? 8.057 4.863 -2.351 1.00 1.87 26 ARG A CA 14
ATOM 10972 C C . ARG A 1 26 ? 7.024 4.673 -3.453 1.00 1.23 26 ARG A C 14
ATOM 10973 O O . ARG A 1 26 ? 7.067 5.401 -4.446 1.00 1.67 26 ARG A O 14
ATOM 10994 N N . GLN A 1 27 ? 6.057 3.781 -3.259 1.00 0.70 27 GLN A N 14
ATOM 10995 C CA . GLN A 1 27 ? 4.808 3.757 -4.019 1.00 1.08 27 GLN A CA 14
ATOM 10996 C C . GLN A 1 27 ? 3.648 4.447 -3.272 1.00 1.09 27 GLN A C 14
ATOM 10997 O O . GLN A 1 27 ? 2.649 4.772 -3.902 1.00 2.02 27 GLN A O 14
ATOM 11011 N N . PHE A 1 28 ? 3.765 4.743 -1.970 1.00 0.59 28 PHE A N 14
ATOM 11012 C CA . PHE A 1 28 ? 2.715 5.454 -1.228 1.00 0.54 28 PHE A CA 14
ATOM 11013 C C . PHE A 1 28 ? 2.608 6.927 -1.652 1.00 0.60 28 PHE A C 14
ATOM 11014 O O . PHE A 1 28 ? 3.607 7.553 -2.024 1.00 0.83 28 PHE A O 14
ATOM 11031 N N . ARG A 1 29 ? 1.404 7.502 -1.557 1.00 0.56 29 ARG A N 14
ATOM 11032 C CA . ARG A 1 29 ? 1.108 8.886 -1.943 1.00 0.69 29 ARG A CA 14
ATOM 11033 C C . ARG A 1 29 ? 0.079 9.503 -0.965 1.00 0.68 29 ARG A C 14
ATOM 11034 O O . ARG A 1 29 ? -1.066 9.057 -0.928 1.00 0.76 29 ARG A O 14
ATOM 11055 N N . PRO A 1 30 ? 0.449 10.499 -0.140 1.00 0.69 30 PRO A N 14
ATOM 11056 C CA . PRO A 1 30 ? -0.428 11.003 0.921 1.00 0.74 30 PRO A CA 14
ATOM 11057 C C . PRO A 1 30 ? -1.602 11.850 0.378 1.00 0.79 30 PRO A C 14
ATOM 11058 O O . PRO A 1 30 ? -1.455 12.472 -0.678 1.00 0.84 30 PRO A O 14
ATOM 11069 N N . PRO A 1 31 ? -2.739 11.937 1.103 1.00 0.84 31 PRO A N 14
ATOM 11070 C CA . PRO A 1 31 ? -3.023 11.276 2.384 1.00 0.83 31 PRO A CA 14
ATOM 11071 C C . PRO A 1 31 ? -3.536 9.829 2.271 1.00 0.72 31 PRO A C 14
ATOM 11072 O O . PRO A 1 31 ? -3.395 9.077 3.239 1.00 0.75 31 PRO A O 14
ATOM 11083 N N . SER A 1 32 ? -4.153 9.439 1.146 1.00 0.72 32 SER A N 14
ATOM 11084 C CA . SER A 1 32 ? -4.851 8.149 0.980 1.00 0.77 32 SER A CA 14
ATOM 11085 C C . SER A 1 32 ? -4.817 7.658 -0.480 1.00 0.86 32 SER A C 14
ATOM 11086 O O . SER A 1 32 ? -5.849 7.319 -1.070 1.00 1.23 32 SER A O 14
ATOM 11094 N N . SER A 1 33 ? -3.621 7.651 -1.078 1.00 0.70 33 SER A N 14
ATOM 11095 C CA . SER A 1 33 ? -3.344 7.185 -2.444 1.00 0.78 33 SER A CA 14
ATOM 11096 C C . SER A 1 33 ? -2.074 6.321 -2.518 1.00 0.60 33 SER A C 14
ATOM 11097 O O . SER A 1 33 ? -1.244 6.275 -1.610 1.00 0.51 33 SER A O 14
ATOM 11105 N N . CYS A 1 34 ? -1.925 5.617 -3.636 1.00 0.56 34 CYS A N 14
ATOM 11106 C CA . CYS A 1 34 ? -0.760 4.825 -4.010 1.00 0.39 34 CYS A CA 14
ATOM 11107 C C . CYS A 1 34 ? -0.473 4.960 -5.515 1.00 0.47 34 CYS A C 14
ATOM 11108 O O . CYS A 1 34 ? -1.335 5.368 -6.305 1.00 0.65 34 CYS A O 14
ATOM 11115 N N . ILE A 1 35 ? 0.756 4.630 -5.890 1.00 0.47 35 ILE A N 14
ATOM 11116 C CA . ILE A 1 35 ? 1.290 4.566 -7.256 1.00 0.63 35 ILE A CA 14
ATOM 11117 C C . ILE A 1 35 ? 1.196 3.121 -7.777 1.00 0.61 35 ILE A C 14
ATOM 11118 O O . ILE A 1 35 ? 1.083 2.913 -8.982 1.00 0.83 35 ILE A O 14
ATOM 11134 N N . THR A 1 36 ? 1.161 2.116 -6.893 1.00 0.60 36 THR A N 14
ATOM 11135 C CA . THR A 1 36 ? 0.844 0.727 -7.267 1.00 0.83 36 THR A CA 14
ATOM 11136 C C . THR A 1 36 ? -0.662 0.525 -7.347 1.00 0.78 36 THR A C 14
ATOM 11137 O O . THR A 1 36 ? -1.167 0.109 -8.392 1.00 1.11 36 THR A O 14
ATOM 11148 N N . VAL A 1 37 ? -1.377 0.801 -6.250 1.00 0.68 37 VAL A N 14
ATOM 11149 C CA . VAL A 1 37 ? -2.756 0.330 -6.054 1.00 0.72 37 VAL A CA 14
ATOM 11150 C C . VAL A 1 37 ? -3.812 1.426 -6.153 1.00 0.68 37 VAL A C 14
ATOM 11151 O O . VAL A 1 37 ? -3.528 2.619 -6.052 1.00 0.68 37 VAL A O 14
ATOM 11164 N N . GLU A 1 38 ? -5.055 0.990 -6.333 1.00 0.72 38 GLU A N 14
ATOM 11165 C CA . GLU A 1 38 ? -6.308 1.735 -6.177 1.00 0.77 38 GLU A CA 14
ATOM 11166 C C . GLU A 1 38 ? -6.435 2.573 -4.890 1.00 0.76 38 GLU A C 14
ATOM 11167 O O . GLU A 1 38 ? -5.715 2.386 -3.911 1.00 0.81 38 GLU A O 14
ATOM 11179 N N . SER A 1 39 ? -7.391 3.504 -4.890 1.00 0.85 39 SER A N 14
ATOM 11180 C CA . SER A 1 39 ? -7.790 4.317 -3.726 1.00 0.90 39 SER A CA 14
ATOM 11181 C C . SER A 1 39 ? -9.263 4.050 -3.338 1.00 1.08 39 SER A C 14
ATOM 11182 O O . SER A 1 39 ? -10.046 3.658 -4.217 1.00 1.25 39 SER A O 14
ATOM 11190 N N . PRO A 1 40 ? -9.684 4.259 -2.070 1.00 1.11 40 PRO A N 14
ATOM 11191 C CA . PRO A 1 40 ? -8.887 4.697 -0.914 1.00 0.96 40 PRO A CA 14
ATOM 11192 C C . PRO A 1 40 ? -7.911 3.623 -0.410 1.00 0.80 40 PRO A C 14
ATOM 11193 O O . PRO A 1 40 ? -8.149 2.423 -0.561 1.00 0.93 40 PRO A O 14
ATOM 11204 N N . ILE A 1 41 ? -6.807 4.069 0.195 1.00 0.67 41 ILE A N 14
ATOM 11205 C CA . ILE A 1 41 ? -5.699 3.222 0.675 1.00 0.62 41 ILE A CA 14
ATOM 11206 C C . ILE A 1 41 ? -5.028 3.851 1.910 1.00 0.63 41 ILE A C 14
ATOM 11207 O O . ILE A 1 41 ? -5.024 5.076 2.063 1.00 0.77 41 ILE A O 14
ATOM 11223 N N . SER A 1 42 ? -4.498 3.028 2.819 1.00 0.67 42 SER A N 14
ATOM 11224 C CA . SER A 1 42 ? -3.999 3.441 4.142 1.00 0.72 42 SER A CA 14
ATOM 11225 C C . SER A 1 42 ? -2.472 3.533 4.218 1.00 0.55 42 SER A C 14
ATOM 11226 O O . SER A 1 42 ? -1.765 2.768 3.568 1.00 0.53 42 SER A O 14
ATOM 11234 N N . GLU A 1 43 ? -1.930 4.401 5.078 1.00 0.57 43 GLU A N 14
ATOM 11235 C CA . GLU A 1 43 ? -0.475 4.608 5.216 1.00 0.54 43 GLU A CA 14
ATOM 11236 C C . GLU A 1 43 ? 0.312 3.429 5.830 1.00 0.48 43 GLU A C 14
ATOM 11237 O O . GLU A 1 43 ? 1.524 3.527 6.004 1.00 0.56 43 GLU A O 14
ATOM 11249 N N . ASN A 1 44 ? -0.349 2.327 6.176 1.00 0.50 44 ASN A N 14
ATOM 11250 C CA . ASN A 1 44 ? 0.223 1.152 6.838 1.00 0.49 44 ASN A CA 14
ATOM 11251 C C . ASN A 1 44 ? 0.039 -0.167 6.059 1.00 0.59 44 ASN A C 14
ATOM 11252 O O . ASN A 1 44 ? 0.968 -0.972 6.022 1.00 1.44 44 ASN A O 14
ATOM 11263 N N . GLY A 1 45 ? -1.129 -0.385 5.455 1.00 0.72 45 GLY A N 14
ATOM 11264 C CA . GLY A 1 45 ? -1.574 -1.647 4.855 1.00 0.79 45 GLY A CA 14
ATOM 11265 C C . GLY A 1 45 ? -0.872 -2.102 3.574 1.00 1.01 45 GLY A C 14
ATOM 11266 O O . GLY A 1 45 ? -1.474 -2.067 2.502 1.00 2.22 45 GLY A O 14
ATOM 11270 N N . TRP A 1 46 ? 0.374 -2.551 3.736 1.00 0.59 46 TRP A N 14
ATOM 11271 C CA . TRP A 1 46 ? 1.290 -3.108 2.734 1.00 0.48 46 TRP A CA 14
ATOM 11272 C C . TRP A 1 46 ? 0.631 -3.994 1.665 1.00 0.43 46 TRP A C 14
ATOM 11273 O O . TRP A 1 46 ? -0.220 -4.826 1.989 1.00 0.42 46 TRP A O 14
ATOM 11294 N N . CYS A 1 47 ? 1.125 -3.905 0.423 1.00 0.47 47 CYS A N 14
ATOM 11295 C CA . CYS A 1 47 ? 0.874 -4.846 -0.673 1.00 0.40 47 CYS A CA 14
ATOM 11296 C C . CYS A 1 47 ? 2.179 -5.483 -1.185 1.00 0.38 47 CYS A C 14
ATOM 11297 O O . CYS A 1 47 ? 3.284 -5.054 -0.859 1.00 0.49 47 CYS A O 14
ATOM 11304 N N . ARG A 1 48 ? 2.070 -6.523 -2.018 1.00 0.45 48 ARG A N 14
ATOM 11305 C CA . ARG A 1 48 ? 3.198 -7.366 -2.461 1.00 0.58 48 ARG A CA 14
ATOM 11306 C C . ARG A 1 48 ? 4.153 -6.688 -3.458 1.00 0.89 48 ARG A C 14
ATOM 11307 O O . ARG A 1 48 ? 5.205 -7.266 -3.751 1.00 1.13 48 ARG A O 14
ATOM 11328 N N . LEU A 1 49 ? 3.792 -5.529 -4.024 1.00 1.00 49 LEU A N 14
ATOM 11329 C CA . LEU A 1 49 ? 4.341 -5.007 -5.294 1.00 1.10 49 LEU A CA 14
ATOM 11330 C C . LEU A 1 49 ? 5.039 -3.629 -5.184 1.00 1.02 49 LEU A C 14
ATOM 11331 O O . LEU A 1 49 ? 5.179 -2.912 -6.179 1.00 1.16 49 LEU A O 14
ATOM 11347 N N . TYR A 1 50 ? 5.502 -3.269 -3.986 1.00 1.14 50 TYR A N 14
ATOM 11348 C CA . TYR A 1 50 ? 6.268 -2.051 -3.670 1.00 1.18 50 TYR A CA 14
ATOM 11349 C C . TYR A 1 50 ? 7.536 -1.834 -4.528 1.00 1.47 50 TYR A C 14
ATOM 11350 O O . TYR A 1 50 ? 8.003 -2.733 -5.236 1.00 1.93 50 TYR A O 14
ATOM 11368 N N . ALA A 1 51 ? 8.112 -0.629 -4.436 1.00 1.65 51 ALA A N 14
ATOM 11369 C CA . ALA A 1 51 ? 9.388 -0.243 -5.053 1.00 2.22 51 ALA A CA 14
ATOM 11370 C C . ALA A 1 51 ? 10.554 -0.254 -4.043 1.00 2.62 51 ALA A C 14
ATOM 11371 O O . ALA A 1 51 ? 10.334 -0.282 -2.828 1.00 2.74 51 ALA A O 14
ATOM 11378 N N . GLY A 1 52 ? 11.792 -0.202 -4.548 1.00 3.54 52 GLY A N 14
ATOM 11379 C CA . GLY A 1 52 ? 13.012 -0.104 -3.744 1.00 4.40 52 GLY A CA 14
ATOM 11380 C C . GLY A 1 52 ? 13.189 1.253 -3.047 1.00 4.57 52 GLY A C 14
ATOM 11381 O O . GLY A 1 52 ? 12.667 2.273 -3.509 1.00 5.17 52 GLY A O 14
ATOM 11385 N N . LYS A 1 53 ? 13.915 1.262 -1.920 1.00 4.62 53 LYS A N 14
ATOM 11386 C CA . LYS A 1 53 ? 14.164 2.406 -1.045 1.00 4.96 53 LYS A CA 14
ATOM 11387 C C . LYS A 1 53 ? 15.613 2.888 -1.182 1.00 5.64 53 LYS A C 14
ATOM 11388 O O . LYS A 1 53 ? 16.529 2.160 -1.578 1.00 5.71 53 LYS A O 14
ATOM 11407 N N . ALA A 1 54 ? 15.789 4.140 -0.794 1.00 6.75 54 ALA A N 14
ATOM 11408 C CA . ALA A 1 54 ? 17.053 4.895 -0.801 1.00 7.89 54 ALA A CA 14
ATOM 11409 C C . ALA A 1 54 ? 17.831 4.796 0.518 1.00 9.07 54 ALA A C 14
ATOM 11410 O O . ALA A 1 54 ? 17.221 4.542 1.584 1.00 9.67 54 ALA A O 14
ATOM 11425 N N . VAL A 1 1 ? -5.418 8.644 -17.079 1.00 4.98 1 VAL A N 15
ATOM 11426 C CA . VAL A 1 1 ? -6.844 8.266 -16.993 1.00 4.58 1 VAL A CA 15
ATOM 11427 C C . VAL A 1 1 ? -7.017 6.848 -16.466 1.00 4.11 1 VAL A C 15
ATOM 11428 O O . VAL A 1 1 ? -7.793 6.656 -15.534 1.00 4.31 1 VAL A O 15
ATOM 11443 N N . THR A 1 2 ? -6.298 5.854 -16.999 1.00 3.90 2 THR A N 15
ATOM 11444 C CA . THR A 1 2 ? -6.379 4.449 -16.564 1.00 3.63 2 THR A CA 15
ATOM 11445 C C . THR A 1 2 ? -6.054 4.291 -15.072 1.00 3.02 2 THR A C 15
ATOM 11446 O O . THR A 1 2 ? -4.990 4.715 -14.605 1.00 3.07 2 THR A O 15
ATOM 11457 N N . LYS A 1 3 ? -6.973 3.688 -14.311 1.00 2.80 3 LYS A N 15
ATOM 11458 C CA . LYS A 1 3 ? -6.939 3.624 -12.842 1.00 2.43 3 LYS A CA 15
ATOM 11459 C C . LYS A 1 3 ? -6.499 2.238 -12.335 1.00 2.26 3 LYS A C 15
ATOM 11460 O O . LYS A 1 3 ? -6.767 1.226 -12.996 1.00 2.68 3 LYS A O 15
ATOM 11479 N N . LYS A 1 4 ? -5.765 2.183 -11.216 1.00 1.86 4 LYS A N 15
ATOM 11480 C CA . LYS A 1 4 ? -4.982 1.014 -10.765 1.00 1.65 4 LYS A CA 15
ATOM 11481 C C . LYS A 1 4 ? -5.747 -0.220 -10.274 1.00 1.68 4 LYS A C 15
ATOM 11482 O O . LYS A 1 4 ? -6.975 -0.244 -10.203 1.00 1.86 4 LYS A O 15
ATOM 11501 N N . ALA A 1 5 ? -4.965 -1.242 -9.922 1.00 1.63 5 ALA A N 15
ATOM 11502 C CA . ALA A 1 5 ? -5.381 -2.461 -9.246 1.00 1.63 5 ALA A CA 15
ATOM 11503 C C . ALA A 1 5 ? -5.922 -2.179 -7.832 1.00 1.45 5 ALA A C 15
ATOM 11504 O O . ALA A 1 5 ? -5.304 -1.435 -7.063 1.00 1.25 5 ALA A O 15
ATOM 11511 N N . SER A 1 6 ? -7.036 -2.823 -7.470 1.00 1.63 6 SER A N 15
ATOM 11512 C CA . SER A 1 6 ? -7.548 -2.837 -6.095 1.00 1.57 6 SER A CA 15
ATOM 11513 C C . SER A 1 6 ? -6.524 -3.443 -5.129 1.00 1.33 6 SER A C 15
ATOM 11514 O O . SER A 1 6 ? -5.606 -4.157 -5.533 1.00 1.14 6 SER A O 15
ATOM 11522 N N . HIS A 1 7 ? -6.666 -3.177 -3.829 1.00 1.39 7 HIS A N 15
ATOM 11523 C CA . HIS A 1 7 ? -5.680 -3.588 -2.811 1.00 1.05 7 HIS A CA 15
ATOM 11524 C C . HIS A 1 7 ? -5.541 -5.123 -2.764 1.00 0.85 7 HIS A C 15
ATOM 11525 O O . HIS A 1 7 ? -4.456 -5.679 -2.625 1.00 0.65 7 HIS A O 15
ATOM 11539 N N . LYS A 1 8 ? -6.665 -5.800 -2.992 1.00 1.11 8 LYS A N 15
ATOM 11540 C CA . LYS A 1 8 ? -6.812 -7.257 -3.148 1.00 1.06 8 LYS A CA 15
ATOM 11541 C C . LYS A 1 8 ? -6.115 -7.790 -4.402 1.00 0.81 8 LYS A C 15
ATOM 11542 O O . LYS A 1 8 ? -5.274 -8.681 -4.299 1.00 0.67 8 LYS A O 15
ATOM 11561 N N . ASP A 1 9 ? -6.422 -7.232 -5.573 1.00 1.01 9 ASP A N 15
ATOM 11562 C CA . ASP A 1 9 ? -5.730 -7.515 -6.852 1.00 1.12 9 ASP A CA 15
ATOM 11563 C C . ASP A 1 9 ? -4.199 -7.346 -6.712 1.00 1.03 9 ASP A C 15
ATOM 11564 O O . ASP A 1 9 ? -3.414 -8.191 -7.144 1.00 1.15 9 ASP A O 15
ATOM 11573 N N . ALA A 1 10 ? -3.777 -6.296 -6.006 1.00 0.90 10 ALA A N 15
ATOM 11574 C CA . ALA A 1 10 ? -2.386 -5.997 -5.655 1.00 0.87 10 ALA A CA 15
ATOM 11575 C C . ALA A 1 10 ? -1.752 -6.907 -4.572 1.00 0.72 10 ALA A C 15
ATOM 11576 O O . ALA A 1 10 ? -0.550 -6.815 -4.309 1.00 0.91 10 ALA A O 15
ATOM 11583 N N . GLY A 1 11 ? -2.523 -7.793 -3.941 1.00 0.63 11 GLY A N 15
ATOM 11584 C CA . GLY A 1 11 ? -2.026 -8.764 -2.959 1.00 0.92 11 GLY A CA 15
ATOM 11585 C C . GLY A 1 11 ? -1.772 -8.213 -1.556 1.00 0.94 11 GLY A C 15
ATOM 11586 O O . GLY A 1 11 ? -0.923 -8.752 -0.837 1.00 1.17 11 GLY A O 15
ATOM 11590 N N . TYR A 1 12 ? -2.468 -7.145 -1.157 1.00 0.83 12 TYR A N 15
ATOM 11591 C CA . TYR A 1 12 ? -2.246 -6.488 0.130 1.00 1.02 12 TYR A CA 15
ATOM 11592 C C . TYR A 1 12 ? -2.588 -7.351 1.350 1.00 1.37 12 TYR A C 15
ATOM 11593 O O . TYR A 1 12 ? -3.413 -8.274 1.297 1.00 1.51 12 TYR A O 15
ATOM 11611 N N . GLN A 1 13 ? -1.941 -7.019 2.459 1.00 1.58 13 GLN A N 15
ATOM 11612 C CA . GLN A 1 13 ? -2.318 -7.402 3.812 1.00 1.67 13 GLN A CA 15
ATOM 11613 C C . GLN A 1 13 ? -2.785 -6.154 4.566 1.00 1.56 13 GLN A C 15
ATOM 11614 O O . GLN A 1 13 ? -2.247 -5.064 4.397 1.00 1.64 13 GLN A O 15
ATOM 11628 N N . GLU A 1 14 ? -3.753 -6.322 5.461 1.00 1.50 14 GLU A N 15
ATOM 11629 C CA . GLU A 1 14 ? -4.293 -5.276 6.350 1.00 1.50 14 GLU A CA 15
ATOM 11630 C C . GLU A 1 14 ? -3.314 -4.770 7.436 1.00 1.37 14 GLU A C 15
ATOM 11631 O O . GLU A 1 14 ? -3.712 -4.111 8.406 1.00 1.61 14 GLU A O 15
ATOM 11643 N N . SER A 1 15 ? -2.038 -5.120 7.286 1.00 1.13 15 SER A N 15
ATOM 11644 C CA . SER A 1 15 ? -0.920 -4.782 8.168 1.00 1.02 15 SER A CA 15
ATOM 11645 C C . SER A 1 15 ? 0.415 -4.526 7.447 1.00 0.75 15 SER A C 15
ATOM 11646 O O . SER A 1 15 ? 0.640 -5.004 6.331 1.00 0.95 15 SER A O 15
ATOM 11654 N N . PRO A 1 16 ? 1.369 -3.851 8.117 1.00 0.51 16 PRO A N 15
ATOM 11655 C CA . PRO A 1 16 ? 2.756 -3.746 7.666 1.00 0.36 16 PRO A CA 15
ATOM 11656 C C . PRO A 1 16 ? 3.434 -5.116 7.506 1.00 0.55 16 PRO A C 15
ATOM 11657 O O . PRO A 1 16 ? 3.163 -6.052 8.267 1.00 0.72 16 PRO A O 15
ATOM 11668 N N . ASN A 1 17 ? 4.367 -5.218 6.562 1.00 0.65 17 ASN A N 15
ATOM 11669 C CA . ASN A 1 17 ? 5.346 -6.302 6.464 1.00 0.94 17 ASN A CA 15
ATOM 11670 C C . ASN A 1 17 ? 6.603 -5.882 7.244 1.00 0.95 17 ASN A C 15
ATOM 11671 O O . ASN A 1 17 ? 7.529 -5.292 6.685 1.00 1.16 17 ASN A O 15
ATOM 11682 N N . GLY A 1 18 ? 6.600 -6.139 8.554 1.00 0.91 18 GLY A N 15
ATOM 11683 C CA . GLY A 1 18 ? 7.698 -5.802 9.459 1.00 1.11 18 GLY A CA 15
ATOM 11684 C C . GLY A 1 18 ? 8.096 -4.324 9.393 1.00 1.17 18 GLY A C 15
ATOM 11685 O O . GLY A 1 18 ? 7.318 -3.436 9.761 1.00 1.23 18 GLY A O 15
ATOM 11689 N N . ALA A 1 19 ? 9.307 -4.069 8.894 1.00 1.34 19 ALA A N 15
ATOM 11690 C CA . ALA A 1 19 ? 9.869 -2.734 8.690 1.00 1.47 19 ALA A CA 15
ATOM 11691 C C . ALA A 1 19 ? 9.259 -1.934 7.515 1.00 1.37 19 ALA A C 15
ATOM 11692 O O . ALA A 1 19 ? 9.606 -0.757 7.369 1.00 1.52 19 ALA A O 15
ATOM 11699 N N . LYS A 1 20 ? 8.366 -2.500 6.686 1.00 1.24 20 LYS A N 15
ATOM 11700 C CA . LYS A 1 20 ? 7.684 -1.789 5.587 1.00 1.27 20 LYS A CA 15
ATOM 11701 C C . LYS A 1 20 ? 6.166 -1.720 5.781 1.00 0.90 20 LYS A C 15
ATOM 11702 O O . LYS A 1 20 ? 5.513 -2.734 6.009 1.00 0.63 20 LYS A O 15
ATOM 11721 N N . ARG A 1 21 ? 5.587 -0.537 5.576 1.00 0.99 21 ARG A N 15
ATOM 11722 C CA . ARG A 1 21 ? 4.146 -0.311 5.349 1.00 0.67 21 ARG A CA 15
ATOM 11723 C C . ARG A 1 21 ? 3.968 0.621 4.146 1.00 0.71 21 ARG A C 15
ATOM 11724 O O . ARG A 1 21 ? 4.961 1.155 3.669 1.00 1.00 21 ARG A O 15
ATOM 11745 N N . CYS A 1 22 ? 2.750 0.916 3.698 1.00 0.55 22 CYS A N 15
ATOM 11746 C CA . CYS A 1 22 ? 2.506 1.918 2.654 1.00 0.53 22 CYS A CA 15
ATOM 11747 C C . CYS A 1 22 ? 3.154 3.290 2.924 1.00 0.78 22 CYS A C 15
ATOM 11748 O O . CYS A 1 22 ? 3.981 3.780 2.155 1.00 1.33 22 CYS A O 15
ATOM 11755 N N . GLY A 1 23 ? 2.893 3.863 4.095 1.00 0.89 23 GLY A N 15
ATOM 11756 C CA . GLY A 1 23 ? 3.576 5.048 4.618 1.00 1.05 23 GLY A CA 15
ATOM 11757 C C . GLY A 1 23 ? 5.119 4.985 4.677 1.00 1.56 23 GLY A C 15
ATOM 11758 O O . GLY A 1 23 ? 5.748 6.027 4.846 1.00 2.15 23 GLY A O 15
ATOM 11762 N N . THR A 1 24 ? 5.736 3.811 4.483 1.00 1.72 24 THR A N 15
ATOM 11763 C CA . THR A 1 24 ? 7.189 3.595 4.310 1.00 2.41 24 THR A CA 15
ATOM 11764 C C . THR A 1 24 ? 7.536 2.752 3.060 1.00 2.25 24 THR A C 15
ATOM 11765 O O . THR A 1 24 ? 8.580 2.098 2.994 1.00 3.41 24 THR A O 15
ATOM 11776 N N . CYS A 1 25 ? 6.664 2.756 2.042 1.00 1.20 25 CYS A N 15
ATOM 11777 C CA . CYS A 1 25 ? 6.845 2.084 0.750 1.00 0.96 25 CYS A CA 15
ATOM 11778 C C . CYS A 1 25 ? 7.765 2.874 -0.194 1.00 0.96 25 CYS A C 15
ATOM 11779 O O . CYS A 1 25 ? 8.316 3.927 0.148 1.00 2.19 25 CYS A O 15
ATOM 11786 N N . ARG A 1 26 ? 7.932 2.371 -1.417 1.00 1.15 26 ARG A N 15
ATOM 11787 C CA . ARG A 1 26 ? 8.783 2.969 -2.458 1.00 1.60 26 ARG A CA 15
ATOM 11788 C C . ARG A 1 26 ? 8.017 3.844 -3.459 1.00 1.35 26 ARG A C 15
ATOM 11789 O O . ARG A 1 26 ? 8.681 4.549 -4.221 1.00 1.86 26 ARG A O 15
ATOM 11810 N N . GLN A 1 27 ? 6.672 3.855 -3.458 1.00 0.91 27 GLN A N 15
ATOM 11811 C CA . GLN A 1 27 ? 5.885 4.786 -4.302 1.00 1.31 27 GLN A CA 15
ATOM 11812 C C . GLN A 1 27 ? 4.486 5.176 -3.749 1.00 1.30 27 GLN A C 15
ATOM 11813 O O . GLN A 1 27 ? 3.548 5.396 -4.511 1.00 2.04 27 GLN A O 15
ATOM 11827 N N . PHE A 1 28 ? 4.324 5.301 -2.428 1.00 1.08 28 PHE A N 15
ATOM 11828 C CA . PHE A 1 28 ? 3.051 5.701 -1.788 1.00 0.91 28 PHE A CA 15
ATOM 11829 C C . PHE A 1 28 ? 2.625 7.138 -2.131 1.00 0.74 28 PHE A C 15
ATOM 11830 O O . PHE A 1 28 ? 3.473 7.987 -2.425 1.00 0.89 28 PHE A O 15
ATOM 11847 N N . ARG A 1 29 ? 1.329 7.461 -2.034 1.00 0.60 29 ARG A N 15
ATOM 11848 C CA . ARG A 1 29 ? 0.776 8.768 -2.419 1.00 0.54 29 ARG A CA 15
ATOM 11849 C C . ARG A 1 29 ? -0.022 9.417 -1.267 1.00 0.59 29 ARG A C 15
ATOM 11850 O O . ARG A 1 29 ? -1.174 9.050 -1.037 1.00 0.67 29 ARG A O 15
ATOM 11871 N N . PRO A 1 30 ? 0.548 10.395 -0.534 1.00 0.75 30 PRO A N 15
ATOM 11872 C CA . PRO A 1 30 ? -0.152 11.038 0.578 1.00 0.88 30 PRO A CA 15
ATOM 11873 C C . PRO A 1 30 ? -1.361 11.876 0.103 1.00 0.89 30 PRO A C 15
ATOM 11874 O O . PRO A 1 30 ? -1.337 12.392 -1.021 1.00 0.86 30 PRO A O 15
ATOM 11885 N N . PRO A 1 31 ? -2.402 12.053 0.943 1.00 1.01 31 PRO A N 15
ATOM 11886 C CA . PRO A 1 31 ? -2.506 11.567 2.325 1.00 1.14 31 PRO A CA 15
ATOM 11887 C C . PRO A 1 31 ? -2.878 10.080 2.471 1.00 1.14 31 PRO A C 15
ATOM 11888 O O . PRO A 1 31 ? -2.542 9.483 3.499 1.00 1.29 31 PRO A O 15
ATOM 11899 N N . SER A 1 32 ? -3.588 9.492 1.503 1.00 1.04 32 SER A N 15
ATOM 11900 C CA . SER A 1 32 ? -4.308 8.220 1.678 1.00 1.08 32 SER A CA 15
ATOM 11901 C C . SER A 1 32 ? -4.533 7.470 0.354 1.00 0.96 32 SER A C 15
ATOM 11902 O O . SER A 1 32 ? -5.651 7.043 0.068 1.00 1.11 32 SER A O 15
ATOM 11910 N N . SER A 1 33 ? -3.504 7.346 -0.487 1.00 0.84 33 SER A N 15
ATOM 11911 C CA . SER A 1 33 ? -3.554 6.670 -1.794 1.00 0.79 33 SER A CA 15
ATOM 11912 C C . SER A 1 33 ? -2.230 5.979 -2.128 1.00 0.56 33 SER A C 15
ATOM 11913 O O . SER A 1 33 ? -1.211 6.195 -1.473 1.00 0.50 33 SER A O 15
ATOM 11921 N N . CYS A 1 34 ? -2.220 5.159 -3.178 1.00 0.60 34 CYS A N 15
ATOM 11922 C CA . CYS A 1 34 ? -0.995 4.605 -3.753 1.00 0.41 34 CYS A CA 15
ATOM 11923 C C . CYS A 1 34 ? -0.827 4.987 -5.239 1.00 0.53 34 CYS A C 15
ATOM 11924 O O . CYS A 1 34 ? -1.632 5.745 -5.796 1.00 0.81 34 CYS A O 15
ATOM 11931 N N . ILE A 1 35 ? 0.251 4.493 -5.852 1.00 0.67 35 ILE A N 15
ATOM 11932 C CA . ILE A 1 35 ? 0.595 4.626 -7.282 1.00 0.84 35 ILE A CA 15
ATOM 11933 C C . ILE A 1 35 ? 0.708 3.246 -7.932 1.00 0.82 35 ILE A C 15
ATOM 11934 O O . ILE A 1 35 ? 0.163 3.029 -9.013 1.00 1.36 35 ILE A O 15
ATOM 11950 N N . THR A 1 36 ? 1.390 2.311 -7.269 1.00 0.60 36 THR A N 15
ATOM 11951 C CA . THR A 1 36 ? 1.468 0.887 -7.633 1.00 0.79 36 THR A CA 15
ATOM 11952 C C . THR A 1 36 ? 0.200 0.112 -7.256 1.00 0.95 36 THR A C 15
ATOM 11953 O O . THR A 1 36 ? -0.046 -0.970 -7.791 1.00 1.45 36 THR A O 15
ATOM 11964 N N . VAL A 1 37 ? -0.635 0.701 -6.397 1.00 0.75 37 VAL A N 15
ATOM 11965 C CA . VAL A 1 37 ? -1.962 0.241 -5.962 1.00 0.78 37 VAL A CA 15
ATOM 11966 C C . VAL A 1 37 ? -2.947 1.425 -6.035 1.00 0.80 37 VAL A C 15
ATOM 11967 O O . VAL A 1 37 ? -2.552 2.553 -6.329 1.00 0.93 37 VAL A O 15
ATOM 11980 N N . GLU A 1 38 ? -4.242 1.186 -5.851 1.00 0.90 38 GLU A N 15
ATOM 11981 C CA . GLU A 1 38 ? -5.331 2.164 -5.995 1.00 0.91 38 GLU A CA 15
ATOM 11982 C C . GLU A 1 38 ? -5.319 3.438 -5.120 1.00 1.23 38 GLU A C 15
ATOM 11983 O O . GLU A 1 38 ? -4.597 3.576 -4.130 1.00 1.69 38 GLU A O 15
ATOM 11995 N N . SER A 1 39 ? -6.205 4.365 -5.502 1.00 1.31 39 SER A N 15
ATOM 11996 C CA . SER A 1 39 ? -6.659 5.532 -4.739 1.00 1.77 39 SER A CA 15
ATOM 11997 C C . SER A 1 39 ? -8.160 5.406 -4.386 1.00 1.97 39 SER A C 15
ATOM 11998 O O . SER A 1 39 ? -8.970 5.162 -5.288 1.00 2.10 39 SER A O 15
ATOM 12006 N N . PRO A 1 40 ? -8.587 5.561 -3.114 1.00 2.01 40 PRO A N 15
ATOM 12007 C CA . PRO A 1 40 ? -7.776 5.620 -1.893 1.00 1.76 40 PRO A CA 15
ATOM 12008 C C . PRO A 1 40 ? -7.105 4.280 -1.541 1.00 1.65 40 PRO A C 15
ATOM 12009 O O . PRO A 1 40 ? -7.458 3.232 -2.093 1.00 2.13 40 PRO A O 15
ATOM 12020 N N . ILE A 1 41 ? -6.185 4.329 -0.575 1.00 1.09 41 ILE A N 15
ATOM 12021 C CA . ILE A 1 41 ? -5.461 3.208 0.049 1.00 0.93 41 ILE A CA 15
ATOM 12022 C C . ILE A 1 41 ? -5.294 3.481 1.562 1.00 0.81 41 ILE A C 15
ATOM 12023 O O . ILE A 1 41 ? -5.392 4.628 2.007 1.00 0.79 41 ILE A O 15
ATOM 12039 N N . SER A 1 42 ? -5.000 2.453 2.359 1.00 1.03 42 SER A N 15
ATOM 12040 C CA . SER A 1 42 ? -4.645 2.582 3.783 1.00 1.19 42 SER A CA 15
ATOM 12041 C C . SER A 1 42 ? -3.154 2.844 3.977 1.00 1.07 42 SER A C 15
ATOM 12042 O O . SER A 1 42 ? -2.328 2.152 3.393 1.00 0.98 42 SER A O 15
ATOM 12050 N N . GLU A 1 43 ? -2.771 3.773 4.859 1.00 1.15 43 GLU A N 15
ATOM 12051 C CA . GLU A 1 43 ? -1.353 4.114 5.071 1.00 1.10 43 GLU A CA 15
ATOM 12052 C C . GLU A 1 43 ? -0.517 2.994 5.724 1.00 1.05 43 GLU A C 15
ATOM 12053 O O . GLU A 1 43 ? 0.699 3.140 5.855 1.00 1.04 43 GLU A O 15
ATOM 12065 N N . ASN A 1 44 ? -1.146 1.881 6.114 1.00 1.07 44 ASN A N 15
ATOM 12066 C CA . ASN A 1 44 ? -0.501 0.704 6.700 1.00 1.03 44 ASN A CA 15
ATOM 12067 C C . ASN A 1 44 ? -0.677 -0.610 5.901 1.00 1.01 44 ASN A C 15
ATOM 12068 O O . ASN A 1 44 ? -0.099 -1.624 6.291 1.00 1.55 44 ASN A O 15
ATOM 12079 N N . GLY A 1 45 ? -1.440 -0.603 4.805 1.00 1.06 45 GLY A N 15
ATOM 12080 C CA . GLY A 1 45 ? -1.869 -1.802 4.071 1.00 1.11 45 GLY A CA 15
ATOM 12081 C C . GLY A 1 45 ? -0.855 -2.376 3.071 1.00 1.22 45 GLY A C 15
ATOM 12082 O O . GLY A 1 45 ? -1.152 -2.412 1.881 1.00 2.38 45 GLY A O 15
ATOM 12086 N N . TRP A 1 46 ? 0.321 -2.823 3.530 1.00 0.71 46 TRP A N 15
ATOM 12087 C CA . TRP A 1 46 ? 1.418 -3.252 2.641 1.00 0.47 46 TRP A CA 15
ATOM 12088 C C . TRP A 1 46 ? 1.011 -4.342 1.632 1.00 0.55 46 TRP A C 15
ATOM 12089 O O . TRP A 1 46 ? 0.325 -5.307 1.983 1.00 0.73 46 TRP A O 15
ATOM 12110 N N . CYS A 1 47 ? 1.502 -4.245 0.392 1.00 0.56 47 CYS A N 15
ATOM 12111 C CA . CYS A 1 47 ? 1.211 -5.180 -0.693 1.00 0.56 47 CYS A CA 15
ATOM 12112 C C . CYS A 1 47 ? 2.463 -5.711 -1.397 1.00 0.51 47 CYS A C 15
ATOM 12113 O O . CYS A 1 47 ? 3.550 -5.144 -1.310 1.00 0.51 47 CYS A O 15
ATOM 12120 N N . ARG A 1 48 ? 2.296 -6.778 -2.188 1.00 0.61 48 ARG A N 15
ATOM 12121 C CA . ARG A 1 48 ? 3.367 -7.294 -3.056 1.00 0.85 48 ARG A CA 15
ATOM 12122 C C . ARG A 1 48 ? 3.653 -6.395 -4.265 1.00 0.88 48 ARG A C 15
ATOM 12123 O O . ARG A 1 48 ? 4.670 -6.606 -4.930 1.00 1.28 48 ARG A O 15
ATOM 12144 N N . LEU A 1 49 ? 2.808 -5.396 -4.532 1.00 0.72 49 LEU A N 15
ATOM 12145 C CA . LEU A 1 49 ? 3.012 -4.368 -5.557 1.00 1.10 49 LEU A CA 15
ATOM 12146 C C . LEU A 1 49 ? 3.960 -3.245 -5.110 1.00 1.09 49 LEU A C 15
ATOM 12147 O O . LEU A 1 49 ? 4.453 -2.539 -5.993 1.00 1.41 49 LEU A O 15
ATOM 12163 N N . TYR A 1 50 ? 4.269 -3.145 -3.803 1.00 0.89 50 TYR A N 15
ATOM 12164 C CA . TYR A 1 50 ? 5.369 -2.373 -3.195 1.00 0.88 50 TYR A CA 15
ATOM 12165 C C . TYR A 1 50 ? 6.513 -2.144 -4.191 1.00 1.12 50 TYR A C 15
ATOM 12166 O O . TYR A 1 50 ? 7.120 -3.099 -4.690 1.00 1.57 50 TYR A O 15
ATOM 12184 N N . ALA A 1 51 ? 6.716 -0.881 -4.573 1.00 1.50 51 ALA A N 15
ATOM 12185 C CA . ALA A 1 51 ? 7.158 -0.573 -5.932 1.00 2.48 51 ALA A CA 15
ATOM 12186 C C . ALA A 1 51 ? 8.539 -1.136 -6.301 1.00 2.78 51 ALA A C 15
ATOM 12187 O O . ALA A 1 51 ? 9.536 -0.852 -5.634 1.00 2.70 51 ALA A O 15
ATOM 12194 N N . GLY A 1 52 ? 8.613 -1.888 -7.405 1.00 3.99 52 GLY A N 15
ATOM 12195 C CA . GLY A 1 52 ? 9.865 -2.409 -7.947 1.00 4.89 52 GLY A CA 15
ATOM 12196 C C . GLY A 1 52 ? 10.729 -1.316 -8.567 1.00 5.47 52 GLY A C 15
ATOM 12197 O O . GLY A 1 52 ? 10.422 -0.789 -9.641 1.00 6.24 52 GLY A O 15
ATOM 12201 N N . LYS A 1 53 ? 11.810 -0.991 -7.864 1.00 5.46 53 LYS A N 15
ATOM 12202 C CA . LYS A 1 53 ? 12.837 -0.001 -8.214 1.00 6.12 53 LYS A CA 15
ATOM 12203 C C . LYS A 1 53 ? 14.133 -0.693 -8.658 1.00 6.91 53 LYS A C 15
ATOM 12204 O O . LYS A 1 53 ? 14.899 -1.190 -7.828 1.00 6.82 53 LYS A O 15
ATOM 12223 N N . ALA A 1 54 ? 14.375 -0.713 -9.971 1.00 7.96 54 ALA A N 15
ATOM 12224 C CA . ALA A 1 54 ? 15.576 -1.265 -10.610 1.00 8.97 54 ALA A CA 15
ATOM 12225 C C . ALA A 1 54 ? 16.494 -0.173 -11.175 1.00 9.73 54 ALA A C 15
ATOM 12226 O O . ALA A 1 54 ? 17.714 -0.420 -11.296 1.00 10.36 54 ALA A O 15
ATOM 12241 N N . VAL A 1 1 ? -10.517 8.371 -17.191 1.00 6.75 1 VAL A N 16
ATOM 12242 C CA . VAL A 1 1 ? -10.616 8.043 -15.751 1.00 6.82 1 VAL A CA 16
ATOM 12243 C C . VAL A 1 1 ? -9.256 7.596 -15.224 1.00 5.50 1 VAL A C 16
ATOM 12244 O O . VAL A 1 1 ? -8.593 6.774 -15.857 1.00 4.51 1 VAL A O 16
ATOM 12259 N N . THR A 1 2 ? -8.815 8.114 -14.077 1.00 6.24 2 THR A N 16
ATOM 12260 C CA . THR A 1 2 ? -7.566 7.679 -13.416 1.00 5.89 2 THR A CA 16
ATOM 12261 C C . THR A 1 2 ? -7.817 6.391 -12.624 1.00 4.93 2 THR A C 16
ATOM 12262 O O . THR A 1 2 ? -8.694 6.371 -11.756 1.00 5.76 2 THR A O 16
ATOM 12273 N N . LYS A 1 3 ? -7.079 5.307 -12.902 1.00 3.73 3 LYS A N 16
ATOM 12274 C CA . LYS A 1 3 ? -7.348 3.974 -12.342 1.00 2.78 3 LYS A CA 16
ATOM 12275 C C . LYS A 1 3 ? -6.095 3.108 -12.226 1.00 2.31 3 LYS A C 16
ATOM 12276 O O . LYS A 1 3 ? -5.369 2.924 -13.204 1.00 2.58 3 LYS A O 16
ATOM 12295 N N . LYS A 1 4 ? -5.901 2.518 -11.047 1.00 1.99 4 LYS A N 16
ATOM 12296 C CA . LYS A 1 4 ? -4.819 1.579 -10.716 1.00 1.58 4 LYS A CA 16
ATOM 12297 C C . LYS A 1 4 ? -5.286 0.133 -10.586 1.00 1.32 4 LYS A C 16
ATOM 12298 O O . LYS A 1 4 ? -6.465 -0.186 -10.751 1.00 1.39 4 LYS A O 16
ATOM 12317 N N . ALA A 1 5 ? -4.332 -0.739 -10.277 1.00 1.14 5 ALA A N 16
ATOM 12318 C CA . ALA A 1 5 ? -4.618 -2.107 -9.864 1.00 0.91 5 ALA A CA 16
ATOM 12319 C C . ALA A 1 5 ? -5.244 -2.102 -8.461 1.00 0.75 5 ALA A C 16
ATOM 12320 O O . ALA A 1 5 ? -4.961 -1.215 -7.646 1.00 0.76 5 ALA A O 16
ATOM 12327 N N . SER A 1 6 ? -6.104 -3.074 -8.159 1.00 0.70 6 SER A N 16
ATOM 12328 C CA . SER A 1 6 ? -6.709 -3.126 -6.829 1.00 0.70 6 SER A CA 16
ATOM 12329 C C . SER A 1 6 ? -5.705 -3.556 -5.754 1.00 0.56 6 SER A C 16
ATOM 12330 O O . SER A 1 6 ? -4.725 -4.257 -5.999 1.00 0.44 6 SER A O 16
ATOM 12338 N N . HIS A 1 7 ? -5.989 -3.131 -4.530 1.00 0.67 7 HIS A N 16
ATOM 12339 C CA . HIS A 1 7 ? -5.380 -3.567 -3.268 1.00 0.66 7 HIS A CA 16
ATOM 12340 C C . HIS A 1 7 ? -5.196 -5.099 -3.213 1.00 0.59 7 HIS A C 16
ATOM 12341 O O . HIS A 1 7 ? -4.090 -5.607 -3.045 1.00 0.67 7 HIS A O 16
ATOM 12355 N N . LYS A 1 8 ? -6.279 -5.831 -3.459 1.00 0.80 8 LYS A N 16
ATOM 12356 C CA . LYS A 1 8 ? -6.362 -7.296 -3.622 1.00 0.86 8 LYS A CA 16
ATOM 12357 C C . LYS A 1 8 ? -5.482 -7.833 -4.751 1.00 0.64 8 LYS A C 16
ATOM 12358 O O . LYS A 1 8 ? -4.742 -8.794 -4.548 1.00 0.73 8 LYS A O 16
ATOM 12377 N N . ASP A 1 9 ? -5.549 -7.225 -5.932 1.00 0.52 9 ASP A N 16
ATOM 12378 C CA . ASP A 1 9 ? -4.708 -7.561 -7.094 1.00 0.54 9 ASP A CA 16
ATOM 12379 C C . ASP A 1 9 ? -3.204 -7.480 -6.755 1.00 0.51 9 ASP A C 16
ATOM 12380 O O . ASP A 1 9 ? -2.461 -8.444 -6.962 1.00 0.64 9 ASP A O 16
ATOM 12389 N N . ALA A 1 10 ? -2.788 -6.397 -6.093 1.00 0.45 10 ALA A N 16
ATOM 12390 C CA . ALA A 1 10 ? -1.444 -6.188 -5.547 1.00 0.49 10 ALA A CA 16
ATOM 12391 C C . ALA A 1 10 ? -1.139 -7.002 -4.266 1.00 0.54 10 ALA A C 16
ATOM 12392 O O . ALA A 1 10 ? -0.054 -6.883 -3.695 1.00 0.61 10 ALA A O 16
ATOM 12399 N N . GLY A 1 11 ? -2.071 -7.832 -3.796 1.00 0.62 11 GLY A N 16
ATOM 12400 C CA . GLY A 1 11 ? -1.870 -8.764 -2.687 1.00 0.81 11 GLY A CA 16
ATOM 12401 C C . GLY A 1 11 ? -1.865 -8.145 -1.289 1.00 0.76 11 GLY A C 16
ATOM 12402 O O . GLY A 1 11 ? -1.232 -8.710 -0.393 1.00 0.88 11 GLY A O 16
ATOM 12406 N N . TYR A 1 12 ? -2.532 -7.004 -1.089 1.00 0.69 12 TYR A N 16
ATOM 12407 C CA . TYR A 1 12 ? -2.487 -6.256 0.172 1.00 0.75 12 TYR A CA 16
ATOM 12408 C C . TYR A 1 12 ? -2.991 -7.025 1.400 1.00 0.94 12 TYR A C 16
ATOM 12409 O O . TYR A 1 12 ? -3.720 -8.019 1.304 1.00 1.18 12 TYR A O 16
ATOM 12427 N N . GLN A 1 13 ? -2.597 -6.531 2.568 1.00 0.89 13 GLN A N 16
ATOM 12428 C CA . GLN A 1 13 ? -3.070 -6.952 3.883 1.00 0.95 13 GLN A CA 16
ATOM 12429 C C . GLN A 1 13 ? -3.396 -5.724 4.739 1.00 0.93 13 GLN A C 16
ATOM 12430 O O . GLN A 1 13 ? -2.933 -4.615 4.488 1.00 0.96 13 GLN A O 16
ATOM 12444 N N . GLU A 1 14 ? -4.171 -5.932 5.803 1.00 0.98 14 GLU A N 16
ATOM 12445 C CA . GLU A 1 14 ? -4.584 -4.871 6.733 1.00 1.02 14 GLU A CA 16
ATOM 12446 C C . GLU A 1 14 ? -3.431 -4.237 7.541 1.00 0.88 14 GLU A C 16
ATOM 12447 O O . GLU A 1 14 ? -3.669 -3.298 8.308 1.00 0.92 14 GLU A O 16
ATOM 12459 N N . SER A 1 15 ? -2.212 -4.767 7.428 1.00 0.76 15 SER A N 16
ATOM 12460 C CA . SER A 1 15 ? -1.055 -4.442 8.274 1.00 0.69 15 SER A CA 16
ATOM 12461 C C . SER A 1 15 ? 0.286 -4.432 7.523 1.00 0.62 15 SER A C 16
ATOM 12462 O O . SER A 1 15 ? 0.404 -5.012 6.441 1.00 0.81 15 SER A O 16
ATOM 12470 N N . PRO A 1 16 ? 1.340 -3.838 8.115 1.00 0.49 16 PRO A N 16
ATOM 12471 C CA . PRO A 1 16 ? 2.707 -3.969 7.620 1.00 0.42 16 PRO A CA 16
ATOM 12472 C C . PRO A 1 16 ? 3.181 -5.428 7.592 1.00 0.43 16 PRO A C 16
ATOM 12473 O O . PRO A 1 16 ? 2.865 -6.210 8.493 1.00 0.50 16 PRO A O 16
ATOM 12484 N N . ASN A 1 17 ? 4.016 -5.774 6.613 1.00 0.48 17 ASN A N 16
ATOM 12485 C CA . ASN A 1 17 ? 4.768 -7.029 6.589 1.00 0.49 17 ASN A CA 16
ATOM 12486 C C . ASN A 1 17 ? 6.130 -6.816 7.269 1.00 0.44 17 ASN A C 16
ATOM 12487 O O . ASN A 1 17 ? 7.157 -6.627 6.607 1.00 0.59 17 ASN A O 16
ATOM 12498 N N . GLY A 1 18 ? 6.127 -6.789 8.604 1.00 0.55 18 GLY A N 16
ATOM 12499 C CA . GLY A 1 18 ? 7.302 -6.444 9.401 1.00 0.74 18 GLY A CA 16
ATOM 12500 C C . GLY A 1 18 ? 7.753 -5.016 9.100 1.00 0.77 18 GLY A C 16
ATOM 12501 O O . GLY A 1 18 ? 7.014 -4.059 9.329 1.00 1.09 18 GLY A O 16
ATOM 12505 N N . ALA A 1 19 ? 8.950 -4.867 8.538 1.00 0.72 19 ALA A N 16
ATOM 12506 C CA . ALA A 1 19 ? 9.540 -3.569 8.226 1.00 0.82 19 ALA A CA 16
ATOM 12507 C C . ALA A 1 19 ? 8.809 -2.795 7.112 1.00 0.76 19 ALA A C 16
ATOM 12508 O O . ALA A 1 19 ? 8.927 -1.565 7.081 1.00 1.10 19 ALA A O 16
ATOM 12515 N N . LYS A 1 20 ? 8.049 -3.456 6.219 1.00 0.47 20 LYS A N 16
ATOM 12516 C CA . LYS A 1 20 ? 7.441 -2.805 5.043 1.00 0.47 20 LYS A CA 16
ATOM 12517 C C . LYS A 1 20 ? 5.972 -2.437 5.269 1.00 0.40 20 LYS A C 16
ATOM 12518 O O . LYS A 1 20 ? 5.164 -3.303 5.611 1.00 0.41 20 LYS A O 16
ATOM 12537 N N . ARG A 1 21 ? 5.617 -1.173 5.022 1.00 0.43 21 ARG A N 16
ATOM 12538 C CA . ARG A 1 21 ? 4.237 -0.648 5.001 1.00 0.41 21 ARG A CA 16
ATOM 12539 C C . ARG A 1 21 ? 4.092 0.474 3.975 1.00 0.51 21 ARG A C 16
ATOM 12540 O O . ARG A 1 21 ? 5.083 1.130 3.669 1.00 0.95 21 ARG A O 16
ATOM 12561 N N . CYS A 1 22 ? 2.858 0.785 3.576 1.00 0.40 22 CYS A N 16
ATOM 12562 C CA . CYS A 1 22 ? 2.529 1.907 2.700 1.00 0.51 22 CYS A CA 16
ATOM 12563 C C . CYS A 1 22 ? 3.191 3.242 3.082 1.00 0.77 22 CYS A C 16
ATOM 12564 O O . CYS A 1 22 ? 3.986 3.729 2.302 1.00 1.28 22 CYS A O 16
ATOM 12571 N N . GLY A 1 23 ? 2.934 3.798 4.272 1.00 0.95 23 GLY A N 16
ATOM 12572 C CA . GLY A 1 23 ? 3.710 4.848 4.965 1.00 1.18 23 GLY A CA 16
ATOM 12573 C C . GLY A 1 23 ? 4.439 5.872 4.085 1.00 1.67 23 GLY A C 16
ATOM 12574 O O . GLY A 1 23 ? 3.929 6.965 3.830 1.00 2.52 23 GLY A O 16
ATOM 12578 N N . THR A 1 24 ? 5.644 5.508 3.644 1.00 1.81 24 THR A N 16
ATOM 12579 C CA . THR A 1 24 ? 6.374 6.131 2.526 1.00 2.77 24 THR A CA 16
ATOM 12580 C C . THR A 1 24 ? 6.592 5.177 1.332 1.00 2.64 24 THR A C 16
ATOM 12581 O O . THR A 1 24 ? 6.600 5.657 0.195 1.00 3.73 24 THR A O 16
ATOM 12592 N N . CYS A 1 25 ? 6.721 3.857 1.558 1.00 1.55 25 CYS A N 16
ATOM 12593 C CA . CYS A 1 25 ? 6.919 2.772 0.573 1.00 1.24 25 CYS A CA 16
ATOM 12594 C C . CYS A 1 25 ? 8.023 3.097 -0.460 1.00 0.96 25 CYS A C 16
ATOM 12595 O O . CYS A 1 25 ? 8.875 3.970 -0.254 1.00 2.03 25 CYS A O 16
ATOM 12602 N N . ARG A 1 26 ? 8.001 2.391 -1.588 1.00 1.21 26 ARG A N 16
ATOM 12603 C CA . ARG A 1 26 ? 8.547 2.819 -2.885 1.00 1.75 26 ARG A CA 16
ATOM 12604 C C . ARG A 1 26 ? 7.462 3.403 -3.802 1.00 1.55 26 ARG A C 16
ATOM 12605 O O . ARG A 1 26 ? 7.781 3.853 -4.901 1.00 2.19 26 ARG A O 16
ATOM 12626 N N . GLN A 1 27 ? 6.186 3.348 -3.407 1.00 0.93 27 GLN A N 16
ATOM 12627 C CA . GLN A 1 27 ? 5.041 3.695 -4.265 1.00 1.16 27 GLN A CA 16
ATOM 12628 C C . GLN A 1 27 ? 3.923 4.504 -3.575 1.00 1.14 27 GLN A C 16
ATOM 12629 O O . GLN A 1 27 ? 2.954 4.854 -4.242 1.00 2.02 27 GLN A O 16
ATOM 12643 N N . PHE A 1 28 ? 4.009 4.850 -2.286 1.00 0.75 28 PHE A N 16
ATOM 12644 C CA . PHE A 1 28 ? 2.893 5.532 -1.608 1.00 0.72 28 PHE A CA 16
ATOM 12645 C C . PHE A 1 28 ? 2.727 6.986 -2.063 1.00 0.76 28 PHE A C 16
ATOM 12646 O O . PHE A 1 28 ? 3.690 7.651 -2.462 1.00 0.96 28 PHE A O 16
ATOM 12663 N N . ARG A 1 29 ? 1.494 7.491 -2.002 1.00 0.70 29 ARG A N 16
ATOM 12664 C CA . ARG A 1 29 ? 1.089 8.787 -2.553 1.00 0.77 29 ARG A CA 16
ATOM 12665 C C . ARG A 1 29 ? 0.157 9.492 -1.540 1.00 0.81 29 ARG A C 16
ATOM 12666 O O . ARG A 1 29 ? -1.058 9.304 -1.584 1.00 0.88 29 ARG A O 16
ATOM 12687 N N . PRO A 1 30 ? 0.710 10.227 -0.557 1.00 0.89 30 PRO A N 16
ATOM 12688 C CA . PRO A 1 30 ? -0.007 10.609 0.663 1.00 1.04 30 PRO A CA 16
ATOM 12689 C C . PRO A 1 30 ? -1.102 11.678 0.452 1.00 1.11 30 PRO A C 16
ATOM 12690 O O . PRO A 1 30 ? -1.016 12.481 -0.484 1.00 1.16 30 PRO A O 16
ATOM 12701 N N . PRO A 1 31 ? -2.107 11.741 1.353 1.00 1.30 31 PRO A N 16
ATOM 12702 C CA . PRO A 1 31 ? -2.232 10.954 2.588 1.00 1.40 31 PRO A CA 16
ATOM 12703 C C . PRO A 1 31 ? -2.909 9.580 2.421 1.00 1.10 31 PRO A C 16
ATOM 12704 O O . PRO A 1 31 ? -2.923 8.802 3.380 1.00 1.02 31 PRO A O 16
ATOM 12715 N N . SER A 1 32 ? -3.500 9.269 1.261 1.00 1.04 32 SER A N 16
ATOM 12716 C CA . SER A 1 32 ? -4.403 8.110 1.114 1.00 0.89 32 SER A CA 16
ATOM 12717 C C . SER A 1 32 ? -4.426 7.442 -0.270 1.00 0.85 32 SER A C 16
ATOM 12718 O O . SER A 1 32 ? -5.368 6.710 -0.558 1.00 0.91 32 SER A O 16
ATOM 12726 N N . SER A 1 33 ? -3.421 7.646 -1.122 1.00 0.80 33 SER A N 16
ATOM 12727 C CA . SER A 1 33 ? -3.310 7.024 -2.455 1.00 0.73 33 SER A CA 16
ATOM 12728 C C . SER A 1 33 ? -2.011 6.218 -2.612 1.00 0.62 33 SER A C 16
ATOM 12729 O O . SER A 1 33 ? -1.116 6.269 -1.770 1.00 0.62 33 SER A O 16
ATOM 12737 N N . CYS A 1 34 ? -1.883 5.480 -3.718 1.00 0.56 34 CYS A N 16
ATOM 12738 C CA . CYS A 1 34 ? -0.688 4.705 -4.067 1.00 0.44 34 CYS A CA 16
ATOM 12739 C C . CYS A 1 34 ? -0.423 4.692 -5.589 1.00 0.60 34 CYS A C 16
ATOM 12740 O O . CYS A 1 34 ? -1.331 4.898 -6.395 1.00 0.87 34 CYS A O 16
ATOM 12747 N N . ILE A 1 35 ? 0.832 4.472 -5.982 1.00 0.58 35 ILE A N 16
ATOM 12748 C CA . ILE A 1 35 ? 1.295 4.331 -7.377 1.00 0.79 35 ILE A CA 16
ATOM 12749 C C . ILE A 1 35 ? 1.273 2.853 -7.811 1.00 0.80 35 ILE A C 16
ATOM 12750 O O . ILE A 1 35 ? 1.309 2.559 -9.002 1.00 1.05 35 ILE A O 16
ATOM 12766 N N . THR A 1 36 ? 1.087 1.911 -6.884 1.00 0.75 36 THR A N 16
ATOM 12767 C CA . THR A 1 36 ? 0.656 0.537 -7.195 1.00 1.03 36 THR A CA 16
ATOM 12768 C C . THR A 1 36 ? -0.865 0.416 -7.142 1.00 0.96 36 THR A C 16
ATOM 12769 O O . THR A 1 36 ? -1.479 -0.113 -8.068 1.00 1.28 36 THR A O 16
ATOM 12780 N N . VAL A 1 37 ? -1.466 0.895 -6.050 1.00 0.79 37 VAL A N 16
ATOM 12781 C CA . VAL A 1 37 ? -2.797 0.482 -5.589 1.00 0.92 37 VAL A CA 16
ATOM 12782 C C . VAL A 1 37 ? -3.825 1.611 -5.659 1.00 0.85 37 VAL A C 16
ATOM 12783 O O . VAL A 1 37 ? -3.536 2.786 -5.436 1.00 0.94 37 VAL A O 16
ATOM 12796 N N . GLU A 1 38 ? -5.066 1.237 -5.945 1.00 0.80 38 GLU A N 16
ATOM 12797 C CA . GLU A 1 38 ? -6.248 2.096 -5.863 1.00 0.78 38 GLU A CA 16
ATOM 12798 C C . GLU A 1 38 ? -6.412 2.897 -4.556 1.00 0.81 38 GLU A C 16
ATOM 12799 O O . GLU A 1 38 ? -6.076 2.454 -3.456 1.00 1.08 38 GLU A O 16
ATOM 12811 N N . SER A 1 39 ? -7.067 4.047 -4.689 1.00 0.75 39 SER A N 16
ATOM 12812 C CA . SER A 1 39 ? -7.354 5.010 -3.613 1.00 0.90 39 SER A CA 16
ATOM 12813 C C . SER A 1 39 ? -8.840 4.963 -3.193 1.00 1.25 39 SER A C 16
ATOM 12814 O O . SER A 1 39 ? -9.705 4.882 -4.077 1.00 1.56 39 SER A O 16
ATOM 12822 N N . PRO A 1 40 ? -9.194 5.028 -1.891 1.00 1.26 40 PRO A N 16
ATOM 12823 C CA . PRO A 1 40 ? -8.319 5.243 -0.738 1.00 1.06 40 PRO A CA 16
ATOM 12824 C C . PRO A 1 40 ? -7.580 3.977 -0.272 1.00 0.87 40 PRO A C 16
ATOM 12825 O O . PRO A 1 40 ? -8.116 2.868 -0.311 1.00 1.06 40 PRO A O 16
ATOM 12836 N N . ILE A 1 41 ? -6.353 4.154 0.216 1.00 0.63 41 ILE A N 16
ATOM 12837 C CA . ILE A 1 41 ? -5.470 3.123 0.784 1.00 0.53 41 ILE A CA 16
ATOM 12838 C C . ILE A 1 41 ? -4.823 3.646 2.077 1.00 0.54 41 ILE A C 16
ATOM 12839 O O . ILE A 1 41 ? -4.428 4.814 2.178 1.00 0.92 41 ILE A O 16
ATOM 12855 N N . SER A 1 42 ? -4.746 2.788 3.095 1.00 0.61 42 SER A N 16
ATOM 12856 C CA . SER A 1 42 ? -4.166 3.119 4.398 1.00 0.65 42 SER A CA 16
ATOM 12857 C C . SER A 1 42 ? -2.656 3.296 4.339 1.00 0.58 42 SER A C 16
ATOM 12858 O O . SER A 1 42 ? -1.955 2.506 3.718 1.00 0.63 42 SER A O 16
ATOM 12866 N N . GLU A 1 43 ? -2.123 4.219 5.133 1.00 0.59 43 GLU A N 16
ATOM 12867 C CA . GLU A 1 43 ? -0.678 4.405 5.302 1.00 0.60 43 GLU A CA 16
ATOM 12868 C C . GLU A 1 43 ? 0.025 3.276 6.090 1.00 0.64 43 GLU A C 16
ATOM 12869 O O . GLU A 1 43 ? 1.201 3.388 6.423 1.00 0.84 43 GLU A O 16
ATOM 12881 N N . ASN A 1 44 ? -0.661 2.162 6.345 1.00 0.60 44 ASN A N 16
ATOM 12882 C CA . ASN A 1 44 ? -0.104 0.896 6.838 1.00 0.67 44 ASN A CA 16
ATOM 12883 C C . ASN A 1 44 ? -0.559 -0.366 6.056 1.00 0.79 44 ASN A C 16
ATOM 12884 O O . ASN A 1 44 ? -0.177 -1.469 6.443 1.00 1.50 44 ASN A O 16
ATOM 12895 N N . GLY A 1 45 ? -1.362 -0.229 4.993 1.00 0.88 45 GLY A N 16
ATOM 12896 C CA . GLY A 1 45 ? -2.039 -1.334 4.290 1.00 1.06 45 GLY A CA 16
ATOM 12897 C C . GLY A 1 45 ? -1.181 -2.092 3.269 1.00 1.27 45 GLY A C 16
ATOM 12898 O O . GLY A 1 45 ? -1.592 -2.215 2.120 1.00 2.40 45 GLY A O 16
ATOM 12902 N N . TRP A 1 46 ? 0.004 -2.563 3.673 1.00 0.80 46 TRP A N 16
ATOM 12903 C CA . TRP A 1 46 ? 1.061 -3.061 2.778 1.00 0.63 46 TRP A CA 16
ATOM 12904 C C . TRP A 1 46 ? 0.576 -4.009 1.668 1.00 0.46 46 TRP A C 16
ATOM 12905 O O . TRP A 1 46 ? -0.097 -5.006 1.950 1.00 0.43 46 TRP A O 16
ATOM 12926 N N . CYS A 1 47 ? 1.020 -3.759 0.431 1.00 0.56 47 CYS A N 16
ATOM 12927 C CA . CYS A 1 47 ? 0.884 -4.658 -0.714 1.00 0.44 47 CYS A CA 16
ATOM 12928 C C . CYS A 1 47 ? 2.227 -5.245 -1.163 1.00 0.50 47 CYS A C 16
ATOM 12929 O O . CYS A 1 47 ? 3.311 -4.780 -0.817 1.00 0.62 47 CYS A O 16
ATOM 12936 N N . ARG A 1 48 ? 2.143 -6.294 -1.978 1.00 0.58 48 ARG A N 16
ATOM 12937 C CA . ARG A 1 48 ? 3.280 -7.113 -2.416 1.00 0.72 48 ARG A CA 16
ATOM 12938 C C . ARG A 1 48 ? 3.997 -6.532 -3.632 1.00 0.78 48 ARG A C 16
ATOM 12939 O O . ARG A 1 48 ? 5.060 -7.024 -4.001 1.00 0.99 48 ARG A O 16
ATOM 12960 N N . LEU A 1 49 ? 3.451 -5.475 -4.237 1.00 0.73 49 LEU A N 16
ATOM 12961 C CA . LEU A 1 49 ? 3.982 -4.813 -5.434 1.00 0.86 49 LEU A CA 16
ATOM 12962 C C . LEU A 1 49 ? 4.658 -3.459 -5.115 1.00 0.90 49 LEU A C 16
ATOM 12963 O O . LEU A 1 49 ? 4.844 -2.639 -6.013 1.00 1.27 49 LEU A O 16
ATOM 12979 N N . TYR A 1 50 ? 5.066 -3.263 -3.854 1.00 0.86 50 TYR A N 16
ATOM 12980 C CA . TYR A 1 50 ? 5.784 -2.126 -3.252 1.00 0.95 50 TYR A CA 16
ATOM 12981 C C . TYR A 1 50 ? 7.146 -1.766 -3.909 1.00 1.34 50 TYR A C 16
ATOM 12982 O O . TYR A 1 50 ? 8.216 -1.823 -3.300 1.00 2.74 50 TYR A O 16
ATOM 13000 N N . ALA A 1 51 ? 7.131 -1.422 -5.196 1.00 1.55 51 ALA A N 16
ATOM 13001 C CA . ALA A 1 51 ? 8.319 -1.348 -6.050 1.00 2.14 51 ALA A CA 16
ATOM 13002 C C . ALA A 1 51 ? 8.182 -0.314 -7.183 1.00 3.62 51 ALA A C 16
ATOM 13003 O O . ALA A 1 51 ? 7.129 -0.203 -7.813 1.00 5.15 51 ALA A O 16
ATOM 13010 N N . GLY A 1 52 ? 9.262 0.415 -7.480 1.00 4.18 52 GLY A N 16
ATOM 13011 C CA . GLY A 1 52 ? 9.331 1.356 -8.607 1.00 6.14 52 GLY A CA 16
ATOM 13012 C C . GLY A 1 52 ? 10.265 2.555 -8.415 1.00 6.30 52 GLY A C 16
ATOM 13013 O O . GLY A 1 52 ? 10.704 3.139 -9.410 1.00 6.96 52 GLY A O 16
ATOM 13017 N N . LYS A 1 53 ? 10.602 2.898 -7.167 1.00 5.90 53 LYS A N 16
ATOM 13018 C CA . LYS A 1 53 ? 11.615 3.879 -6.766 1.00 5.99 53 LYS A CA 16
ATOM 13019 C C . LYS A 1 53 ? 12.841 3.108 -6.266 1.00 5.88 53 LYS A C 16
ATOM 13020 O O . LYS A 1 53 ? 12.698 2.111 -5.557 1.00 5.82 53 LYS A O 16
ATOM 13039 N N . ALA A 1 54 ? 14.019 3.575 -6.662 1.00 6.24 54 ALA A N 16
ATOM 13040 C CA . ALA A 1 54 ? 15.338 2.948 -6.475 1.00 6.57 54 ALA A CA 16
ATOM 13041 C C . ALA A 1 54 ? 15.575 2.317 -5.086 1.00 6.55 54 ALA A C 16
ATOM 13042 O O . ALA A 1 54 ? 15.680 1.067 -5.013 1.00 6.71 54 ALA A O 16
ATOM 13057 N N . VAL A 1 1 ? -3.467 9.895 -15.824 1.00 6.04 1 VAL A N 17
ATOM 13058 C CA . VAL A 1 1 ? -3.193 8.451 -16.044 1.00 5.26 1 VAL A CA 17
ATOM 13059 C C . VAL A 1 1 ? -4.440 7.610 -15.788 1.00 4.46 1 VAL A C 17
ATOM 13060 O O . VAL A 1 1 ? -5.326 8.048 -15.058 1.00 4.87 1 VAL A O 17
ATOM 13075 N N . THR A 1 2 ? -4.517 6.396 -16.341 1.00 3.83 2 THR A N 17
ATOM 13076 C CA . THR A 1 2 ? -5.596 5.432 -16.028 1.00 3.54 2 THR A CA 17
ATOM 13077 C C . THR A 1 2 ? -5.474 4.859 -14.605 1.00 3.01 2 THR A C 17
ATOM 13078 O O . THR A 1 2 ? -4.398 4.904 -14.000 1.00 3.11 2 THR A O 17
ATOM 13089 N N . LYS A 1 3 ? -6.567 4.317 -14.058 1.00 2.82 3 LYS A N 17
ATOM 13090 C CA . LYS A 1 3 ? -6.650 3.740 -12.708 1.00 2.41 3 LYS A CA 17
ATOM 13091 C C . LYS A 1 3 ? -5.886 2.409 -12.583 1.00 1.97 3 LYS A C 17
ATOM 13092 O O . LYS A 1 3 ? -5.908 1.586 -13.502 1.00 2.13 3 LYS A O 17
ATOM 13111 N N . LYS A 1 4 ? -5.228 2.205 -11.438 1.00 1.65 4 LYS A N 17
ATOM 13112 C CA . LYS A 1 4 ? -4.309 1.091 -11.132 1.00 1.36 4 LYS A CA 17
ATOM 13113 C C . LYS A 1 4 ? -4.971 -0.271 -10.902 1.00 1.18 4 LYS A C 17
ATOM 13114 O O . LYS A 1 4 ? -6.191 -0.448 -10.973 1.00 1.26 4 LYS A O 17
ATOM 13133 N N . ALA A 1 5 ? -4.111 -1.243 -10.608 1.00 1.06 5 ALA A N 17
ATOM 13134 C CA . ALA A 1 5 ? -4.495 -2.522 -10.005 1.00 0.88 5 ALA A CA 17
ATOM 13135 C C . ALA A 1 5 ? -5.253 -2.287 -8.694 1.00 0.71 5 ALA A C 17
ATOM 13136 O O . ALA A 1 5 ? -4.873 -1.404 -7.917 1.00 0.70 5 ALA A O 17
ATOM 13143 N N . SER A 1 6 ? -6.287 -3.084 -8.408 1.00 0.69 6 SER A N 17
ATOM 13144 C CA . SER A 1 6 ? -6.897 -3.049 -7.079 1.00 0.64 6 SER A CA 17
ATOM 13145 C C . SER A 1 6 ? -5.860 -3.463 -6.036 1.00 0.48 6 SER A C 17
ATOM 13146 O O . SER A 1 6 ? -5.018 -4.332 -6.259 1.00 0.45 6 SER A O 17
ATOM 13154 N N . HIS A 1 7 ? -5.918 -2.825 -4.875 1.00 0.57 7 HIS A N 17
ATOM 13155 C CA . HIS A 1 7 ? -5.048 -3.096 -3.724 1.00 0.66 7 HIS A CA 17
ATOM 13156 C C . HIS A 1 7 ? -5.115 -4.579 -3.292 1.00 0.61 7 HIS A C 17
ATOM 13157 O O . HIS A 1 7 ? -4.100 -5.189 -2.961 1.00 0.68 7 HIS A O 17
ATOM 13171 N N . LYS A 1 8 ? -6.287 -5.198 -3.456 1.00 0.77 8 LYS A N 17
ATOM 13172 C CA . LYS A 1 8 ? -6.557 -6.653 -3.427 1.00 0.86 8 LYS A CA 17
ATOM 13173 C C . LYS A 1 8 ? -5.734 -7.474 -4.435 1.00 0.70 8 LYS A C 17
ATOM 13174 O O . LYS A 1 8 ? -5.020 -8.400 -4.049 1.00 0.73 8 LYS A O 17
ATOM 13193 N N . ASP A 1 9 ? -5.821 -7.126 -5.723 1.00 0.62 9 ASP A N 17
ATOM 13194 C CA . ASP A 1 9 ? -5.037 -7.747 -6.821 1.00 0.62 9 ASP A CA 17
ATOM 13195 C C . ASP A 1 9 ? -3.524 -7.682 -6.543 1.00 0.55 9 ASP A C 17
ATOM 13196 O O . ASP A 1 9 ? -2.780 -8.646 -6.741 1.00 0.74 9 ASP A O 17
ATOM 13205 N N . ALA A 1 10 ? -3.094 -6.543 -6.006 1.00 0.39 10 ALA A N 17
ATOM 13206 C CA . ALA A 1 10 ? -1.735 -6.254 -5.564 1.00 0.43 10 ALA A CA 17
ATOM 13207 C C . ALA A 1 10 ? -1.333 -6.901 -4.219 1.00 0.47 10 ALA A C 17
ATOM 13208 O O . ALA A 1 10 ? -0.215 -6.693 -3.748 1.00 0.62 10 ALA A O 17
ATOM 13215 N N . GLY A 1 11 ? -2.214 -7.675 -3.579 1.00 0.51 11 GLY A N 17
ATOM 13216 C CA . GLY A 1 11 ? -1.908 -8.437 -2.368 1.00 0.70 11 GLY A CA 17
ATOM 13217 C C . GLY A 1 11 ? -1.733 -7.618 -1.089 1.00 0.67 11 GLY A C 17
ATOM 13218 O O . GLY A 1 11 ? -0.945 -8.007 -0.225 1.00 0.77 11 GLY A O 17
ATOM 13222 N N . TYR A 1 12 ? -2.425 -6.482 -0.974 1.00 0.59 12 TYR A N 17
ATOM 13223 C CA . TYR A 1 12 ? -2.357 -5.615 0.203 1.00 0.60 12 TYR A CA 17
ATOM 13224 C C . TYR A 1 12 ? -3.129 -6.135 1.426 1.00 0.65 12 TYR A C 17
ATOM 13225 O O . TYR A 1 12 ? -3.910 -7.086 1.349 1.00 0.80 12 TYR A O 17
ATOM 13243 N N . GLN A 1 13 ? -2.892 -5.476 2.558 1.00 0.73 13 GLN A N 17
ATOM 13244 C CA . GLN A 1 13 ? -3.373 -5.843 3.889 1.00 0.76 13 GLN A CA 17
ATOM 13245 C C . GLN A 1 13 ? -3.665 -4.598 4.750 1.00 0.75 13 GLN A C 17
ATOM 13246 O O . GLN A 1 13 ? -3.518 -3.455 4.314 1.00 0.90 13 GLN A O 17
ATOM 13260 N N . GLU A 1 14 ? -4.119 -4.820 5.983 1.00 0.76 14 GLU A N 17
ATOM 13261 C CA . GLU A 1 14 ? -4.497 -3.769 6.946 1.00 0.78 14 GLU A CA 17
ATOM 13262 C C . GLU A 1 14 ? -3.444 -3.450 8.014 1.00 0.68 14 GLU A C 17
ATOM 13263 O O . GLU A 1 14 ? -3.689 -2.630 8.907 1.00 0.78 14 GLU A O 17
ATOM 13275 N N . SER A 1 15 ? -2.290 -4.112 7.949 1.00 0.62 15 SER A N 17
ATOM 13276 C CA . SER A 1 15 ? -1.148 -3.852 8.837 1.00 0.60 15 SER A CA 17
ATOM 13277 C C . SER A 1 15 ? 0.185 -4.282 8.211 1.00 0.64 15 SER A C 17
ATOM 13278 O O . SER A 1 15 ? 0.176 -5.230 7.423 1.00 1.00 15 SER A O 17
ATOM 13286 N N . PRO A 1 16 ? 1.318 -3.650 8.586 1.00 0.45 16 PRO A N 17
ATOM 13287 C CA . PRO A 1 16 ? 2.608 -3.786 7.898 1.00 0.32 16 PRO A CA 17
ATOM 13288 C C . PRO A 1 16 ? 3.137 -5.227 7.782 1.00 0.31 16 PRO A C 17
ATOM 13289 O O . PRO A 1 16 ? 2.976 -6.035 8.701 1.00 0.51 16 PRO A O 17
ATOM 13300 N N . ASN A 1 17 ? 3.848 -5.534 6.693 1.00 0.39 17 ASN A N 17
ATOM 13301 C CA . ASN A 1 17 ? 4.569 -6.797 6.499 1.00 0.49 17 ASN A CA 17
ATOM 13302 C C . ASN A 1 17 ? 5.994 -6.692 7.064 1.00 0.48 17 ASN A C 17
ATOM 13303 O O . ASN A 1 17 ? 6.898 -6.193 6.391 1.00 0.50 17 ASN A O 17
ATOM 13314 N N . GLY A 1 18 ? 6.203 -7.176 8.294 1.00 0.70 18 GLY A N 17
ATOM 13315 C CA . GLY A 1 18 ? 7.524 -7.209 8.930 1.00 0.90 18 GLY A CA 17
ATOM 13316 C C . GLY A 1 18 ? 8.118 -5.805 9.067 1.00 0.79 18 GLY A C 17
ATOM 13317 O O . GLY A 1 18 ? 7.687 -5.032 9.928 1.00 1.01 18 GLY A O 17
ATOM 13321 N N . ALA A 1 19 ? 9.080 -5.471 8.205 1.00 0.71 19 ALA A N 17
ATOM 13322 C CA . ALA A 1 19 ? 9.711 -4.155 8.139 1.00 0.75 19 ALA A CA 17
ATOM 13323 C C . ALA A 1 19 ? 8.949 -3.108 7.295 1.00 0.73 19 ALA A C 17
ATOM 13324 O O . ALA A 1 19 ? 9.184 -1.910 7.478 1.00 1.11 19 ALA A O 17
ATOM 13331 N N . LYS A 1 20 ? 8.074 -3.510 6.359 1.00 0.48 20 LYS A N 17
ATOM 13332 C CA . LYS A 1 20 ? 7.499 -2.622 5.324 1.00 0.56 20 LYS A CA 17
ATOM 13333 C C . LYS A 1 20 ? 6.019 -2.306 5.553 1.00 0.44 20 LYS A C 17
ATOM 13334 O O . LYS A 1 20 ? 5.231 -3.206 5.841 1.00 0.31 20 LYS A O 17
ATOM 13353 N N . ARG A 1 21 ? 5.636 -1.044 5.343 1.00 0.56 21 ARG A N 17
ATOM 13354 C CA . ARG A 1 21 ? 4.247 -0.546 5.287 1.00 0.50 21 ARG A CA 17
ATOM 13355 C C . ARG A 1 21 ? 3.975 0.088 3.918 1.00 0.53 21 ARG A C 17
ATOM 13356 O O . ARG A 1 21 ? 4.837 0.049 3.040 1.00 0.90 21 ARG A O 17
ATOM 13377 N N . CYS A 1 22 ? 2.791 0.679 3.752 1.00 0.49 22 CYS A N 17
ATOM 13378 C CA . CYS A 1 22 ? 2.581 1.756 2.782 1.00 0.49 22 CYS A CA 17
ATOM 13379 C C . CYS A 1 22 ? 3.389 2.999 3.221 1.00 0.70 22 CYS A C 17
ATOM 13380 O O . CYS A 1 22 ? 4.601 2.895 3.358 1.00 1.47 22 CYS A O 17
ATOM 13387 N N . GLY A 1 23 ? 2.768 4.142 3.524 1.00 0.96 23 GLY A N 17
ATOM 13388 C CA . GLY A 1 23 ? 3.395 5.334 4.137 1.00 1.13 23 GLY A CA 17
ATOM 13389 C C . GLY A 1 23 ? 4.451 6.061 3.286 1.00 1.82 23 GLY A C 17
ATOM 13390 O O . GLY A 1 23 ? 4.291 7.235 2.949 1.00 2.51 23 GLY A O 17
ATOM 13394 N N . THR A 1 24 ? 5.530 5.365 2.944 1.00 1.90 24 THR A N 17
ATOM 13395 C CA . THR A 1 24 ? 6.519 5.682 1.901 1.00 2.67 24 THR A CA 17
ATOM 13396 C C . THR A 1 24 ? 6.945 4.457 1.062 1.00 2.20 24 THR A C 17
ATOM 13397 O O . THR A 1 24 ? 7.512 4.661 -0.011 1.00 2.98 24 THR A O 17
ATOM 13408 N N . CYS A 1 25 ? 6.696 3.219 1.532 1.00 1.18 25 CYS A N 17
ATOM 13409 C CA . CYS A 1 25 ? 7.078 1.906 0.980 1.00 0.99 25 CYS A CA 17
ATOM 13410 C C . CYS A 1 25 ? 8.368 1.948 0.141 1.00 1.26 25 CYS A C 17
ATOM 13411 O O . CYS A 1 25 ? 9.477 2.169 0.641 1.00 2.30 25 CYS A O 17
ATOM 13418 N N . ARG A 1 26 ? 8.189 1.812 -1.168 1.00 1.50 26 ARG A N 17
ATOM 13419 C CA . ARG A 1 26 ? 9.010 2.407 -2.218 1.00 1.99 26 ARG A CA 17
ATOM 13420 C C . ARG A 1 26 ? 8.250 3.479 -3.021 1.00 1.61 26 ARG A C 17
ATOM 13421 O O . ARG A 1 26 ? 8.885 4.147 -3.834 1.00 2.12 26 ARG A O 17
ATOM 13442 N N . GLN A 1 27 ? 6.950 3.694 -2.780 1.00 1.03 27 GLN A N 17
ATOM 13443 C CA . GLN A 1 27 ? 6.139 4.749 -3.401 1.00 1.41 27 GLN A CA 17
ATOM 13444 C C . GLN A 1 27 ? 5.170 5.454 -2.419 1.00 1.69 27 GLN A C 17
ATOM 13445 O O . GLN A 1 27 ? 5.494 6.559 -1.972 1.00 3.30 27 GLN A O 17
ATOM 13459 N N . PHE A 1 28 ? 3.994 4.873 -2.122 1.00 0.68 28 PHE A N 17
ATOM 13460 C CA . PHE A 1 28 ? 2.805 5.518 -1.503 1.00 0.63 28 PHE A CA 17
ATOM 13461 C C . PHE A 1 28 ? 2.351 6.853 -2.154 1.00 0.70 28 PHE A C 17
ATOM 13462 O O . PHE A 1 28 ? 3.014 7.379 -3.050 1.00 1.29 28 PHE A O 17
ATOM 13479 N N . ARG A 1 29 ? 1.206 7.410 -1.721 1.00 0.45 29 ARG A N 17
ATOM 13480 C CA . ARG A 1 29 ? 0.776 8.791 -2.009 1.00 0.49 29 ARG A CA 17
ATOM 13481 C C . ARG A 1 29 ? -0.150 9.345 -0.896 1.00 0.59 29 ARG A C 17
ATOM 13482 O O . ARG A 1 29 ? -1.287 8.894 -0.772 1.00 0.75 29 ARG A O 17
ATOM 13503 N N . PRO A 1 30 ? 0.267 10.343 -0.092 1.00 0.61 30 PRO A N 17
ATOM 13504 C CA . PRO A 1 30 ? -0.589 10.927 0.948 1.00 0.68 30 PRO A CA 17
ATOM 13505 C C . PRO A 1 30 ? -1.890 11.558 0.408 1.00 0.73 30 PRO A C 17
ATOM 13506 O O . PRO A 1 30 ? -1.881 12.097 -0.706 1.00 0.77 30 PRO A O 17
ATOM 13517 N N . PRO A 1 31 ? -2.996 11.563 1.184 1.00 0.82 31 PRO A N 17
ATOM 13518 C CA . PRO A 1 31 ? -3.127 11.040 2.553 1.00 0.86 31 PRO A CA 17
ATOM 13519 C C . PRO A 1 31 ? -3.512 9.547 2.636 1.00 0.83 31 PRO A C 17
ATOM 13520 O O . PRO A 1 31 ? -3.163 8.882 3.616 1.00 0.91 31 PRO A O 17
ATOM 13531 N N . SER A 1 32 ? -4.217 9.028 1.623 1.00 0.82 32 SER A N 17
ATOM 13532 C CA . SER A 1 32 ? -4.817 7.679 1.578 1.00 0.83 32 SER A CA 17
ATOM 13533 C C . SER A 1 32 ? -4.819 7.072 0.163 1.00 0.75 32 SER A C 17
ATOM 13534 O O . SER A 1 32 ? -5.764 6.391 -0.243 1.00 0.83 32 SER A O 17
ATOM 13542 N N . SER A 1 33 ? -3.780 7.359 -0.622 1.00 0.68 33 SER A N 17
ATOM 13543 C CA . SER A 1 33 ? -3.645 6.969 -2.030 1.00 0.63 33 SER A CA 17
ATOM 13544 C C . SER A 1 33 ? -2.357 6.165 -2.258 1.00 0.48 33 SER A C 17
ATOM 13545 O O . SER A 1 33 ? -1.464 6.111 -1.414 1.00 0.43 33 SER A O 17
ATOM 13553 N N . CYS A 1 34 ? -2.228 5.537 -3.426 1.00 0.47 34 CYS A N 17
ATOM 13554 C CA . CYS A 1 34 ? -0.973 4.934 -3.879 1.00 0.39 34 CYS A CA 17
ATOM 13555 C C . CYS A 1 34 ? -0.732 5.233 -5.366 1.00 0.51 34 CYS A C 17
ATOM 13556 O O . CYS A 1 34 ? -1.568 5.849 -6.039 1.00 0.76 34 CYS A O 17
ATOM 13563 N N . ILE A 1 35 ? 0.433 4.826 -5.869 1.00 0.49 35 ILE A N 17
ATOM 13564 C CA . ILE A 1 35 ? 0.810 4.897 -7.295 1.00 0.67 35 ILE A CA 17
ATOM 13565 C C . ILE A 1 35 ? 1.375 3.554 -7.808 1.00 0.52 35 ILE A C 17
ATOM 13566 O O . ILE A 1 35 ? 1.892 3.468 -8.923 1.00 0.97 35 ILE A O 17
ATOM 13582 N N . THR A 1 36 ? 1.230 2.483 -7.024 1.00 0.50 36 THR A N 17
ATOM 13583 C CA . THR A 1 36 ? 1.380 1.088 -7.483 1.00 0.71 36 THR A CA 17
ATOM 13584 C C . THR A 1 36 ? 0.039 0.344 -7.431 1.00 0.78 36 THR A C 17
ATOM 13585 O O . THR A 1 36 ? -0.172 -0.591 -8.207 1.00 1.14 36 THR A O 17
ATOM 13596 N N . VAL A 1 37 ? -0.889 0.802 -6.576 1.00 0.62 37 VAL A N 17
ATOM 13597 C CA . VAL A 1 37 ? -2.232 0.234 -6.353 1.00 0.69 37 VAL A CA 17
ATOM 13598 C C . VAL A 1 37 ? -3.325 1.317 -6.297 1.00 0.66 37 VAL A C 17
ATOM 13599 O O . VAL A 1 37 ? -3.023 2.512 -6.250 1.00 0.68 37 VAL A O 17
ATOM 13612 N N . GLU A 1 38 ? -4.598 0.913 -6.328 1.00 0.67 38 GLU A N 17
ATOM 13613 C CA . GLU A 1 38 ? -5.776 1.783 -6.161 1.00 0.68 38 GLU A CA 17
ATOM 13614 C C . GLU A 1 38 ? -5.794 2.637 -4.881 1.00 0.68 38 GLU A C 17
ATOM 13615 O O . GLU A 1 38 ? -5.227 2.289 -3.848 1.00 0.81 38 GLU A O 17
ATOM 13627 N N . SER A 1 39 ? -6.584 3.709 -4.940 1.00 0.72 39 SER A N 17
ATOM 13628 C CA . SER A 1 39 ? -7.157 4.428 -3.795 1.00 0.77 39 SER A CA 17
ATOM 13629 C C . SER A 1 39 ? -8.636 4.032 -3.577 1.00 1.00 39 SER A C 17
ATOM 13630 O O . SER A 1 39 ? -9.289 3.556 -4.516 1.00 1.21 39 SER A O 17
ATOM 13638 N N . PRO A 1 40 ? -9.204 4.205 -2.364 1.00 1.03 40 PRO A N 17
ATOM 13639 C CA . PRO A 1 40 ? -8.538 4.566 -1.112 1.00 0.88 40 PRO A CA 17
ATOM 13640 C C . PRO A 1 40 ? -7.776 3.374 -0.502 1.00 0.78 40 PRO A C 17
ATOM 13641 O O . PRO A 1 40 ? -8.181 2.215 -0.627 1.00 0.96 40 PRO A O 17
ATOM 13652 N N . ILE A 1 41 ? -6.668 3.665 0.176 1.00 0.61 41 ILE A N 17
ATOM 13653 C CA . ILE A 1 41 ? -5.727 2.681 0.734 1.00 0.65 41 ILE A CA 17
ATOM 13654 C C . ILE A 1 41 ? -5.143 3.227 2.048 1.00 0.62 41 ILE A C 17
ATOM 13655 O O . ILE A 1 41 ? -5.084 4.442 2.249 1.00 0.68 41 ILE A O 17
ATOM 13671 N N . SER A 1 42 ? -4.804 2.357 2.999 1.00 0.72 42 SER A N 17
ATOM 13672 C CA . SER A 1 42 ? -4.218 2.744 4.291 1.00 0.75 42 SER A CA 17
ATOM 13673 C C . SER A 1 42 ? -2.767 3.212 4.173 1.00 0.64 42 SER A C 17
ATOM 13674 O O . SER A 1 42 ? -1.975 2.639 3.431 1.00 0.58 42 SER A O 17
ATOM 13682 N N . GLU A 1 43 ? -2.347 4.158 5.012 1.00 0.70 43 GLU A N 17
ATOM 13683 C CA . GLU A 1 43 ? -0.931 4.522 5.144 1.00 0.67 43 GLU A CA 17
ATOM 13684 C C . GLU A 1 43 ? -0.055 3.447 5.825 1.00 0.59 43 GLU A C 17
ATOM 13685 O O . GLU A 1 43 ? 1.152 3.646 5.942 1.00 0.66 43 GLU A O 17
ATOM 13697 N N . ASN A 1 44 ? -0.625 2.330 6.292 1.00 0.54 44 ASN A N 17
ATOM 13698 C CA . ASN A 1 44 ? 0.091 1.280 7.034 1.00 0.54 44 ASN A CA 17
ATOM 13699 C C . ASN A 1 44 ? 0.094 -0.116 6.370 1.00 0.65 44 ASN A C 17
ATOM 13700 O O . ASN A 1 44 ? 0.715 -1.018 6.919 1.00 1.47 44 ASN A O 17
ATOM 13711 N N . GLY A 1 45 ? -0.567 -0.312 5.222 1.00 0.69 45 GLY A N 17
ATOM 13712 C CA . GLY A 1 45 ? -0.863 -1.657 4.701 1.00 0.87 45 GLY A CA 17
ATOM 13713 C C . GLY A 1 45 ? 0.356 -2.494 4.302 1.00 1.36 45 GLY A C 17
ATOM 13714 O O . GLY A 1 45 ? 0.619 -3.537 4.898 1.00 3.02 45 GLY A O 17
ATOM 13718 N N . TRP A 1 46 ? 1.122 -2.004 3.325 1.00 0.92 46 TRP A N 17
ATOM 13719 C CA . TRP A 1 46 ? 1.977 -2.787 2.418 1.00 0.75 46 TRP A CA 17
ATOM 13720 C C . TRP A 1 46 ? 1.194 -3.667 1.426 1.00 0.64 46 TRP A C 17
ATOM 13721 O O . TRP A 1 46 ? 0.188 -4.281 1.789 1.00 0.68 46 TRP A O 17
ATOM 13742 N N . CYS A 1 47 ? 1.691 -3.764 0.188 1.00 0.63 47 CYS A N 17
ATOM 13743 C CA . CYS A 1 47 ? 1.217 -4.666 -0.865 1.00 0.53 47 CYS A CA 17
ATOM 13744 C C . CYS A 1 47 ? 2.369 -5.478 -1.474 1.00 0.47 47 CYS A C 17
ATOM 13745 O O . CYS A 1 47 ? 3.526 -5.060 -1.486 1.00 0.60 47 CYS A O 17
ATOM 13752 N N . ARG A 1 48 ? 2.042 -6.636 -2.055 1.00 0.43 48 ARG A N 17
ATOM 13753 C CA . ARG A 1 48 ? 3.013 -7.500 -2.743 1.00 0.54 48 ARG A CA 17
ATOM 13754 C C . ARG A 1 48 ? 3.561 -6.866 -4.022 1.00 0.59 48 ARG A C 17
ATOM 13755 O O . ARG A 1 48 ? 4.646 -7.252 -4.464 1.00 0.78 48 ARG A O 17
ATOM 13776 N N . LEU A 1 49 ? 2.840 -5.908 -4.606 1.00 0.61 49 LEU A N 17
ATO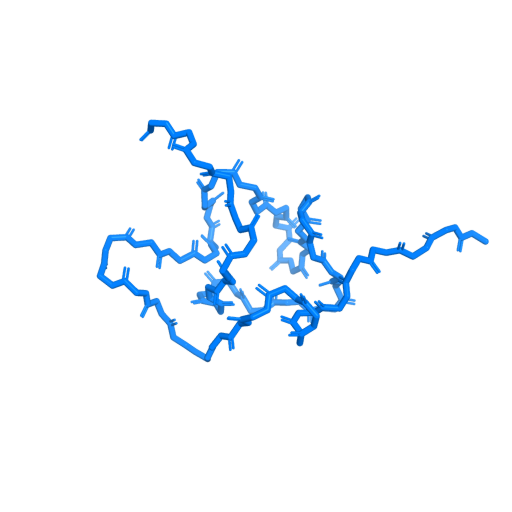M 13777 C CA . LEU A 1 49 ? 3.154 -5.270 -5.889 1.00 0.81 49 LEU A CA 17
ATOM 13778 C C . LEU A 1 49 ? 4.116 -4.070 -5.770 1.00 0.93 49 LEU A C 17
ATOM 13779 O O . LEU A 1 49 ? 4.637 -3.623 -6.791 1.00 1.25 49 LEU A O 17
ATOM 13795 N N . TYR A 1 50 ? 4.365 -3.573 -4.551 1.00 0.88 50 TYR A N 17
ATOM 13796 C CA . TYR A 1 50 ? 5.132 -2.358 -4.230 1.00 1.12 50 TYR A CA 17
ATOM 13797 C C . TYR A 1 50 ? 6.439 -2.143 -5.028 1.00 1.40 50 TYR A C 17
ATOM 13798 O O . TYR A 1 50 ? 7.108 -3.091 -5.450 1.00 1.76 50 TYR A O 17
ATOM 13816 N N . ALA A 1 51 ? 6.776 -0.869 -5.257 1.00 1.74 51 ALA A N 17
ATOM 13817 C CA . ALA A 1 51 ? 7.698 -0.415 -6.307 1.00 2.46 51 ALA A CA 17
ATOM 13818 C C . ALA A 1 51 ? 9.137 -0.980 -6.248 1.00 2.60 51 ALA A C 17
ATOM 13819 O O . ALA A 1 51 ? 9.723 -1.169 -5.179 1.00 2.42 51 ALA A O 17
ATOM 13826 N N . GLY A 1 52 ? 9.744 -1.146 -7.428 1.00 3.64 52 GLY A N 17
ATOM 13827 C CA . GLY A 1 52 ? 11.146 -1.474 -7.622 1.00 4.36 52 GLY A CA 17
ATOM 13828 C C . GLY A 1 52 ? 12.012 -0.265 -7.951 1.00 4.78 52 GLY A C 17
ATOM 13829 O O . GLY A 1 52 ? 11.943 0.298 -9.049 1.00 5.46 52 GLY A O 17
ATOM 13833 N N . LYS A 1 53 ? 12.837 0.121 -6.985 1.00 4.70 53 LYS A N 17
ATOM 13834 C CA . LYS A 1 53 ? 13.750 1.271 -7.030 1.00 5.17 53 LYS A CA 17
ATOM 13835 C C . LYS A 1 53 ? 15.191 0.791 -7.247 1.00 5.82 53 LYS A C 17
ATOM 13836 O O . LYS A 1 53 ? 15.810 0.250 -6.327 1.00 5.83 53 LYS A O 17
ATOM 13855 N N . ALA A 1 54 ? 15.730 0.974 -8.456 1.00 6.69 54 ALA A N 17
ATOM 13856 C CA . ALA A 1 54 ? 17.101 0.583 -8.820 1.00 7.55 54 ALA A CA 17
ATOM 13857 C C . ALA A 1 54 ? 18.149 1.599 -8.345 1.00 8.08 54 ALA A C 17
ATOM 13858 O O . ALA A 1 54 ? 19.142 1.154 -7.725 1.00 8.48 54 ALA A O 17
ATOM 13873 N N . VAL A 1 1 ? 5.643 6.009 -16.345 1.00 13.21 1 VAL A N 18
ATOM 13874 C CA . VAL A 1 1 ? 5.009 6.131 -15.012 1.00 12.17 1 VAL A CA 18
ATOM 13875 C C . VAL A 1 1 ? 4.218 4.861 -14.723 1.00 11.49 1 VAL A C 18
ATOM 13876 O O . VAL A 1 1 ? 3.538 4.348 -15.614 1.00 11.55 1 VAL A O 18
ATOM 13891 N N . THR A 1 2 ? 4.311 4.329 -13.501 1.00 11.08 2 THR A N 18
ATOM 13892 C CA . THR A 1 2 ? 3.586 3.117 -13.073 1.00 10.48 2 THR A CA 18
ATOM 13893 C C . THR A 1 2 ? 2.064 3.330 -13.128 1.00 8.55 2 THR A C 18
ATOM 13894 O O . THR A 1 2 ? 1.568 4.399 -12.760 1.00 7.51 2 THR A O 18
ATOM 13905 N N . LYS A 1 3 ? 1.305 2.318 -13.568 1.00 8.26 3 LYS A N 18
ATOM 13906 C CA . LYS A 1 3 ? -0.170 2.311 -13.546 1.00 6.78 3 LYS A CA 18
ATOM 13907 C C . LYS A 1 3 ? -0.686 1.512 -12.347 1.00 5.28 3 LYS A C 18
ATOM 13908 O O . LYS A 1 3 ? -0.179 0.426 -12.058 1.00 5.70 3 LYS A O 18
ATOM 13927 N N . LYS A 1 4 ? -1.713 2.011 -11.662 1.00 3.76 4 LYS A N 18
ATOM 13928 C CA . LYS A 1 4 ? -2.370 1.340 -10.534 1.00 2.33 4 LYS A CA 18
ATOM 13929 C C . LYS A 1 4 ? -3.076 0.043 -10.922 1.00 2.05 4 LYS A C 18
ATOM 13930 O O . LYS A 1 4 ? -3.749 -0.032 -11.952 1.00 2.70 4 LYS A O 18
ATOM 13949 N N . ALA A 1 5 ? -2.993 -0.930 -10.028 1.00 1.44 5 ALA A N 18
ATOM 13950 C CA . ALA A 1 5 ? -3.784 -2.159 -9.993 1.00 0.95 5 ALA A CA 18
ATOM 13951 C C . ALA A 1 5 ? -4.727 -2.136 -8.772 1.00 0.74 5 ALA A C 18
ATOM 13952 O O . ALA A 1 5 ? -4.664 -1.213 -7.950 1.00 0.69 5 ALA A O 18
ATOM 13959 N N . SER A 1 6 ? -5.602 -3.132 -8.612 1.00 0.74 6 SER A N 18
ATOM 13960 C CA . SER A 1 6 ? -6.457 -3.189 -7.422 1.00 0.69 6 SER A CA 18
ATOM 13961 C C . SER A 1 6 ? -5.657 -3.572 -6.171 1.00 0.50 6 SER A C 18
ATOM 13962 O O . SER A 1 6 ? -4.680 -4.315 -6.232 1.00 0.41 6 SER A O 18
ATOM 13970 N N . HIS A 1 7 ? -6.160 -3.150 -5.008 1.00 0.62 7 HIS A N 18
ATOM 13971 C CA . HIS A 1 7 ? -5.841 -3.607 -3.631 1.00 0.76 7 HIS A CA 18
ATOM 13972 C C . HIS A 1 7 ? -5.705 -5.130 -3.428 1.00 0.64 7 HIS A C 18
ATOM 13973 O O . HIS A 1 7 ? -5.191 -5.623 -2.423 1.00 1.06 7 HIS A O 18
ATOM 13987 N N . LYS A 1 8 ? -6.210 -5.863 -4.401 1.00 0.95 8 LYS A N 18
ATOM 13988 C CA . LYS A 1 8 ? -6.385 -7.310 -4.478 1.00 1.02 8 LYS A CA 18
ATOM 13989 C C . LYS A 1 8 ? -5.396 -7.973 -5.427 1.00 0.95 8 LYS A C 18
ATOM 13990 O O . LYS A 1 8 ? -4.616 -8.817 -4.994 1.00 0.98 8 LYS A O 18
ATOM 14009 N N . ASP A 1 9 ? -5.352 -7.537 -6.685 1.00 0.92 9 ASP A N 18
ATOM 14010 C CA . ASP A 1 9 ? -4.295 -7.928 -7.642 1.00 0.93 9 ASP A CA 18
ATOM 14011 C C . ASP A 1 9 ? -2.884 -7.626 -7.106 1.00 0.79 9 ASP A C 18
ATOM 14012 O O . ASP A 1 9 ? -1.955 -8.415 -7.291 1.00 0.95 9 ASP A O 18
ATOM 14021 N N . ALA A 1 10 ? -2.750 -6.507 -6.389 1.00 0.58 10 ALA A N 18
ATOM 14022 C CA . ALA A 1 10 ? -1.531 -6.085 -5.699 1.00 0.53 10 ALA A CA 18
ATOM 14023 C C . ALA A 1 10 ? -1.315 -6.724 -4.309 1.00 0.55 10 ALA A C 18
ATOM 14024 O O . ALA A 1 10 ? -0.294 -6.463 -3.676 1.00 0.73 10 ALA A O 18
ATOM 14031 N N . GLY A 1 11 ? -2.248 -7.537 -3.804 1.00 0.56 11 GLY A N 18
ATOM 14032 C CA . GLY A 1 11 ? -2.077 -8.280 -2.551 1.00 0.70 11 GLY A CA 18
ATOM 14033 C C . GLY A 1 11 ? -1.931 -7.416 -1.291 1.00 0.70 11 GLY A C 18
ATOM 14034 O O . GLY A 1 11 ? -1.143 -7.761 -0.409 1.00 0.82 11 GLY A O 18
ATOM 14038 N N . TYR A 1 12 ? -2.629 -6.279 -1.207 1.00 0.65 12 TYR A N 18
ATOM 14039 C CA . TYR A 1 12 ? -2.543 -5.354 -0.071 1.00 0.72 12 TYR A CA 18
ATOM 14040 C C . TYR A 1 12 ? -3.277 -5.852 1.192 1.00 0.84 12 TYR A C 18
ATOM 14041 O O . TYR A 1 12 ? -4.340 -6.481 1.129 1.00 1.14 12 TYR A O 18
ATOM 14059 N N . GLN A 1 13 ? -2.700 -5.538 2.353 1.00 0.75 13 GLN A N 18
ATOM 14060 C CA . GLN A 1 13 ? -3.249 -5.712 3.703 1.00 0.88 13 GLN A CA 18
ATOM 14061 C C . GLN A 1 13 ? -3.257 -4.373 4.444 1.00 1.04 13 GLN A C 18
ATOM 14062 O O . GLN A 1 13 ? -2.393 -3.525 4.228 1.00 1.15 13 GLN A O 18
ATOM 14076 N N . GLU A 1 14 ? -4.202 -4.194 5.369 1.00 1.34 14 GLU A N 18
ATOM 14077 C CA . GLU A 1 14 ? -4.394 -2.911 6.066 1.00 1.64 14 GLU A CA 18
ATOM 14078 C C . GLU A 1 14 ? -3.430 -2.679 7.248 1.00 1.23 14 GLU A C 18
ATOM 14079 O O . GLU A 1 14 ? -3.535 -1.665 7.947 1.00 1.36 14 GLU A O 18
ATOM 14091 N N . SER A 1 15 ? -2.483 -3.602 7.451 1.00 0.89 15 SER A N 18
ATOM 14092 C CA . SER A 1 15 ? -1.350 -3.477 8.385 1.00 0.75 15 SER A CA 18
ATOM 14093 C C . SER A 1 15 ? 0.016 -3.562 7.692 1.00 0.80 15 SER A C 18
ATOM 14094 O O . SER A 1 15 ? 0.136 -4.168 6.621 1.00 1.01 15 SER A O 18
ATOM 14102 N N . PRO A 1 16 ? 1.084 -3.042 8.331 1.00 0.68 16 PRO A N 18
ATOM 14103 C CA . PRO A 1 16 ? 2.454 -3.296 7.899 1.00 0.59 16 PRO A CA 18
ATOM 14104 C C . PRO A 1 16 ? 2.764 -4.796 7.954 1.00 0.66 16 PRO A C 18
ATOM 14105 O O . PRO A 1 16 ? 2.348 -5.487 8.889 1.00 0.84 16 PRO A O 18
ATOM 14116 N N . ASN A 1 17 ? 3.535 -5.293 6.991 1.00 0.64 17 ASN A N 18
ATOM 14117 C CA . ASN A 1 17 ? 4.037 -6.667 6.976 1.00 0.84 17 ASN A CA 18
ATOM 14118 C C . ASN A 1 17 ? 5.440 -6.688 7.604 1.00 0.87 17 ASN A C 18
ATOM 14119 O O . ASN A 1 17 ? 6.453 -6.783 6.905 1.00 0.99 17 ASN A O 18
ATOM 14130 N N . GLY A 1 18 ? 5.490 -6.511 8.929 1.00 1.09 18 GLY A N 18
ATOM 14131 C CA . GLY A 1 18 ? 6.724 -6.415 9.716 1.00 1.20 18 GLY A CA 18
ATOM 14132 C C . GLY A 1 18 ? 7.680 -5.336 9.201 1.00 0.76 18 GLY A C 18
ATOM 14133 O O . GLY A 1 18 ? 7.448 -4.136 9.378 1.00 0.85 18 GLY A O 18
ATOM 14137 N N . ALA A 1 19 ? 8.751 -5.764 8.530 1.00 1.00 19 ALA A N 18
ATOM 14138 C CA . ALA A 1 19 ? 9.812 -4.891 8.037 1.00 1.24 19 ALA A CA 18
ATOM 14139 C C . ALA A 1 19 ? 9.358 -3.823 7.015 1.00 1.04 19 ALA A C 18
ATOM 14140 O O . ALA A 1 19 ? 10.075 -2.830 6.858 1.00 1.43 19 ALA A O 18
ATOM 14147 N N . LYS A 1 20 ? 8.201 -3.987 6.347 1.00 0.62 20 LYS A N 18
ATOM 14148 C CA . LYS A 1 20 ? 7.716 -3.119 5.253 1.00 0.52 20 LYS A CA 18
ATOM 14149 C C . LYS A 1 20 ? 6.302 -2.565 5.492 1.00 0.36 20 LYS A C 18
ATOM 14150 O O . LYS A 1 20 ? 5.428 -3.293 5.973 1.00 0.29 20 LYS A O 18
ATOM 14169 N N . ARG A 1 21 ? 6.044 -1.324 5.056 1.00 0.41 21 ARG A N 18
ATOM 14170 C CA . ARG A 1 21 ? 4.706 -0.692 5.009 1.00 0.37 21 ARG A CA 18
ATOM 14171 C C . ARG A 1 21 ? 4.571 0.263 3.812 1.00 0.45 21 ARG A C 18
ATOM 14172 O O . ARG A 1 21 ? 5.586 0.693 3.276 1.00 0.66 21 ARG A O 18
ATOM 14193 N N . CYS A 1 22 ? 3.360 0.676 3.437 1.00 0.42 22 CYS A N 18
ATOM 14194 C CA . CYS A 1 22 ? 3.096 1.657 2.371 1.00 0.50 22 CYS A CA 18
ATOM 14195 C C . CYS A 1 22 ? 3.926 2.957 2.509 1.00 0.74 22 CYS A C 18
ATOM 14196 O O . CYS A 1 22 ? 4.670 3.367 1.616 1.00 1.31 22 CYS A O 18
ATOM 14203 N N . GLY A 1 23 ? 3.898 3.574 3.690 1.00 0.93 23 GLY A N 18
ATOM 14204 C CA . GLY A 1 23 ? 4.714 4.735 4.063 1.00 1.14 23 GLY A CA 18
ATOM 14205 C C . GLY A 1 23 ? 6.243 4.525 4.080 1.00 1.76 23 GLY A C 18
ATOM 14206 O O . GLY A 1 23 ? 6.975 5.483 4.354 1.00 2.51 23 GLY A O 18
ATOM 14210 N N . THR A 1 24 ? 6.727 3.310 3.799 1.00 1.81 24 THR A N 18
ATOM 14211 C CA . THR A 1 24 ? 8.149 2.944 3.651 1.00 2.61 24 THR A CA 18
ATOM 14212 C C . THR A 1 24 ? 8.432 2.078 2.405 1.00 2.49 24 THR A C 18
ATOM 14213 O O . THR A 1 24 ? 9.553 1.583 2.257 1.00 3.61 24 THR A O 18
ATOM 14224 N N . CYS A 1 25 ? 7.467 1.900 1.486 1.00 1.41 25 CYS A N 18
ATOM 14225 C CA . CYS A 1 25 ? 7.616 1.096 0.260 1.00 1.25 25 CYS A CA 18
ATOM 14226 C C . CYS A 1 25 ? 8.174 1.870 -0.940 1.00 1.10 25 CYS A C 18
ATOM 14227 O O . CYS A 1 25 ? 8.671 1.247 -1.883 1.00 2.49 25 CYS A O 18
ATOM 14234 N N . ARG A 1 26 ? 8.120 3.212 -0.868 1.00 1.21 26 ARG A N 18
ATOM 14235 C CA . ARG A 1 26 ? 8.402 4.221 -1.912 1.00 1.53 26 ARG A CA 18
ATOM 14236 C C . ARG A 1 26 ? 7.282 4.484 -2.924 1.00 1.08 26 ARG A C 18
ATOM 14237 O O . ARG A 1 26 ? 7.556 5.060 -3.976 1.00 1.39 26 ARG A O 18
ATOM 14258 N N . GLN A 1 27 ? 6.036 4.105 -2.629 1.00 0.78 27 GLN A N 18
ATOM 14259 C CA . GLN A 1 27 ? 4.929 4.187 -3.596 1.00 0.84 27 GLN A CA 18
ATOM 14260 C C . GLN A 1 27 ? 3.606 4.770 -3.066 1.00 0.97 27 GLN A C 18
ATOM 14261 O O . GLN A 1 27 ? 2.759 5.168 -3.870 1.00 1.88 27 GLN A O 18
ATOM 14275 N N . PHE A 1 28 ? 3.447 4.906 -1.746 1.00 0.62 28 PHE A N 18
ATOM 14276 C CA . PHE A 1 28 ? 2.309 5.600 -1.131 1.00 0.55 28 PHE A CA 18
ATOM 14277 C C . PHE A 1 28 ? 2.133 7.045 -1.651 1.00 0.52 28 PHE A C 18
ATOM 14278 O O . PHE A 1 28 ? 3.098 7.709 -2.056 1.00 0.71 28 PHE A O 18
ATOM 14295 N N . ARG A 1 29 ? 0.884 7.533 -1.640 1.00 0.46 29 ARG A N 18
ATOM 14296 C CA . ARG A 1 29 ? 0.441 8.803 -2.232 1.00 0.51 29 ARG A CA 18
ATOM 14297 C C . ARG A 1 29 ? -0.643 9.465 -1.343 1.00 0.64 29 ARG A C 18
ATOM 14298 O O . ARG A 1 29 ? -1.794 9.024 -1.354 1.00 0.69 29 ARG A O 18
ATOM 14319 N N . PRO A 1 30 ? -0.323 10.496 -0.540 1.00 0.79 30 PRO A N 18
ATOM 14320 C CA . PRO A 1 30 ? -1.232 11.024 0.482 1.00 0.87 30 PRO A CA 18
ATOM 14321 C C . PRO A 1 30 ? -2.502 11.681 -0.097 1.00 0.96 30 PRO A C 18
ATOM 14322 O O . PRO A 1 30 ? -2.479 12.163 -1.235 1.00 1.09 30 PRO A O 18
ATOM 14333 N N . PRO A 1 31 ? -3.607 11.739 0.677 1.00 0.97 31 PRO A N 18
ATOM 14334 C CA . PRO A 1 31 ? -3.765 11.186 2.030 1.00 0.95 31 PRO A CA 18
ATOM 14335 C C . PRO A 1 31 ? -4.116 9.685 2.064 1.00 0.85 31 PRO A C 18
ATOM 14336 O O . PRO A 1 31 ? -3.844 9.028 3.067 1.00 0.85 31 PRO A O 18
ATOM 14347 N N . SER A 1 32 ? -4.711 9.130 1.002 1.00 0.85 32 SER A N 18
ATOM 14348 C CA . SER A 1 32 ? -5.354 7.802 1.016 1.00 0.87 32 SER A CA 18
ATOM 14349 C C . SER A 1 32 ? -5.225 7.059 -0.331 1.00 0.78 32 SER A C 18
ATOM 14350 O O . SER A 1 32 ? -6.111 6.304 -0.732 1.00 0.88 32 SER A O 18
ATOM 14358 N N . SER A 1 33 ? -4.124 7.273 -1.062 1.00 0.68 33 SER A N 18
ATOM 14359 C CA . SER A 1 33 ? -3.847 6.668 -2.376 1.00 0.61 33 SER A CA 18
ATOM 14360 C C . SER A 1 33 ? -2.469 5.990 -2.442 1.00 0.47 33 SER A C 18
ATOM 14361 O O . SER A 1 33 ? -1.626 6.140 -1.559 1.00 0.43 33 SER A O 18
ATOM 14369 N N . CYS A 1 34 ? -2.223 5.244 -3.519 1.00 0.45 34 CYS A N 18
ATOM 14370 C CA . CYS A 1 34 ? -0.927 4.665 -3.874 1.00 0.34 34 CYS A CA 18
ATOM 14371 C C . CYS A 1 34 ? -0.679 4.830 -5.384 1.00 0.48 34 CYS A C 18
ATOM 14372 O O . CYS A 1 34 ? -1.618 5.079 -6.147 1.00 0.74 34 CYS A O 18
ATOM 14379 N N . ILE A 1 35 ? 0.578 4.751 -5.826 1.00 0.42 35 ILE A N 18
ATOM 14380 C CA . ILE A 1 35 ? 0.959 4.845 -7.252 1.00 0.58 35 ILE A CA 18
ATOM 14381 C C . ILE A 1 35 ? 0.934 3.459 -7.931 1.00 0.64 35 ILE A C 18
ATOM 14382 O O . ILE A 1 35 ? 0.728 3.375 -9.144 1.00 0.91 35 ILE A O 18
ATOM 14398 N N . THR A 1 36 ? 1.068 2.371 -7.162 1.00 0.59 36 THR A N 18
ATOM 14399 C CA . THR A 1 36 ? 0.876 0.984 -7.636 1.00 0.77 36 THR A CA 18
ATOM 14400 C C . THR A 1 36 ? -0.544 0.481 -7.365 1.00 0.74 36 THR A C 18
ATOM 14401 O O . THR A 1 36 ? -1.004 -0.411 -8.081 1.00 1.05 36 THR A O 18
ATOM 14412 N N . VAL A 1 37 ? -1.259 1.037 -6.380 1.00 0.58 37 VAL A N 18
ATOM 14413 C CA . VAL A 1 37 ? -2.518 0.466 -5.868 1.00 0.66 37 VAL A CA 18
ATOM 14414 C C . VAL A 1 37 ? -3.660 1.493 -5.792 1.00 0.72 37 VAL A C 18
ATOM 14415 O O . VAL A 1 37 ? -3.469 2.668 -5.489 1.00 0.89 37 VAL A O 18
ATOM 14428 N N . GLU A 1 38 ? -4.883 1.045 -6.078 1.00 0.69 38 GLU A N 18
ATOM 14429 C CA . GLU A 1 38 ? -6.133 1.774 -5.806 1.00 0.78 38 GLU A CA 18
ATOM 14430 C C . GLU A 1 38 ? -6.299 2.325 -4.372 1.00 0.94 38 GLU A C 18
ATOM 14431 O O . GLU A 1 38 ? -5.802 1.776 -3.391 1.00 1.17 38 GLU A O 18
ATOM 14443 N N . SER A 1 39 ? -7.112 3.376 -4.266 1.00 0.98 39 SER A N 18
ATOM 14444 C CA . SER A 1 39 ? -7.618 4.017 -3.043 1.00 1.18 39 SER A CA 18
ATOM 14445 C C . SER A 1 39 ? -9.045 3.547 -2.685 1.00 1.38 39 SER A C 18
ATOM 14446 O O . SER A 1 39 ? -9.800 3.189 -3.600 1.00 1.50 39 SER A O 18
ATOM 14454 N N . PRO A 1 40 ? -9.480 3.592 -1.404 1.00 1.45 40 PRO A N 18
ATOM 14455 C CA . PRO A 1 40 ? -8.774 4.090 -0.211 1.00 1.31 40 PRO A CA 18
ATOM 14456 C C . PRO A 1 40 ? -7.610 3.202 0.234 1.00 1.02 40 PRO A C 18
ATOM 14457 O O . PRO A 1 40 ? -7.701 1.978 0.126 1.00 1.18 40 PRO A O 18
ATOM 14468 N N . ILE A 1 41 ? -6.540 3.798 0.761 1.00 0.81 41 ILE A N 18
ATOM 14469 C CA . ILE A 1 41 ? -5.369 3.058 1.246 1.00 0.71 41 ILE A CA 18
ATOM 14470 C C . ILE A 1 41 ? -4.772 3.686 2.509 1.00 0.70 41 ILE A C 18
ATOM 14471 O O . ILE A 1 41 ? -4.839 4.902 2.713 1.00 0.78 41 ILE A O 18
ATOM 14487 N N . SER A 1 42 ? -4.156 2.858 3.349 1.00 0.77 42 SER A N 18
ATOM 14488 C CA . SER A 1 42 ? -3.486 3.284 4.578 1.00 0.85 42 SER A CA 18
ATOM 14489 C C . SER A 1 42 ? -1.997 3.481 4.364 1.00 0.74 42 SER A C 18
ATOM 14490 O O . SER A 1 42 ? -1.313 2.621 3.820 1.00 0.77 42 SER A O 18
ATOM 14498 N N . GLU A 1 43 ? -1.456 4.566 4.906 1.00 0.81 43 GLU A N 18
ATOM 14499 C CA . GLU A 1 43 ? -0.002 4.792 4.924 1.00 0.82 43 GLU A CA 18
ATOM 14500 C C . GLU A 1 43 ? 0.749 3.797 5.828 1.00 0.78 43 GLU A C 18
ATOM 14501 O O . GLU A 1 43 ? 1.972 3.693 5.763 1.00 0.78 43 GLU A O 18
ATOM 14513 N N . ASN A 1 44 ? 0.019 3.021 6.632 1.00 0.97 44 ASN A N 18
ATOM 14514 C CA . ASN A 1 44 ? 0.488 1.869 7.391 1.00 1.03 44 ASN A CA 18
ATOM 14515 C C . ASN A 1 44 ? -0.303 0.586 7.056 1.00 1.31 44 ASN A C 18
ATOM 14516 O O . ASN A 1 44 ? -0.584 -0.218 7.940 1.00 2.40 44 ASN A O 18
ATOM 14527 N N . GLY A 1 45 ? -0.654 0.399 5.779 1.00 1.07 45 GLY A N 18
ATOM 14528 C CA . GLY A 1 45 ? -0.831 -0.919 5.157 1.00 1.15 45 GLY A CA 18
ATOM 14529 C C . GLY A 1 45 ? 0.470 -1.453 4.535 1.00 1.70 45 GLY A C 18
ATOM 14530 O O . GLY A 1 45 ? 1.554 -0.959 4.859 1.00 3.75 45 GLY A O 18
ATOM 14534 N N . TRP A 1 46 ? 0.378 -2.463 3.663 1.00 0.56 46 TRP A N 18
ATOM 14535 C CA . TRP A 1 46 ? 1.473 -2.966 2.806 1.00 0.45 46 TRP A CA 18
ATOM 14536 C C . TRP A 1 46 ? 0.933 -3.823 1.646 1.00 0.41 46 TRP A C 18
ATOM 14537 O O . TRP A 1 46 ? -0.084 -4.492 1.834 1.00 0.50 46 TRP A O 18
ATOM 14558 N N . CYS A 1 47 ? 1.628 -3.897 0.499 1.00 0.54 47 CYS A N 18
ATOM 14559 C CA . CYS A 1 47 ? 1.282 -4.771 -0.633 1.00 0.50 47 CYS A CA 18
ATOM 14560 C C . CYS A 1 47 ? 2.429 -5.634 -1.193 1.00 0.45 47 CYS A C 18
ATOM 14561 O O . CYS A 1 47 ? 3.621 -5.408 -0.968 1.00 0.58 47 CYS A O 18
ATOM 14568 N N . ARG A 1 48 ? 2.034 -6.616 -2.012 1.00 0.43 48 ARG A N 18
ATOM 14569 C CA . ARG A 1 48 ? 2.902 -7.563 -2.734 1.00 0.55 48 ARG A CA 18
ATOM 14570 C C . ARG A 1 48 ? 3.479 -6.997 -4.037 1.00 0.63 48 ARG A C 18
ATOM 14571 O O . ARG A 1 48 ? 4.264 -7.689 -4.692 1.00 0.99 48 ARG A O 18
ATOM 14592 N N . LEU A 1 49 ? 3.090 -5.786 -4.449 1.00 0.51 49 LEU A N 18
ATOM 14593 C CA . LEU A 1 49 ? 3.408 -5.227 -5.773 1.00 0.68 49 LEU A CA 18
ATOM 14594 C C . LEU A 1 49 ? 4.335 -3.998 -5.710 1.00 0.85 49 LEU A C 18
ATOM 14595 O O . LEU A 1 49 ? 5.141 -3.817 -6.624 1.00 1.24 49 LEU A O 18
ATOM 14611 N N . TYR A 1 50 ? 4.329 -3.253 -4.598 1.00 0.99 50 TYR A N 18
ATOM 14612 C CA . TYR A 1 50 ? 5.401 -2.344 -4.156 1.00 1.01 50 TYR A CA 18
ATOM 14613 C C . TYR A 1 50 ? 5.745 -1.197 -5.138 1.00 2.14 50 TYR A C 18
ATOM 14614 O O . TYR A 1 50 ? 5.035 -0.945 -6.119 1.00 3.84 50 TYR A O 18
ATOM 14632 N N . ALA A 1 51 ? 6.834 -0.462 -4.882 1.00 1.73 51 ALA A N 18
ATOM 14633 C CA . ALA A 1 51 ? 7.301 0.606 -5.771 1.00 2.86 51 ALA A CA 18
ATOM 14634 C C . ALA A 1 51 ? 7.785 0.087 -7.131 1.00 3.87 51 ALA A C 18
ATOM 14635 O O . ALA A 1 51 ? 8.704 -0.727 -7.201 1.00 3.99 51 ALA A O 18
ATOM 14642 N N . GLY A 1 52 ? 7.190 0.604 -8.211 1.00 5.56 52 GLY A N 18
ATOM 14643 C CA . GLY A 1 52 ? 7.619 0.386 -9.587 1.00 7.16 52 GLY A CA 18
ATOM 14644 C C . GLY A 1 52 ? 8.440 1.538 -10.185 1.00 7.83 52 GLY A C 18
ATOM 14645 O O . GLY A 1 52 ? 9.382 1.292 -10.940 1.00 7.78 52 GLY A O 18
ATOM 14649 N N . LYS A 1 53 ? 8.078 2.782 -9.817 1.00 8.68 53 LYS A N 18
ATOM 14650 C CA . LYS A 1 53 ? 8.590 4.088 -10.296 1.00 9.65 53 LYS A CA 18
ATOM 14651 C C . LYS A 1 53 ? 9.250 4.038 -11.691 1.00 11.23 53 LYS A C 18
ATOM 14652 O O . LYS A 1 53 ? 10.454 4.273 -11.856 1.00 11.65 53 LYS A O 18
ATOM 14671 N N . ALA A 1 54 ? 8.428 3.704 -12.688 1.00 12.41 54 ALA A N 18
ATOM 14672 C CA . ALA A 1 54 ? 8.812 3.473 -14.091 1.00 14.08 54 ALA A CA 18
ATOM 14673 C C . ALA A 1 54 ? 8.079 4.405 -15.066 1.00 15.77 54 ALA A C 18
ATOM 14674 O O . ALA A 1 54 ? 8.080 5.638 -14.852 1.00 16.23 54 ALA A O 18
ATOM 14689 N N . VAL A 1 1 ? -7.164 6.795 -18.467 1.00 5.38 1 VAL A N 19
ATOM 14690 C CA . VAL A 1 1 ? -5.920 6.572 -17.698 1.00 4.64 1 VAL A CA 19
ATOM 14691 C C . VAL A 1 1 ? -5.626 5.087 -17.586 1.00 4.36 1 VAL A C 19
ATOM 14692 O O . VAL A 1 1 ? -6.494 4.316 -17.184 1.00 4.59 1 VAL A O 19
ATOM 14707 N N . THR A 1 2 ? -4.402 4.658 -17.908 1.00 4.26 2 THR A N 19
ATOM 14708 C CA . THR A 1 2 ? -3.967 3.262 -17.694 1.00 4.30 2 THR A CA 19
ATOM 14709 C C . THR A 1 2 ? -3.512 3.079 -16.240 1.00 4.05 2 THR A C 19
ATOM 14710 O O . THR A 1 2 ? -2.312 3.064 -15.939 1.00 4.79 2 THR A O 19
ATOM 14721 N N . LYS A 1 3 ? -4.495 3.007 -15.332 1.00 3.31 3 LYS A N 19
ATOM 14722 C CA . LYS A 1 3 ? -4.322 2.981 -13.870 1.00 3.13 3 LYS A CA 19
ATOM 14723 C C . LYS A 1 3 ? -3.805 1.616 -13.388 1.00 2.63 3 LYS A C 19
ATOM 14724 O O . LYS A 1 3 ? -3.895 0.625 -14.118 1.00 2.48 3 LYS A O 19
ATOM 14743 N N . LYS A 1 4 ? -3.224 1.548 -12.188 1.00 2.60 4 LYS A N 19
ATOM 14744 C CA . LYS A 1 4 ? -2.644 0.310 -11.630 1.00 2.34 4 LYS A CA 19
ATOM 14745 C C . LYS A 1 4 ? -3.688 -0.641 -11.037 1.00 1.68 4 LYS A C 19
ATOM 14746 O O . LYS A 1 4 ? -4.886 -0.359 -11.024 1.00 1.59 4 LYS A O 19
ATOM 14765 N N . ALA A 1 5 ? -3.202 -1.793 -10.582 1.00 1.49 5 ALA A N 19
ATOM 14766 C CA . ALA A 1 5 ? -3.985 -2.881 -9.998 1.00 1.07 5 ALA A CA 19
ATOM 14767 C C . ALA A 1 5 ? -4.899 -2.440 -8.841 1.00 0.75 5 ALA A C 19
ATOM 14768 O O . ALA A 1 5 ? -4.601 -1.473 -8.130 1.00 0.76 5 ALA A O 19
ATOM 14775 N N . SER A 1 6 ? -5.974 -3.201 -8.596 1.00 0.65 6 SER A N 19
ATOM 14776 C CA . SER A 1 6 ? -6.775 -3.015 -7.384 1.00 0.63 6 SER A CA 19
ATOM 14777 C C . SER A 1 6 ? -5.943 -3.324 -6.139 1.00 0.54 6 SER A C 19
ATOM 14778 O O . SER A 1 6 ? -4.972 -4.082 -6.190 1.00 0.44 6 SER A O 19
ATOM 14786 N N . HIS A 1 7 ? -6.358 -2.784 -4.994 1.00 0.69 7 HIS A N 19
ATOM 14787 C CA . HIS A 1 7 ? -5.714 -3.009 -3.685 1.00 0.71 7 HIS A CA 19
ATOM 14788 C C . HIS A 1 7 ? -5.547 -4.513 -3.374 1.00 0.60 7 HIS A C 19
ATOM 14789 O O . HIS A 1 7 ? -4.552 -4.967 -2.814 1.00 0.72 7 HIS A O 19
ATOM 14803 N N . LYS A 1 8 ? -6.519 -5.293 -3.838 1.00 0.62 8 LYS A N 19
ATOM 14804 C CA . LYS A 1 8 ? -6.669 -6.744 -3.676 1.00 0.71 8 LYS A CA 19
ATOM 14805 C C . LYS A 1 8 ? -5.811 -7.564 -4.638 1.00 0.59 8 LYS A C 19
ATOM 14806 O O . LYS A 1 8 ? -5.107 -8.470 -4.199 1.00 0.66 8 LYS A O 19
ATOM 14825 N N . ASP A 1 9 ? -5.843 -7.241 -5.928 1.00 0.52 9 ASP A N 19
ATOM 14826 C CA . ASP A 1 9 ? -4.956 -7.829 -6.956 1.00 0.56 9 ASP A CA 19
ATOM 14827 C C . ASP A 1 9 ? -3.466 -7.542 -6.662 1.00 0.50 9 ASP A C 19
ATOM 14828 O O . ASP A 1 9 ? -2.590 -8.390 -6.856 1.00 0.65 9 ASP A O 19
ATOM 14837 N N . ALA A 1 10 ? -3.196 -6.364 -6.093 1.00 0.45 10 ALA A N 19
ATOM 14838 C CA . ALA A 1 10 ? -1.915 -5.987 -5.493 1.00 0.52 10 ALA A CA 19
ATOM 14839 C C . ALA A 1 10 ? -1.580 -6.746 -4.191 1.00 0.54 10 ALA A C 19
ATOM 14840 O O . ALA A 1 10 ? -0.456 -6.662 -3.705 1.00 0.64 10 ALA A O 19
ATOM 14847 N N . GLY A 1 11 ? -2.520 -7.500 -3.615 1.00 0.54 11 GLY A N 19
ATOM 14848 C CA . GLY A 1 11 ? -2.314 -8.320 -2.421 1.00 0.66 11 GLY A CA 19
ATOM 14849 C C . GLY A 1 11 ? -2.124 -7.516 -1.133 1.00 0.62 11 GLY A C 19
ATOM 14850 O O . GLY A 1 11 ? -1.287 -7.896 -0.313 1.00 0.72 11 GLY A O 19
ATOM 14854 N N . TYR A 1 12 ? -2.844 -6.404 -0.953 1.00 0.55 12 TYR A N 19
ATOM 14855 C CA . TYR A 1 12 ? -2.771 -5.591 0.268 1.00 0.55 12 TYR A CA 19
ATOM 14856 C C . TYR A 1 12 ? -3.250 -6.315 1.534 1.00 0.60 12 TYR A C 19
ATOM 14857 O O . TYR A 1 12 ? -4.034 -7.268 1.482 1.00 0.76 12 TYR A O 19
ATOM 14875 N N . GLN A 1 13 ? -2.767 -5.863 2.683 1.00 0.58 13 GLN A N 19
ATOM 14876 C CA . GLN A 1 13 ? -3.242 -6.246 4.014 1.00 0.60 13 GLN A CA 19
ATOM 14877 C C . GLN A 1 13 ? -3.517 -4.992 4.853 1.00 0.59 13 GLN A C 19
ATOM 14878 O O . GLN A 1 13 ? -3.098 -3.889 4.506 1.00 0.64 13 GLN A O 19
ATOM 14892 N N . GLU A 1 14 ? -4.220 -5.137 5.974 1.00 0.63 14 GLU A N 19
ATOM 14893 C CA . GLU A 1 14 ? -4.538 -4.011 6.871 1.00 0.68 14 GLU A CA 19
ATOM 14894 C C . GLU A 1 14 ? -3.386 -3.582 7.800 1.00 0.60 14 GLU A C 19
ATOM 14895 O O . GLU A 1 14 ? -3.578 -2.724 8.666 1.00 0.68 14 GLU A O 19
ATOM 14907 N N . SER A 1 15 ? -2.207 -4.186 7.633 1.00 0.52 15 SER A N 19
ATOM 14908 C CA . SER A 1 15 ? -1.008 -3.993 8.470 1.00 0.48 15 SER A CA 19
ATOM 14909 C C . SER A 1 15 ? 0.333 -4.051 7.705 1.00 0.51 15 SER A C 19
ATOM 14910 O O . SER A 1 15 ? 0.397 -4.576 6.590 1.00 0.79 15 SER A O 19
ATOM 14918 N N . PRO A 1 16 ? 1.443 -3.573 8.306 1.00 0.39 16 PRO A N 19
ATOM 14919 C CA . PRO A 1 16 ? 2.796 -3.771 7.779 1.00 0.34 16 PRO A CA 19
ATOM 14920 C C . PRO A 1 16 ? 3.245 -5.246 7.804 1.00 0.34 16 PRO A C 19
ATOM 14921 O O . PRO A 1 16 ? 2.932 -5.979 8.747 1.00 0.51 16 PRO A O 19
ATOM 14932 N N . ASN A 1 17 ? 4.041 -5.662 6.814 1.00 0.34 17 ASN A N 19
ATOM 14933 C CA . ASN A 1 17 ? 4.748 -6.950 6.752 1.00 0.40 17 ASN A CA 19
ATOM 14934 C C . ASN A 1 17 ? 6.184 -6.796 7.290 1.00 0.42 17 ASN A C 19
ATOM 14935 O O . ASN A 1 17 ? 7.096 -6.392 6.560 1.00 0.45 17 ASN A O 19
ATOM 14946 N N . GLY A 1 18 ? 6.391 -7.101 8.574 1.00 0.58 18 GLY A N 19
ATOM 14947 C CA . GLY A 1 18 ? 7.636 -6.804 9.283 1.00 0.63 18 GLY A CA 19
ATOM 14948 C C . GLY A 1 18 ? 7.937 -5.306 9.211 1.00 0.63 18 GLY A C 19
ATOM 14949 O O . GLY A 1 18 ? 7.143 -4.487 9.670 1.00 0.90 18 GLY A O 19
ATOM 14953 N N . ALA A 1 19 ? 9.045 -4.941 8.569 1.00 0.67 19 ALA A N 19
ATOM 14954 C CA . ALA A 1 19 ? 9.415 -3.546 8.320 1.00 0.91 19 ALA A CA 19
ATOM 14955 C C . ALA A 1 19 ? 8.673 -2.890 7.132 1.00 0.83 19 ALA A C 19
ATOM 14956 O O . ALA A 1 19 ? 8.628 -1.658 7.060 1.00 1.27 19 ALA A O 19
ATOM 14963 N N . LYS A 1 20 ? 8.086 -3.656 6.193 1.00 0.47 20 LYS A N 19
ATOM 14964 C CA . LYS A 1 20 ? 7.466 -3.107 4.985 1.00 0.53 20 LYS A CA 19
ATOM 14965 C C . LYS A 1 20 ? 6.056 -2.601 5.280 1.00 0.39 20 LYS A C 19
ATOM 14966 O O . LYS A 1 20 ? 5.200 -3.372 5.707 1.00 0.36 20 LYS A O 19
ATOM 14985 N N . ARG A 1 21 ? 5.797 -1.318 5.024 1.00 0.38 21 ARG A N 19
ATOM 14986 C CA . ARG A 1 21 ? 4.467 -0.675 5.099 1.00 0.32 21 ARG A CA 19
ATOM 14987 C C . ARG A 1 21 ? 4.208 0.107 3.808 1.00 0.39 21 ARG A C 19
ATOM 14988 O O . ARG A 1 21 ? 5.113 0.222 2.979 1.00 0.71 21 ARG A O 19
ATOM 15009 N N . CYS A 1 22 ? 3.024 0.697 3.657 1.00 0.34 22 CYS A N 19
ATOM 15010 C CA . CYS A 1 22 ? 2.840 1.859 2.783 1.00 0.43 22 CYS A CA 19
ATOM 15011 C C . CYS A 1 22 ? 3.693 3.058 3.293 1.00 0.70 22 CYS A C 19
ATOM 15012 O O . CYS A 1 22 ? 4.915 2.939 3.392 1.00 1.53 22 CYS A O 19
ATOM 15019 N N . GLY A 1 23 ? 3.093 4.180 3.695 1.00 0.79 23 GLY A N 19
ATOM 15020 C CA . GLY A 1 23 ? 3.768 5.300 4.382 1.00 0.95 23 GLY A CA 19
ATOM 15021 C C . GLY A 1 23 ? 4.764 6.078 3.510 1.00 1.63 23 GLY A C 19
ATOM 15022 O O . GLY A 1 23 ? 4.432 7.152 3.016 1.00 2.37 23 GLY A O 19
ATOM 15026 N N . THR A 1 24 ? 5.966 5.538 3.294 1.00 1.80 24 THR A N 19
ATOM 15027 C CA . THR A 1 24 ? 6.864 5.931 2.187 1.00 2.60 24 THR A CA 19
ATOM 15028 C C . THR A 1 24 ? 6.867 4.904 1.054 1.00 2.45 24 THR A C 19
ATOM 15029 O O . THR A 1 24 ? 6.873 5.284 -0.117 1.00 3.51 24 THR A O 19
ATOM 15040 N N . CYS A 1 25 ? 6.844 3.606 1.387 1.00 1.36 25 CYS A N 19
ATOM 15041 C CA . CYS A 1 25 ? 7.027 2.473 0.472 1.00 1.01 25 CYS A CA 19
ATOM 15042 C C . CYS A 1 25 ? 8.202 2.698 -0.506 1.00 0.80 25 CYS A C 19
ATOM 15043 O O . CYS A 1 25 ? 9.145 3.449 -0.238 1.00 1.80 25 CYS A O 19
ATOM 15050 N N . ARG A 1 26 ? 8.117 2.074 -1.680 1.00 1.41 26 ARG A N 19
ATOM 15051 C CA . ARG A 1 26 ? 8.839 2.473 -2.892 1.00 2.01 26 ARG A CA 19
ATOM 15052 C C . ARG A 1 26 ? 8.018 3.426 -3.776 1.00 1.67 26 ARG A C 19
ATOM 15053 O O . ARG A 1 26 ? 8.553 3.903 -4.773 1.00 2.30 26 ARG A O 19
ATOM 15074 N N . GLN A 1 27 ? 6.757 3.731 -3.428 1.00 0.97 27 GLN A N 19
ATOM 15075 C CA . GLN A 1 27 ? 5.981 4.841 -4.028 1.00 1.31 27 GLN A CA 19
ATOM 15076 C C . GLN A 1 27 ? 5.147 5.627 -2.983 1.00 1.64 27 GLN A C 19
ATOM 15077 O O . GLN A 1 27 ? 5.577 6.707 -2.562 1.00 3.20 27 GLN A O 19
ATOM 15091 N N . PHE A 1 28 ? 3.990 5.069 -2.580 1.00 0.94 28 PHE A N 19
ATOM 15092 C CA . PHE A 1 28 ? 2.891 5.667 -1.787 1.00 0.84 28 PHE A CA 19
ATOM 15093 C C . PHE A 1 28 ? 2.291 6.989 -2.334 1.00 0.82 28 PHE A C 19
ATOM 15094 O O . PHE A 1 28 ? 2.864 7.627 -3.219 1.00 1.43 28 PHE A O 19
ATOM 15111 N N . ARG A 1 29 ? 1.119 7.412 -1.824 1.00 0.46 29 ARG A N 19
ATOM 15112 C CA . ARG A 1 29 ? 0.509 8.730 -2.091 1.00 0.49 29 ARG A CA 19
ATOM 15113 C C . ARG A 1 29 ? -0.338 9.240 -0.899 1.00 0.60 29 ARG A C 19
ATOM 15114 O O . ARG A 1 29 ? -1.503 8.859 -0.768 1.00 0.74 29 ARG A O 19
ATOM 15135 N N . PRO A 1 30 ? 0.191 10.136 -0.043 1.00 0.65 30 PRO A N 19
ATOM 15136 C CA . PRO A 1 30 ? -0.557 10.677 1.092 1.00 0.79 30 PRO A CA 19
ATOM 15137 C C . PRO A 1 30 ? -1.747 11.564 0.665 1.00 0.86 30 PRO A C 19
ATOM 15138 O O . PRO A 1 30 ? -1.654 12.258 -0.357 1.00 0.90 30 PRO A O 19
ATOM 15149 N N . PRO A 1 31 ? -2.839 11.621 1.454 1.00 0.96 31 PRO A N 19
ATOM 15150 C CA . PRO A 1 31 ? -2.999 10.951 2.750 1.00 1.01 31 PRO A CA 19
ATOM 15151 C C . PRO A 1 31 ? -3.428 9.475 2.680 1.00 0.90 31 PRO A C 19
ATOM 15152 O O . PRO A 1 31 ? -3.087 8.726 3.597 1.00 1.00 31 PRO A O 19
ATOM 15163 N N . SER A 1 32 ? -4.172 9.051 1.652 1.00 0.84 32 SER A N 19
ATOM 15164 C CA . SER A 1 32 ? -4.956 7.801 1.677 1.00 0.86 32 SER A CA 19
ATOM 15165 C C . SER A 1 32 ? -4.994 7.049 0.335 1.00 0.86 32 SER A C 19
ATOM 15166 O O . SER A 1 32 ? -5.986 6.385 0.024 1.00 0.97 32 SER A O 19
ATOM 15174 N N . SER A 1 33 ? -3.945 7.170 -0.481 1.00 0.80 33 SER A N 19
ATOM 15175 C CA . SER A 1 33 ? -3.843 6.589 -1.828 1.00 0.78 33 SER A CA 19
ATOM 15176 C C . SER A 1 33 ? -2.487 5.908 -2.045 1.00 0.62 33 SER A C 19
ATOM 15177 O O . SER A 1 33 ? -1.592 5.974 -1.205 1.00 0.57 33 SER A O 19
ATOM 15185 N N . CYS A 1 34 ? -2.311 5.265 -3.201 1.00 0.57 34 CYS A N 19
ATOM 15186 C CA . CYS A 1 34 ? -1.000 4.829 -3.676 1.00 0.42 34 CYS A CA 19
ATOM 15187 C C . CYS A 1 34 ? -0.691 5.391 -5.077 1.00 0.66 34 CYS A C 19
ATOM 15188 O O . CYS A 1 34 ? -1.485 6.131 -5.663 1.00 1.05 34 CYS A O 19
ATOM 15195 N N . ILE A 1 35 ? 0.491 5.048 -5.585 1.00 0.56 35 ILE A N 19
ATOM 15196 C CA . ILE A 1 35 ? 0.953 5.286 -6.964 1.00 0.75 35 ILE A CA 19
ATOM 15197 C C . ILE A 1 35 ? 1.337 3.963 -7.651 1.00 0.72 35 ILE A C 19
ATOM 15198 O O . ILE A 1 35 ? 1.279 3.881 -8.881 1.00 0.89 35 ILE A O 19
ATOM 15214 N N . THR A 1 36 ? 1.651 2.902 -6.894 1.00 0.78 36 THR A N 19
ATOM 15215 C CA . THR A 1 36 ? 1.792 1.538 -7.436 1.00 1.05 36 THR A CA 19
ATOM 15216 C C . THR A 1 36 ? 0.459 0.783 -7.511 1.00 1.02 36 THR A C 19
ATOM 15217 O O . THR A 1 36 ? 0.381 -0.250 -8.168 1.00 1.39 36 THR A O 19
ATOM 15228 N N . VAL A 1 37 ? -0.581 1.283 -6.835 1.00 0.87 37 VAL A N 19
ATOM 15229 C CA . VAL A 1 37 ? -1.869 0.607 -6.588 1.00 0.92 37 VAL A CA 19
ATOM 15230 C C . VAL A 1 37 ? -3.022 1.627 -6.660 1.00 0.90 37 VAL A C 19
ATOM 15231 O O . VAL A 1 37 ? -2.803 2.836 -6.535 1.00 0.86 37 VAL A O 19
ATOM 15244 N N . GLU A 1 38 ? -4.256 1.159 -6.864 1.00 0.97 38 GLU A N 19
ATOM 15245 C CA . GLU A 1 38 ? -5.491 1.936 -6.660 1.00 0.94 38 GLU A CA 19
ATOM 15246 C C . GLU A 1 38 ? -5.621 2.583 -5.262 1.00 0.88 38 GLU A C 19
ATOM 15247 O O . GLU A 1 38 ? -4.917 2.244 -4.316 1.00 1.07 38 GLU A O 19
ATOM 15259 N N . SER A 1 39 ? -6.605 3.476 -5.125 1.00 0.80 39 SER A N 19
ATOM 15260 C CA . SER A 1 39 ? -7.115 4.035 -3.863 1.00 0.93 39 SER A CA 19
ATOM 15261 C C . SER A 1 39 ? -8.572 3.589 -3.610 1.00 1.18 39 SER A C 19
ATOM 15262 O O . SER A 1 39 ? -9.221 3.113 -4.554 1.00 1.42 39 SER A O 19
ATOM 15270 N N . PRO A 1 40 ? -9.118 3.703 -2.379 1.00 1.21 40 PRO A N 19
ATOM 15271 C CA . PRO A 1 40 ? -8.482 4.172 -1.142 1.00 1.01 40 PRO A CA 19
ATOM 15272 C C . PRO A 1 40 ? -7.575 3.118 -0.479 1.00 0.84 40 PRO A C 19
ATOM 15273 O O . PRO A 1 40 ? -7.736 1.915 -0.684 1.00 1.06 40 PRO A O 19
ATOM 15284 N N . ILE A 1 41 ? -6.619 3.600 0.318 1.00 0.64 41 ILE A N 19
ATOM 15285 C CA . ILE A 1 41 ? -5.494 2.852 0.905 1.00 0.54 41 ILE A CA 19
ATOM 15286 C C . ILE A 1 41 ? -5.271 3.256 2.383 1.00 0.70 41 ILE A C 19
ATOM 15287 O O . ILE A 1 41 ? -5.714 4.321 2.836 1.00 1.11 41 ILE A O 19
ATOM 15303 N N . SER A 1 42 ? -4.585 2.398 3.144 1.00 0.65 42 SER A N 19
ATOM 15304 C CA . SER A 1 42 ? -4.034 2.667 4.484 1.00 0.77 42 SER A CA 19
ATOM 15305 C C . SER A 1 42 ? -2.558 3.056 4.390 1.00 0.65 42 SER A C 19
ATOM 15306 O O . SER A 1 42 ? -1.806 2.423 3.653 1.00 0.61 42 SER A O 19
ATOM 15314 N N . GLU A 1 43 ? -2.089 4.035 5.171 1.00 0.65 43 GLU A N 19
ATOM 15315 C CA . GLU A 1 43 ? -0.670 4.398 5.179 1.00 0.57 43 GLU A CA 19
ATOM 15316 C C . GLU A 1 43 ? 0.238 3.415 5.938 1.00 0.50 43 GLU A C 19
ATOM 15317 O O . GLU A 1 43 ? 1.449 3.621 5.981 1.00 0.57 43 GLU A O 19
ATOM 15329 N N . ASN A 1 44 ? -0.304 2.332 6.500 1.00 0.54 44 ASN A N 19
ATOM 15330 C CA . ASN A 1 44 ? 0.477 1.201 7.023 1.00 0.59 44 ASN A CA 19
ATOM 15331 C C . ASN A 1 44 ? 0.219 -0.142 6.297 1.00 0.68 44 ASN A C 19
ATOM 15332 O O . ASN A 1 44 ? 1.051 -1.045 6.383 1.00 1.46 44 ASN A O 19
ATOM 15343 N N . GLY A 1 45 ? -0.873 -0.262 5.539 1.00 0.67 45 GLY A N 19
ATOM 15344 C CA . GLY A 1 45 ? -1.354 -1.508 4.929 1.00 0.76 45 GLY A CA 19
ATOM 15345 C C . GLY A 1 45 ? -0.643 -2.009 3.666 1.00 0.93 45 GLY A C 19
ATOM 15346 O O . GLY A 1 45 ? -1.239 -2.003 2.589 1.00 2.13 45 GLY A O 19
ATOM 15350 N N . TRP A 1 46 ? 0.599 -2.466 3.822 1.00 0.56 46 TRP A N 19
ATOM 15351 C CA . TRP A 1 46 ? 1.470 -3.015 2.770 1.00 0.44 46 TRP A CA 19
ATOM 15352 C C . TRP A 1 46 ? 0.784 -3.956 1.757 1.00 0.39 46 TRP A C 19
ATOM 15353 O O . TRP A 1 46 ? -0.094 -4.744 2.126 1.00 0.40 46 TRP A O 19
ATOM 15374 N N . CYS A 1 47 ? 1.267 -3.960 0.508 1.00 0.44 47 CYS A N 19
ATOM 15375 C CA . CYS A 1 47 ? 0.843 -4.867 -0.559 1.00 0.43 47 CYS A CA 19
ATOM 15376 C C . CYS A 1 47 ? 1.992 -5.671 -1.185 1.00 0.45 47 CYS A C 19
ATOM 15377 O O . CYS A 1 47 ? 3.155 -5.270 -1.200 1.00 0.48 47 CYS A O 19
ATOM 15384 N N . ARG A 1 48 ? 1.638 -6.803 -1.798 1.00 0.57 48 ARG A N 19
ATOM 15385 C CA . ARG A 1 48 ? 2.542 -7.684 -2.559 1.00 0.72 48 ARG A CA 19
ATOM 15386 C C . ARG A 1 48 ? 2.971 -7.104 -3.917 1.00 0.89 48 ARG A C 19
ATOM 15387 O O . ARG A 1 48 ? 3.624 -7.814 -4.687 1.00 1.40 48 ARG A O 19
ATOM 15408 N N . LEU A 1 49 ? 2.616 -5.858 -4.238 1.00 0.67 49 LEU A N 19
ATOM 15409 C CA . LEU A 1 49 ? 2.996 -5.161 -5.474 1.00 0.80 49 LEU A CA 19
ATOM 15410 C C . LEU A 1 49 ? 4.130 -4.144 -5.235 1.00 0.78 49 LEU A C 19
ATOM 15411 O O . LEU A 1 49 ? 4.929 -3.925 -6.147 1.00 1.16 49 LEU A O 19
ATOM 15427 N N . TYR A 1 50 ? 4.234 -3.596 -4.013 1.00 0.77 50 TYR A N 19
ATOM 15428 C CA . TYR A 1 50 ? 5.209 -2.598 -3.536 1.00 0.83 50 TYR A CA 19
ATOM 15429 C C . TYR A 1 50 ? 6.490 -2.478 -4.393 1.00 1.12 50 TYR A C 19
ATOM 15430 O O . TYR A 1 50 ? 7.314 -3.393 -4.456 1.00 1.61 50 TYR A O 19
ATOM 15448 N N . ALA A 1 51 ? 6.622 -1.363 -5.124 1.00 1.66 51 ALA A N 19
ATOM 15449 C CA . ALA A 1 51 ? 7.427 -1.291 -6.353 1.00 2.52 51 ALA A CA 19
ATOM 15450 C C . ALA A 1 51 ? 8.852 -1.874 -6.240 1.00 2.74 51 ALA A C 19
ATOM 15451 O O . ALA A 1 51 ? 9.628 -1.474 -5.369 1.00 2.55 51 ALA A O 19
ATOM 15458 N N . GLY A 1 52 ? 9.227 -2.782 -7.145 1.00 3.87 52 GLY A N 19
ATOM 15459 C CA . GLY A 1 52 ? 10.593 -3.290 -7.247 1.00 4.60 52 GLY A CA 19
ATOM 15460 C C . GLY A 1 52 ? 11.547 -2.263 -7.849 1.00 5.07 52 GLY A C 19
ATOM 15461 O O . GLY A 1 52 ? 11.542 -1.995 -9.052 1.00 5.74 52 GLY A O 19
ATOM 15465 N N . LYS A 1 53 ? 12.382 -1.690 -6.991 1.00 5.03 53 LYS A N 19
ATOM 15466 C CA . LYS A 1 53 ? 13.365 -0.653 -7.267 1.00 5.57 53 LYS A CA 19
ATOM 15467 C C . LYS A 1 53 ? 14.774 -1.238 -7.303 1.00 6.09 53 LYS A C 19
ATOM 15468 O O . LYS A 1 53 ? 15.092 -2.178 -6.575 1.00 6.29 53 LYS A O 19
ATOM 15487 N N . ALA A 1 54 ? 15.587 -0.641 -8.159 1.00 6.64 54 ALA A N 19
ATOM 15488 C CA . ALA A 1 54 ? 16.959 -1.042 -8.513 1.00 7.50 54 ALA A CA 19
ATOM 15489 C C . ALA A 1 54 ? 17.074 -2.536 -8.893 1.00 8.68 54 ALA A C 19
ATOM 15490 O O . ALA A 1 54 ? 16.136 -3.047 -9.553 1.00 9.52 54 ALA A O 19
ATOM 15505 N N . VAL A 1 1 ? -1.512 6.409 -21.591 1.00 8.17 1 VAL A N 20
ATOM 15506 C CA . VAL A 1 1 ? -1.349 5.847 -20.228 1.00 7.38 1 VAL A CA 20
ATOM 15507 C C . VAL A 1 1 ? -2.487 4.897 -19.881 1.00 6.50 1 VAL A C 20
ATOM 15508 O O . VAL A 1 1 ? -3.588 5.032 -20.412 1.00 6.69 1 VAL A O 20
ATOM 15523 N N . THR A 1 2 ? -2.241 3.959 -18.965 1.00 5.79 2 THR A N 20
ATOM 15524 C CA . THR A 1 2 ? -3.212 2.960 -18.477 1.00 5.04 2 THR A CA 20
ATOM 15525 C C . THR A 1 2 ? -3.171 2.894 -16.941 1.00 4.58 2 THR A C 20
ATOM 15526 O O . THR A 1 2 ? -2.115 3.126 -16.337 1.00 5.04 2 THR A O 20
ATOM 15537 N N . LYS A 1 3 ? -4.304 2.604 -16.286 1.00 3.86 3 LYS A N 20
ATOM 15538 C CA . LYS A 1 3 ? -4.427 2.605 -14.816 1.00 3.44 3 LYS A CA 20
ATOM 15539 C C . LYS A 1 3 ? -3.820 1.348 -14.173 1.00 2.97 3 LYS A C 20
ATOM 15540 O O . LYS A 1 3 ? -3.810 0.268 -14.778 1.00 2.88 3 LYS A O 20
ATOM 15559 N N . LYS A 1 4 ? -3.296 1.481 -12.950 1.00 2.84 4 LYS A N 20
ATOM 15560 C CA . LYS A 1 4 ? -2.690 0.406 -12.155 1.00 2.47 4 LYS A CA 20
ATOM 15561 C C . LYS A 1 4 ? -3.625 -0.730 -11.756 1.00 1.97 4 LYS A C 20
ATOM 15562 O O . LYS A 1 4 ? -4.837 -0.701 -11.967 1.00 1.94 4 LYS A O 20
ATOM 15581 N N . ALA A 1 5 ? -2.993 -1.725 -11.147 1.00 1.70 5 ALA A N 20
ATOM 15582 C CA . ALA A 1 5 ? -3.640 -2.845 -10.463 1.00 1.28 5 ALA A CA 20
ATOM 15583 C C . ALA A 1 5 ? -4.507 -2.387 -9.276 1.00 1.07 5 ALA A C 20
ATOM 15584 O O . ALA A 1 5 ? -4.208 -1.377 -8.626 1.00 1.16 5 ALA A O 20
ATOM 15591 N N . SER A 1 6 ? -5.537 -3.166 -8.928 1.00 0.91 6 SER A N 20
ATOM 15592 C CA . SER A 1 6 ? -6.300 -2.906 -7.705 1.00 0.89 6 SER A CA 20
ATOM 15593 C C . SER A 1 6 ? -5.495 -3.298 -6.464 1.00 0.70 6 SER A C 20
ATOM 15594 O O . SER A 1 6 ? -4.734 -4.266 -6.467 1.00 0.46 6 SER A O 20
ATOM 15602 N N . HIS A 1 7 ? -5.718 -2.569 -5.370 1.00 0.91 7 HIS A N 20
ATOM 15603 C CA . HIS A 1 7 ? -5.252 -2.884 -4.010 1.00 0.81 7 HIS A CA 20
ATOM 15604 C C . HIS A 1 7 ? -5.502 -4.360 -3.627 1.00 0.73 7 HIS A C 20
ATOM 15605 O O . HIS A 1 7 ? -4.633 -5.027 -3.062 1.00 0.70 7 HIS A O 20
ATOM 15619 N N . LYS A 1 8 ? -6.656 -4.890 -4.041 1.00 0.90 8 LYS A N 20
ATOM 15620 C CA . LYS A 1 8 ? -7.070 -6.303 -3.970 1.00 1.00 8 LYS A CA 20
ATOM 15621 C C . LYS A 1 8 ? -6.140 -7.251 -4.733 1.00 0.79 8 LYS A C 20
ATOM 15622 O O . LYS A 1 8 ? -5.588 -8.173 -4.131 1.00 0.96 8 LYS A O 20
ATOM 15641 N N . ASP A 1 9 ? -5.950 -7.035 -6.034 1.00 0.57 9 ASP A N 20
ATOM 15642 C CA . ASP A 1 9 ? -5.074 -7.884 -6.870 1.00 0.64 9 ASP A CA 20
ATOM 15643 C C . ASP A 1 9 ? -3.599 -7.837 -6.431 1.00 0.68 9 ASP A C 20
ATOM 15644 O O . ASP A 1 9 ? -2.878 -8.835 -6.508 1.00 0.94 9 ASP A O 20
ATOM 15653 N N . ALA A 1 10 ? -3.176 -6.684 -5.915 1.00 0.48 10 ALA A N 20
ATOM 15654 C CA . ALA A 1 10 ? -1.875 -6.452 -5.286 1.00 0.54 10 ALA A CA 20
ATOM 15655 C C . ALA A 1 10 ? -1.743 -7.022 -3.855 1.00 0.66 10 ALA A C 20
ATOM 15656 O O . ALA A 1 10 ? -0.677 -6.920 -3.249 1.00 0.81 10 ALA A O 20
ATOM 15663 N N . GLY A 1 11 ? -2.797 -7.618 -3.292 1.00 0.73 11 GLY A N 20
ATOM 15664 C CA . GLY A 1 11 ? -2.744 -8.333 -2.015 1.00 0.95 11 GLY A CA 20
ATOM 15665 C C . GLY A 1 11 ? -2.571 -7.462 -0.770 1.00 0.90 11 GLY A C 20
ATOM 15666 O O . GLY A 1 11 ? -1.902 -7.895 0.169 1.00 1.02 11 GLY A O 20
ATOM 15670 N N . TYR A 1 12 ? -3.151 -6.254 -0.757 1.00 0.79 12 TYR A N 20
ATOM 15671 C CA . TYR A 1 12 ? -3.085 -5.330 0.386 1.00 0.82 12 TYR A CA 20
ATOM 15672 C C . TYR A 1 12 ? -3.680 -5.901 1.691 1.00 0.91 12 TYR A C 20
ATOM 15673 O O . TYR A 1 12 ? -4.609 -6.723 1.679 1.00 1.09 12 TYR A O 20
ATOM 15691 N N . GLN A 1 13 ? -3.170 -5.424 2.827 1.00 0.86 13 GLN A N 20
ATOM 15692 C CA . GLN A 1 13 ? -3.605 -5.810 4.175 1.00 0.86 13 GLN A CA 20
ATOM 15693 C C . GLN A 1 13 ? -3.842 -4.604 5.093 1.00 0.84 13 GLN A C 20
ATOM 15694 O O . GLN A 1 13 ? -3.526 -3.462 4.758 1.00 0.92 13 GLN A O 20
ATOM 15708 N N . GLU A 1 14 ? -4.411 -4.859 6.273 1.00 0.82 14 GLU A N 20
ATOM 15709 C CA . GLU A 1 14 ? -4.681 -3.830 7.285 1.00 0.87 14 GLU A CA 20
ATOM 15710 C C . GLU A 1 14 ? -3.420 -3.268 7.969 1.00 0.74 14 GLU A C 20
ATOM 15711 O O . GLU A 1 14 ? -3.523 -2.320 8.753 1.00 0.81 14 GLU A O 20
ATOM 15723 N N . SER A 1 15 ? -2.247 -3.863 7.734 1.00 0.67 15 SER A N 20
ATOM 15724 C CA . SER A 1 15 ? -1.032 -3.638 8.534 1.00 0.61 15 SER A CA 20
ATOM 15725 C C . SER A 1 15 ? 0.284 -3.756 7.747 1.00 0.64 15 SER A C 20
ATOM 15726 O O . SER A 1 15 ? 0.318 -4.340 6.659 1.00 0.88 15 SER A O 20
ATOM 15734 N N . PRO A 1 16 ? 1.400 -3.250 8.307 1.00 0.51 16 PRO A N 20
ATOM 15735 C CA . PRO A 1 16 ? 2.741 -3.468 7.769 1.00 0.43 16 PRO A CA 20
ATOM 15736 C C . PRO A 1 16 ? 3.131 -4.955 7.717 1.00 0.41 16 PRO A C 20
ATOM 15737 O O . PRO A 1 16 ? 2.636 -5.776 8.495 1.00 0.51 16 PRO A O 20
ATOM 15748 N N . ASN A 1 17 ? 4.087 -5.293 6.855 1.00 0.39 17 ASN A N 20
ATOM 15749 C CA . ASN A 1 17 ? 4.717 -6.608 6.762 1.00 0.41 17 ASN A CA 20
ATOM 15750 C C . ASN A 1 17 ? 6.178 -6.532 7.244 1.00 0.38 17 ASN A C 20
ATOM 15751 O O . ASN A 1 17 ? 7.082 -6.200 6.468 1.00 0.44 17 ASN A O 20
ATOM 15762 N N . GLY A 1 18 ? 6.411 -6.834 8.525 1.00 0.51 18 GLY A N 20
ATOM 15763 C CA . GLY A 1 18 ? 7.720 -6.733 9.169 1.00 0.64 18 GLY A CA 20
ATOM 15764 C C . GLY A 1 18 ? 8.296 -5.325 9.016 1.00 0.60 18 GLY A C 20
ATOM 15765 O O . GLY A 1 18 ? 7.718 -4.349 9.499 1.00 0.75 18 GLY A O 20
ATOM 15769 N N . ALA A 1 19 ? 9.409 -5.224 8.296 1.00 0.62 19 ALA A N 20
ATOM 15770 C CA . ALA A 1 19 ? 10.094 -3.972 7.990 1.00 0.73 19 ALA A CA 20
ATOM 15771 C C . ALA A 1 19 ? 9.376 -3.050 6.977 1.00 0.65 19 ALA A C 20
ATOM 15772 O O . ALA A 1 19 ? 9.712 -1.864 6.929 1.00 0.89 19 ALA A O 20
ATOM 15779 N N . LYS A 1 20 ? 8.431 -3.543 6.155 1.00 0.45 20 LYS A N 20
ATOM 15780 C CA . LYS A 1 20 ? 7.800 -2.762 5.072 1.00 0.45 20 LYS A CA 20
ATOM 15781 C C . LYS A 1 20 ? 6.367 -2.331 5.402 1.00 0.37 20 LYS A C 20
ATOM 15782 O O . LYS A 1 20 ? 5.554 -3.131 5.855 1.00 0.32 20 LYS A O 20
ATOM 15801 N N . ARG A 1 21 ? 6.030 -1.079 5.081 1.00 0.42 21 ARG A N 20
ATOM 15802 C CA . ARG A 1 21 ? 4.666 -0.512 5.104 1.00 0.39 21 ARG A CA 20
ATOM 15803 C C . ARG A 1 21 ? 4.477 0.412 3.898 1.00 0.44 21 ARG A C 20
ATOM 15804 O O . ARG A 1 21 ? 5.486 0.893 3.383 1.00 0.71 21 ARG A O 20
ATOM 15825 N N . CYS A 1 22 ? 3.242 0.743 3.506 1.00 0.35 22 CYS A N 20
ATOM 15826 C CA . CYS A 1 22 ? 2.955 1.671 2.401 1.00 0.42 22 CYS A CA 20
ATOM 15827 C C . CYS A 1 22 ? 3.823 2.947 2.418 1.00 0.76 22 CYS A C 20
ATOM 15828 O O . CYS A 1 22 ? 4.596 3.199 1.491 1.00 1.38 22 CYS A O 20
ATOM 15835 N N . GLY A 1 23 ? 3.794 3.703 3.520 1.00 0.86 23 GLY A N 20
ATOM 15836 C CA . GLY A 1 23 ? 4.578 4.929 3.721 1.00 1.14 23 GLY A CA 20
ATOM 15837 C C . GLY A 1 23 ? 6.111 4.807 3.613 1.00 1.58 23 GLY A C 20
ATOM 15838 O O . GLY A 1 23 ? 6.788 5.837 3.640 1.00 2.20 23 GLY A O 20
ATOM 15842 N N . THR A 1 24 ? 6.667 3.596 3.472 1.00 1.63 24 THR A N 20
ATOM 15843 C CA . THR A 1 24 ? 8.095 3.344 3.187 1.00 2.29 24 THR A CA 20
ATOM 15844 C C . THR A 1 24 ? 8.344 2.262 2.116 1.00 2.30 24 THR A C 20
ATOM 15845 O O . THR A 1 24 ? 9.472 1.784 1.975 1.00 3.38 24 THR A O 20
ATOM 15856 N N . CYS A 1 25 ? 7.328 1.842 1.349 1.00 1.43 25 CYS A N 20
ATOM 15857 C CA . CYS A 1 25 ? 7.463 0.786 0.336 1.00 1.44 25 CYS A CA 20
ATOM 15858 C C . CYS A 1 25 ? 8.374 1.267 -0.806 1.00 1.57 25 CYS A C 20
ATOM 15859 O O . CYS A 1 25 ? 9.508 0.814 -0.943 1.00 2.66 25 CYS A O 20
ATOM 15866 N N . ARG A 1 26 ? 7.878 2.256 -1.545 1.00 1.24 26 ARG A N 20
ATOM 15867 C CA . ARG A 1 26 ? 8.539 3.198 -2.461 1.00 1.47 26 ARG A CA 20
ATOM 15868 C C . ARG A 1 26 ? 7.556 4.313 -2.841 1.00 1.09 26 ARG A C 20
ATOM 15869 O O . ARG A 1 26 ? 7.985 5.448 -3.019 1.00 1.68 26 ARG A O 20
ATOM 15890 N N . GLN A 1 27 ? 6.254 4.013 -2.939 1.00 0.64 27 GLN A N 20
ATOM 15891 C CA . GLN A 1 27 ? 5.214 4.988 -3.285 1.00 1.14 27 GLN A CA 20
ATOM 15892 C C . GLN A 1 27 ? 4.447 5.485 -2.041 1.00 1.50 27 GLN A C 20
ATOM 15893 O O . GLN A 1 27 ? 4.968 6.331 -1.306 1.00 3.28 27 GLN A O 20
ATOM 15907 N N . PHE A 1 28 ? 3.225 4.987 -1.801 1.00 0.72 28 PHE A N 20
ATOM 15908 C CA . PHE A 1 28 ? 2.153 5.654 -1.041 1.00 0.66 28 PHE A CA 20
ATOM 15909 C C . PHE A 1 28 ? 1.818 7.071 -1.558 1.00 0.71 28 PHE A C 20
ATOM 15910 O O . PHE A 1 28 ? 2.625 7.733 -2.215 1.00 0.94 28 PHE A O 20
ATOM 15927 N N . ARG A 1 29 ? 0.588 7.530 -1.301 1.00 0.75 29 ARG A N 20
ATOM 15928 C CA . ARG A 1 29 ? 0.093 8.839 -1.734 1.00 0.84 29 ARG A CA 20
ATOM 15929 C C . ARG A 1 29 ? -0.903 9.423 -0.710 1.00 0.90 29 ARG A C 20
ATOM 15930 O O . ARG A 1 29 ? -2.050 8.978 -0.664 1.00 0.96 29 ARG A O 20
ATOM 15951 N N . PRO A 1 30 ? -0.511 10.421 0.106 1.00 0.95 30 PRO A N 20
ATOM 15952 C CA . PRO A 1 30 ? -1.397 11.025 1.104 1.00 1.01 30 PRO A CA 20
ATOM 15953 C C . PRO A 1 30 ? -2.654 11.686 0.495 1.00 1.07 30 PRO A C 20
ATOM 15954 O O . PRO A 1 30 ? -2.565 12.253 -0.602 1.00 1.11 30 PRO A O 20
ATOM 15965 N N . PRO A 1 31 ? -3.811 11.695 1.191 1.00 1.12 31 PRO A N 20
ATOM 15966 C CA . PRO A 1 31 ? -4.036 11.108 2.515 1.00 1.14 31 PRO A CA 20
ATOM 15967 C C . PRO A 1 31 ? -4.295 9.588 2.517 1.00 0.98 31 PRO A C 20
ATOM 15968 O O . PRO A 1 31 ? -3.968 8.940 3.514 1.00 0.93 31 PRO A O 20
ATOM 15979 N N . SER A 1 32 ? -4.866 9.014 1.449 1.00 0.97 32 SER A N 20
ATOM 15980 C CA . SER A 1 32 ? -5.370 7.625 1.431 1.00 0.93 32 SER A CA 20
ATOM 15981 C C . SER A 1 32 ? -5.339 6.956 0.044 1.00 0.88 32 SER A C 20
ATOM 15982 O O . SER A 1 32 ? -6.260 6.227 -0.326 1.00 0.96 32 SER A O 20
ATOM 15990 N N . SER A 1 33 ? -4.290 7.198 -0.739 1.00 0.80 33 SER A N 20
ATOM 15991 C CA . SER A 1 33 ? -4.062 6.613 -2.070 1.00 0.75 33 SER A CA 20
ATOM 15992 C C . SER A 1 33 ? -2.712 5.887 -2.139 1.00 0.67 33 SER A C 20
ATOM 15993 O O . SER A 1 33 ? -1.875 5.978 -1.241 1.00 0.67 33 SER A O 20
ATOM 16001 N N . CYS A 1 34 ? -2.468 5.195 -3.252 1.00 0.62 34 CYS A N 20
ATOM 16002 C CA . CYS A 1 34 ? -1.135 4.756 -3.664 1.00 0.47 34 CYS A CA 20
ATOM 16003 C C . CYS A 1 34 ? -0.812 5.248 -5.087 1.00 0.62 34 CYS A C 20
ATOM 16004 O O . CYS A 1 34 ? -1.652 5.868 -5.744 1.00 0.88 34 CYS A O 20
ATOM 16011 N N . ILE A 1 35 ? 0.404 4.957 -5.552 1.00 0.56 35 ILE A N 20
ATOM 16012 C CA . ILE A 1 35 ? 0.878 5.191 -6.931 1.00 0.74 35 ILE A CA 20
ATOM 16013 C C . ILE A 1 35 ? 1.318 3.865 -7.591 1.00 0.67 35 ILE A C 20
ATOM 16014 O O . ILE A 1 35 ? 1.413 3.787 -8.818 1.00 0.86 35 ILE A O 20
ATOM 16030 N N . THR A 1 36 ? 1.536 2.794 -6.815 1.00 0.68 36 THR A N 20
ATOM 16031 C CA . THR A 1 36 ? 1.698 1.431 -7.356 1.00 0.95 36 THR A CA 20
ATOM 16032 C C . THR A 1 36 ? 0.346 0.737 -7.523 1.00 0.93 36 THR A C 20
ATOM 16033 O O . THR A 1 36 ? 0.187 -0.053 -8.444 1.00 1.27 36 THR A O 20
ATOM 16044 N N . VAL A 1 37 ? -0.636 1.044 -6.669 1.00 0.72 37 VAL A N 20
ATOM 16045 C CA . VAL A 1 37 ? -1.983 0.440 -6.685 1.00 0.91 37 VAL A CA 20
ATOM 16046 C C . VAL A 1 37 ? -3.092 1.494 -6.667 1.00 0.87 37 VAL A C 20
ATOM 16047 O O . VAL A 1 37 ? -2.857 2.676 -6.401 1.00 0.76 37 VAL A O 20
ATOM 16060 N N . GLU A 1 38 ? -4.321 1.077 -6.961 1.00 1.01 38 GLU A N 20
ATOM 16061 C CA . GLU A 1 38 ? -5.521 1.905 -6.784 1.00 1.01 38 GLU A CA 20
ATOM 16062 C C . GLU A 1 38 ? -5.776 2.342 -5.329 1.00 0.94 38 GLU A C 20
ATOM 16063 O O . GLU A 1 38 ? -5.435 1.650 -4.374 1.00 1.21 38 GLU A O 20
ATOM 16075 N N . SER A 1 39 ? -6.461 3.475 -5.187 1.00 0.89 39 SER A N 20
ATOM 16076 C CA . SER A 1 39 ? -7.126 3.937 -3.956 1.00 1.01 39 SER A CA 20
ATOM 16077 C C . SER A 1 39 ? -8.394 3.112 -3.635 1.00 1.54 39 SER A C 20
ATOM 16078 O O . SER A 1 39 ? -8.931 2.463 -4.539 1.00 1.94 39 SER A O 20
ATOM 16086 N N . PRO A 1 40 ? -8.930 3.141 -2.396 1.00 1.61 40 PRO A N 20
ATOM 16087 C CA . PRO A 1 40 ? -8.368 3.741 -1.184 1.00 1.30 40 PRO A CA 20
ATOM 16088 C C . PRO A 1 40 ? -7.354 2.819 -0.485 1.00 1.05 40 PRO A C 20
ATOM 16089 O O . PRO A 1 40 ? -7.428 1.592 -0.583 1.00 1.31 40 PRO A O 20
ATOM 16100 N N . ILE A 1 41 ? -6.414 3.438 0.228 1.00 0.70 41 ILE A N 20
ATOM 16101 C CA . ILE A 1 41 ? -5.216 2.831 0.828 1.00 0.60 41 ILE A CA 20
ATOM 16102 C C . ILE A 1 41 ? -4.932 3.457 2.206 1.00 0.52 41 ILE A C 20
ATOM 16103 O O . ILE A 1 41 ? -5.371 4.569 2.500 1.00 0.72 41 ILE A O 20
ATOM 16119 N N . SER A 1 42 ? -4.215 2.733 3.065 1.00 0.64 42 SER A N 20
ATOM 16120 C CA . SER A 1 42 ? -3.705 3.192 4.367 1.00 0.67 42 SER A CA 20
ATOM 16121 C C . SER A 1 42 ? -2.205 3.475 4.284 1.00 0.61 42 SER A C 20
ATOM 16122 O O . SER A 1 42 ? -1.477 2.726 3.634 1.00 0.61 42 SER A O 20
ATOM 16130 N N . GLU A 1 43 ? -1.696 4.469 5.016 1.00 0.64 43 GLU A N 20
ATOM 16131 C CA . GLU A 1 43 ? -0.247 4.699 5.109 1.00 0.62 43 GLU A CA 20
ATOM 16132 C C . GLU A 1 43 ? 0.541 3.521 5.719 1.00 0.57 43 GLU A C 20
ATOM 16133 O O . GLU A 1 43 ? 1.763 3.472 5.578 1.00 0.69 43 GLU A O 20
ATOM 16145 N N . ASN A 1 44 ? -0.122 2.564 6.380 1.00 0.58 44 ASN A N 20
ATOM 16146 C CA . ASN A 1 44 ? 0.461 1.402 7.023 1.00 0.61 44 ASN A CA 20
ATOM 16147 C C . ASN A 1 44 ? 0.240 0.086 6.241 1.00 0.69 44 ASN A C 20
ATOM 16148 O O . ASN A 1 44 ? 1.037 -0.842 6.375 1.00 1.44 44 ASN A O 20
ATOM 16159 N N . GLY A 1 45 ? -0.840 -0.022 5.465 1.00 0.70 45 GLY A N 20
ATOM 16160 C CA . GLY A 1 45 ? -1.412 -1.290 4.991 1.00 0.80 45 GLY A CA 20
ATOM 16161 C C . GLY A 1 45 ? -0.772 -1.931 3.755 1.00 0.98 45 GLY A C 20
ATOM 16162 O O . GLY A 1 45 ? -1.423 -2.038 2.717 1.00 2.14 45 GLY A O 20
ATOM 16166 N N . TRP A 1 46 ? 0.489 -2.340 3.888 1.00 0.60 46 TRP A N 20
ATOM 16167 C CA . TRP A 1 46 ? 1.350 -2.919 2.845 1.00 0.51 46 TRP A CA 20
ATOM 16168 C C . TRP A 1 46 ? 0.644 -3.818 1.805 1.00 0.48 46 TRP A C 20
ATOM 16169 O O . TRP A 1 46 ? -0.178 -4.668 2.160 1.00 0.46 46 TRP A O 20
ATOM 16190 N N . CYS A 1 47 ? 1.045 -3.701 0.533 1.00 0.58 47 CYS A N 20
ATOM 16191 C CA . CYS A 1 47 ? 0.710 -4.618 -0.561 1.00 0.54 47 CYS A CA 20
ATOM 16192 C C . CYS A 1 47 ? 1.965 -5.292 -1.137 1.00 0.54 47 CYS A C 20
ATOM 16193 O O . CYS A 1 47 ? 3.101 -4.899 -0.872 1.00 0.59 47 CYS A O 20
ATOM 16200 N N . ARG A 1 48 ? 1.759 -6.304 -1.980 1.00 0.58 48 ARG A N 20
ATOM 16201 C CA . ARG A 1 48 ? 2.827 -7.115 -2.583 1.00 0.65 48 ARG A CA 20
ATOM 16202 C C . ARG A 1 48 ? 3.425 -6.502 -3.844 1.00 0.68 48 ARG A C 20
ATOM 16203 O O . ARG A 1 48 ? 4.487 -6.953 -4.276 1.00 0.86 48 ARG A O 20
ATOM 16224 N N . LEU A 1 49 ? 2.773 -5.518 -4.469 1.00 0.64 49 LEU A N 20
ATOM 16225 C CA . LEU A 1 49 ? 3.184 -4.989 -5.779 1.00 0.74 49 LEU A CA 20
ATOM 16226 C C . LEU A 1 49 ? 4.353 -3.989 -5.684 1.00 0.83 49 LEU A C 20
ATOM 16227 O O . LEU A 1 49 ? 5.055 -3.776 -6.679 1.00 1.23 49 LEU A O 20
ATOM 16243 N N . TYR A 1 50 ? 4.572 -3.424 -4.491 1.00 0.82 50 TYR A N 20
ATOM 16244 C CA . TYR A 1 50 ? 5.508 -2.338 -4.195 1.00 1.02 50 TYR A CA 20
ATOM 16245 C C . TYR A 1 50 ? 6.879 -2.422 -4.896 1.00 1.27 50 TYR A C 20
ATOM 16246 O O . TYR A 1 50 ? 7.544 -3.466 -4.935 1.00 1.67 50 TYR A O 20
ATOM 16264 N N . ALA A 1 51 ? 7.304 -1.274 -5.430 1.00 1.68 51 ALA A N 20
ATOM 16265 C CA . ALA A 1 51 ? 8.547 -1.122 -6.176 1.00 2.18 51 ALA A CA 20
ATOM 16266 C C . ALA A 1 51 ? 9.798 -1.052 -5.273 1.00 2.16 51 ALA A C 20
ATOM 16267 O O . ALA A 1 51 ? 9.713 -0.904 -4.050 1.00 2.15 51 ALA A O 20
ATOM 16274 N N . GLY A 1 52 ? 10.978 -1.163 -5.884 1.00 3.01 52 GLY A N 20
ATOM 16275 C CA . GLY A 1 52 ? 12.264 -1.123 -5.194 1.00 3.67 52 GLY A CA 20
ATOM 16276 C C . GLY A 1 52 ? 12.618 0.253 -4.617 1.00 3.71 52 GLY A C 20
ATOM 16277 O O . GLY A 1 52 ? 12.252 1.296 -5.166 1.00 4.30 52 GLY A O 20
ATOM 16281 N N . LYS A 1 53 ? 13.369 0.253 -3.515 1.00 3.75 53 LYS A N 20
ATOM 16282 C CA . LYS A 1 53 ? 13.977 1.409 -2.879 1.00 3.97 53 LYS A CA 20
ATOM 16283 C C . LYS A 1 53 ? 15.209 1.840 -3.680 1.00 4.59 53 LYS A C 20
ATOM 16284 O O . LYS A 1 53 ? 16.110 1.038 -3.957 1.00 5.07 53 LYS A O 20
ATOM 16303 N N . ALA A 1 54 ? 15.190 3.107 -4.074 1.00 5.30 54 ALA A N 20
ATOM 16304 C CA . ALA A 1 54 ? 16.163 3.771 -4.962 1.00 6.51 54 ALA A CA 20
ATOM 16305 C C . ALA A 1 54 ? 16.439 5.232 -4.555 1.00 7.89 54 ALA A C 20
ATOM 16306 O O . ALA A 1 54 ? 17.181 5.421 -3.566 1.00 8.47 54 ALA A O 20
#

Secondary structure (DSSP, 8-state):
----B-TTTTT--SS-BTTB-STTTTTEETTTEESSB-SS--TT---TTS----

B-factor: mean 1.98, std 1.79, range [0.2, 10.43]

Solvent-accessible surface area: 4008 Å² total; per-residue (Å²): 205,139,156,99,41,40,49,164,113,1,41,95,69,161,54,62,58,81,102,89,116,11,17,114,25,126,39,19,144,83,122,38,36,15,91,23,2,38,53,112,11,53,106,50,0,25,7,175,107,50,20,78,152,127

Foldseek 3Di:
DDAAAACVVQAWAPFADVPDAQLPLAFDDPPAATPRHGDRHHRGTDGNRGDDDD

Radius of gyration: 9.93 Å; Cα contacts (8 Å, |Δi|>4): 100; chains: 1; bounding box: 26×20×26 Å

Organism: Rhodopseudomonas palustris (strain TIE-1) (NCBI:txid395960)

Sequence (54 aa):
VTKKASHKDAGYQESPNGAKRCGTCRQFRPPSSCITVESPISENGWCRLYAGKAVTKKASHKDAGYQESPNGAKRCGTCRQFRPPSSCITVESPISENGWCRLYAGKAVTKKASHKDAGYQESPNGAKRCGTCRQFRPPSSCITVESPISENGWCRLYAGKAVTKKASHKDAGYQESPNGAKRCGTCRQFRPPSSCITVESPISENGWCRLYAGKAVTKKASHKDAGYQESPNGAKRCGTCRQFRPPSSCITVESPISENGWCRLYAGKAVTKKASHKDAGYQESPNGAKRCGTCRQFRPPSSCITVESPISENGWCRLYAGKAVTKKASHKDAGYQESPNGAKRCGTCRQFRPPSSCITVESPISENGWCRLYAGKAVTKKASHKDAGYQESPNGAKRCGTCRQFRPPSSCITVESPISENGWCRLYAGKAVTKKASHKDAGYQESPNGAKRCGTCRQFRPPSSCITVESPISENGWCRLYAGKAVTKKASHKDAGYQESPNGAKRCGTCRQFRPPSSCITVESPISENGWCRLYAGKAVTKKASHKDAGYQESPNGAKRCGTCRQFRPPSSCITVESPISENGWCRLYAGKAVTKKASHKDAGYQESPNGAKRCGTCRQFRPPSSCITVESPISENGWCRLYAGKAVTKKASHKDAGYQESPNGAKRCGTCRQFRPPSSCITVESPISENGWCRLYAGKAVTKKASHKDAGYQESPNGAKRCGTCRQFRPPSSCITVESPISENGWCRLYAGKAVTKKASHKDAGYQESPNGAKRCGTCRQFRPPSSCITVESPISENGWCRLYAGKAVTKKASHKDAGYQESPNGAKRCGTCRQFRPPSSCITVESPISENGWCRLYAGKAVTKKASHKDAGYQESPNGAKRCGTCRQFRPPSSCITVESPISENGWCRLYAGKAVTKKASHKDAGYQESPNGAKRCGTCRQFRPPSSCITVESPISENGWCRLYAGKAVTKKASHKDAGYQESPNGAKRCGTCRQFRPPSSCITVESPISENGWCRLYAGKAVTKKASHKDAGYQESPNGAKRCGTCRQFRPPSSCITVESPISENGWCRLYAGKA

InterPro domains:
  IPR000170 High potential iron-sulphur protein [PS51373] (33-94)
  IPR006311 Twin-arginine translocation pathway, signal sequence [PS51318] (1-39)
  IPR036369 High potential iron-sulphur protein superfamily [G3DSA:4.10.490.10] (41-93)
  IPR036369 High potential iron-sulphur protein superfamily [SSF57652] (31-94)

Nearest PDB structures (foldseek):
  6xyv-assembly1_A  TM=8.771E-01  e=7.706E-09  Rhodopseudomonas palustris TIE-1
  7a58-assembly1_A  TM=8.039E-01  e=9.985E-08  Rhodopseudomonas palustris TIE-1
  7a4l-assembly1_A  TM=7.401E-01  e=4.447E-08  Rhodopseudomonas palustris TIE-1
  3h31-assembly1_A  TM=7.774E-01  e=1.404E-01  Rhodothermus marinus
  6xyv-assembly1_A  TM=9.203E-01  e=1.958E-09  Rhodopseudomonas palustris TIE-1